Protein AF-A0A821RXE4-F1 (afdb_monomer)

Secondary structure (DSSP, 8-state):
---STT-EEE-TTTT--SS-SSHHHHT--EEE-SS-TT---TT-------S-HHHH---TT-EEEEEEES-GGG-SSHHHHHHHHHHHEEEEEEEEEE---HHHHHHHHHHHHHHHHHHSTTT--TT--HHHHHT--HHHHHHHHHHHHHHH-TT-GGGS--GGGS-HHHHHHHHHHHHHHTT---SS---HHHHHHHHHHT-HHHHHHHHHHHHHTHHHHHHHHHHHHHHS-----TTGGGSHHHHHHHHHHHHHHHHHHHHHHHHHHHHT-THHHHHHHHHHHHHHHHHHHHHHHHHHHHHHHTTS-HHHHHHHHHHHHHHHHHHHHHHHHHHHHHHHHHHHHHHHHHHHHHHHHHHHTSS--HHHHHHHHHHHHHHHHHIIIIIHHHHHHHHHHHHHHHHHHHHS----HHHHHHHHHHHHHHHHHHHHHHHHHHHT--TTT-HHHHHHHHHHHHHHHHHHHHHHHHHHHHHHHHHHHHHHHHS-S-SSS-TTS-TTS-----THHHHHHHHHHHHHHHHHHHHHHHHHHHHHHHHHHHHHHHHHHHHHHHHHHHHHHHHHHTT-SSHHHHHHHHHHHHHHHHHHHHHHHHHHHHHHHHHHHHHHHHHHHHHHHHHHHHHHHHHHHHHHHHHHHHHHHHHHHHHHHHHHHHHHHHHHHHHHHHHHHHHHHHHHHHHHHHHHHHHHHHHHHHHHHHHHHH---TTS--HHHHHHHHHHHHHHHHHHHHHHHHHHHHHHHHHHHHHHHHHHHHHHHHHHHHHHHT--

Mean predicted aligned error: 23.57 Å

Solvent-accessible surface area (backbone atoms only — not comparable to full-atom values): 43429 Å² total; per-residue (Å²): 127,55,72,46,56,51,70,41,78,45,52,88,36,62,85,52,89,67,93,60,94,46,80,63,60,27,65,38,72,49,62,34,44,83,57,44,70,63,71,66,59,96,86,64,91,83,82,86,84,88,74,55,65,88,72,70,61,72,60,65,50,72,33,65,64,48,77,41,68,74,47,69,87,74,47,95,50,55,64,62,52,52,53,44,53,57,44,25,31,26,93,91,38,48,78,46,81,47,79,76,68,64,72,59,51,55,54,51,50,51,44,48,51,44,47,55,56,38,36,35,84,94,64,58,43,72,86,56,44,69,71,62,56,68,68,48,51,37,70,57,50,47,40,53,51,34,54,49,46,26,66,38,36,72,82,51,72,84,33,75,59,66,63,90,83,46,57,54,69,56,52,33,51,50,53,49,51,55,36,54,64,62,63,64,73,78,93,60,101,61,54,73,68,58,54,49,53,42,53,49,63,30,38,66,87,56,52,51,58,51,50,42,59,52,63,74,43,43,70,62,45,28,49,38,39,58,46,41,72,71,67,58,77,80,88,72,59,71,79,58,53,69,40,69,70,50,35,54,52,50,52,52,50,54,51,52,46,52,51,47,54,52,55,52,48,56,51,47,64,66,57,72,64,62,77,56,58,64,51,49,51,49,50,50,51,52,53,49,54,52,48,51,54,49,48,56,51,46,50,58,46,49,66,70,46,65,86,53,60,68,69,58,54,52,49,51,51,52,51,51,53,51,51,56,50,51,51,52,51,49,51,51,50,51,52,50,52,51,49,50,52,52,49,52,55,49,50,54,51,51,53,46,54,53,48,52,53,55,54,58,70,59,90,59,58,72,68,57,52,50,51,51,50,51,54,49,48,53,52,49,48,48,41,63,71,54,49,49,52,52,54,49,50,51,49,51,51,52,50,52,52,51,51,53,55,68,72,41,75,83,76,49,75,66,54,52,48,52,52,51,51,52,50,52,50,50,51,52,51,52,50,50,52,50,51,52,57,66,72,64,66,55,90,84,80,46,75,62,52,58,54,51,51,51,50,49,52,51,50,51,51,54,49,53,52,52,51,50,51,50,50,53,50,50,50,50,53,50,50,49,51,48,50,57,63,71,42,66,95,65,90,82,90,76,95,80,83,66,97,78,66,82,83,75,64,65,69,69,56,32,52,51,51,53,50,50,49,52,50,50,52,52,52,51,54,51,54,52,47,54,52,50,51,53,51,52,50,51,52,52,49,52,53,51,50,53,53,49,51,52,51,49,52,51,49,51,52,51,51,52,51,49,28,59,75,70,74,49,89,66,62,67,69,57,48,58,60,50,51,59,58,50,55,61,52,55,58,55,60,61,54,60,70,57,50,62,62,50,50,55,54,47,53,54,53,45,53,52,49,51,52,51,50,48,63,61,40,49,62,52,49,64,56,46,53,58,51,52,51,51,50,50,51,52,46,53,53,47,51,54,51,46,52,54,48,53,56,52,47,53,54,50,51,52,54,48,51,52,50,54,50,52,53,50,50,52,53,54,51,49,51,52,49,50,54,51,49,53,53,51,51,52,51,50,52,52,50,51,52,52,50,49,50,52,50,53,41,53,48,41,70,68,46,90,64,84,84,58,79,36,66,68,59,55,51,50,51,50,50,54,52,50,51,51,51,50,52,54,48,52,53,50,50,51,55,52,50,54,52,47,54,54,50,51,52,50,52,49,54,52,49,53,50,50,52,51,51,50,52,52,46,27,61,73,69,70,73,108

InterPro domains:
  IPR012901 Carnosine N-methyltransferase [PF07942] (2-98)
  IPR012901 Carnosine N-methyltransferase [SM01296] (1-120)
  IPR029063 S-adenosyl-L-methionine-dependent methyltransferase superfamily [SSF53335] (5-125)
  IPR029600 Intraflagellar transport protein 81 [PTHR15614] (107-767)
  IPR041146 IFT81, calponin homology domain [PF18383] (109-235)
  IPR043016 IFT81, N-terminal domain superfamily [G3DSA:1.10.418.70] (107-237)

Foldseek 3Di:
DAQDAQPDKDQVQLPPPPDDPDPVNSRDIDGDDNDGPPPDPPPDDDDDDDDDPLVPQQAFQQDQEAEEAQHCVPDPDSVSVVVSVNRNHHDNHYYHYHHDDPVVVVVLVLLVLLQVLCCDPPNVPVVDDSVNLVPDALLVLLLVVLVLLCLLQVPDVVSVDRCVVDQLLVSLVVVVVLCVLLVDDDPDPDDPVVLSVCSSNSDPVNSSVVSSVCSVCVVSSSVSSVLSVLVVDDDDDVVQCVDPVSVVVSVVSVVVSVVCVVVVVVVCVVCVPPVPPVVVVVVVVVVVVVVVVVVVVVVVVCVVCVPPDPVVVVVVVVVVVVVVVVVVVVVVVVVVVVVVVVVVVVVLVVVVVVVVVVVLVPDDDPVVVVVVVVVVVVLVCCCVVPPVVVVVVVVVVVVVVVVVCVPDDPDDPVVVVVVVVVVVVVVVVVVVVVVVVVVPCPVPPPPVVVVVVVVVVVVVVVVVVNVVVVVVVVVVSVVVVVVVVVCPPDDDDDPPDPPDDPDDDDDPVVVVVVVVVVVVVVVVVVVVVVVVVVVVVVVVVVVVVVVVVVVVVVVVVVVQVVCVVVPHPDPVVVVVVVVVVVVVVVVVVVVVVPPPVVVVVVVVVVVVVVVVVVVVVVVVVVVVVVVVVVVVVVVVVVVVVVVVVVVVVVVVVVVVVVVVVVVVVVVVVVVVVVVVVVVVVVVVVVVVVVVVLVVVLVVCVPDPDPPDDHPVVVVVVVVVVVVVVVVVVVVVVVVVVVVVVVVVVVVVVVVVVVVVVVVVVCVVVVVD

Sequence (768 aa):
RCSHINAHTIHPWILNFCNNLSNEDQLRSAQFPDVNTASLPSNSRFSMSAGDFLQVYNEPNDWDCVTTCFFIDTAHNIVEYVERLWKILKSGGVWINFEFSVLHITMVEQLKFIVEQLKRPPFNRNHYNILTFDNLTNNQLLQVLTDVFAVVDPYDPSHKIDIRDEEPEKTAARHMNTLKMLGYRPKLDTDVNTFRQDLVSGGKNVVFPILQWLLEKLPEHKERAYLGRYLSKIDVPTEFLSDAEIAEQYDRYDELMEEFKEVHREFKDLTSTPHTIDDLRRDIKQLEDEKETLEKRLERQKTRVQKVPAAQIELAKNYRKEVEKEEKLNTMKHDLNNVINQLEQKTQRLERQVADQRSSSVDQSPDGIMKRMEEENQVNSYLVTEKFPKELNQMKMKLRYYEEVATNKALGQTELANYRAKISELNSVINKFHEKRVLAKDPTADNLAVFRQQALIVARRKEQSAERLTQLRAENDALEKQFGRTLPMGHSGSSSVAKGSSHVPEGEEFQRYVNMLRSKSNAYKRKRQEINDMTAELQLLKRTEELLKEEVEQIKSRMSMEERKHGIEGYFSTQERLEELSTLKMEQDELKGKTLDEITALIKTLNGRISSKKAELDPILKEVKPLRAKVQELRNEYEAKKSKYDALNANFESSRSTLESEVRGFYEEQYAQESRFHTLKAQMLINAVLLKRANDETSSYISADKATKSYREQLNKQISSTEARIKANREKQKVTKDVQIDGTRQLKYWRDLLRMMELKRKLATGEL

Nearest PDB structures (foldseek):
  5yf0-assembly1_A  TM=9.035E-01  e=2.622E-06  Homo sapiens
  5yf1-assembly1_B  TM=8.982E-01  e=3.797E-06  Homo sapiens

Radius of gyration: 61.09 Å; Cα contacts (8 Å, |Δi|>4): 254; chains: 1; bounding box: 189×110×167 Å

Organism: NCBI:txid392032

pLDDT: mean 81.51, std 11.85, range [33.06, 96.19]

Structure (mmCIF, N/CA/C/O backbone):
data_AF-A0A821RXE4-F1
#
_entry.id   AF-A0A821RXE4-F1
#
loop_
_atom_site.group_PDB
_atom_site.id
_atom_site.type_symbol
_atom_site.label_atom_id
_atom_site.label_alt_id
_atom_site.label_comp_id
_atom_site.label_asym_id
_atom_site.label_entity_id
_atom_site.label_seq_id
_atom_site.pdbx_PDB_ins_code
_atom_site.Cartn_x
_atom_site.Cartn_y
_atom_site.Cartn_z
_atom_site.occupancy
_atom_site.B_iso_or_equiv
_atom_site.auth_seq_id
_atom_site.auth_comp_id
_atom_site.auth_asym_id
_atom_site.auth_atom_id
_atom_site.pdbx_PDB_model_num
ATOM 1 N N . ARG A 1 1 ? 56.702 9.079 13.565 1.00 68.62 1 ARG A N 1
ATOM 2 C CA . ARG A 1 1 ? 55.892 7.848 13.754 1.00 68.62 1 ARG A CA 1
ATOM 3 C C . ARG A 1 1 ? 54.839 8.160 14.802 1.00 68.62 1 ARG A C 1
ATOM 5 O O . ARG A 1 1 ? 55.210 8.708 15.831 1.00 68.62 1 ARG A O 1
ATOM 12 N N . CYS A 1 2 ? 53.569 7.874 14.536 1.00 78.25 2 CYS A N 1
ATOM 13 C CA . CYS A 1 2 ? 52.491 8.093 15.502 1.00 78.25 2 CYS A CA 1
ATOM 14 C C . CYS A 1 2 ? 52.430 6.886 16.449 1.00 78.25 2 CYS A C 1
ATOM 16 O O . CYS A 1 2 ? 52.245 5.757 15.991 1.00 78.25 2 CYS A O 1
ATOM 18 N N . SER A 1 3 ? 52.644 7.116 17.746 1.00 79.25 3 SER A N 1
ATOM 19 C CA . SER A 1 3 ? 52.771 6.071 18.776 1.00 79.25 3 SER A CA 1
ATOM 20 C C . SER A 1 3 ? 51.458 5.706 19.472 1.00 79.25 3 SER A C 1
ATOM 22 O O . SER A 1 3 ? 51.408 4.717 20.199 1.00 79.25 3 SER A O 1
ATOM 24 N N . HIS A 1 4 ? 50.402 6.496 19.275 1.00 85.12 4 HIS A N 1
ATOM 25 C CA . HIS A 1 4 ? 49.113 6.321 19.939 1.00 85.12 4 HIS A CA 1
ATOM 26 C C . HIS A 1 4 ? 48.013 6.053 18.912 1.00 85.12 4 HIS A C 1
ATOM 28 O O . HIS A 1 4 ? 47.979 6.683 17.854 1.00 85.12 4 HIS A O 1
ATOM 34 N N . ILE A 1 5 ? 47.133 5.104 19.237 1.00 90.31 5 ILE A N 1
ATOM 35 C CA . ILE A 1 5 ? 45.947 4.783 18.438 1.00 90.31 5 ILE A CA 1
ATOM 36 C C . ILE A 1 5 ? 44.959 5.951 18.545 1.00 90.31 5 ILE A C 1
ATOM 38 O O . ILE A 1 5 ? 44.774 6.495 19.633 1.00 90.31 5 ILE A O 1
ATOM 42 N N . ASN A 1 6 ? 44.341 6.329 17.425 1.00 90.31 6 ASN A N 1
ATOM 43 C CA . ASN A 1 6 ? 43.346 7.399 17.305 1.00 90.31 6 ASN A CA 1
ATOM 44 C C . ASN A 1 6 ? 43.823 8.765 17.832 1.00 90.31 6 ASN A C 1
ATOM 46 O O . ASN A 1 6 ? 43.032 9.569 18.318 1.00 90.31 6 ASN A O 1
ATOM 50 N N . ALA A 1 7 ? 45.127 9.037 17.733 1.00 90.94 7 ALA A N 1
ATOM 51 C CA . ALA A 1 7 ? 45.747 10.248 18.271 1.00 90.94 7 ALA A CA 1
ATOM 52 C C . ALA A 1 7 ? 45.340 11.539 17.544 1.00 90.94 7 ALA A C 1
ATOM 54 O O . ALA A 1 7 ? 45.417 12.625 18.118 1.00 90.94 7 ALA A O 1
ATOM 55 N N . HIS A 1 8 ? 44.943 11.436 16.277 1.00 92.50 8 HIS A N 1
ATOM 56 C CA . HIS A 1 8 ? 44.604 12.572 15.429 1.00 92.50 8 HIS A CA 1
ATOM 57 C C . HIS A 1 8 ? 43.174 12.439 14.924 1.00 92.50 8 HIS A C 1
ATOM 59 O O . HIS A 1 8 ? 42.732 11.346 14.587 1.00 92.50 8 HIS A O 1
ATOM 65 N N . THR A 1 9 ? 42.456 13.559 14.861 1.00 94.25 9 THR A N 1
ATOM 66 C CA . THR A 1 9 ? 41.087 13.635 14.340 1.00 94.25 9 THR A CA 1
ATOM 67 C C . THR A 1 9 ? 41.068 14.565 13.131 1.00 94.25 9 THR A C 1
ATOM 69 O O . THR A 1 9 ? 41.594 15.673 13.206 1.00 94.25 9 THR A O 1
ATOM 72 N N . ILE A 1 10 ? 40.472 14.120 12.027 1.00 95.25 10 ILE A N 1
ATOM 73 C CA . ILE A 1 10 ? 40.273 14.898 10.796 1.00 95.25 10 ILE A CA 1
ATOM 74 C C . ILE A 1 10 ? 38.809 14.848 10.362 1.00 95.25 10 ILE A C 1
ATOM 76 O O . ILE A 1 10 ? 38.077 13.942 10.748 1.00 95.25 10 ILE A O 1
ATOM 80 N N . HIS A 1 11 ? 38.390 15.802 9.533 1.00 93.31 11 HIS A N 1
ATOM 81 C CA . HIS A 1 11 ? 37.039 15.868 8.964 1.00 93.31 11 HIS A CA 1
ATOM 82 C C . HIS A 1 11 ? 37.117 15.761 7.436 1.00 93.31 11 HIS A C 1
ATOM 84 O O . HIS A 1 11 ? 37.056 16.776 6.741 1.00 93.31 11 HIS A O 1
ATOM 90 N N . PRO A 1 12 ? 37.320 14.548 6.891 1.00 94.38 12 PRO A N 1
ATOM 91 C CA . PRO A 1 12 ? 37.638 14.375 5.475 1.00 94.38 12 PRO A CA 1
ATOM 92 C C . PRO A 1 12 ? 36.469 14.724 4.542 1.00 94.38 12 PRO A C 1
ATOM 94 O O . PRO A 1 12 ? 36.694 15.017 3.373 1.00 94.38 12 PRO A O 1
ATOM 97 N N . TRP A 1 13 ? 35.232 14.727 5.045 1.00 93.06 13 TRP A N 1
ATOM 98 C CA . TRP A 1 13 ? 34.027 14.960 4.241 1.00 93.06 13 TRP A CA 1
ATOM 99 C C . TRP A 1 13 ? 33.546 16.415 4.235 1.00 93.06 13 TRP A C 1
ATOM 101 O O . TRP A 1 13 ? 32.556 16.718 3.576 1.00 93.06 13 TRP A O 1
ATOM 111 N N . ILE A 1 14 ? 34.252 17.337 4.900 1.00 91.94 14 ILE A N 1
ATOM 112 C CA . ILE A 1 14 ? 33.779 18.718 5.088 1.00 91.94 14 ILE A CA 1
ATOM 113 C C . ILE A 1 14 ? 33.585 19.487 3.770 1.00 91.94 14 ILE A C 1
ATOM 115 O O . ILE A 1 14 ? 32.739 20.374 3.691 1.00 91.94 14 ILE A O 1
ATOM 119 N N . LEU A 1 15 ? 34.332 19.128 2.721 1.00 90.31 15 LEU A N 1
ATOM 120 C CA . LEU A 1 15 ? 34.250 19.753 1.396 1.00 90.31 15 LEU A CA 1
ATOM 121 C C . LEU A 1 15 ? 33.208 19.098 0.468 1.00 90.31 15 LEU A C 1
ATOM 123 O O . LEU A 1 15 ? 32.963 19.614 -0.620 1.00 90.31 15 LEU A O 1
ATOM 127 N N . ASN A 1 16 ? 32.576 17.991 0.878 1.00 87.62 16 ASN A N 1
ATOM 128 C CA . ASN A 1 16 ? 31.553 17.311 0.083 1.00 87.62 16 ASN A CA 1
ATOM 129 C C . ASN A 1 16 ? 30.163 17.866 0.417 1.00 87.62 16 ASN A C 1
ATOM 131 O O . ASN A 1 16 ? 29.574 17.521 1.437 1.00 87.62 16 ASN A O 1
ATOM 135 N N . PHE A 1 17 ? 29.629 18.714 -0.465 1.00 86.25 17 PHE A N 1
ATOM 136 C CA . PHE A 1 17 ? 28.321 19.368 -0.290 1.00 86.25 17 PHE A CA 1
ATOM 137 C C . PHE A 1 17 ? 27.142 18.600 -0.910 1.00 86.25 17 PHE A C 1
ATOM 139 O O . PHE A 1 17 ? 25.994 19.011 -0.759 1.00 86.25 17 PHE A O 1
ATOM 146 N N . CYS A 1 18 ? 27.398 17.506 -1.627 1.00 81.50 18 CYS A N 1
ATOM 147 C CA . CYS A 1 18 ? 26.377 16.706 -2.302 1.00 81.50 18 CYS A CA 1
ATOM 148 C C . CYS A 1 18 ? 26.345 15.266 -1.769 1.00 81.50 18 CYS A C 1
ATOM 150 O O . CYS A 1 18 ? 27.344 14.758 -1.269 1.00 81.50 18 CYS A O 1
ATOM 152 N N . ASN A 1 19 ? 25.188 14.604 -1.906 1.00 83.12 19 ASN A N 1
ATOM 153 C CA . ASN A 1 19 ? 24.950 13.212 -1.488 1.00 83.12 19 ASN A CA 1
ATOM 154 C C . ASN A 1 19 ? 25.111 12.930 0.020 1.00 83.12 19 ASN A C 1
ATOM 156 O O . ASN A 1 19 ? 25.347 11.787 0.411 1.00 83.12 19 ASN A O 1
ATOM 160 N N . ASN A 1 20 ? 24.930 13.945 0.867 1.00 87.44 20 ASN A N 1
ATOM 161 C CA . ASN A 1 20 ? 24.841 13.771 2.316 1.00 87.44 20 ASN A CA 1
ATOM 162 C C . ASN A 1 20 ? 23.393 13.431 2.702 1.00 87.44 20 ASN A C 1
ATOM 164 O O . ASN A 1 20 ? 22.468 14.136 2.296 1.00 87.44 20 ASN A O 1
ATOM 168 N N . LEU A 1 21 ? 23.184 12.361 3.475 1.00 86.62 21 LEU A N 1
ATOM 169 C CA . LEU A 1 21 ? 21.852 12.002 3.987 1.00 86.62 21 LEU A CA 1
ATOM 170 C C . LEU A 1 21 ? 21.417 12.949 5.114 1.00 86.62 21 LEU A C 1
ATOM 172 O O . LEU A 1 21 ? 20.225 13.189 5.303 1.00 86.62 21 LEU A O 1
ATOM 176 N N . SER A 1 22 ? 22.388 13.505 5.837 1.00 87.75 22 SER A N 1
ATOM 177 C CA . SER A 1 22 ? 22.209 14.498 6.889 1.00 87.75 22 SER A CA 1
ATOM 178 C C . SER A 1 22 ? 23.345 15.528 6.888 1.00 87.75 22 SER A C 1
ATOM 180 O O . SER A 1 22 ? 24.441 15.273 6.390 1.00 87.75 22 SER A O 1
ATOM 182 N N . ASN A 1 23 ? 23.115 16.693 7.501 1.00 84.88 23 ASN A N 1
ATOM 183 C CA . ASN A 1 23 ? 24.163 17.710 7.678 1.00 84.88 23 ASN A CA 1
ATOM 184 C C . ASN A 1 23 ? 25.302 17.230 8.599 1.00 84.88 23 ASN A C 1
ATOM 186 O O . ASN A 1 23 ? 26.425 17.722 8.505 1.00 84.88 23 ASN A O 1
ATOM 190 N N . GLU A 1 24 ? 25.027 16.265 9.480 1.00 88.31 24 GLU A N 1
ATOM 191 C CA . GLU A 1 24 ? 26.024 15.678 10.380 1.00 88.31 24 GLU A CA 1
ATOM 192 C C . GLU A 1 24 ? 27.043 14.815 9.622 1.00 88.31 24 GLU A C 1
ATOM 194 O O . GLU A 1 24 ? 28.210 14.771 10.011 1.00 88.31 24 GLU A O 1
ATOM 199 N N . ASP A 1 25 ? 26.648 14.202 8.501 1.00 89.19 25 ASP A N 1
ATOM 200 C CA . ASP A 1 25 ? 27.538 13.366 7.685 1.00 89.19 25 ASP A CA 1
ATOM 201 C C . ASP A 1 25 ? 28.702 14.171 7.092 1.00 89.19 25 ASP A C 1
ATOM 203 O O . ASP A 1 25 ? 29.836 13.691 7.055 1.00 89.19 25 ASP A O 1
ATOM 207 N N . GLN A 1 26 ? 28.448 15.424 6.699 1.00 90.94 26 GLN A N 1
ATOM 208 C CA . GLN A 1 26 ? 29.475 16.333 6.181 1.00 90.94 26 GLN A CA 1
ATOM 209 C C . GLN A 1 26 ? 30.504 16.708 7.258 1.00 90.94 26 GLN A C 1
ATOM 211 O O . GLN A 1 26 ? 31.692 16.866 6.978 1.00 90.94 26 GLN A O 1
ATOM 216 N N . LEU A 1 27 ? 30.051 16.838 8.508 1.00 91.50 27 LEU A N 1
ATOM 217 C CA . LEU A 1 27 ? 30.883 17.212 9.652 1.00 91.50 27 LEU A CA 1
ATOM 218 C C . LEU A 1 27 ? 31.487 16.003 10.372 1.00 91.50 27 LEU A C 1
ATOM 220 O O . LEU A 1 27 ? 32.206 16.177 11.359 1.00 91.50 27 LEU A O 1
ATOM 224 N N . ARG A 1 28 ? 31.232 14.782 9.897 1.00 92.00 28 ARG A N 1
ATOM 225 C CA . ARG A 1 28 ? 31.705 13.561 10.542 1.00 92.00 28 ARG A CA 1
ATOM 226 C C . ARG A 1 28 ? 33.232 13.568 10.671 1.00 92.00 28 ARG A C 1
ATOM 228 O O . ARG A 1 28 ? 33.964 13.922 9.746 1.00 92.00 28 ARG A O 1
ATOM 235 N N . SER A 1 29 ? 33.717 13.180 11.845 1.00 92.69 29 SER A N 1
ATOM 236 C CA . SER A 1 29 ? 35.144 13.057 12.116 1.00 92.69 29 SER A CA 1
ATOM 237 C C . SER A 1 29 ? 35.648 11.635 11.856 1.00 92.69 29 SER A C 1
ATOM 239 O O . SER A 1 29 ? 34.919 10.651 12.000 1.00 92.69 29 SER A O 1
ATOM 241 N N . ALA A 1 30 ? 36.915 11.527 11.470 1.00 94.50 30 ALA A N 1
ATOM 242 C CA . ALA A 1 30 ? 37.662 10.284 11.357 1.00 94.50 30 ALA A CA 1
ATOM 243 C C . ALA A 1 30 ? 38.930 10.388 12.210 1.00 94.50 30 ALA A C 1
ATOM 245 O O . ALA A 1 30 ? 39.653 11.385 12.143 1.00 94.50 30 ALA A O 1
ATOM 246 N N . GLN A 1 31 ? 39.189 9.365 13.023 1.00 94.56 31 GLN A N 1
ATOM 247 C CA . GLN A 1 31 ? 40.371 9.297 13.879 1.00 94.56 31 GLN A CA 1
ATOM 248 C C . GLN A 1 31 ? 41.429 8.374 13.274 1.00 94.56 31 GLN A C 1
ATOM 250 O O . GLN A 1 31 ? 41.088 7.349 12.68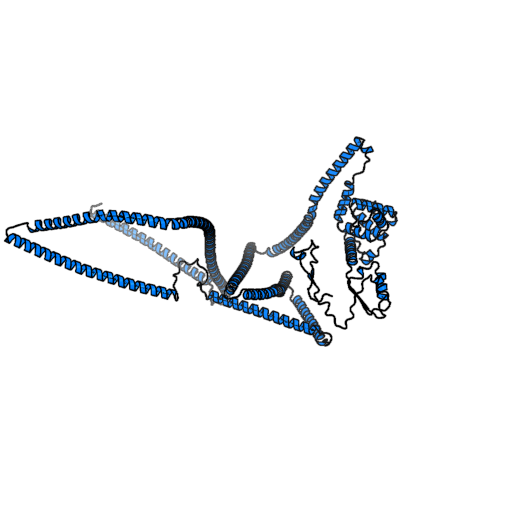9 1.00 94.56 31 GLN A O 1
ATOM 255 N N . PHE A 1 32 ? 42.706 8.740 13.401 1.00 93.38 32 PHE A N 1
ATOM 256 C CA . PHE A 1 32 ? 43.831 7.947 12.904 1.00 93.38 32 PHE A CA 1
ATOM 257 C C . PHE A 1 32 ? 45.111 8.184 13.737 1.00 93.38 32 PHE A C 1
ATOM 259 O O . PHE A 1 32 ? 45.227 9.208 14.418 1.00 93.38 32 PHE A O 1
ATOM 266 N N . PRO A 1 33 ? 46.100 7.272 13.691 1.00 92.25 33 PRO A N 1
ATOM 267 C CA . PRO A 1 33 ? 46.041 5.938 13.087 1.00 92.25 33 PRO A CA 1
ATOM 268 C C . PRO A 1 33 ? 45.242 4.957 13.960 1.00 92.25 33 PRO A C 1
ATOM 270 O O . PRO A 1 33 ? 45.294 5.028 15.182 1.00 92.25 33 PRO A O 1
ATOM 273 N N . ASP A 1 34 ? 44.527 4.025 13.345 1.00 89.88 34 ASP A N 1
ATOM 274 C CA . ASP A 1 34 ? 43.774 2.952 14.013 1.00 89.88 34 ASP A CA 1
ATOM 275 C C . ASP A 1 34 ? 44.684 1.878 14.646 1.00 89.88 34 ASP A C 1
ATOM 277 O O . ASP A 1 34 ? 44.282 1.165 15.567 1.00 89.88 34 ASP A O 1
ATOM 281 N N . VAL A 1 35 ? 45.944 1.809 14.205 1.00 87.50 35 VAL A N 1
ATOM 282 C CA . VAL A 1 35 ? 46.992 0.941 14.752 1.00 87.50 35 VAL A CA 1
ATOM 283 C C . VAL A 1 35 ? 48.224 1.761 15.137 1.00 87.50 35 VAL A C 1
ATOM 285 O O . VAL A 1 35 ? 48.602 2.730 14.480 1.00 87.50 35 VAL A O 1
ATOM 288 N N . ASN A 1 36 ? 48.903 1.355 16.210 1.00 87.06 36 ASN A N 1
ATOM 289 C CA . ASN A 1 36 ? 50.165 1.968 16.607 1.00 87.06 36 ASN A CA 1
ATOM 290 C C . ASN A 1 36 ? 51.259 1.695 15.557 1.00 87.06 36 ASN A C 1
ATOM 292 O O . ASN A 1 36 ? 51.828 0.612 15.508 1.00 87.06 36 ASN A O 1
ATOM 296 N N . THR A 1 37 ? 51.617 2.700 14.758 1.00 82.31 37 THR A N 1
ATOM 297 C CA . THR A 1 37 ? 52.648 2.569 13.706 1.00 82.31 37 THR A CA 1
ATOM 298 C C . THR A 1 37 ? 54.062 2.304 14.243 1.00 82.31 37 THR A C 1
ATOM 300 O O . THR A 1 37 ? 54.966 1.959 13.481 1.00 82.31 37 THR A O 1
ATOM 303 N N . ALA A 1 38 ? 54.281 2.465 15.553 1.00 81.19 38 ALA A N 1
ATOM 304 C CA . ALA A 1 38 ? 55.546 2.174 16.219 1.00 81.19 38 ALA A CA 1
ATOM 305 C C . ALA A 1 38 ? 55.646 0.735 16.766 1.00 81.19 38 ALA A C 1
ATOM 307 O O . ALA A 1 38 ? 56.711 0.373 17.257 1.00 81.19 38 ALA A O 1
ATOM 308 N N . SER A 1 39 ? 54.597 -0.094 16.663 1.00 83.94 39 SER A N 1
ATOM 309 C CA . SER A 1 39 ? 54.574 -1.474 17.187 1.00 83.94 39 SER A CA 1
ATOM 310 C C . SER A 1 39 ? 55.231 -2.525 16.277 1.00 83.94 39 SER A C 1
ATOM 312 O O . SER A 1 39 ? 55.067 -3.727 16.492 1.00 83.94 39 SER A O 1
ATOM 314 N N . LEU A 1 40 ? 55.979 -2.095 15.256 1.00 82.56 40 LEU A N 1
ATOM 315 C CA . LEU A 1 40 ? 56.700 -2.998 14.361 1.00 82.56 40 LEU A CA 1
ATOM 316 C C . LEU A 1 40 ? 57.725 -3.840 15.151 1.00 82.56 40 LEU A C 1
ATOM 318 O O . LEU A 1 40 ? 58.455 -3.282 15.973 1.00 82.56 40 LEU A O 1
ATOM 322 N N . PRO A 1 41 ? 57.833 -5.157 14.888 1.00 86.25 41 PRO A N 1
ATOM 323 C CA . PRO A 1 41 ? 58.845 -6.004 15.513 1.00 86.25 41 PRO A CA 1
ATOM 324 C C . PRO A 1 41 ? 60.257 -5.460 15.282 1.00 86.25 41 PRO A C 1
ATOM 326 O O . PRO A 1 41 ? 60.558 -4.962 14.197 1.00 86.25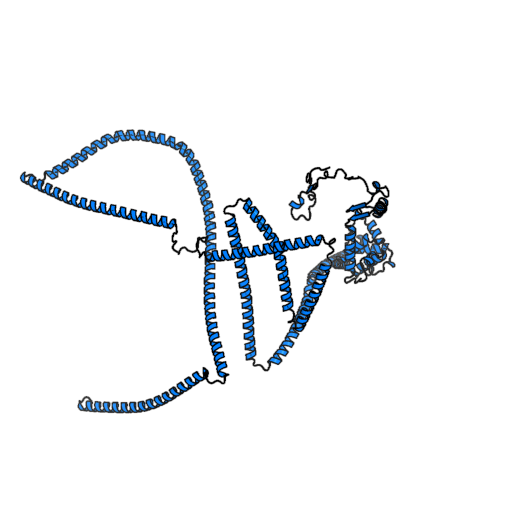 41 PRO A O 1
ATOM 329 N N . SER A 1 42 ? 61.153 -5.631 16.257 1.00 78.62 42 SER A N 1
ATOM 330 C CA . SER A 1 42 ? 62.531 -5.108 16.217 1.00 78.62 42 SER A CA 1
ATOM 331 C C . SER A 1 42 ? 63.346 -5.565 14.997 1.00 78.62 42 SER A C 1
ATOM 333 O O . SER A 1 42 ? 64.291 -4.891 14.603 1.00 78.62 42 SER A O 1
ATOM 335 N N . ASN A 1 43 ? 62.958 -6.685 14.377 1.00 85.00 43 ASN A N 1
ATOM 336 C CA . ASN A 1 43 ? 63.605 -7.258 13.193 1.00 85.00 43 ASN A CA 1
ATOM 337 C C . ASN A 1 43 ? 62.933 -6.860 11.860 1.00 85.00 43 ASN A C 1
ATOM 339 O O . ASN A 1 43 ? 63.297 -7.394 10.813 1.00 85.00 43 ASN A O 1
ATOM 343 N N . SER A 1 44 ? 61.939 -5.967 11.869 1.00 82.50 44 SER A N 1
ATOM 344 C CA . SER A 1 44 ? 61.209 -5.573 10.658 1.00 82.50 44 SER A CA 1
ATOM 345 C C . SER A 1 44 ? 62.017 -4.609 9.783 1.00 82.50 44 SER A C 1
ATOM 347 O O . SER A 1 44 ? 62.458 -3.555 10.244 1.00 82.50 44 SER A O 1
ATOM 349 N N . ARG A 1 45 ? 62.163 -4.931 8.492 1.00 84.56 45 ARG A N 1
ATOM 350 C CA . ARG A 1 45 ? 62.809 -4.075 7.480 1.00 84.56 45 ARG A CA 1
ATOM 351 C C . ARG A 1 45 ? 61.764 -3.275 6.700 1.00 84.56 45 ARG A C 1
ATOM 353 O O . ARG A 1 45 ? 61.479 -3.579 5.549 1.00 84.56 45 ARG A O 1
ATOM 360 N N . PHE A 1 46 ? 61.177 -2.272 7.348 1.00 88.62 46 PHE A N 1
ATOM 361 C CA . PHE A 1 46 ? 60.208 -1.369 6.721 1.00 88.62 46 PHE A CA 1
ATOM 362 C C . PHE A 1 46 ? 60.856 -0.019 6.391 1.00 88.62 46 PHE A C 1
ATOM 364 O O . PHE A 1 46 ? 61.355 0.664 7.290 1.00 88.62 46 PHE A O 1
ATOM 371 N N . SER A 1 47 ? 60.831 0.369 5.117 1.00 89.50 47 SER A N 1
ATOM 372 C CA . SER A 1 47 ? 61.350 1.642 4.611 1.00 89.50 47 SER A CA 1
ATOM 373 C C . SER A 1 47 ? 60.356 2.294 3.648 1.00 89.50 47 SER A C 1
ATOM 375 O O . SER A 1 47 ? 59.450 1.646 3.131 1.00 89.50 47 SER A O 1
ATOM 377 N N . MET A 1 48 ? 60.519 3.597 3.434 1.00 89.81 48 MET A N 1
ATOM 378 C CA . MET A 1 48 ? 59.743 4.381 2.479 1.00 89.81 48 MET A CA 1
ATOM 379 C C . MET A 1 48 ? 60.715 5.261 1.698 1.00 89.81 48 MET A C 1
ATOM 381 O O . MET A 1 48 ? 61.581 5.897 2.302 1.00 89.81 48 MET A O 1
ATOM 385 N N . SER A 1 49 ? 60.558 5.297 0.380 1.00 91.38 49 SER A N 1
ATOM 386 C CA . SER A 1 49 ? 61.357 6.128 -0.518 1.00 91.38 49 SER A CA 1
ATOM 387 C C . SER A 1 49 ? 60.475 7.226 -1.101 1.00 91.38 49 SER A C 1
ATOM 389 O O . SER A 1 49 ? 59.316 6.980 -1.423 1.00 91.38 49 SER A O 1
ATOM 391 N N . ALA A 1 50 ? 61.015 8.436 -1.226 1.00 91.25 50 ALA A N 1
ATOM 392 C CA . ALA A 1 50 ? 60.328 9.554 -1.863 1.00 91.25 50 ALA A CA 1
ATOM 393 C C . ALA A 1 50 ? 60.883 9.768 -3.275 1.00 91.25 50 ALA A C 1
ATOM 395 O O . ALA A 1 50 ? 62.099 9.803 -3.454 1.00 91.25 50 ALA A O 1
ATOM 396 N N . GLY A 1 51 ? 59.996 9.938 -4.254 1.00 87.81 51 GLY A N 1
ATOM 397 C CA . GLY A 1 51 ? 60.350 10.237 -5.640 1.00 87.81 51 GLY A CA 1
ATOM 398 C C . GLY A 1 51 ? 59.490 9.474 -6.644 1.00 87.81 51 GLY A C 1
ATOM 399 O O . GLY A 1 51 ? 58.664 8.645 -6.267 1.00 87.81 51 GLY A O 1
ATOM 400 N N . ASP A 1 52 ? 59.692 9.779 -7.922 1.00 86.75 52 ASP A N 1
ATOM 401 C CA . ASP A 1 52 ? 59.038 9.081 -9.027 1.00 86.75 52 ASP A CA 1
ATOM 402 C C . ASP A 1 52 ? 59.560 7.639 -9.144 1.00 86.75 52 ASP A C 1
ATOM 404 O O . ASP A 1 52 ? 60.767 7.390 -9.082 1.00 86.75 52 ASP A O 1
ATOM 408 N N . PHE A 1 53 ? 58.653 6.683 -9.340 1.00 90.62 53 PHE A N 1
ATOM 409 C CA . PHE A 1 53 ? 58.960 5.256 -9.428 1.00 90.62 53 PHE A CA 1
ATOM 410 C C . PHE A 1 53 ? 60.008 4.953 -10.507 1.00 90.62 53 PHE A C 1
ATOM 412 O O . PHE A 1 53 ? 60.963 4.213 -10.250 1.00 90.62 53 PHE A O 1
ATOM 419 N N . LEU A 1 54 ? 59.889 5.594 -11.676 1.00 89.81 54 LEU A N 1
ATOM 420 C CA . LEU A 1 54 ? 60.836 5.440 -12.785 1.00 89.81 54 LEU A CA 1
ATOM 421 C C . LEU A 1 54 ? 62.214 6.062 -12.507 1.00 89.81 54 LEU A C 1
ATOM 423 O O . LEU A 1 54 ? 63.172 5.787 -13.229 1.00 89.81 54 LEU A O 1
ATOM 427 N N . GLN A 1 55 ? 62.355 6.893 -11.481 1.00 89.06 55 GLN A N 1
ATOM 428 C CA . GLN A 1 55 ? 63.634 7.518 -11.135 1.00 89.06 55 GLN A CA 1
ATOM 429 C C . GLN A 1 55 ? 64.290 6.843 -9.936 1.00 89.06 55 GLN A C 1
ATOM 431 O O . GLN A 1 55 ? 65.511 6.721 -9.896 1.00 89.06 55 GLN A O 1
ATOM 436 N N . VAL A 1 56 ? 63.486 6.393 -8.973 1.00 91.00 56 VAL A N 1
ATOM 437 C CA . VAL A 1 56 ? 63.967 5.847 -7.699 1.00 91.00 56 VAL A CA 1
ATOM 438 C C . VAL A 1 56 ? 64.421 4.394 -7.838 1.00 91.00 56 VAL A C 1
ATOM 440 O O . VAL A 1 56 ? 65.437 4.016 -7.259 1.00 91.00 56 VAL A O 1
ATOM 443 N N . TYR A 1 57 ? 63.715 3.576 -8.620 1.00 91.00 57 TYR A N 1
ATOM 444 C CA . TYR A 1 57 ? 63.978 2.137 -8.701 1.00 91.00 57 TYR A CA 1
ATOM 445 C C . TYR A 1 57 ? 64.586 1.772 -10.053 1.00 91.00 57 TYR A C 1
ATOM 447 O O . TYR A 1 57 ? 63.861 1.404 -10.967 1.00 91.00 57 TYR A O 1
ATOM 455 N N . ASN A 1 58 ? 65.907 1.908 -10.215 1.00 88.56 58 ASN A N 1
ATOM 456 C CA . ASN A 1 58 ? 66.612 1.625 -11.481 1.00 88.56 58 ASN A CA 1
ATOM 457 C C . ASN A 1 58 ? 67.401 0.307 -11.488 1.00 88.56 58 ASN A C 1
ATOM 459 O O . ASN A 1 58 ? 67.736 -0.191 -12.570 1.00 88.56 58 ASN A O 1
ATOM 463 N N . GLU A 1 59 ? 67.710 -0.225 -10.304 1.00 90.62 59 GLU A N 1
ATOM 464 C CA . GLU A 1 59 ? 68.578 -1.389 -10.141 1.00 90.62 59 GLU A CA 1
ATOM 465 C C . GLU A 1 59 ? 67.868 -2.673 -10.600 1.00 90.62 59 GLU A C 1
ATOM 467 O O . GLU A 1 59 ? 66.761 -2.967 -10.134 1.00 90.62 59 GLU A O 1
ATOM 472 N N . PRO A 1 60 ? 68.452 -3.428 -11.548 1.00 91.06 60 PRO A N 1
ATOM 473 C CA . PRO A 1 60 ? 67.817 -4.618 -12.087 1.00 91.06 60 PRO A CA 1
ATOM 474 C C . PRO A 1 60 ? 67.907 -5.805 -11.119 1.00 91.06 60 PRO A C 1
ATOM 476 O O . PRO A 1 60 ? 68.936 -6.006 -10.479 1.00 91.06 60 PRO A O 1
ATOM 479 N N . ASN A 1 61 ? 66.879 -6.660 -11.100 1.00 91.69 61 ASN A N 1
ATOM 480 C CA . ASN A 1 61 ? 66.820 -7.877 -10.272 1.00 91.69 61 ASN A CA 1
ATOM 481 C C . ASN A 1 61 ? 67.024 -7.644 -8.759 1.00 91.69 61 ASN A C 1
ATOM 483 O O . ASN A 1 61 ? 67.665 -8.451 -8.082 1.00 91.69 61 ASN A O 1
ATOM 487 N N . ASP A 1 62 ? 66.481 -6.562 -8.212 1.00 92.19 62 ASP A N 1
ATOM 488 C CA . ASP A 1 62 ? 66.652 -6.216 -6.796 1.00 92.19 62 ASP A CA 1
ATOM 489 C C . ASP A 1 62 ? 65.466 -6.691 -5.928 1.00 92.19 62 ASP A C 1
ATOM 491 O O . ASP A 1 62 ? 65.627 -7.029 -4.753 1.00 92.19 62 ASP A O 1
ATOM 495 N N . TRP A 1 63 ? 64.278 -6.857 -6.527 1.00 94.25 63 TRP A N 1
ATOM 496 C CA . TRP A 1 63 ? 63.030 -7.131 -5.803 1.00 94.25 63 TRP A CA 1
ATOM 497 C C . TRP A 1 63 ? 62.488 -8.544 -6.040 1.00 94.25 63 TRP A C 1
ATOM 499 O O . TRP A 1 63 ? 62.373 -9.006 -7.174 1.00 94.25 63 TRP A O 1
ATOM 509 N N . ASP A 1 64 ? 62.120 -9.235 -4.958 1.00 94.44 64 ASP A N 1
ATOM 510 C CA . ASP A 1 64 ? 61.510 -10.575 -5.009 1.00 94.44 64 ASP A CA 1
ATOM 511 C C . ASP A 1 64 ? 60.009 -10.522 -5.349 1.00 94.44 64 ASP A C 1
ATOM 513 O O . ASP A 1 64 ? 59.460 -11.429 -5.974 1.00 94.44 64 ASP A O 1
ATOM 517 N N . CYS A 1 65 ? 59.334 -9.448 -4.936 1.00 95.50 65 CYS A N 1
ATOM 518 C CA . CYS A 1 65 ? 57.924 -9.210 -5.206 1.00 95.50 65 CYS A CA 1
ATOM 519 C C . CYS A 1 65 ? 57.664 -7.708 -5.319 1.00 95.50 65 CYS A C 1
ATOM 521 O O . CYS A 1 65 ? 58.203 -6.932 -4.526 1.00 95.50 65 CYS A O 1
ATOM 523 N N . VAL A 1 66 ? 56.809 -7.309 -6.259 1.00 94.81 66 VAL A N 1
ATOM 524 C CA . VAL A 1 66 ? 56.277 -5.946 -6.335 1.00 94.81 66 VAL A CA 1
ATOM 525 C C . VAL A 1 66 ? 54.757 -6.012 -6.286 1.00 94.81 66 VAL A C 1
ATOM 527 O O . VAL A 1 66 ? 54.146 -6.779 -7.027 1.00 94.81 66 VAL A O 1
ATOM 530 N N . THR A 1 67 ? 54.146 -5.200 -5.425 1.00 94.38 67 THR A N 1
ATOM 531 C CA . THR A 1 67 ? 52.688 -5.100 -5.310 1.00 94.38 67 THR A CA 1
ATOM 532 C C . THR A 1 67 ? 52.242 -3.689 -5.654 1.00 94.38 67 THR A C 1
ATOM 534 O O . THR A 1 67 ? 52.675 -2.734 -5.012 1.00 94.38 67 THR A O 1
ATOM 537 N N . THR A 1 68 ? 51.363 -3.560 -6.643 1.00 91.88 68 THR A N 1
ATOM 538 C CA . THR A 1 68 ? 50.787 -2.285 -7.081 1.00 91.88 68 THR A CA 1
ATOM 539 C C . THR A 1 68 ? 49.309 -2.233 -6.699 1.00 91.88 68 THR A C 1
ATOM 541 O O . THR A 1 68 ? 48.548 -3.135 -7.040 1.00 91.88 68 THR A O 1
ATOM 544 N N . CYS A 1 69 ? 48.903 -1.192 -5.965 1.00 90.31 69 CYS A N 1
ATOM 545 C CA . CYS A 1 69 ? 47.522 -0.978 -5.516 1.00 90.31 69 CYS A CA 1
ATOM 546 C C . CYS A 1 69 ? 47.067 0.421 -5.943 1.00 90.31 69 CYS A C 1
ATOM 548 O O . CYS A 1 69 ? 47.577 1.399 -5.399 1.00 90.31 69 CYS A O 1
ATOM 550 N N . PHE A 1 70 ? 46.134 0.511 -6.899 1.00 83.56 70 PHE A N 1
ATOM 551 C CA . PHE A 1 70 ? 45.683 1.780 -7.505 1.00 83.56 70 PHE A CA 1
ATOM 552 C C . PHE A 1 70 ? 46.845 2.671 -7.979 1.00 83.56 70 PHE A C 1
ATOM 554 O O . PHE A 1 70 ? 46.881 3.866 -7.690 1.00 83.56 70 PHE A O 1
ATOM 561 N N . PHE A 1 71 ? 47.824 2.066 -8.658 1.00 87.25 71 PHE A N 1
ATOM 562 C CA . PHE A 1 71 ? 49.108 2.709 -8.943 1.00 87.25 71 PHE A CA 1
ATOM 563 C C . PHE A 1 71 ? 49.435 2.805 -10.437 1.00 87.25 71 PHE A C 1
ATOM 565 O O . PHE A 1 71 ? 49.901 3.847 -10.875 1.00 87.25 71 PHE A O 1
ATOM 572 N N . ILE A 1 72 ? 49.195 1.771 -11.248 1.00 84.81 72 ILE A N 1
ATOM 573 C CA . ILE A 1 72 ? 49.567 1.800 -12.671 1.00 84.81 72 ILE A CA 1
ATOM 574 C C . ILE A 1 72 ? 48.740 2.840 -13.437 1.00 84.81 72 ILE A C 1
ATOM 576 O O . ILE A 1 72 ? 49.269 3.471 -14.349 1.00 84.81 72 ILE A O 1
ATOM 580 N N . ASP A 1 73 ? 47.498 3.105 -13.017 1.00 78.44 73 ASP A N 1
ATOM 581 C CA . ASP A 1 73 ? 46.655 4.176 -13.576 1.00 78.44 73 ASP A CA 1
ATOM 582 C C . ASP A 1 73 ? 47.276 5.589 -13.428 1.00 78.44 73 ASP A C 1
ATOM 584 O O . ASP A 1 73 ? 46.838 6.521 -14.102 1.00 78.44 73 ASP A O 1
ATOM 588 N N . THR A 1 74 ? 48.303 5.782 -12.584 1.00 79.38 74 THR A N 1
ATOM 589 C CA . THR A 1 74 ? 49.019 7.069 -12.479 1.00 79.38 74 THR A CA 1
ATOM 590 C C . THR A 1 74 ? 50.128 7.232 -13.521 1.00 79.38 74 THR A C 1
ATOM 592 O O . THR A 1 74 ? 50.753 8.291 -13.581 1.00 79.38 74 THR A O 1
ATOM 595 N N . ALA A 1 75 ? 50.421 6.202 -14.320 1.00 80.06 75 ALA A N 1
ATOM 596 C CA . ALA A 1 75 ? 51.485 6.245 -15.313 1.00 80.06 75 ALA A CA 1
ATOM 597 C C . ALA A 1 75 ? 51.107 7.146 -16.499 1.00 80.06 75 ALA A C 1
ATOM 599 O O . ALA A 1 75 ? 50.064 6.970 -17.124 1.00 80.06 75 ALA A O 1
ATOM 600 N N . HIS A 1 76 ? 52.004 8.057 -16.888 1.00 74.62 76 HIS A N 1
ATOM 601 C CA . HIS A 1 76 ? 51.881 8.767 -18.169 1.00 74.62 76 HIS A CA 1
ATOM 602 C C . HIS A 1 76 ? 52.022 7.812 -19.364 1.00 74.62 76 HIS A C 1
ATOM 604 O O . HIS A 1 76 ? 51.348 7.979 -20.378 1.00 74.62 76 HIS A O 1
ATOM 610 N N . ASN A 1 77 ? 52.876 6.796 -19.220 1.00 79.62 77 ASN A N 1
ATOM 611 C CA . ASN A 1 77 ? 53.039 5.700 -20.163 1.00 79.62 77 ASN A CA 1
ATOM 612 C C . ASN A 1 77 ? 53.103 4.377 -19.390 1.00 79.62 77 ASN A C 1
ATOM 614 O O . ASN A 1 77 ? 54.092 4.070 -18.723 1.00 79.62 77 ASN A O 1
ATOM 618 N N . ILE A 1 78 ? 52.037 3.584 -19.489 1.00 84.81 78 ILE A N 1
ATOM 619 C CA . ILE A 1 78 ? 51.926 2.297 -18.795 1.00 84.81 78 ILE A CA 1
ATOM 620 C C . ILE A 1 78 ? 53.029 1.313 -19.200 1.00 84.81 78 ILE A C 1
ATOM 622 O O . ILE A 1 78 ? 53.485 0.525 -18.374 1.00 84.81 78 ILE A O 1
ATOM 626 N N . VAL A 1 79 ? 53.492 1.379 -20.452 1.00 84.00 79 VAL A N 1
ATOM 627 C CA . VAL A 1 79 ? 54.518 0.469 -20.970 1.00 84.00 79 VAL A CA 1
ATOM 628 C C . VAL A 1 79 ? 55.832 0.680 -20.224 1.00 84.00 79 VAL A C 1
ATOM 630 O O . VAL A 1 79 ? 56.429 -0.291 -19.776 1.00 84.00 79 VAL A O 1
ATOM 633 N N . GLU A 1 80 ? 56.223 1.931 -19.974 1.00 86.31 80 GLU A N 1
ATOM 634 C CA . GLU A 1 80 ? 57.441 2.255 -19.219 1.00 86.31 80 GLU A CA 1
ATOM 635 C C . GLU A 1 80 ? 57.378 1.754 -17.772 1.00 86.31 80 GLU A C 1
ATOM 637 O O . GLU A 1 80 ? 58.380 1.292 -17.224 1.00 86.31 80 GLU A O 1
ATOM 642 N N . TYR A 1 81 ? 56.197 1.794 -17.151 1.00 90.62 81 TYR A N 1
ATOM 643 C CA . TYR A 1 81 ? 55.991 1.263 -15.803 1.00 90.62 81 TYR A CA 1
ATOM 644 C C . TYR A 1 81 ? 56.113 -0.263 -15.782 1.00 90.62 81 TYR A C 1
ATOM 646 O O . TYR A 1 81 ? 56.803 -0.801 -14.918 1.00 90.62 81 TYR A O 1
ATOM 654 N N . VAL A 1 82 ? 55.504 -0.964 -16.745 1.00 91.81 82 VAL A N 1
ATOM 655 C CA . VAL A 1 82 ? 55.597 -2.431 -16.843 1.00 91.81 82 VAL A CA 1
ATOM 656 C C . VAL A 1 82 ? 57.017 -2.878 -17.183 1.00 91.81 82 VAL A C 1
ATOM 658 O O . VAL A 1 82 ? 57.532 -3.799 -16.550 1.00 91.81 82 VAL A O 1
ATOM 661 N N . GLU A 1 83 ? 57.686 -2.209 -18.121 1.00 92.38 83 GLU A N 1
ATOM 662 C CA . GLU A 1 83 ? 59.097 -2.457 -18.431 1.00 92.38 83 GLU A CA 1
ATOM 663 C C . GLU A 1 83 ? 59.971 -2.241 -17.201 1.00 92.38 83 GLU A C 1
ATOM 665 O O . GLU A 1 83 ? 60.877 -3.034 -16.924 1.00 92.38 83 GLU A O 1
ATOM 670 N N . ARG A 1 84 ? 59.677 -1.197 -16.417 1.00 93.00 84 ARG A N 1
ATOM 671 C CA . ARG A 1 84 ? 60.418 -0.948 -15.193 1.00 93.00 84 ARG A CA 1
ATOM 672 C C . ARG A 1 84 ? 60.195 -2.033 -14.151 1.00 93.00 84 ARG A C 1
ATOM 674 O O . ARG A 1 84 ? 61.174 -2.526 -13.596 1.00 93.00 84 ARG A O 1
ATOM 681 N N . LEU A 1 85 ? 58.944 -2.414 -13.908 1.00 93.56 85 LEU A N 1
ATOM 682 C CA . LEU A 1 85 ? 58.571 -3.491 -12.990 1.00 93.56 85 LEU A CA 1
ATOM 683 C C . LEU A 1 85 ? 59.255 -4.803 -13.371 1.00 93.56 85 LEU A C 1
ATOM 685 O O . LEU A 1 85 ? 59.828 -5.473 -12.515 1.00 93.56 85 LEU A O 1
ATOM 689 N N . TRP A 1 86 ? 59.262 -5.126 -14.664 1.00 92.81 86 TRP A N 1
ATOM 690 C CA . TRP A 1 86 ? 59.946 -6.303 -15.179 1.00 92.81 86 TRP A CA 1
ATOM 691 C C . TRP A 1 86 ? 61.459 -6.239 -14.942 1.00 92.81 86 TRP A C 1
ATOM 693 O O . TRP A 1 86 ? 62.051 -7.223 -14.509 1.00 92.81 86 TRP A O 1
ATOM 703 N N . LYS A 1 87 ? 62.085 -5.076 -15.161 1.00 93.31 87 LYS A N 1
ATOM 704 C CA . LYS A 1 87 ? 63.531 -4.886 -14.980 1.00 93.31 87 LYS A CA 1
ATOM 705 C C . LYS A 1 87 ? 63.974 -5.032 -13.520 1.00 93.31 87 LYS A C 1
ATOM 707 O O . LYS A 1 87 ? 65.033 -5.602 -13.266 1.00 93.31 87 LYS A O 1
ATOM 712 N N . ILE A 1 88 ? 63.208 -4.491 -12.572 1.00 95.81 88 ILE A N 1
ATOM 713 C CA . ILE A 1 88 ? 63.588 -4.478 -11.148 1.00 95.81 88 ILE A CA 1
ATOM 714 C C . ILE A 1 88 ? 63.288 -5.802 -10.432 1.00 95.81 88 ILE A C 1
ATOM 716 O O . ILE A 1 88 ? 63.867 -6.065 -9.377 1.00 95.81 88 ILE A O 1
ATOM 720 N N . LEU A 1 89 ? 62.405 -6.638 -10.985 1.00 96.19 89 LEU A N 1
ATOM 721 C CA . LEU A 1 89 ? 62.080 -7.954 -10.440 1.00 96.19 89 LEU A CA 1
ATOM 722 C C . LEU A 1 89 ? 63.196 -8.964 -10.713 1.00 96.19 89 LEU A C 1
ATOM 724 O O . LEU A 1 89 ? 63.753 -9.024 -11.805 1.00 96.19 89 LEU A O 1
ATOM 728 N N . LYS A 1 90 ? 63.505 -9.794 -9.715 1.00 94.12 90 LYS A N 1
ATOM 729 C CA . LYS A 1 90 ? 64.401 -10.947 -9.878 1.00 94.12 90 LYS A CA 1
ATOM 730 C C . LYS A 1 90 ? 63.779 -11.997 -10.793 1.00 94.12 90 LYS A C 1
ATOM 732 O O . LYS A 1 90 ? 62.559 -12.126 -10.878 1.00 94.12 90 LYS A O 1
ATOM 737 N N . SER A 1 91 ? 64.621 -12.833 -11.398 1.00 89.69 91 SER A N 1
ATOM 738 C CA . SER A 1 91 ? 64.157 -14.043 -12.086 1.00 89.69 91 SER A CA 1
ATOM 739 C C . SER A 1 91 ? 63.349 -14.934 -11.130 1.00 89.69 91 SER A C 1
ATOM 741 O O . SER A 1 91 ? 63.844 -15.328 -10.075 1.00 89.69 91 SER A O 1
ATOM 743 N N . GLY A 1 92 ? 62.094 -15.220 -11.488 1.00 89.81 92 GLY A N 1
ATOM 744 C CA . GLY A 1 92 ? 61.135 -15.934 -10.635 1.00 89.81 92 GLY A CA 1
ATOM 745 C C . GLY A 1 92 ? 60.393 -15.062 -9.611 1.00 89.81 92 GLY A C 1
ATOM 746 O O . GLY A 1 92 ? 59.573 -15.589 -8.862 1.00 89.81 92 GLY A O 1
ATOM 747 N N . GLY A 1 93 ? 60.653 -13.752 -9.581 1.00 92.50 93 GLY A N 1
ATOM 748 C CA . GLY A 1 93 ? 59.921 -12.785 -8.766 1.00 92.50 93 GLY A CA 1
ATOM 749 C C . GLY A 1 93 ? 58.485 -12.574 -9.249 1.00 92.50 93 GLY A C 1
ATOM 750 O O . GLY A 1 93 ? 58.149 -12.848 -10.403 1.00 92.50 93 GLY A O 1
ATOM 751 N N . VAL A 1 94 ? 57.621 -12.096 -8.352 1.00 93.31 94 VAL A N 1
ATOM 752 C CA . VAL A 1 94 ? 56.173 -11.989 -8.602 1.00 93.31 94 VAL A CA 1
ATOM 753 C C . VAL A 1 94 ? 55.726 -10.532 -8.632 1.00 93.31 94 VAL A C 1
ATOM 755 O O . VAL A 1 94 ? 56.048 -9.753 -7.740 1.00 93.31 94 VAL A O 1
ATOM 758 N N . TRP A 1 95 ? 54.926 -10.171 -9.633 1.00 94.31 95 TRP A N 1
ATOM 759 C CA . TRP A 1 95 ? 54.184 -8.913 -9.643 1.00 94.31 95 TRP A CA 1
ATOM 760 C C . TRP A 1 95 ? 52.713 -9.170 -9.307 1.00 94.31 95 TRP A C 1
ATOM 762 O O . TRP A 1 95 ? 52.052 -9.967 -9.975 1.00 94.31 95 TRP A O 1
ATOM 772 N N . ILE A 1 96 ? 52.203 -8.504 -8.271 1.00 93.19 96 ILE A N 1
ATOM 773 C CA . ILE A 1 96 ? 50.797 -8.555 -7.858 1.00 93.19 96 ILE A CA 1
ATOM 774 C C . ILE A 1 96 ? 50.167 -7.190 -8.134 1.00 93.19 96 ILE A C 1
ATOM 776 O O . ILE A 1 96 ? 50.570 -6.194 -7.538 1.00 93.19 96 ILE A O 1
ATOM 780 N N . ASN A 1 97 ? 49.161 -7.143 -9.007 1.00 88.94 97 ASN A N 1
ATOM 781 C CA . ASN A 1 97 ? 48.459 -5.908 -9.347 1.00 88.94 97 ASN A CA 1
ATOM 782 C C . ASN A 1 97 ? 47.010 -5.920 -8.838 1.00 88.94 97 ASN A C 1
ATOM 784 O O . ASN A 1 97 ? 46.279 -6.884 -9.075 1.00 88.94 97 ASN A O 1
ATOM 788 N N . PHE A 1 98 ? 46.593 -4.847 -8.165 1.00 82.69 98 PHE A N 1
ATOM 789 C CA . PHE A 1 98 ? 45.231 -4.638 -7.679 1.00 82.69 98 PHE A CA 1
ATOM 790 C C . PHE A 1 98 ? 44.710 -3.256 -8.098 1.00 82.69 98 PHE A C 1
ATOM 792 O O . PHE A 1 98 ? 45.117 -2.227 -7.551 1.00 82.69 98 PHE A O 1
ATOM 799 N N . GLU A 1 99 ? 43.806 -3.236 -9.083 1.00 66.81 99 GLU A N 1
ATOM 800 C CA . GLU A 1 99 ? 43.366 -2.012 -9.768 1.00 66.81 99 GLU A CA 1
ATOM 801 C C . GLU A 1 99 ? 41.870 -1.959 -10.072 1.00 66.81 99 GLU A C 1
ATOM 803 O O . GLU A 1 99 ? 41.181 -2.980 -10.099 1.00 66.81 99 GLU A O 1
ATOM 808 N N . PHE A 1 100 ? 41.384 -0.736 -10.316 1.00 57.59 100 PHE A N 1
ATOM 809 C CA . PHE A 1 100 ? 40.024 -0.420 -10.747 1.00 57.59 100 PHE A CA 1
ATOM 810 C C . PHE A 1 100 ? 40.082 0.659 -11.843 1.00 57.59 100 PHE A C 1
ATOM 812 O O . PHE A 1 100 ? 40.019 1.850 -11.552 1.00 57.59 100 PHE A O 1
ATOM 819 N N . SER A 1 101 ? 40.221 0.264 -13.112 1.00 48.88 101 SER A N 1
ATOM 820 C CA . SER A 1 101 ? 40.374 1.235 -14.205 1.00 48.88 101 SER A CA 1
ATOM 821 C C . SER A 1 101 ? 39.045 1.923 -14.553 1.00 48.88 101 SER A C 1
ATOM 823 O O . SER A 1 101 ? 38.233 1.407 -15.325 1.00 48.88 101 SER A O 1
ATOM 825 N N . VAL A 1 102 ? 38.832 3.129 -14.021 1.00 47.69 102 VAL A N 1
ATOM 826 C CA . VAL A 1 102 ? 37.631 3.960 -14.258 1.00 47.69 102 VAL A CA 1
ATOM 827 C C . VAL A 1 102 ? 37.490 4.377 -15.733 1.00 47.69 102 VAL A C 1
ATOM 829 O O . VAL A 1 102 ? 36.382 4.385 -16.265 1.00 47.69 102 VAL A O 1
ATOM 832 N N . LEU A 1 103 ? 38.602 4.650 -16.430 1.00 47.81 103 LEU A N 1
ATOM 833 C CA . LEU A 1 103 ? 38.622 5.027 -17.857 1.00 47.81 103 LEU A CA 1
ATOM 834 C C . LEU A 1 103 ? 38.191 3.889 -18.797 1.00 47.81 103 LEU A C 1
ATOM 836 O O . LEU A 1 103 ? 37.583 4.136 -19.837 1.00 47.81 103 LEU A O 1
ATOM 840 N N . HIS A 1 104 ? 38.473 2.636 -18.435 1.00 50.84 104 HIS A N 1
ATOM 841 C CA . HIS A 1 104 ? 38.081 1.486 -19.250 1.00 50.84 104 HIS A CA 1
ATOM 842 C C . HIS A 1 104 ? 36.585 1.175 -19.092 1.00 50.84 104 HIS A C 1
ATOM 844 O O . HIS A 1 104 ? 35.925 0.792 -20.053 1.00 50.84 104 HIS A O 1
ATOM 850 N N . ILE A 1 105 ? 36.018 1.401 -17.902 1.00 50.91 105 ILE A N 1
ATOM 851 C CA . ILE A 1 105 ? 34.593 1.170 -17.628 1.00 50.91 105 ILE A CA 1
ATOM 852 C C . ILE A 1 105 ? 33.719 2.180 -18.384 1.00 50.91 105 ILE A C 1
ATOM 854 O O . ILE A 1 105 ? 32.773 1.767 -19.053 1.00 50.91 105 ILE A O 1
ATOM 858 N N . THR A 1 106 ? 34.061 3.473 -18.361 1.00 56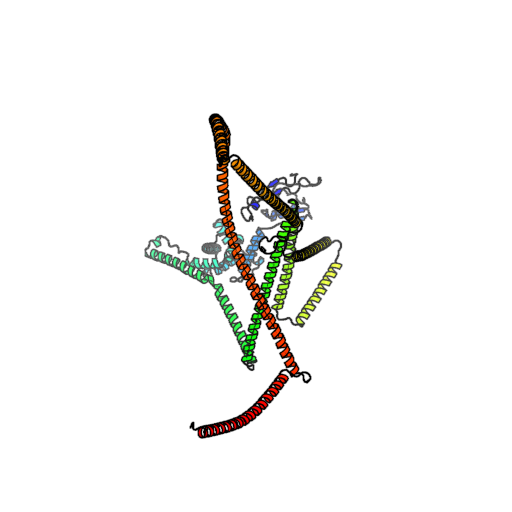.06 106 THR A N 1
ATOM 859 C CA . THR A 1 106 ? 33.271 4.517 -19.042 1.00 56.06 106 THR A CA 1
ATOM 860 C C . THR A 1 106 ? 33.269 4.347 -20.562 1.00 56.06 106 THR A C 1
ATOM 862 O O . THR A 1 106 ? 32.213 4.446 -21.191 1.00 56.06 106 THR A O 1
ATOM 865 N N . MET A 1 107 ? 34.416 4.005 -21.160 1.00 63.09 107 MET A N 1
ATOM 866 C CA . MET A 1 107 ? 34.517 3.744 -22.599 1.00 63.09 107 MET A CA 1
ATOM 867 C C . MET A 1 107 ? 33.778 2.459 -23.003 1.00 63.09 107 MET A C 1
ATOM 869 O O . MET A 1 107 ? 33.081 2.438 -24.018 1.00 63.09 107 MET A O 1
ATOM 873 N N . VAL A 1 108 ? 33.865 1.393 -22.198 1.00 69.88 108 VAL A N 1
ATOM 874 C CA . VAL A 1 108 ? 33.151 0.132 -22.460 1.00 69.88 108 VAL A CA 1
ATOM 875 C C . VAL A 1 108 ? 31.636 0.300 -22.309 1.00 69.88 108 VAL A C 1
ATOM 877 O O . VAL A 1 108 ? 30.885 -0.292 -23.083 1.00 69.88 108 VAL A O 1
ATOM 880 N N . GLU A 1 109 ? 31.160 1.100 -21.356 1.00 75.94 109 GLU A N 1
ATOM 881 C CA . GLU A 1 109 ? 29.733 1.412 -21.206 1.00 75.94 109 GLU A CA 1
ATOM 882 C C . GLU A 1 109 ? 29.198 2.255 -22.366 1.00 75.94 109 GLU A C 1
ATOM 884 O O . GLU A 1 109 ? 28.154 1.921 -22.931 1.00 75.94 109 GLU A O 1
ATOM 889 N N . GLN A 1 110 ? 29.942 3.279 -22.790 1.00 81.06 110 GLN A N 1
ATOM 890 C CA . GLN A 1 110 ? 29.613 4.076 -23.971 1.00 81.06 110 GLN A CA 1
ATOM 891 C C . GLN A 1 110 ? 29.532 3.207 -25.234 1.00 81.06 110 GLN A C 1
ATOM 893 O O . GLN A 1 110 ? 28.580 3.304 -26.010 1.00 81.06 110 GLN A O 1
ATOM 898 N N . LEU A 1 111 ? 30.495 2.305 -25.415 1.00 83.50 111 LEU A N 1
ATOM 899 C CA . LEU A 1 111 ? 30.544 1.388 -26.548 1.00 83.50 111 LEU A CA 1
ATOM 900 C C . LEU A 1 111 ? 29.388 0.377 -26.525 1.00 83.50 111 LEU A C 1
ATOM 902 O O . LEU A 1 111 ? 28.754 0.133 -27.553 1.00 83.50 111 LEU A O 1
ATOM 906 N N . LYS A 1 112 ? 29.074 -0.182 -25.347 1.00 84.88 112 LYS A N 1
ATOM 907 C CA . LYS A 1 112 ? 27.909 -1.059 -25.140 1.00 84.88 112 LYS A CA 1
ATOM 908 C C . LYS A 1 112 ? 26.615 -0.350 -25.519 1.00 84.88 112 LYS A C 1
ATOM 910 O O . LYS A 1 112 ? 25.821 -0.920 -26.264 1.00 84.88 112 LYS A O 1
ATOM 915 N N . PHE A 1 113 ? 26.440 0.886 -25.053 1.00 88.81 113 PHE A N 1
ATOM 916 C CA . PHE A 1 113 ? 25.262 1.691 -25.349 1.00 88.81 113 PHE A CA 1
ATOM 917 C C . PHE A 1 113 ? 25.105 1.936 -26.854 1.00 88.81 113 PHE A C 1
ATOM 919 O O . PHE A 1 113 ? 24.047 1.647 -27.412 1.00 88.81 113 PHE A O 1
ATOM 926 N N . ILE A 1 114 ? 26.162 2.398 -27.534 1.00 87.94 114 ILE A N 1
ATOM 927 C CA . ILE A 1 114 ? 26.134 2.662 -28.982 1.00 87.94 114 ILE A CA 1
ATOM 928 C C . ILE A 1 114 ? 25.766 1.388 -29.753 1.00 87.94 114 ILE A C 1
ATOM 930 O O . ILE A 1 114 ? 24.856 1.408 -30.582 1.00 87.94 114 ILE A O 1
ATOM 934 N N . VAL A 1 115 ? 26.424 0.262 -29.458 1.00 87.62 115 VAL A N 1
ATOM 935 C CA . VAL A 1 115 ? 26.162 -1.013 -30.143 1.00 87.62 115 VAL A CA 1
ATOM 936 C C . VAL A 1 115 ? 24.733 -1.501 -29.892 1.00 87.62 115 VAL A C 1
ATOM 938 O O . VAL A 1 115 ? 24.089 -1.992 -30.817 1.00 87.62 115 VAL A O 1
ATOM 941 N N . GLU A 1 116 ? 24.208 -1.362 -28.675 1.00 88.50 116 GLU A N 1
ATOM 942 C CA . GLU A 1 116 ? 22.828 -1.743 -28.368 1.00 88.50 116 GLU A CA 1
ATOM 943 C C . GLU A 1 116 ? 21.811 -0.885 -29.135 1.00 88.50 116 GLU A C 1
ATOM 945 O O . GLU A 1 116 ? 20.868 -1.426 -29.715 1.00 88.50 116 GLU A O 1
ATOM 950 N N . GLN A 1 117 ? 22.020 0.432 -29.204 1.00 87.62 117 GLN A N 1
ATOM 951 C CA . GLN A 1 117 ? 21.127 1.333 -29.938 1.00 87.62 117 GLN A CA 1
ATOM 952 C C . GLN A 1 117 ? 21.192 1.116 -31.456 1.00 87.62 117 GLN A C 1
ATOM 954 O O . GLN A 1 117 ? 20.158 1.137 -32.119 1.00 87.62 117 GLN A O 1
ATOM 959 N N . LEU A 1 118 ? 22.370 0.818 -32.013 1.00 87.06 118 LEU A N 1
ATOM 960 C CA . LEU A 1 118 ? 22.521 0.492 -33.438 1.00 87.06 118 LEU A CA 1
ATOM 961 C C . LEU A 1 118 ? 21.859 -0.845 -33.828 1.00 87.06 118 LEU A C 1
ATOM 963 O O . LEU A 1 118 ? 21.534 -1.052 -35.000 1.00 87.06 118 LEU A O 1
ATOM 967 N N . LYS A 1 119 ? 21.636 -1.758 -32.873 1.00 87.44 119 LYS A N 1
ATOM 968 C CA . LYS A 1 119 ? 20.869 -2.998 -33.105 1.00 87.44 119 LYS A CA 1
ATOM 969 C C . LYS A 1 119 ? 19.363 -2.764 -33.156 1.00 87.44 119 LYS A C 1
ATOM 971 O O . LYS A 1 119 ? 18.657 -3.511 -33.828 1.00 87.44 119 LYS A O 1
ATOM 976 N N . ARG A 1 120 ? 18.865 -1.748 -32.449 1.00 86.19 120 ARG A N 1
ATOM 977 C CA . ARG A 1 120 ? 17.436 -1.420 -32.400 1.00 86.19 120 ARG A CA 1
ATOM 978 C C . ARG A 1 120 ? 16.958 -0.828 -33.741 1.00 86.19 120 ARG A C 1
ATOM 980 O O . ARG A 1 120 ? 17.758 -0.274 -34.506 1.00 86.19 120 ARG A O 1
ATOM 987 N N . PRO A 1 121 ? 15.653 -0.923 -34.056 1.00 78.88 121 PRO A N 1
ATOM 988 C CA . PRO A 1 121 ? 15.079 -0.179 -35.173 1.00 78.88 121 PRO A CA 1
ATOM 989 C C . PRO A 1 121 ? 15.232 1.327 -34.902 1.00 78.88 121 PRO A C 1
ATOM 991 O O . PRO A 1 121 ? 15.043 1.753 -33.761 1.00 78.88 121 PRO A O 1
ATOM 994 N N . PRO A 1 122 ? 15.564 2.157 -35.905 1.00 80.75 122 PRO A N 1
ATOM 995 C CA . PRO A 1 122 ? 15.545 1.903 -37.355 1.00 80.75 122 PRO A CA 1
ATOM 996 C C . PRO A 1 122 ? 16.860 1.377 -37.976 1.00 80.75 122 PRO A C 1
ATOM 998 O O . PRO A 1 122 ? 16.891 1.143 -39.181 1.00 80.75 122 PRO A O 1
ATOM 1001 N N . PHE A 1 123 ? 17.937 1.199 -37.203 1.00 84.06 123 PHE A N 1
ATOM 1002 C CA . PHE A 1 123 ? 19.277 0.894 -37.732 1.00 84.06 123 PHE A CA 1
ATOM 1003 C C . PHE A 1 123 ? 19.509 -0.597 -38.031 1.00 84.06 123 PHE A C 1
ATOM 1005 O O . PHE A 1 123 ? 20.174 -0.925 -39.013 1.00 84.06 123 PHE A O 1
ATOM 1012 N N . ASN A 1 124 ? 18.954 -1.502 -37.212 1.00 83.75 124 ASN A N 1
ATOM 1013 C CA . ASN A 1 124 ? 18.975 -2.965 -37.404 1.00 83.75 124 ASN A CA 1
ATOM 1014 C C . ASN A 1 124 ? 20.370 -3.571 -37.704 1.00 83.75 124 ASN A C 1
ATOM 1016 O O . ASN A 1 124 ? 20.495 -4.574 -38.416 1.00 83.75 124 ASN A O 1
ATOM 1020 N N . ARG A 1 125 ? 21.452 -2.998 -37.157 1.00 82.94 125 ARG A N 1
ATOM 1021 C CA . ARG A 1 125 ? 22.838 -3.438 -37.400 1.00 82.94 125 ARG A CA 1
ATOM 1022 C C . ARG A 1 125 ? 23.251 -4.585 -36.460 1.00 82.94 125 ARG A C 1
ATOM 1024 O O . ARG A 1 125 ? 24.181 -4.472 -35.665 1.00 82.94 125 ARG A O 1
ATOM 1031 N N . ASN A 1 126 ? 22.578 -5.731 -36.578 1.00 81.25 126 ASN A N 1
ATOM 1032 C CA . ASN A 1 126 ? 22.748 -6.892 -35.682 1.00 81.25 126 ASN A CA 1
ATOM 1033 C C . ASN A 1 126 ? 24.138 -7.557 -35.702 1.00 81.25 126 ASN A C 1
ATOM 1035 O O . ASN A 1 126 ? 24.468 -8.304 -34.782 1.00 81.25 126 ASN A O 1
ATOM 1039 N N . HIS A 1 127 ? 24.958 -7.279 -36.717 1.00 81.25 127 HIS A N 1
ATOM 1040 C CA . HIS A 1 127 ? 26.305 -7.836 -36.872 1.00 81.25 127 HIS A CA 1
ATOM 1041 C C . HIS A 1 127 ? 27.376 -7.109 -36.043 1.00 81.25 127 HIS A C 1
ATOM 1043 O O . HIS A 1 127 ? 28.478 -7.636 -35.903 1.00 81.25 127 HIS A O 1
ATOM 1049 N N . TYR A 1 128 ? 27.084 -5.933 -35.477 1.00 84.12 128 TYR A N 1
ATOM 1050 C CA . TYR A 1 128 ? 28.028 -5.259 -34.591 1.00 84.12 128 TYR A CA 1
ATOM 1051 C C . TYR A 1 128 ? 28.021 -5.898 -33.197 1.00 84.12 128 TYR A C 1
ATOM 1053 O O . TYR A 1 128 ? 27.026 -5.905 -32.471 1.00 84.12 128 TYR A O 1
ATOM 1061 N N . ASN A 1 129 ? 29.169 -6.434 -32.808 1.00 81.88 129 ASN A N 1
ATOM 1062 C CA . ASN A 1 129 ? 29.539 -6.755 -31.440 1.00 81.88 129 ASN A CA 1
ATOM 1063 C C . ASN A 1 129 ? 30.536 -5.709 -30.906 1.00 81.88 129 ASN A C 1
ATOM 1065 O O . ASN A 1 129 ? 31.175 -5.014 -31.694 1.00 81.88 129 ASN A O 1
ATOM 1069 N N . ILE A 1 130 ? 30.704 -5.618 -29.584 1.00 80.25 130 ILE A N 1
ATOM 1070 C CA . ILE A 1 130 ? 31.582 -4.625 -28.927 1.00 80.25 130 ILE A CA 1
ATOM 1071 C C . ILE A 1 130 ? 32.988 -4.648 -29.551 1.00 80.25 130 ILE A C 1
ATOM 1073 O O . ILE A 1 130 ? 33.501 -3.617 -29.973 1.00 80.25 130 ILE A O 1
ATOM 1077 N N . LEU A 1 131 ? 33.556 -5.847 -29.722 1.00 78.88 131 LEU A N 1
ATOM 1078 C CA . LEU A 1 131 ? 34.881 -6.039 -30.315 1.00 78.88 131 LEU A CA 1
ATOM 1079 C C . LEU A 1 131 ? 34.933 -5.677 -31.809 1.00 78.88 131 LEU A C 1
ATOM 1081 O O . LEU A 1 131 ? 35.893 -5.076 -32.274 1.00 78.88 131 LEU A O 1
ATOM 1085 N N . THR A 1 132 ? 33.909 -6.040 -32.584 1.00 82.81 132 THR A N 1
ATOM 1086 C CA . THR A 1 132 ? 33.892 -5.747 -34.027 1.00 82.81 132 THR A CA 1
ATOM 1087 C C . THR A 1 132 ? 33.671 -4.264 -34.305 1.00 82.81 132 THR A C 1
ATOM 1089 O O . THR A 1 132 ? 34.143 -3.773 -35.320 1.00 82.81 132 THR A O 1
ATOM 1092 N N . PHE A 1 133 ? 32.944 -3.568 -33.424 1.00 85.19 133 PHE A N 1
ATOM 1093 C CA . PHE A 1 133 ? 32.681 -2.138 -33.550 1.00 85.19 133 PHE A CA 1
ATOM 1094 C C . PHE A 1 133 ? 33.894 -1.306 -33.112 1.00 85.19 133 PHE A C 1
ATOM 1096 O O . PHE A 1 133 ? 34.227 -0.329 -33.773 1.00 85.19 133 PHE A O 1
ATOM 1103 N N . ASP A 1 134 ? 34.610 -1.726 -32.063 1.00 83.88 134 ASP A N 1
ATOM 1104 C CA . ASP A 1 134 ? 35.865 -1.073 -31.673 1.00 83.88 134 ASP A CA 1
ATOM 1105 C C . ASP A 1 134 ? 36.976 -1.270 -32.719 1.00 83.88 134 ASP A C 1
ATOM 1107 O O . ASP A 1 134 ? 37.780 -0.375 -32.956 1.00 83.88 134 ASP A O 1
ATOM 1111 N N . ASN A 1 135 ? 36.992 -2.399 -33.430 1.00 85.62 135 ASN A N 1
ATOM 1112 C CA . ASN A 1 135 ? 37.964 -2.649 -34.501 1.00 85.62 135 ASN A CA 1
ATOM 1113 C C . ASN A 1 135 ? 37.649 -1.936 -35.832 1.00 85.62 135 ASN A C 1
ATOM 1115 O O . ASN A 1 135 ? 38.352 -2.163 -36.819 1.00 85.62 135 ASN A O 1
ATOM 1119 N N . LEU A 1 136 ? 36.612 -1.094 -35.898 1.00 85.31 136 LEU A N 1
ATOM 1120 C CA . LEU A 1 136 ? 36.321 -0.320 -37.104 1.00 85.31 136 LEU A CA 1
ATOM 1121 C C . LEU A 1 136 ? 37.421 0.711 -37.376 1.00 85.31 136 LEU A C 1
ATOM 1123 O O . LEU A 1 136 ? 37.906 1.397 -36.476 1.00 85.31 136 LEU A O 1
ATOM 1127 N N . THR A 1 137 ? 37.787 0.843 -38.651 1.00 86.19 137 THR A N 1
ATOM 1128 C CA . THR A 1 137 ? 38.697 1.905 -39.107 1.00 86.19 137 THR A CA 1
ATOM 1129 C C . THR A 1 137 ? 38.019 3.275 -39.023 1.00 86.19 137 THR A C 1
ATOM 1131 O O . THR A 1 137 ? 36.796 3.369 -39.134 1.00 86.19 137 THR A O 1
ATOM 1134 N N . ASN A 1 138 ? 38.796 4.354 -38.895 1.00 86.19 138 ASN A N 1
ATOM 1135 C CA . ASN A 1 138 ? 38.260 5.718 -38.760 1.00 86.19 138 ASN A CA 1
ATOM 1136 C C . ASN A 1 138 ? 37.277 6.091 -39.890 1.00 86.19 138 ASN A C 1
ATOM 1138 O O . ASN A 1 138 ? 36.215 6.647 -39.627 1.00 86.19 138 ASN A O 1
ATOM 1142 N N . ASN A 1 139 ? 37.560 5.689 -41.135 1.00 84.38 139 ASN A N 1
ATOM 1143 C CA . ASN A 1 139 ? 36.659 5.921 -42.273 1.00 84.38 139 ASN A CA 1
ATOM 1144 C C . ASN A 1 139 ? 35.340 5.140 -42.165 1.00 84.38 139 ASN A C 1
ATOM 1146 O O . ASN A 1 139 ? 34.278 5.659 -42.494 1.00 84.38 139 ASN A O 1
ATOM 1150 N N . GLN A 1 140 ? 35.385 3.896 -41.677 1.00 85.31 140 GLN A N 1
ATOM 1151 C CA . GLN A 1 140 ? 34.172 3.109 -41.433 1.00 85.31 140 GLN A CA 1
ATOM 1152 C C . GLN A 1 140 ? 33.351 3.700 -40.286 1.00 85.31 140 GLN A C 1
ATOM 1154 O O . GLN A 1 140 ? 32.126 3.688 -40.343 1.00 85.31 140 GLN A O 1
ATOM 1159 N N . LEU A 1 141 ? 34.011 4.240 -39.262 1.00 87.75 141 LEU A N 1
ATOM 1160 C CA . LEU A 1 141 ? 33.342 4.880 -38.137 1.00 87.75 141 LEU A CA 1
ATOM 1161 C C . LEU A 1 141 ? 32.646 6.184 -38.557 1.00 87.75 141 LEU A C 1
ATOM 1163 O O . LEU A 1 141 ? 31.501 6.423 -38.172 1.00 87.75 141 LEU A O 1
ATOM 1167 N N . LEU A 1 142 ? 33.291 6.983 -39.411 1.00 86.75 142 LEU A N 1
ATOM 1168 C CA . LEU A 1 142 ? 32.665 8.145 -40.039 1.00 86.75 142 LEU A CA 1
ATOM 1169 C C . LEU A 1 142 ? 31.484 7.740 -40.935 1.00 86.75 142 LEU A C 1
ATOM 1171 O O . LEU A 1 142 ? 30.476 8.450 -40.957 1.00 86.75 142 LEU A O 1
ATOM 1175 N N . GLN A 1 143 ? 31.560 6.594 -41.629 1.00 87.81 143 GLN A N 1
ATOM 1176 C CA . GLN A 1 143 ? 30.442 6.084 -42.433 1.00 87.81 143 GLN A CA 1
ATOM 1177 C C . GLN A 1 143 ? 29.251 5.736 -41.546 1.00 87.81 143 GLN A C 1
ATOM 1179 O O . GLN A 1 143 ? 28.133 6.142 -41.843 1.00 87.81 143 GLN A O 1
ATOM 1184 N N . VAL A 1 144 ? 29.487 5.069 -40.411 1.00 87.12 144 VAL A N 1
ATOM 1185 C CA . VAL A 1 144 ? 28.432 4.808 -39.420 1.00 87.12 144 VAL A CA 1
ATOM 1186 C C . VAL A 1 144 ? 27.823 6.118 -38.919 1.00 87.12 144 VAL A C 1
ATOM 1188 O O . VAL A 1 144 ? 26.605 6.216 -38.810 1.00 87.12 144 VAL A O 1
ATOM 1191 N N . LEU A 1 145 ? 28.636 7.142 -38.651 1.00 89.00 145 LEU A N 1
ATOM 1192 C CA . LEU A 1 145 ? 28.135 8.459 -38.253 1.00 89.00 145 LEU A CA 1
ATOM 1193 C C . LEU A 1 145 ? 27.271 9.111 -39.349 1.00 89.00 145 LEU A C 1
ATOM 1195 O O . LEU A 1 145 ? 26.217 9.666 -39.047 1.00 89.00 145 LEU A O 1
ATOM 1199 N N . THR A 1 146 ? 27.674 9.000 -40.614 1.00 87.69 146 THR A N 1
ATOM 1200 C CA . THR A 1 146 ? 26.908 9.504 -41.767 1.00 87.69 146 THR A CA 1
ATOM 1201 C C . THR A 1 146 ? 25.585 8.765 -41.939 1.00 87.69 146 THR A C 1
ATOM 1203 O O . THR A 1 146 ? 24.548 9.405 -42.090 1.00 87.69 146 THR A O 1
ATOM 1206 N N . ASP A 1 147 ? 25.592 7.439 -41.809 1.00 86.31 147 ASP A N 1
ATOM 1207 C CA . ASP A 1 147 ? 24.379 6.622 -41.824 1.00 86.31 147 ASP A CA 1
ATOM 1208 C C . ASP A 1 147 ? 23.430 7.006 -40.674 1.00 86.31 147 ASP A C 1
ATOM 1210 O O . ASP A 1 147 ? 22.209 7.015 -40.843 1.00 86.31 147 ASP A O 1
ATOM 1214 N N . VAL A 1 148 ? 23.976 7.345 -39.499 1.00 87.88 148 VAL A N 1
ATOM 1215 C CA . VAL A 1 148 ? 23.186 7.844 -38.365 1.00 87.88 148 VAL A CA 1
ATOM 1216 C C . VAL A 1 148 ? 22.577 9.208 -38.679 1.00 87.88 148 VAL A C 1
ATOM 1218 O O . VAL A 1 148 ? 21.380 9.388 -38.446 1.00 87.88 148 VAL A O 1
ATOM 1221 N N . PHE A 1 149 ? 23.332 10.135 -39.275 1.00 87.62 149 PHE A N 1
ATOM 1222 C CA . PHE A 1 149 ? 22.778 11.410 -39.736 1.00 87.62 149 PHE A CA 1
ATOM 1223 C C . PHE A 1 149 ? 21.677 11.225 -40.783 1.00 87.62 149 PHE A C 1
ATOM 1225 O O . PHE A 1 149 ? 20.629 11.841 -40.640 1.00 87.62 149 PHE A O 1
ATOM 1232 N N . ALA A 1 150 ? 21.831 10.301 -41.736 1.00 85.69 150 ALA A N 1
ATOM 1233 C CA . ALA A 1 150 ? 20.809 10.003 -42.744 1.00 85.69 150 ALA A CA 1
ATOM 1234 C C . ALA A 1 150 ? 19.488 9.472 -42.157 1.00 85.69 150 ALA A C 1
ATOM 1236 O O . ALA A 1 150 ? 18.439 9.530 -42.798 1.00 85.69 150 ALA A O 1
ATOM 1237 N N . VAL A 1 151 ? 19.530 8.905 -40.951 1.00 85.12 151 VAL A N 1
ATOM 1238 C CA . VAL A 1 151 ? 18.335 8.465 -40.221 1.00 85.12 151 VAL A CA 1
ATOM 1239 C C . VAL A 1 151 ? 17.753 9.586 -39.363 1.00 85.12 151 VAL A C 1
ATOM 1241 O O . VAL A 1 151 ? 16.535 9.618 -39.166 1.00 85.12 151 VAL A O 1
ATOM 1244 N N . VAL A 1 152 ? 18.598 10.464 -38.819 1.00 85.75 152 VAL A N 1
ATOM 1245 C CA . VAL A 1 152 ? 18.179 11.638 -38.039 1.00 85.75 152 VAL A CA 1
ATOM 1246 C C . VAL A 1 152 ? 17.520 12.677 -38.947 1.00 85.75 152 VAL A C 1
ATOM 1248 O O . VAL A 1 152 ? 16.443 13.164 -38.614 1.00 85.75 152 VAL A O 1
ATOM 1251 N N . ASP A 1 153 ? 18.109 12.941 -40.110 1.00 82.62 153 ASP A N 1
ATOM 1252 C CA . ASP A 1 153 ? 17.558 13.787 -41.162 1.00 82.62 153 ASP A CA 1
ATOM 1253 C C . ASP A 1 153 ? 17.339 12.973 -42.452 1.00 82.62 153 ASP A C 1
ATOM 1255 O O . ASP A 1 153 ? 18.186 12.938 -43.345 1.00 82.62 153 ASP A O 1
ATOM 1259 N N . PRO A 1 154 ? 16.196 12.276 -42.577 1.00 77.00 154 PRO A N 1
ATOM 1260 C CA . PRO A 1 154 ? 15.899 11.476 -43.762 1.00 77.00 154 PRO A CA 1
ATOM 1261 C C . PRO A 1 154 ? 15.573 12.314 -45.008 1.00 77.00 154 PRO A C 1
ATOM 1263 O O . PRO A 1 154 ? 15.401 11.734 -46.086 1.00 77.00 154 PRO A O 1
ATOM 1266 N N . TYR A 1 155 ? 15.446 13.638 -44.866 1.00 72.44 155 TYR A N 1
ATOM 1267 C CA . TYR A 1 155 ? 15.001 14.546 -45.920 1.00 72.44 155 TYR A CA 1
ATOM 1268 C C . TYR A 1 155 ? 16.152 15.246 -46.644 1.00 72.44 155 TYR A C 1
ATOM 1270 O O . TYR A 1 155 ? 15.929 15.705 -47.763 1.00 72.44 155 TYR A O 1
ATOM 1278 N N . ASP A 1 156 ? 17.348 15.305 -46.051 1.00 74.81 156 ASP A N 1
ATOM 1279 C CA . ASP A 1 156 ? 18.559 15.803 -46.704 1.00 74.81 156 ASP A CA 1
ATOM 1280 C C . ASP A 1 156 ? 19.265 14.668 -47.485 1.00 74.81 156 ASP A C 1
ATOM 1282 O O . ASP A 1 156 ? 19.824 13.737 -46.890 1.00 74.81 156 ASP A O 1
ATOM 1286 N N . PRO A 1 157 ? 19.276 14.702 -48.834 1.00 72.69 157 PRO A N 1
ATOM 1287 C CA . PRO A 1 157 ? 19.955 13.691 -49.642 1.00 72.69 157 PRO A CA 1
ATOM 1288 C C . PRO A 1 157 ? 21.473 13.681 -49.433 1.00 72.69 157 PRO A C 1
ATOM 1290 O O . PRO A 1 157 ? 22.111 12.665 -49.714 1.00 72.69 157 PRO A O 1
ATOM 1293 N N . SER A 1 158 ? 22.054 14.779 -48.930 1.00 70.38 158 SER A N 1
ATOM 1294 C CA . SER A 1 158 ? 23.500 14.918 -48.733 1.00 70.38 158 SER A CA 1
ATOM 1295 C C . SER A 1 158 ? 24.059 13.983 -47.656 1.00 70.38 158 SER A C 1
ATOM 1297 O O . SER A 1 158 ? 25.268 13.762 -47.592 1.00 70.38 158 SER A O 1
ATOM 1299 N N . HIS A 1 159 ? 23.207 13.397 -46.804 1.00 73.19 159 HIS A N 1
ATOM 1300 C CA . HIS A 1 159 ? 23.643 12.459 -45.764 1.00 73.19 159 HIS A CA 1
ATOM 1301 C C . HIS A 1 159 ? 23.617 10.994 -46.220 1.00 73.19 159 HIS A C 1
ATOM 1303 O O . HIS A 1 159 ? 24.173 10.153 -45.527 1.00 73.19 159 HIS A O 1
ATOM 1309 N N . LYS A 1 160 ? 23.057 10.670 -47.397 1.00 75.25 160 LYS A N 1
ATOM 1310 C CA . LYS A 1 160 ? 23.081 9.314 -47.995 1.00 75.25 160 LYS A CA 1
ATOM 1311 C C . LYS A 1 160 ? 24.221 9.146 -49.007 1.00 75.25 160 LYS A C 1
ATOM 1313 O O . LYS A 1 160 ? 24.011 8.637 -50.105 1.00 75.25 160 LYS A O 1
ATOM 1318 N N . ILE A 1 161 ? 25.412 9.606 -48.646 1.00 78.56 161 ILE A N 1
ATOM 1319 C CA . ILE A 1 161 ? 26.609 9.554 -49.493 1.00 78.56 161 ILE A CA 1
ATOM 1320 C C . ILE A 1 161 ? 27.621 8.590 -48.856 1.00 78.56 161 ILE A C 1
ATOM 1322 O O . ILE A 1 161 ? 27.758 8.555 -47.629 1.00 78.56 161 ILE A O 1
ATOM 1326 N N . ASP A 1 162 ? 28.304 7.786 -49.677 1.00 78.75 162 ASP A N 1
ATOM 1327 C CA . ASP A 1 162 ? 29.469 7.011 -49.235 1.00 78.75 162 ASP A CA 1
ATOM 1328 C C . ASP A 1 162 ? 30.654 7.971 -49.084 1.00 78.75 162 ASP A C 1
ATOM 1330 O O . ASP A 1 162 ? 31.007 8.700 -50.009 1.00 78.75 162 ASP A O 1
ATOM 1334 N N . ILE A 1 163 ? 31.280 7.987 -47.910 1.00 78.50 163 ILE A N 1
ATOM 1335 C CA . ILE A 1 163 ? 32.369 8.919 -47.581 1.00 78.50 163 ILE A CA 1
ATOM 1336 C C . ILE A 1 163 ? 33.581 8.746 -48.499 1.00 78.50 163 ILE A C 1
ATOM 1338 O O . ILE A 1 163 ? 34.398 9.653 -48.611 1.00 78.50 163 ILE A O 1
ATOM 1342 N N . ARG A 1 164 ? 33.708 7.606 -49.185 1.00 78.75 164 ARG A N 1
ATOM 1343 C CA . ARG A 1 164 ? 34.766 7.391 -50.184 1.00 78.75 164 ARG A CA 1
ATOM 1344 C C . ARG A 1 164 ? 34.630 8.282 -51.418 1.00 78.75 164 ARG A C 1
ATOM 1346 O O . ARG A 1 164 ? 35.636 8.517 -52.082 1.00 78.75 164 ARG A O 1
ATOM 1353 N N . ASP A 1 165 ? 33.427 8.774 -51.694 1.00 80.12 165 ASP A N 1
ATOM 1354 C CA . ASP A 1 165 ? 33.129 9.621 -52.848 1.00 80.12 165 ASP A CA 1
ATOM 1355 C C . ASP A 1 165 ? 33.273 11.126 -52.529 1.00 80.12 165 ASP A C 1
ATOM 1357 O O . ASP A 1 165 ? 33.132 11.967 -53.418 1.00 80.12 165 ASP A O 1
ATOM 1361 N N . GLU A 1 166 ? 33.570 11.486 -51.271 1.00 80.25 166 GLU A N 1
ATOM 1362 C CA . GLU A 1 166 ? 33.650 12.866 -50.777 1.00 80.25 166 GLU A CA 1
ATOM 1363 C C . GLU A 1 166 ? 35.045 13.179 -50.196 1.00 80.25 166 GLU A C 1
ATOM 1365 O O . GLU A 1 166 ? 35.683 12.351 -49.546 1.00 80.25 166 GLU A O 1
ATOM 1370 N N . GLU A 1 167 ? 35.545 14.402 -50.409 1.00 84.00 167 GLU A N 1
ATOM 1371 C CA . GLU A 1 167 ? 36.802 14.831 -49.782 1.00 84.00 167 GLU A CA 1
ATOM 1372 C C . GLU A 1 167 ? 36.641 14.909 -48.250 1.00 84.00 167 GLU A C 1
ATOM 1374 O O . GLU A 1 167 ? 35.658 15.487 -47.779 1.00 84.00 167 GLU A O 1
ATOM 1379 N N . PRO A 1 168 ? 37.615 14.429 -47.449 1.00 80.56 168 PRO A N 1
ATOM 1380 C CA . PRO A 1 168 ? 37.510 14.405 -45.984 1.00 80.56 168 PRO A CA 1
ATOM 1381 C C . PRO A 1 168 ? 37.169 15.762 -45.350 1.00 80.56 168 PRO A C 1
ATOM 1383 O O . PRO A 1 168 ? 36.435 15.828 -44.363 1.00 80.56 168 PRO A O 1
ATOM 1386 N N . GLU A 1 169 ? 37.653 16.862 -45.934 1.00 82.69 169 GLU A N 1
ATOM 1387 C CA . GLU A 1 169 ? 37.346 18.218 -45.469 1.00 82.69 169 GLU A CA 1
ATOM 1388 C C . GLU A 1 169 ? 35.894 18.637 -45.735 1.00 82.69 169 GLU A C 1
ATOM 1390 O O . GLU A 1 169 ? 35.302 19.339 -44.910 1.00 82.69 169 GLU A O 1
ATOM 1395 N N . LYS A 1 170 ? 35.310 18.196 -46.857 1.00 83.94 170 LYS A N 1
ATOM 1396 C CA . LYS A 1 170 ? 33.904 18.452 -47.205 1.00 83.94 170 LYS A CA 1
ATOM 1397 C C . LYS A 1 170 ? 32.972 17.632 -46.316 1.00 83.94 170 LYS A C 1
ATOM 1399 O O . LYS A 1 170 ? 32.055 18.204 -45.727 1.00 83.94 170 LYS A O 1
ATOM 1404 N N . THR A 1 171 ? 33.309 16.363 -46.077 1.00 84.38 171 THR A N 1
ATOM 1405 C CA . THR A 1 171 ? 32.608 15.486 -45.126 1.00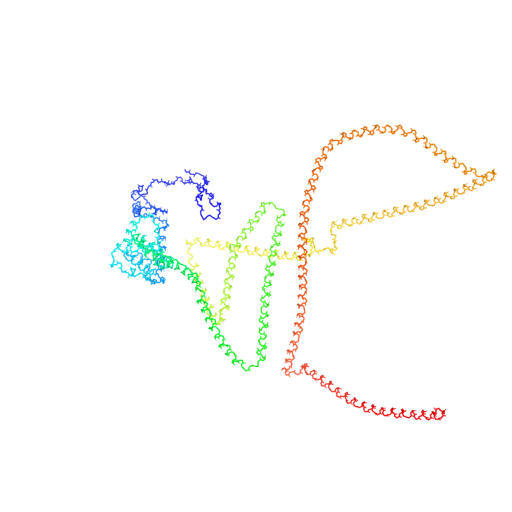 84.38 171 THR A CA 1
ATOM 1406 C C . THR A 1 171 ? 32.582 16.090 -43.721 1.00 84.38 171 THR A C 1
ATOM 1408 O O . THR A 1 171 ? 31.520 16.199 -43.105 1.00 84.38 171 THR A O 1
ATOM 1411 N N . ALA A 1 172 ? 33.733 16.557 -43.222 1.00 83.88 172 ALA A N 1
ATOM 1412 C CA . ALA A 1 172 ? 33.822 17.181 -41.905 1.00 83.88 172 ALA A CA 1
ATOM 1413 C C . ALA A 1 172 ? 33.046 18.507 -41.827 1.00 83.88 172 ALA A C 1
ATOM 1415 O O . ALA A 1 172 ? 32.389 18.770 -40.820 1.00 83.88 172 ALA A O 1
ATOM 1416 N N . ALA A 1 173 ? 33.071 19.334 -42.881 1.00 84.50 173 ALA A N 1
ATOM 1417 C CA . ALA A 1 173 ? 32.279 20.564 -42.942 1.00 84.50 173 ALA A CA 1
ATOM 1418 C C . ALA A 1 173 ? 30.768 20.274 -42.919 1.00 84.50 173 ALA A C 1
ATOM 1420 O O . ALA A 1 173 ? 30.025 20.934 -42.188 1.00 84.50 173 ALA A O 1
ATOM 1421 N N . ARG A 1 174 ? 30.321 19.249 -43.654 1.00 86.69 174 ARG A N 1
ATOM 1422 C CA . ARG A 1 174 ? 28.931 18.778 -43.659 1.00 86.69 174 ARG A CA 1
ATOM 1423 C C . ARG A 1 174 ? 28.508 18.277 -42.282 1.00 86.69 174 ARG A C 1
ATOM 1425 O O . ARG A 1 174 ? 27.540 18.791 -41.730 1.00 86.69 174 ARG A O 1
ATOM 1432 N N . HIS A 1 175 ? 29.266 17.356 -41.680 1.00 86.38 175 HIS A N 1
ATOM 1433 C CA . HIS A 1 175 ? 29.005 16.872 -40.317 1.00 86.38 175 HIS A CA 1
ATOM 1434 C C . HIS A 1 175 ? 28.969 18.014 -39.301 1.00 86.38 175 HIS A C 1
ATOM 1436 O O . HIS A 1 175 ? 28.097 18.034 -38.439 1.00 86.38 175 HIS A O 1
ATOM 1442 N N . MET A 1 176 ? 29.863 18.997 -39.417 1.00 83.69 176 MET A N 1
ATOM 1443 C CA . MET A 1 176 ? 29.889 20.152 -38.522 1.00 83.69 176 MET A CA 1
ATOM 1444 C C . MET A 1 176 ? 28.651 21.043 -38.677 1.00 83.69 176 MET A C 1
ATOM 1446 O O . MET A 1 176 ? 28.110 21.504 -37.673 1.00 83.69 176 MET A O 1
ATOM 1450 N N . ASN A 1 177 ? 28.173 21.270 -39.903 1.00 84.00 177 ASN A N 1
ATOM 1451 C CA . ASN A 1 177 ? 26.946 22.029 -40.150 1.00 84.00 177 ASN A CA 1
ATOM 1452 C C . ASN A 1 177 ? 25.712 21.293 -39.612 1.00 84.00 177 ASN A C 1
ATOM 1454 O O . ASN A 1 177 ? 24.897 21.904 -38.919 1.00 84.00 177 ASN A O 1
ATOM 1458 N N . THR A 1 178 ? 25.621 19.978 -39.829 1.00 84.12 178 THR A N 1
ATOM 1459 C CA . THR A 1 178 ? 24.545 19.145 -39.270 1.00 84.12 178 THR A CA 1
ATOM 1460 C C . THR A 1 178 ? 24.575 19.156 -37.740 1.00 84.12 178 THR A C 1
ATOM 1462 O O . THR A 1 178 ? 23.546 19.353 -37.101 1.00 84.12 178 THR A O 1
ATOM 1465 N N . LEU A 1 179 ? 25.755 19.032 -37.124 1.00 86.62 179 LEU A N 1
ATOM 1466 C CA . LEU A 1 179 ? 25.914 19.101 -35.667 1.00 86.62 179 LEU A CA 1
ATOM 1467 C C . LEU A 1 179 ? 25.543 20.474 -35.096 1.00 86.62 179 LEU A C 1
ATOM 1469 O O . LEU A 1 179 ? 24.911 20.536 -34.042 1.00 86.62 179 LEU A O 1
ATOM 1473 N N . LYS A 1 180 ? 25.887 21.568 -35.789 1.00 83.94 180 LYS A N 1
ATOM 1474 C CA . LYS A 1 180 ? 25.473 22.928 -35.409 1.00 83.94 180 LYS A CA 1
ATOM 1475 C C . LYS A 1 180 ? 23.957 23.092 -35.470 1.00 83.94 180 LYS A C 1
ATOM 1477 O O . LYS A 1 180 ? 23.380 23.610 -34.519 1.00 83.94 180 LYS A O 1
ATOM 1482 N N . MET A 1 181 ? 23.319 22.614 -36.538 1.00 83.94 181 MET A N 1
ATOM 1483 C CA . MET A 1 181 ? 21.860 22.646 -36.694 1.00 83.94 181 MET A CA 1
ATOM 1484 C C . MET A 1 181 ? 21.158 21.838 -35.590 1.00 83.94 181 MET A C 1
ATOM 1486 O O . MET A 1 181 ? 20.205 22.313 -34.974 1.00 83.94 181 MET A O 1
ATOM 1490 N N . LEU A 1 182 ? 21.696 20.664 -35.247 1.00 84.44 182 LEU A N 1
ATOM 1491 C CA . LEU A 1 182 ? 21.200 19.838 -34.143 1.00 84.44 182 LEU A CA 1
ATOM 1492 C C . LEU A 1 182 ? 21.541 20.406 -32.748 1.00 84.44 182 LEU A C 1
ATOM 1494 O O . LEU A 1 182 ? 21.030 19.914 -31.741 1.00 84.44 182 LEU A O 1
ATOM 1498 N N . GLY A 1 183 ? 22.363 21.455 -32.661 1.00 82.69 183 GLY A N 1
ATOM 1499 C CA . GLY A 1 183 ? 22.735 22.110 -31.406 1.00 82.69 183 GLY A CA 1
ATOM 1500 C C . GLY A 1 183 ? 23.741 21.326 -30.558 1.00 82.69 183 GLY A C 1
ATOM 1501 O O . GLY A 1 183 ? 23.766 21.488 -29.336 1.00 82.69 183 GLY A O 1
ATOM 1502 N N . TYR A 1 184 ? 24.562 20.472 -31.175 1.00 84.75 184 TYR A N 1
ATOM 1503 C CA . TYR A 1 184 ? 25.605 19.728 -30.472 1.00 84.75 1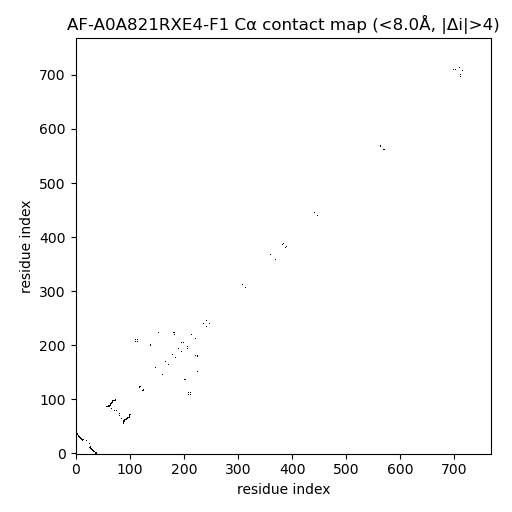84 TYR A CA 1
ATOM 1504 C C . TYR A 1 184 ? 26.678 20.669 -29.917 1.00 84.75 184 TYR A C 1
ATOM 1506 O O . TYR A 1 184 ? 27.233 21.500 -30.638 1.00 84.75 184 TYR A O 1
ATOM 1514 N N . ARG A 1 185 ? 27.008 20.502 -28.633 1.00 79.81 185 ARG A N 1
ATOM 1515 C CA . ARG A 1 185 ? 28.128 21.185 -27.978 1.00 79.81 185 ARG A CA 1
ATOM 1516 C C . ARG A 1 185 ? 29.168 20.140 -27.567 1.00 79.81 185 ARG A C 1
ATOM 1518 O O . ARG A 1 185 ? 28.833 19.276 -26.753 1.00 79.81 185 ARG A O 1
ATOM 1525 N N . PRO A 1 186 ? 30.393 20.180 -28.120 1.00 74.44 186 PRO A N 1
ATOM 1526 C CA . PRO A 1 186 ? 31.462 19.275 -27.712 1.00 74.44 186 PRO A CA 1
ATOM 1527 C C . PRO A 1 186 ? 31.712 19.372 -26.201 1.00 74.44 186 PRO A C 1
ATOM 1529 O O . PRO A 1 186 ? 31.710 20.464 -25.642 1.00 74.44 186 PRO A O 1
ATOM 1532 N N . LYS A 1 187 ? 31.911 18.228 -25.534 1.00 65.38 187 LYS A N 1
ATOM 1533 C CA . LYS A 1 187 ? 32.166 18.163 -24.080 1.00 65.38 187 LYS A CA 1
ATOM 1534 C C . LYS A 1 187 ? 33.597 18.552 -23.684 1.00 65.38 187 LYS A C 1
ATOM 1536 O O . LYS A 1 187 ? 33.875 18.666 -22.497 1.00 65.38 187 LYS A O 1
ATOM 1541 N N . LEU A 1 188 ? 34.501 18.687 -24.650 1.00 59.88 188 LEU A N 1
ATOM 1542 C CA . LEU A 1 188 ? 35.891 19.053 -24.406 1.00 59.88 188 LEU A CA 1
ATOM 1543 C C . LEU A 1 188 ? 36.051 20.569 -24.594 1.00 59.88 188 LEU A C 1
ATOM 1545 O O . LEU A 1 188 ? 35.578 21.097 -25.599 1.00 59.88 188 LEU A O 1
ATOM 1549 N N . ASP A 1 189 ? 36.764 21.238 -23.682 1.00 57.44 189 ASP A N 1
ATOM 1550 C CA . ASP A 1 189 ? 37.263 22.626 -23.812 1.00 57.44 189 ASP A CA 1
ATOM 1551 C C . ASP A 1 189 ? 38.342 22.738 -24.920 1.00 57.44 189 ASP A C 1
ATOM 1553 O O . ASP A 1 189 ? 39.408 23.320 -24.736 1.00 57.44 189 ASP A O 1
ATOM 1557 N N . THR A 1 190 ? 38.130 22.097 -26.072 1.00 60.28 190 THR A N 1
ATOM 1558 C CA . THR A 1 190 ? 39.064 22.113 -27.204 1.00 60.28 190 THR A CA 1
ATOM 1559 C C . THR A 1 190 ? 38.669 23.199 -28.192 1.00 60.28 190 THR A C 1
ATOM 1561 O O . THR A 1 190 ? 37.490 23.378 -28.501 1.00 60.28 190 THR A O 1
ATOM 1564 N N . ASP A 1 191 ? 39.669 23.900 -28.722 1.00 71.31 191 ASP A N 1
ATOM 1565 C CA . ASP A 1 191 ? 39.481 24.900 -29.767 1.00 71.31 191 ASP A CA 1
ATOM 1566 C C . ASP A 1 191 ? 38.697 24.342 -30.971 1.00 71.31 191 ASP A C 1
ATOM 1568 O O . ASP A 1 191 ? 38.858 23.201 -31.402 1.00 71.31 191 ASP A O 1
ATOM 1572 N N . VAL A 1 192 ? 37.864 25.179 -31.591 1.00 70.62 192 VAL A N 1
ATOM 1573 C CA . VAL A 1 192 ? 37.028 24.788 -32.746 1.00 70.62 192 VAL A CA 1
ATOM 1574 C C . VAL A 1 192 ? 37.868 24.220 -33.906 1.00 70.62 192 VAL A C 1
ATOM 1576 O O . VAL A 1 192 ? 37.408 23.355 -34.655 1.00 70.62 192 VAL A O 1
ATOM 1579 N N . ASN A 1 193 ? 39.116 24.677 -34.036 1.00 76.31 193 ASN A N 1
ATOM 1580 C CA . ASN A 1 193 ? 40.047 24.238 -35.073 1.00 76.31 193 ASN A CA 1
ATOM 1581 C C . ASN A 1 193 ? 40.611 22.834 -34.817 1.00 76.31 193 ASN A C 1
ATOM 1583 O O . ASN A 1 193 ? 40.748 22.065 -35.767 1.00 76.31 193 ASN A O 1
ATOM 1587 N N . THR A 1 194 ? 40.895 22.478 -33.562 1.00 78.44 194 THR A N 1
ATOM 1588 C CA . THR A 1 194 ? 41.376 21.134 -33.206 1.00 78.44 194 THR A CA 1
ATOM 1589 C C . THR A 1 194 ? 40.240 20.122 -33.304 1.00 78.44 194 THR A C 1
ATOM 1591 O O . THR A 1 194 ? 40.412 19.081 -33.929 1.00 78.44 194 THR A O 1
ATOM 1594 N N . PHE A 1 195 ? 39.027 20.485 -32.868 1.00 80.56 195 PHE A N 1
ATOM 1595 C CA . PHE A 1 195 ? 37.833 19.657 -33.079 1.00 80.56 195 PHE A CA 1
ATOM 1596 C C . PHE A 1 195 ? 37.570 19.375 -34.569 1.00 80.56 195 PHE A C 1
ATOM 1598 O O . PHE A 1 195 ? 37.211 18.259 -34.941 1.00 80.56 195 PHE A O 1
ATOM 1605 N N . ARG A 1 196 ? 37.780 20.368 -35.447 1.00 79.75 196 ARG A N 1
ATOM 1606 C CA . ARG A 1 196 ? 37.658 20.183 -36.902 1.00 79.75 196 ARG A CA 1
ATOM 1607 C C . ARG A 1 196 ? 38.708 19.209 -37.441 1.00 79.75 196 ARG A C 1
ATOM 1609 O O . ARG A 1 196 ? 38.359 18.356 -38.251 1.00 79.75 196 ARG A O 1
ATOM 1616 N N . GLN A 1 197 ? 39.960 19.313 -37.000 1.00 81.94 197 GLN A N 1
ATOM 1617 C CA . GLN A 1 197 ? 41.026 18.384 -37.397 1.00 81.94 197 GLN A CA 1
ATOM 1618 C C . GLN A 1 197 ? 40.748 16.952 -36.913 1.00 81.94 197 GLN A C 1
ATOM 1620 O O . GLN A 1 197 ? 40.931 15.996 -37.669 1.00 81.94 197 GLN A O 1
ATOM 1625 N N . ASP A 1 198 ? 40.225 16.801 -35.698 1.00 79.94 198 ASP A N 1
ATOM 1626 C CA . ASP A 1 198 ? 39.883 15.496 -35.128 1.00 79.94 198 ASP A CA 1
ATOM 1627 C C . ASP A 1 198 ? 38.652 14.857 -35.791 1.00 79.94 198 ASP A C 1
ATOM 1629 O O . ASP A 1 198 ? 38.570 13.633 -35.922 1.00 79.94 198 ASP A O 1
ATOM 1633 N N . LEU A 1 199 ? 37.707 15.676 -36.263 1.00 84.19 199 LEU A N 1
ATOM 1634 C CA . LEU A 1 199 ? 36.569 15.209 -37.052 1.00 84.19 199 LEU A CA 1
ATOM 1635 C C . LEU A 1 199 ? 36.999 14.762 -38.458 1.00 84.19 199 LEU A C 1
ATOM 1637 O O . LEU A 1 199 ? 36.516 13.738 -38.936 1.00 84.19 199 LEU A O 1
ATOM 1641 N N . VAL A 1 200 ? 37.943 15.475 -39.090 1.00 85.75 200 VAL A N 1
ATOM 1642 C CA . VAL A 1 200 ? 38.546 15.073 -40.377 1.00 85.75 200 VAL A CA 1
ATOM 1643 C C . VAL A 1 200 ? 39.310 13.752 -40.241 1.00 85.75 200 VAL A C 1
ATOM 1645 O O . VAL A 1 200 ? 39.242 12.911 -41.134 1.00 85.75 200 VAL A O 1
ATOM 1648 N N . SER A 1 201 ? 40.015 13.538 -39.125 1.00 82.25 201 SER A N 1
ATOM 1649 C CA . SER A 1 201 ? 40.771 12.300 -38.884 1.00 82.25 201 SER A CA 1
ATOM 1650 C C . SER A 1 201 ? 39.896 11.102 -38.482 1.00 82.25 201 SER A C 1
ATOM 1652 O O . SER A 1 201 ? 40.362 9.958 -38.532 1.00 82.25 201 SER A O 1
ATOM 1654 N N . GLY A 1 202 ? 38.635 11.340 -38.097 1.00 81.00 202 GLY A N 1
ATOM 1655 C CA . GLY A 1 202 ? 37.680 10.305 -37.699 1.00 81.00 202 GLY A CA 1
ATOM 1656 C C . GLY A 1 202 ? 38.048 9.599 -36.393 1.00 81.00 202 GLY A C 1
ATOM 1657 O O . GLY A 1 202 ? 37.799 8.402 -36.243 1.00 81.00 202 GLY A O 1
ATOM 1658 N N . GLY A 1 203 ? 38.680 10.312 -35.456 1.00 81.44 203 GLY A N 1
ATOM 1659 C CA . GLY A 1 203 ? 39.142 9.739 -34.195 1.00 81.44 203 GLY A CA 1
ATOM 1660 C C . GLY A 1 203 ? 38.002 9.199 -33.319 1.00 81.44 203 GLY A C 1
ATOM 1661 O O . GLY A 1 203 ? 36.973 9.853 -33.126 1.00 81.44 203 GLY A O 1
ATOM 1662 N N . LYS A 1 204 ? 38.211 8.023 -32.708 1.00 82.75 204 LYS A N 1
ATOM 1663 C CA . LYS A 1 204 ? 37.245 7.388 -31.785 1.00 82.75 204 LYS A CA 1
ATOM 1664 C C . LYS A 1 204 ? 36.817 8.317 -30.641 1.00 82.75 204 LYS A C 1
ATOM 1666 O O . LYS A 1 204 ? 35.647 8.333 -30.268 1.00 82.75 204 LYS A O 1
ATOM 1671 N N . ASN A 1 205 ? 37.748 9.138 -30.152 1.00 78.44 205 ASN A N 1
ATOM 1672 C CA . ASN A 1 205 ? 37.532 10.094 -29.063 1.00 78.44 205 ASN A CA 1
ATOM 1673 C C . ASN A 1 205 ? 36.508 11.189 -29.403 1.00 78.44 205 ASN A C 1
ATOM 1675 O O . ASN A 1 205 ? 35.910 11.752 -28.493 1.00 78.44 205 ASN A O 1
ATOM 1679 N N . VAL A 1 206 ? 36.282 11.478 -30.690 1.00 84.38 206 VAL A N 1
ATOM 1680 C CA . VAL A 1 206 ? 35.308 12.482 -31.147 1.00 84.38 206 VAL A CA 1
ATOM 1681 C C . VAL A 1 206 ? 34.028 11.820 -31.638 1.00 84.38 206 VAL A C 1
ATOM 1683 O O . VAL A 1 206 ? 32.931 12.245 -31.272 1.00 84.38 206 VAL A O 1
ATOM 1686 N N . VAL A 1 207 ? 34.141 10.739 -32.412 1.00 86.75 207 VAL A N 1
ATOM 1687 C CA . VAL A 1 207 ? 32.967 10.110 -33.025 1.00 86.75 207 VAL A CA 1
ATOM 1688 C C . VAL A 1 207 ? 32.117 9.340 -32.008 1.00 86.75 207 VAL A C 1
ATOM 1690 O O . VAL A 1 207 ? 30.891 9.406 -32.087 1.00 86.75 207 VAL A O 1
ATOM 1693 N N . PHE A 1 208 ? 32.706 8.659 -31.014 1.00 87.69 208 PHE A N 1
ATOM 1694 C CA . PHE A 1 208 ? 31.912 7.939 -30.006 1.00 87.69 208 PHE A CA 1
ATOM 1695 C C . PHE A 1 208 ? 31.038 8.876 -29.154 1.00 87.69 208 PHE A C 1
ATOM 1697 O O . PHE A 1 208 ? 29.858 8.560 -28.976 1.00 87.69 208 PHE A O 1
ATOM 1704 N N . PRO A 1 209 ? 31.525 10.030 -28.646 1.00 87.19 209 PRO A N 1
ATOM 1705 C CA . PRO A 1 209 ? 30.662 10.986 -27.947 1.00 87.19 209 PRO A CA 1
ATOM 1706 C C . PRO A 1 209 ? 29.528 11.536 -28.812 1.00 87.19 209 PRO A C 1
ATOM 1708 O O . PRO A 1 209 ? 28.406 11.665 -28.323 1.00 87.19 209 PRO A O 1
ATOM 1711 N N . ILE A 1 210 ? 29.795 11.805 -30.096 1.00 87.69 210 ILE A N 1
ATOM 1712 C CA . ILE A 1 210 ? 28.774 12.276 -31.040 1.00 87.69 210 ILE A CA 1
ATOM 1713 C C . ILE A 1 210 ? 27.705 11.199 -31.253 1.00 87.69 210 ILE A C 1
ATOM 1715 O O . ILE A 1 210 ? 26.514 11.482 -31.133 1.00 87.69 210 ILE A O 1
ATOM 1719 N N . LEU A 1 211 ? 28.113 9.954 -31.522 1.00 88.38 211 LEU A N 1
ATOM 1720 C CA . LEU A 1 211 ? 27.192 8.830 -31.704 1.00 88.38 211 LEU A CA 1
ATOM 1721 C C . LEU A 1 211 ? 26.354 8.580 -30.453 1.00 88.38 211 LEU A C 1
ATOM 1723 O O . LEU A 1 211 ? 25.143 8.414 -30.557 1.00 88.38 211 LEU A O 1
ATOM 1727 N N . GLN A 1 212 ? 26.972 8.590 -29.271 1.00 88.50 212 GLN A N 1
ATOM 1728 C CA . GLN A 1 212 ? 26.243 8.449 -28.014 1.00 88.50 212 GLN A CA 1
ATOM 1729 C C . GLN A 1 212 ? 25.186 9.547 -27.872 1.00 88.50 212 GLN A C 1
ATOM 1731 O O . GLN A 1 212 ? 24.031 9.235 -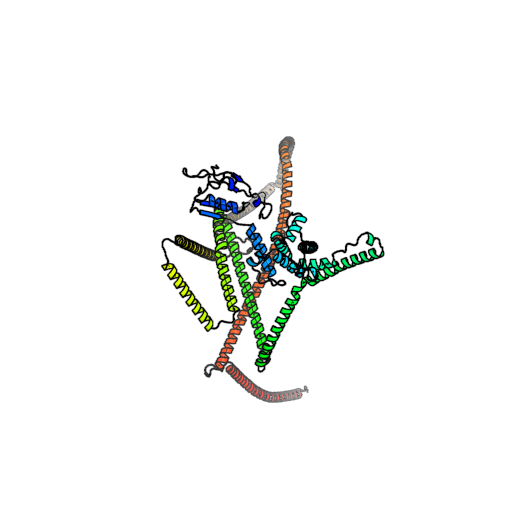27.600 1.00 88.50 212 GLN A O 1
ATOM 1736 N N . TRP A 1 213 ? 25.554 10.808 -28.107 1.00 89.81 213 TRP A N 1
ATOM 1737 C CA . TRP A 1 213 ? 24.636 11.939 -27.985 1.00 89.81 213 TRP A CA 1
ATOM 1738 C C . TRP A 1 213 ? 23.472 11.881 -28.986 1.00 89.81 213 TRP A C 1
ATOM 1740 O O . TRP A 1 213 ? 22.328 12.157 -28.618 1.00 89.81 213 TRP A O 1
ATOM 1750 N N . LEU A 1 214 ? 23.740 11.485 -30.236 1.00 88.62 214 LEU A N 1
ATOM 1751 C CA . LEU A 1 214 ? 22.706 11.300 -31.261 1.00 88.62 214 LEU A CA 1
ATOM 1752 C C . LEU A 1 214 ? 21.758 10.142 -30.919 1.00 88.62 214 LEU A C 1
ATOM 1754 O O . LEU A 1 214 ? 20.553 10.235 -31.143 1.00 88.62 214 LEU A O 1
ATOM 1758 N N . LEU A 1 215 ? 22.290 9.045 -30.378 1.00 88.62 215 LEU A N 1
ATOM 1759 C CA . LEU A 1 215 ? 21.514 7.838 -30.085 1.00 88.62 215 LEU A CA 1
ATOM 1760 C C . LEU A 1 215 ? 20.752 7.924 -28.754 1.00 88.62 215 LEU A C 1
ATOM 1762 O O . LEU A 1 215 ? 19.703 7.300 -28.624 1.00 88.62 215 LEU A O 1
ATOM 1766 N N . GLU A 1 216 ? 21.226 8.716 -27.788 1.00 89.06 216 GLU A N 1
ATOM 1767 C CA . GLU A 1 216 ? 20.563 8.931 -26.492 1.00 89.06 216 GLU A CA 1
ATOM 1768 C C . GLU A 1 216 ? 19.189 9.590 -26.642 1.00 89.06 216 GLU A C 1
ATOM 1770 O O . GLU A 1 216 ? 18.235 9.205 -25.968 1.00 89.06 216 GLU A O 1
ATOM 1775 N N . LYS A 1 217 ? 19.071 10.545 -27.570 1.00 87.25 217 LYS A N 1
ATOM 1776 C CA . LYS A 1 217 ? 17.852 11.335 -27.796 1.00 87.25 217 LYS A CA 1
ATOM 1777 C C . LYS A 1 217 ? 17.441 11.368 -29.265 1.00 87.25 217 LYS A C 1
ATOM 1779 O O . LYS A 1 217 ? 17.057 12.405 -29.799 1.00 87.25 217 LYS A O 1
ATOM 1784 N N . LEU A 1 218 ? 17.480 10.207 -29.917 1.00 86.62 218 LEU A N 1
ATOM 1785 C CA . LEU A 1 218 ? 17.136 10.059 -31.333 1.00 86.62 218 LEU A CA 1
ATOM 1786 C C . LEU A 1 218 ? 15.814 10.750 -31.758 1.00 86.62 218 LEU A C 1
ATOM 1788 O O . LEU A 1 218 ? 15.832 11.428 -32.785 1.00 86.62 218 LEU A O 1
ATOM 1792 N N . PRO A 1 219 ? 14.676 10.629 -31.035 1.00 85.31 219 PRO A N 1
A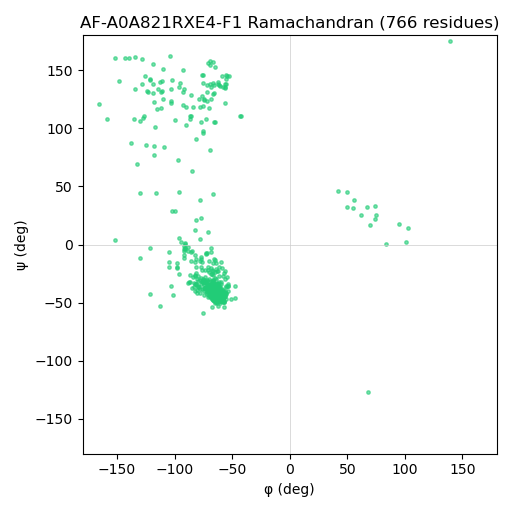TOM 1793 C CA . PRO A 1 219 ? 13.435 11.294 -31.446 1.00 85.31 219 PRO A CA 1
ATOM 1794 C C . PRO A 1 219 ? 13.499 12.824 -31.328 1.00 85.31 219 PRO A C 1
ATOM 1796 O O . PRO A 1 219 ? 13.012 13.507 -32.224 1.00 85.31 219 PRO A O 1
ATOM 1799 N N . GLU A 1 220 ? 14.146 13.368 -30.290 1.00 87.19 220 GLU A N 1
ATOM 1800 C CA . GLU A 1 220 ? 14.322 14.822 -30.137 1.00 87.19 220 GLU A CA 1
ATOM 1801 C C . GLU A 1 220 ? 15.205 15.392 -31.255 1.00 87.19 220 GLU A C 1
ATOM 1803 O O . GLU A 1 220 ? 14.934 16.468 -31.783 1.00 87.19 220 GLU A O 1
ATOM 1808 N N . HIS A 1 221 ? 16.253 14.660 -31.649 1.00 88.50 221 HIS A N 1
ATOM 1809 C CA . HIS A 1 221 ? 17.141 15.082 -32.735 1.00 88.50 221 HIS A CA 1
ATOM 1810 C C . HIS A 1 221 ? 16.465 15.012 -34.102 1.00 88.50 221 HIS A C 1
ATOM 1812 O O . HIS A 1 221 ? 16.683 15.901 -34.917 1.00 88.50 221 HIS A O 1
ATOM 1818 N N . LYS A 1 222 ? 15.604 14.014 -34.343 1.00 87.06 222 LYS A N 1
ATOM 1819 C CA . LYS A 1 222 ? 14.762 13.954 -35.552 1.00 87.06 222 LYS A CA 1
ATOM 1820 C C . LYS A 1 222 ? 13.796 15.130 -35.633 1.00 87.06 222 LYS A C 1
ATOM 1822 O O . LYS A 1 222 ? 13.636 15.726 -36.694 1.00 87.06 222 LYS A O 1
ATOM 1827 N N . GLU A 1 223 ? 13.168 15.474 -34.512 1.00 86.44 223 GLU A N 1
ATOM 1828 C CA . GLU A 1 223 ? 12.292 16.642 -34.424 1.00 86.44 223 GLU A CA 1
ATOM 1829 C C . GLU A 1 223 ? 13.081 17.933 -34.672 1.00 86.44 223 GLU A C 1
ATOM 1831 O O . GLU A 1 223 ? 12.662 18.766 -35.469 1.00 86.44 223 GLU A O 1
ATOM 1836 N N . ARG A 1 224 ? 14.267 18.077 -34.067 1.00 87.00 224 ARG A N 1
ATOM 1837 C CA . ARG A 1 224 ? 15.129 19.243 -34.289 1.00 87.00 224 ARG A CA 1
ATOM 1838 C C . ARG A 1 224 ? 15.634 19.335 -35.730 1.00 87.00 224 ARG A C 1
ATOM 1840 O O . ARG A 1 224 ? 15.672 20.441 -36.251 1.00 87.00 224 ARG A O 1
ATOM 1847 N N . ALA A 1 225 ? 15.966 18.221 -36.382 1.00 86.44 225 ALA A N 1
ATOM 1848 C CA . ALA A 1 225 ? 16.317 18.201 -37.803 1.00 86.44 225 ALA A CA 1
ATOM 1849 C C . ALA A 1 225 ? 15.148 18.666 -38.681 1.00 86.44 225 ALA A C 1
ATOM 1851 O O . ALA A 1 225 ? 15.308 19.540 -39.532 1.00 86.44 225 ALA A O 1
ATOM 1852 N N . TYR A 1 226 ? 13.948 18.142 -38.413 1.00 87.00 226 TYR A N 1
ATOM 1853 C CA . TYR A 1 226 ? 12.725 18.545 -39.101 1.00 87.00 226 TYR A CA 1
ATOM 1854 C C . TYR A 1 226 ? 12.429 20.041 -38.922 1.00 87.00 226 TYR A C 1
ATOM 1856 O O . TYR A 1 226 ? 12.197 20.747 -39.900 1.00 87.00 226 TYR A O 1
ATOM 1864 N N . LEU A 1 227 ? 12.478 20.537 -37.683 1.00 87.19 227 LEU A N 1
ATOM 1865 C CA . LEU A 1 227 ? 12.254 21.948 -37.370 1.00 87.19 227 LEU A CA 1
ATOM 1866 C C . LEU A 1 227 ? 13.359 22.844 -37.930 1.00 87.19 227 LEU A C 1
ATOM 1868 O O . LEU A 1 227 ? 13.062 23.925 -38.424 1.00 87.19 227 LEU A O 1
ATOM 1872 N N . GLY A 1 228 ? 14.614 22.394 -37.897 1.00 83.31 228 GLY A N 1
ATOM 1873 C CA . GLY A 1 228 ? 15.771 23.128 -38.399 1.00 83.31 228 GLY A CA 1
ATOM 1874 C C . GLY A 1 228 ? 15.614 23.537 -39.859 1.00 83.31 228 GLY A C 1
ATOM 1875 O O . GLY A 1 228 ? 15.974 24.653 -40.201 1.00 83.31 228 GLY A O 1
ATOM 1876 N N . ARG A 1 229 ? 14.980 22.700 -40.687 1.00 81.88 229 ARG A N 1
ATOM 1877 C CA . ARG A 1 229 ? 14.692 22.999 -42.098 1.00 81.88 229 ARG A CA 1
ATOM 1878 C C . ARG A 1 229 ? 13.721 24.166 -42.308 1.00 81.88 229 ARG A C 1
ATOM 1880 O O . ARG A 1 229 ? 13.854 24.886 -43.291 1.00 81.88 229 ARG A O 1
ATOM 1887 N N . TYR A 1 230 ? 12.729 24.318 -41.433 1.00 83.38 230 TYR A N 1
ATOM 1888 C CA . TYR A 1 230 ? 11.700 25.361 -41.552 1.00 83.38 230 TYR A CA 1
ATOM 1889 C C . TYR A 1 230 ? 12.001 26.589 -40.689 1.00 83.38 230 TYR A C 1
ATOM 1891 O O . TYR A 1 230 ? 11.465 27.661 -40.940 1.00 83.38 230 TYR A O 1
ATOM 1899 N N . LEU A 1 231 ? 12.849 26.436 -39.668 1.00 83.94 231 LEU A N 1
ATOM 1900 C CA . LEU A 1 231 ? 13.185 27.486 -38.710 1.00 83.94 231 LEU A CA 1
ATOM 1901 C C . LEU A 1 231 ? 14.579 28.096 -38.914 1.00 83.94 231 LEU A C 1
ATOM 1903 O O . LEU A 1 231 ? 14.911 29.077 -38.246 1.00 83.94 231 LEU A O 1
ATOM 1907 N N . SER A 1 232 ? 15.400 27.560 -39.823 1.00 81.94 232 SER A N 1
ATOM 1908 C CA . SER A 1 232 ? 16.643 28.208 -40.243 1.00 81.94 232 SER A CA 1
ATOM 1909 C C . SER A 1 232 ? 16.327 29.420 -41.117 1.00 81.94 232 SER A C 1
ATOM 1911 O O . SER A 1 232 ? 15.914 29.262 -42.266 1.00 81.94 232 SER A O 1
ATOM 1913 N N . LYS A 1 233 ? 16.524 30.631 -40.582 1.00 79.88 233 LYS A N 1
ATOM 1914 C CA . LYS A 1 233 ? 16.361 31.864 -41.359 1.00 79.88 233 LYS A CA 1
ATOM 1915 C C . LYS A 1 233 ? 17.345 31.893 -42.526 1.00 79.88 233 LYS A C 1
ATOM 1917 O O . LYS A 1 233 ? 18.519 31.559 -42.365 1.00 79.88 233 LYS A O 1
ATOM 1922 N N . ILE A 1 234 ? 16.850 32.309 -43.685 1.00 81.75 234 ILE A N 1
ATOM 1923 C CA . ILE A 1 234 ? 17.692 32.616 -44.836 1.00 81.75 234 ILE A CA 1
ATOM 1924 C C . ILE A 1 234 ? 18.353 33.962 -44.542 1.00 81.75 234 ILE A C 1
ATOM 1926 O O . ILE A 1 234 ? 17.659 34.952 -44.329 1.00 81.75 234 ILE A O 1
ATOM 1930 N N . ASP A 1 235 ? 19.682 33.988 -44.490 1.00 78.25 235 ASP A N 1
ATOM 1931 C CA . ASP A 1 235 ? 20.440 35.213 -44.236 1.00 78.25 235 ASP A CA 1
ATOM 1932 C C . ASP A 1 235 ? 20.435 36.080 -45.503 1.00 78.25 235 ASP A C 1
ATOM 1934 O O . ASP A 1 235 ? 21.184 35.830 -46.452 1.00 78.25 235 ASP A O 1
ATOM 1938 N N . VAL A 1 236 ? 19.510 37.041 -45.561 1.00 81.25 236 VAL A N 1
ATOM 1939 C CA . VAL A 1 236 ? 19.390 37.992 -46.671 1.00 81.25 236 VAL A CA 1
ATOM 1940 C C . VAL A 1 236 ? 20.262 39.209 -46.348 1.00 81.25 236 VAL A C 1
ATOM 1942 O O . VAL A 1 236 ? 19.999 39.891 -45.355 1.00 81.25 236 VAL A O 1
ATOM 1945 N N . PRO A 1 237 ? 21.289 39.522 -47.163 1.00 85.50 237 PRO A N 1
ATOM 1946 C CA . PRO A 1 237 ? 22.144 40.677 -46.918 1.00 85.50 237 PRO A CA 1
ATOM 1947 C C . PRO A 1 237 ? 21.336 41.975 -46.816 1.00 85.50 237 PRO A C 1
ATOM 1949 O O . PRO A 1 237 ? 20.401 42.206 -47.584 1.00 85.50 237 PRO A O 1
ATOM 1952 N N . THR A 1 238 ? 21.743 42.862 -45.908 1.00 76.69 238 THR A N 1
ATOM 1953 C CA . THR A 1 238 ? 21.030 44.113 -45.581 1.00 76.69 238 THR A CA 1
ATOM 1954 C C . THR A 1 238 ? 20.850 45.065 -46.770 1.00 76.69 238 THR A C 1
ATOM 1956 O O . THR A 1 238 ? 19.966 45.917 -46.756 1.00 76.69 238 THR A O 1
ATOM 1959 N N . GLU A 1 239 ? 21.663 44.908 -47.816 1.00 81.56 239 GLU A N 1
ATOM 1960 C CA . GLU A 1 239 ? 21.557 45.642 -49.083 1.00 81.56 239 GLU A CA 1
ATOM 1961 C C . GLU A 1 239 ? 20.270 45.294 -49.851 1.00 81.56 239 GLU A C 1
ATOM 1963 O O . GLU A 1 239 ? 19.641 46.180 -50.421 1.00 81.56 239 GLU A O 1
ATOM 1968 N N . PHE A 1 240 ? 19.833 44.030 -49.810 1.00 77.81 240 PHE A N 1
ATOM 1969 C CA . PHE A 1 240 ? 18.595 43.571 -50.453 1.00 77.81 240 PHE A CA 1
ATOM 1970 C C . PHE A 1 240 ? 17.355 43.847 -49.600 1.00 77.81 240 PHE A C 1
ATOM 1972 O O . PHE A 1 240 ? 16.279 44.063 -50.142 1.00 77.81 240 PHE A O 1
ATOM 1979 N N . LEU A 1 241 ? 17.509 43.917 -48.275 1.00 77.88 241 LEU A N 1
ATOM 1980 C CA . LEU A 1 241 ? 16.440 44.325 -47.351 1.00 77.88 241 LEU A CA 1
ATOM 1981 C C . LEU A 1 241 ? 16.129 45.832 -47.409 1.00 77.88 241 LEU A C 1
ATOM 1983 O O . LEU A 1 241 ? 15.185 46.289 -46.775 1.00 77.88 241 LEU A O 1
ATOM 1987 N N . SER A 1 242 ? 16.923 46.613 -48.151 1.00 78.81 242 SER A N 1
ATOM 1988 C CA . SER A 1 242 ? 16.643 48.033 -48.405 1.00 78.81 242 SER A CA 1
ATOM 1989 C C . SER A 1 242 ? 15.542 48.238 -49.456 1.00 78.81 242 SER A C 1
ATOM 1991 O O . SER A 1 242 ? 14.966 49.322 -49.530 1.00 78.81 242 SER A O 1
ATOM 1993 N N . ASP A 1 243 ? 15.259 47.215 -50.271 1.00 88.19 243 ASP A N 1
ATOM 1994 C CA . ASP A 1 243 ? 14.140 47.200 -51.212 1.00 88.19 243 ASP A CA 1
ATOM 1995 C C . ASP A 1 243 ? 12.833 46.894 -50.462 1.00 88.19 243 ASP A C 1
ATOM 1997 O O . ASP A 1 243 ? 12.727 45.889 -49.755 1.00 88.19 243 ASP A O 1
ATOM 2001 N N . ALA A 1 244 ? 11.837 47.770 -50.614 1.00 83.19 244 ALA A N 1
ATOM 2002 C CA . ALA A 1 244 ? 10.572 47.691 -49.891 1.00 83.19 244 ALA A CA 1
ATOM 2003 C C . ALA A 1 244 ? 9.790 46.403 -50.204 1.00 83.19 244 ALA A C 1
ATOM 2005 O O . ALA A 1 244 ? 9.159 45.852 -49.305 1.00 83.19 244 ALA A O 1
ATOM 2006 N N . GLU A 1 245 ? 9.864 45.893 -51.439 1.00 86.94 245 GLU A N 1
ATOM 2007 C CA . GLU A 1 245 ? 9.166 44.655 -51.814 1.00 86.94 245 GLU A CA 1
ATOM 2008 C C . GLU A 1 245 ? 9.807 43.424 -51.157 1.00 86.94 245 GLU A C 1
ATOM 2010 O O . GLU A 1 245 ? 9.110 42.523 -50.692 1.00 86.94 245 GLU A O 1
ATOM 2015 N N . ILE A 1 246 ? 11.141 43.388 -51.078 1.00 85.88 246 ILE A N 1
ATOM 2016 C CA . ILE A 1 246 ? 11.885 42.280 -50.462 1.00 85.88 246 ILE A CA 1
ATOM 2017 C C . ILE A 1 246 ? 11.704 42.299 -48.941 1.00 85.88 246 ILE A C 1
ATOM 2019 O O . ILE A 1 246 ? 11.526 41.237 -48.343 1.00 85.88 246 ILE A O 1
ATOM 2023 N N . ALA A 1 247 ? 11.700 43.484 -48.325 1.00 85.31 247 ALA A N 1
ATOM 2024 C CA . ALA A 1 247 ? 11.425 43.647 -46.901 1.00 85.31 247 ALA A CA 1
ATOM 2025 C C . ALA A 1 247 ? 10.015 43.154 -46.529 1.00 85.31 247 ALA A C 1
ATOM 2027 O O . ALA A 1 247 ? 9.881 42.356 -45.607 1.00 85.31 247 ALA A O 1
ATOM 2028 N N . GLU A 1 248 ? 8.982 43.524 -47.296 1.00 89.31 248 GLU A N 1
ATOM 2029 C CA . GLU A 1 248 ? 7.603 43.065 -47.058 1.00 89.31 248 GLU A CA 1
ATOM 2030 C C . GLU A 1 248 ? 7.466 41.535 -47.193 1.00 89.31 248 GLU A C 1
ATOM 2032 O O . GLU A 1 248 ? 6.790 40.886 -46.393 1.00 89.31 248 GLU A O 1
ATOM 2037 N N . GLN A 1 249 ? 8.135 40.923 -48.179 1.00 88.12 249 GLN A N 1
ATOM 2038 C CA . GLN A 1 249 ? 8.148 39.460 -48.312 1.00 88.12 249 GLN A CA 1
ATOM 2039 C C . GLN A 1 249 ? 8.910 38.773 -47.174 1.00 88.12 249 GLN A C 1
ATOM 2041 O O . GLN A 1 249 ? 8.522 37.680 -46.757 1.00 88.12 249 GLN A O 1
ATOM 2046 N N . TYR A 1 250 ? 9.982 39.390 -46.672 1.00 88.81 250 TYR A N 1
ATOM 2047 C CA . TYR A 1 250 ? 10.755 38.865 -45.550 1.00 88.81 250 TYR A CA 1
ATOM 2048 C C . TYR A 1 250 ? 9.976 38.955 -44.228 1.00 88.81 250 TYR A C 1
ATOM 2050 O O . TYR A 1 250 ? 9.981 37.996 -43.458 1.00 88.81 250 TYR A O 1
ATOM 2058 N N . ASP A 1 251 ? 9.221 40.036 -44.014 1.00 88.31 251 ASP A N 1
ATOM 2059 C CA . ASP A 1 251 ? 8.304 40.174 -42.876 1.00 88.31 251 ASP A CA 1
ATOM 2060 C C . ASP A 1 251 ? 7.191 39.117 -42.937 1.00 88.31 251 ASP A C 1
ATOM 2062 O O . ASP A 1 251 ? 6.942 38.411 -41.960 1.00 88.31 251 ASP A O 1
ATOM 2066 N N . ARG A 1 252 ? 6.586 38.911 -44.115 1.00 89.62 252 ARG A N 1
ATOM 2067 C CA . ARG A 1 252 ? 5.583 37.852 -44.320 1.00 89.62 252 ARG A CA 1
ATOM 2068 C C . ARG A 1 252 ? 6.154 36.446 -44.112 1.00 89.62 252 ARG A C 1
ATOM 2070 O O . ARG A 1 252 ? 5.456 35.553 -43.633 1.00 89.62 252 ARG A O 1
ATOM 2077 N N . TYR A 1 253 ? 7.410 36.226 -44.493 1.00 89.62 253 TYR A N 1
ATOM 2078 C CA . TYR A 1 253 ? 8.127 34.983 -44.219 1.00 89.62 253 TYR A CA 1
ATOM 2079 C C . TYR A 1 253 ? 8.312 34.767 -42.709 1.00 89.62 253 TYR A C 1
ATOM 2081 O O . TYR A 1 253 ? 8.029 33.672 -42.220 1.00 89.62 253 TYR A O 1
ATOM 2089 N N . ASP A 1 254 ? 8.704 35.805 -41.966 1.00 88.19 254 ASP A N 1
ATOM 2090 C CA . ASP A 1 254 ? 8.832 35.753 -40.506 1.00 88.19 254 ASP A CA 1
ATOM 2091 C C . ASP A 1 254 ? 7.473 35.508 -39.814 1.00 88.19 254 ASP A C 1
ATOM 2093 O O . ASP A 1 254 ? 7.401 34.700 -38.885 1.00 88.19 254 ASP A O 1
ATOM 2097 N N . GLU A 1 255 ? 6.382 36.109 -40.301 1.00 91.44 255 GLU A N 1
ATOM 2098 C CA . GLU A 1 255 ? 5.018 35.841 -39.816 1.00 91.44 255 GLU A CA 1
ATOM 2099 C C . GLU A 1 255 ? 4.610 34.372 -40.014 1.00 91.44 255 GLU A C 1
ATOM 2101 O O . GLU A 1 255 ? 4.163 33.717 -39.070 1.00 91.44 255 GLU A O 1
ATOM 2106 N N . LEU A 1 256 ? 4.826 33.817 -41.214 1.00 92.50 256 LEU A N 1
ATOM 2107 C CA . LEU A 1 256 ? 4.538 32.407 -41.510 1.00 92.50 256 LEU A CA 1
ATOM 2108 C C . LEU A 1 256 ? 5.389 31.448 -40.663 1.00 92.50 256 LEU A C 1
ATOM 2110 O O . LEU A 1 256 ? 4.932 30.361 -40.302 1.00 92.50 256 LEU A O 1
ATOM 2114 N N . MET A 1 257 ? 6.626 31.831 -40.332 1.00 90.19 257 MET A N 1
ATOM 2115 C CA . MET A 1 257 ? 7.475 31.056 -39.427 1.00 90.19 257 MET A CA 1
ATOM 2116 C C . MET A 1 257 ? 6.924 31.025 -37.996 1.00 90.19 257 MET A C 1
ATOM 2118 O O . MET A 1 257 ? 7.008 29.980 -37.347 1.00 90.19 257 MET A O 1
ATOM 2122 N N . GLU A 1 258 ? 6.384 32.135 -37.485 1.00 90.06 258 GLU A N 1
ATOM 2123 C CA . GLU A 1 258 ? 5.738 32.164 -36.165 1.00 90.06 258 GLU A CA 1
ATOM 2124 C C . GLU A 1 258 ? 4.420 31.379 -36.163 1.00 90.06 258 GLU A C 1
ATOM 2126 O O . GLU A 1 258 ? 4.221 30.544 -35.278 1.00 90.06 258 GLU A O 1
ATOM 2131 N N . GLU A 1 259 ? 3.584 31.528 -37.197 1.00 93.06 259 GLU A N 1
ATOM 2132 C CA . GLU A 1 259 ? 2.358 30.731 -37.365 1.00 93.06 259 GLU A CA 1
ATOM 2133 C C . GLU A 1 259 ? 2.675 29.224 -37.376 1.00 93.06 259 GLU A C 1
ATOM 2135 O O . GLU A 1 259 ? 2.045 28.430 -36.672 1.00 93.06 259 GLU A O 1
ATOM 2140 N N . PHE A 1 260 ? 3.726 28.814 -38.096 1.00 93.19 260 PHE A N 1
ATOM 2141 C CA . PHE A 1 260 ? 4.186 27.426 -38.102 1.00 93.19 260 PHE A CA 1
ATOM 2142 C C . PHE A 1 260 ? 4.586 26.928 -36.703 1.00 93.19 260 PHE A C 1
ATOM 2144 O O . PHE A 1 260 ? 4.271 25.788 -36.349 1.00 93.19 260 PHE A O 1
ATOM 2151 N N . LYS A 1 261 ? 5.258 27.751 -35.884 1.00 90.62 261 LYS A N 1
ATOM 2152 C CA . LYS A 1 261 ? 5.639 27.369 -34.511 1.00 90.62 261 LYS A CA 1
ATOM 2153 C C . LYS A 1 261 ? 4.423 27.156 -33.618 1.00 90.62 261 LYS A C 1
ATOM 2155 O O . LYS A 1 261 ? 4.456 26.252 -32.780 1.00 90.62 261 LYS A O 1
ATOM 2160 N N . GLU A 1 262 ? 3.391 27.982 -33.758 1.00 92.12 262 GLU A N 1
ATOM 2161 C CA . GLU A 1 262 ? 2.148 27.854 -32.993 1.00 92.12 262 GLU A CA 1
ATOM 2162 C C . GLU A 1 262 ? 1.394 26.584 -33.392 1.00 92.12 262 GLU A C 1
ATOM 2164 O O . GLU A 1 262 ? 1.172 25.713 -32.547 1.00 92.12 262 GLU A O 1
ATOM 2169 N N . VAL A 1 263 ? 1.128 26.401 -34.688 1.00 92.62 263 VAL A N 1
ATOM 2170 C CA . VAL A 1 263 ? 0.410 25.226 -35.209 1.00 92.62 263 VAL A CA 1
ATOM 2171 C C . VAL A 1 263 ? 1.156 23.924 -34.898 1.00 92.62 263 VAL A C 1
ATOM 2173 O O . VAL A 1 263 ? 0.548 22.926 -34.505 1.00 92.62 263 VAL A O 1
ATOM 2176 N N . HIS A 1 264 ? 2.486 23.907 -35.032 1.00 89.62 264 HIS A N 1
ATOM 2177 C CA . HIS A 1 264 ? 3.280 22.720 -34.711 1.00 89.62 264 HIS A CA 1
ATOM 2178 C C . HIS A 1 264 ? 3.251 22.386 -33.211 1.00 89.62 264 HIS A C 1
ATOM 2180 O O . HIS A 1 264 ? 3.229 21.207 -32.846 1.00 89.62 264 HIS A O 1
ATOM 2186 N N . ARG A 1 265 ? 3.217 23.401 -32.337 1.00 88.38 265 ARG A N 1
ATOM 2187 C CA . ARG A 1 265 ? 3.089 23.212 -30.885 1.00 88.38 265 ARG A CA 1
ATOM 2188 C C . ARG A 1 265 ? 1.736 22.604 -30.528 1.00 88.38 265 ARG A C 1
ATOM 2190 O O . ARG A 1 265 ? 1.708 21.592 -29.836 1.00 88.38 265 ARG A O 1
ATOM 2197 N N . GLU A 1 266 ? 0.647 23.147 -31.068 1.00 89.00 266 GLU A N 1
ATOM 2198 C CA . GLU A 1 266 ? -0.700 22.598 -30.867 1.00 89.00 266 GLU A CA 1
ATOM 2199 C C . GLU A 1 266 ? -0.808 21.151 -31.366 1.00 89.00 266 GLU A C 1
ATOM 2201 O O . GLU A 1 266 ? -1.334 20.276 -30.674 1.00 89.00 266 GLU A O 1
ATOM 2206 N N . PHE A 1 267 ? -0.248 20.864 -32.545 1.00 87.44 267 PHE A N 1
ATOM 2207 C CA . PHE A 1 267 ? -0.202 19.508 -33.084 1.00 87.44 267 PHE A CA 1
ATOM 2208 C C . PHE A 1 267 ? 0.552 18.543 -32.159 1.00 87.44 267 PHE A C 1
ATOM 2210 O O . PHE A 1 267 ? 0.101 17.413 -31.943 1.00 87.44 267 PHE A O 1
ATOM 2217 N N . LYS A 1 268 ? 1.686 18.969 -31.592 1.00 82.88 268 LYS A N 1
ATOM 2218 C CA . LYS A 1 268 ? 2.481 18.161 -30.659 1.00 82.88 268 LYS A CA 1
ATOM 2219 C C . LYS A 1 268 ? 1.736 17.902 -29.352 1.00 82.88 268 LYS A C 1
ATOM 2221 O O . LYS A 1 268 ? 1.734 16.767 -28.873 1.00 82.88 268 LYS A O 1
ATOM 2226 N N . ASP A 1 269 ? 1.065 18.913 -28.812 1.00 82.94 269 ASP A N 1
ATOM 2227 C CA . ASP A 1 269 ? 0.273 18.778 -27.591 1.00 82.94 269 ASP A CA 1
ATOM 2228 C C . ASP A 1 269 ? -0.855 17.754 -27.788 1.00 82.94 269 ASP A C 1
ATOM 2230 O O . ASP A 1 269 ? -1.015 16.841 -26.973 1.00 82.94 269 ASP A O 1
ATOM 2234 N N . LEU A 1 270 ? -1.551 17.811 -28.928 1.00 80.19 270 LEU A N 1
ATOM 2235 C CA . LEU A 1 270 ? -2.596 16.849 -29.293 1.00 80.19 270 LEU A CA 1
ATOM 2236 C C . LEU A 1 270 ? -2.049 15.429 -29.521 1.00 80.19 270 LEU A C 1
ATOM 2238 O O . LEU A 1 270 ? -2.648 14.449 -29.072 1.00 80.19 270 LEU A O 1
ATOM 2242 N N . THR A 1 271 ? -0.902 15.297 -30.191 1.00 75.19 271 THR A N 1
ATOM 2243 C CA . THR A 1 271 ? -0.304 13.991 -30.527 1.00 75.19 271 THR A CA 1
ATOM 2244 C C . THR A 1 271 ? 0.510 13.357 -29.405 1.00 75.19 271 THR A C 1
ATOM 2246 O O . THR A 1 271 ? 0.838 12.182 -29.521 1.00 75.19 271 THR A O 1
ATOM 2249 N N . SER A 1 272 ? 0.782 14.059 -28.299 1.00 70.50 272 SER A N 1
ATOM 2250 C CA . SER A 1 272 ? 1.461 13.516 -27.106 1.00 70.50 272 SER A CA 1
ATOM 2251 C C . SER A 1 272 ? 0.641 12.471 -26.325 1.00 70.50 272 SER A C 1
ATOM 2253 O O . SER A 1 272 ? 1.176 11.770 -25.464 1.00 70.50 272 SER A O 1
ATOM 2255 N N . THR A 1 273 ? -0.623 12.253 -26.710 1.00 65.38 273 THR A N 1
ATOM 2256 C CA . THR A 1 273 ? -1.545 11.263 -26.124 1.00 65.38 273 THR A CA 1
ATOM 2257 C C . THR A 1 273 ? -1.753 9.954 -26.932 1.00 65.38 273 THR A C 1
ATOM 2259 O O . THR A 1 273 ? -2.821 9.347 -26.823 1.00 65.38 273 THR A O 1
ATOM 2262 N N . PRO A 1 274 ? -0.806 9.426 -27.746 1.00 62.62 274 PRO A N 1
ATOM 2263 C CA . PRO A 1 274 ? -1.148 8.434 -28.763 1.00 62.62 274 PRO A CA 1
ATOM 2264 C C . PRO A 1 274 ? -1.174 6.993 -28.231 1.00 62.62 274 PRO A C 1
ATOM 2266 O O . PRO A 1 274 ? -1.701 6.106 -28.896 1.00 62.62 274 PRO A O 1
ATOM 2269 N N . HIS A 1 275 ? -0.633 6.730 -27.035 1.00 60.28 275 HIS A N 1
ATOM 2270 C CA . HIS A 1 275 ? -0.467 5.358 -26.533 1.00 60.28 275 HIS A CA 1
ATOM 2271 C C . HIS A 1 275 ? -1.776 4.738 -26.023 1.00 60.28 275 HIS A C 1
ATOM 2273 O O . HIS A 1 275 ? -1.859 3.527 -25.876 1.00 60.28 275 HIS A O 1
ATOM 2279 N N . THR A 1 276 ? -2.832 5.530 -25.833 1.00 65.75 276 THR A N 1
ATOM 2280 C CA . THR A 1 276 ? -4.110 5.015 -25.329 1.00 65.75 276 THR A CA 1
ATOM 2281 C C . THR A 1 276 ? -4.968 4.403 -26.439 1.00 65.75 276 THR A C 1
ATOM 2283 O O . THR A 1 276 ? -5.689 3.446 -26.192 1.00 65.75 276 THR A O 1
ATOM 2286 N N . ILE A 1 277 ? -4.917 4.908 -27.678 1.00 77.88 277 ILE A N 1
ATOM 2287 C CA . ILE A 1 277 ? -5.906 4.525 -28.705 1.00 77.88 277 ILE A CA 1
ATOM 2288 C C . ILE A 1 277 ? -5.655 3.116 -29.253 1.00 77.88 277 ILE A C 1
ATOM 2290 O O . ILE A 1 277 ? -6.606 2.354 -29.411 1.00 77.88 277 ILE A O 1
ATOM 2294 N N . ASP A 1 278 ? -4.406 2.746 -29.536 1.00 81.88 278 ASP A N 1
ATOM 2295 C CA . ASP A 1 278 ? -4.102 1.421 -30.093 1.00 81.88 278 ASP A CA 1
ATOM 2296 C C . ASP A 1 278 ? -4.185 0.303 -29.045 1.00 81.88 278 ASP A C 1
ATOM 2298 O O . ASP A 1 278 ? -4.553 -0.825 -29.379 1.00 81.88 278 ASP A O 1
ATOM 2302 N N . ASP A 1 279 ? -3.901 0.608 -27.778 1.00 83.44 279 ASP A N 1
ATOM 2303 C CA . ASP A 1 279 ? -4.173 -0.297 -26.657 1.00 83.44 279 ASP A CA 1
ATOM 2304 C C . ASP A 1 279 ? -5.682 -0.475 -26.466 1.00 83.44 279 ASP A C 1
ATOM 2306 O O . ASP A 1 279 ? -6.163 -1.603 -26.483 1.00 83.44 279 ASP A O 1
ATOM 2310 N N . LEU A 1 280 ? -6.459 0.616 -26.456 1.00 85.00 280 LEU A N 1
ATOM 2311 C CA . LEU A 1 280 ? -7.922 0.536 -26.405 1.00 85.00 280 LEU A CA 1
ATOM 2312 C C . LEU A 1 280 ? -8.508 -0.235 -27.593 1.00 85.00 280 LEU A C 1
ATOM 2314 O O . LEU A 1 280 ? -9.443 -1.007 -27.417 1.00 85.00 280 LEU A O 1
ATOM 2318 N N . ARG A 1 281 ? -7.973 -0.069 -28.808 1.00 87.75 281 ARG A N 1
ATOM 2319 C CA . ARG A 1 281 ? -8.406 -0.845 -29.984 1.00 87.75 281 ARG A CA 1
ATOM 2320 C C . ARG A 1 281 ? -8.104 -2.331 -29.828 1.00 87.75 281 ARG A C 1
ATOM 2322 O O . ARG A 1 281 ? -8.922 -3.154 -30.238 1.00 87.75 281 ARG A O 1
ATOM 2329 N N . ARG A 1 282 ? -6.950 -2.682 -29.253 1.00 90.25 282 ARG A N 1
ATOM 2330 C CA . ARG A 1 282 ? -6.599 -4.075 -28.948 1.00 90.25 282 ARG A CA 1
ATOM 2331 C C . ARG A 1 282 ? -7.514 -4.658 -27.877 1.00 90.25 282 ARG A C 1
ATOM 2333 O O . ARG A 1 282 ? -8.028 -5.752 -28.088 1.00 90.25 282 ARG A O 1
ATOM 2340 N N . ASP A 1 283 ? -7.780 -3.913 -26.811 1.00 90.75 283 ASP A N 1
ATOM 2341 C CA . ASP A 1 283 ? -8.670 -4.329 -25.726 1.00 90.75 283 ASP A CA 1
ATOM 2342 C C . ASP A 1 283 ? -10.115 -4.491 -26.210 1.00 90.75 283 ASP A C 1
ATOM 2344 O O . ASP A 1 283 ? -10.756 -5.495 -25.913 1.00 90.75 283 ASP A O 1
ATOM 2348 N N . ILE A 1 284 ? -10.623 -3.550 -27.016 1.00 92.06 284 ILE A N 1
ATOM 2349 C CA . ILE A 1 284 ? -11.953 -3.652 -27.635 1.00 92.06 284 ILE A CA 1
ATOM 2350 C C . ILE A 1 284 ? -12.031 -4.914 -28.488 1.00 92.06 284 ILE A C 1
ATOM 2352 O O . ILE A 1 284 ? -12.967 -5.691 -28.326 1.00 92.06 284 ILE A O 1
ATOM 2356 N N . LYS A 1 285 ? -11.028 -5.161 -29.338 1.00 94.56 285 LYS A N 1
ATOM 2357 C CA . LYS A 1 285 ? -10.993 -6.366 -30.167 1.00 94.56 285 LYS A CA 1
ATOM 2358 C C . LYS A 1 285 ? -10.963 -7.640 -29.318 1.00 94.56 285 LYS A C 1
ATOM 2360 O O . LYS A 1 285 ? -11.692 -8.581 -29.608 1.00 94.56 285 LYS A O 1
ATOM 2365 N N . GLN A 1 286 ? -10.165 -7.667 -28.250 1.00 94.56 286 GLN A N 1
ATOM 2366 C CA . GLN A 1 286 ? -10.125 -8.807 -27.336 1.00 94.56 286 GLN A CA 1
ATOM 2367 C C . GLN A 1 286 ? -11.491 -9.041 -26.669 1.00 94.56 286 GLN A C 1
ATOM 2369 O O . GLN A 1 286 ? -11.964 -10.174 -26.624 1.00 94.56 286 GLN A O 1
ATOM 2374 N N . LEU A 1 287 ? -12.150 -7.983 -26.189 1.00 94.56 287 LEU A N 1
ATOM 2375 C CA . LEU A 1 287 ? -13.482 -8.073 -25.589 1.00 94.56 287 LEU A CA 1
ATOM 2376 C C . LEU A 1 287 ? -14.553 -8.500 -26.604 1.00 94.56 287 LEU A C 1
ATOM 2378 O O . LEU A 1 287 ? -15.486 -9.218 -26.241 1.00 94.56 287 LEU A O 1
ATOM 2382 N N . GLU A 1 288 ? -14.433 -8.092 -27.867 1.00 94.94 288 GLU A N 1
ATOM 2383 C CA . GLU A 1 288 ? -15.299 -8.543 -28.961 1.00 94.94 288 GLU A CA 1
ATOM 2384 C C . GLU A 1 288 ? -15.115 -10.041 -29.245 1.00 94.94 288 GLU A C 1
ATOM 2386 O O . GLU A 1 288 ? -16.108 -10.771 -29.311 1.00 94.94 288 GLU A O 1
ATOM 2391 N N . ASP A 1 289 ? -13.871 -10.520 -29.314 1.00 94.75 289 ASP A N 1
ATOM 2392 C CA . ASP A 1 289 ? -13.545 -11.940 -29.503 1.00 94.75 289 ASP A CA 1
ATOM 2393 C C . ASP A 1 289 ? -14.039 -12.796 -28.307 1.00 94.75 289 ASP A C 1
ATOM 2395 O O . ASP A 1 289 ? -14.611 -13.887 -28.473 1.00 94.75 289 ASP A O 1
ATOM 2399 N N . GLU A 1 290 ? -13.877 -12.298 -27.075 1.00 95.69 290 GLU A N 1
ATOM 2400 C CA . GLU A 1 290 ? -14.403 -12.919 -25.851 1.00 95.69 290 GLU A CA 1
ATOM 2401 C C . GLU A 1 290 ? -15.938 -12.952 -25.841 1.00 95.69 290 GLU A C 1
ATOM 2403 O O . GLU A 1 290 ? -16.553 -13.967 -25.491 1.00 95.69 290 GLU A O 1
ATOM 2408 N N . LYS A 1 291 ? -16.585 -11.869 -26.277 1.00 95.00 291 LYS A N 1
ATOM 2409 C CA . LYS A 1 291 ? -18.040 -11.812 -26.418 1.00 95.00 291 LYS A CA 1
ATOM 2410 C C . LYS A 1 291 ? -18.529 -12.831 -27.443 1.00 95.00 291 LYS A C 1
ATOM 2412 O O . LYS A 1 291 ? -19.453 -13.581 -27.132 1.00 95.00 291 LYS A O 1
ATOM 2417 N N . GLU A 1 292 ? -17.907 -12.919 -28.618 1.00 95.19 292 GLU A N 1
ATOM 2418 C CA . GLU A 1 292 ? -18.308 -13.869 -29.662 1.00 95.19 292 GLU A CA 1
ATOM 2419 C C . GLU A 1 292 ? -18.158 -15.325 -29.180 1.00 95.19 292 GLU A C 1
ATOM 2421 O O . GLU A 1 292 ? -19.036 -16.172 -29.385 1.00 95.19 292 GLU A O 1
ATOM 2426 N N . THR A 1 293 ? -17.066 -15.639 -28.479 1.00 95.06 293 THR A N 1
ATOM 2427 C CA . THR A 1 293 ? -16.869 -16.974 -27.893 1.00 95.06 293 THR A CA 1
ATOM 2428 C C . THR A 1 293 ? -17.885 -17.287 -26.790 1.00 95.06 293 THR A C 1
ATOM 2430 O O . THR A 1 293 ? -18.396 -18.415 -26.734 1.00 95.06 293 THR A O 1
ATOM 2433 N N . LEU A 1 294 ? -18.237 -16.313 -25.944 1.00 93.75 294 LEU A N 1
ATOM 2434 C CA . LEU A 1 294 ? -19.302 -16.452 -24.947 1.00 93.75 294 LEU A CA 1
ATOM 2435 C C . LEU A 1 294 ? -20.684 -16.609 -25.588 1.00 93.75 294 LEU A C 1
ATOM 2437 O O . LEU A 1 294 ? -21.456 -17.448 -25.123 1.00 93.75 294 LEU A O 1
ATOM 2441 N N . GLU A 1 295 ? -20.988 -15.882 -26.661 1.00 93.12 295 GLU A N 1
ATOM 2442 C CA . GLU A 1 295 ? -22.241 -15.998 -27.414 1.00 93.12 295 GLU A CA 1
ATOM 2443 C C . GLU A 1 295 ? -22.377 -17.385 -28.046 1.00 93.12 295 GLU A C 1
ATOM 2445 O O . GLU A 1 295 ? -23.370 -18.073 -27.801 1.00 93.12 295 GLU A O 1
ATOM 2450 N N . LYS A 1 296 ? -21.334 -17.879 -28.726 1.00 93.31 296 LYS A N 1
ATOM 2451 C CA . LYS A 1 296 ? -21.296 -19.256 -29.255 1.00 93.31 296 LYS A CA 1
ATOM 2452 C C . LYS A 1 296 ? -21.491 -20.293 -28.147 1.00 93.31 296 LYS A C 1
ATOM 2454 O O . LYS A 1 296 ? -22.199 -21.289 -28.321 1.00 93.31 296 LYS A O 1
ATOM 2459 N N . ARG A 1 297 ? -20.876 -20.091 -26.975 1.00 93.69 297 ARG A N 1
ATOM 2460 C CA . ARG A 1 297 ? -21.056 -20.981 -25.815 1.00 93.69 297 ARG A CA 1
ATOM 2461 C C . ARG A 1 297 ? -22.477 -20.896 -25.257 1.00 93.69 297 ARG A C 1
ATOM 2463 O O . ARG A 1 297 ? -23.037 -21.931 -24.890 1.00 93.69 297 ARG A O 1
ATOM 2470 N N . LEU A 1 298 ? -23.063 -19.703 -25.207 1.00 89.50 298 LEU A N 1
ATOM 2471 C CA . LEU A 1 298 ? -24.431 -19.466 -24.762 1.00 89.50 298 LEU A CA 1
ATOM 2472 C C . LEU A 1 298 ? -25.433 -20.133 -25.704 1.00 89.50 298 LEU A C 1
ATOM 2474 O O . LEU A 1 298 ? -26.352 -20.783 -25.220 1.00 89.50 298 LEU A O 1
ATOM 2478 N N . GLU A 1 299 ? -25.246 -20.051 -27.020 1.00 90.00 299 GLU A N 1
ATOM 2479 C CA . GLU A 1 299 ? -26.080 -20.752 -28.003 1.00 90.00 299 GLU A CA 1
ATOM 2480 C C . GLU A 1 299 ? -25.999 -22.273 -27.846 1.00 90.00 299 GLU A C 1
ATOM 2482 O O . GLU A 1 299 ? -27.027 -22.955 -27.791 1.00 90.00 299 GLU A O 1
ATOM 2487 N N . ARG A 1 300 ? -24.790 -22.822 -27.662 1.00 90.75 300 ARG A N 1
ATOM 2488 C CA . ARG A 1 300 ? -24.597 -24.252 -27.356 1.00 90.75 300 ARG A CA 1
ATOM 2489 C C . ARG A 1 300 ? -25.287 -24.675 -26.055 1.00 90.75 300 ARG A C 1
ATOM 2491 O O . ARG A 1 300 ? -25.746 -25.806 -25.943 1.00 90.75 300 ARG A O 1
ATOM 2498 N N . GLN A 1 301 ? -25.360 -23.801 -25.053 1.00 85.25 301 GLN A N 1
ATOM 2499 C CA . GLN A 1 301 ? -26.087 -24.091 -23.812 1.00 85.25 301 GLN A CA 1
ATOM 2500 C C . GLN A 1 301 ? -27.602 -23.926 -23.986 1.00 85.25 301 GLN A C 1
ATOM 2502 O O . GLN A 1 301 ? -28.357 -24.788 -23.546 1.00 85.25 301 GLN A O 1
ATOM 2507 N N . LYS A 1 302 ? -28.063 -22.883 -24.686 1.00 83.88 302 LYS A N 1
ATOM 2508 C CA . LYS A 1 302 ? -29.483 -22.660 -24.997 1.00 83.88 302 LYS A CA 1
ATOM 2509 C C . LYS A 1 302 ? -30.076 -23.833 -25.775 1.00 83.88 302 LYS A C 1
ATOM 2511 O O . LYS A 1 302 ? -31.143 -24.310 -25.412 1.00 83.88 302 LYS A O 1
ATOM 2516 N N . THR A 1 303 ? -29.363 -24.346 -26.777 1.00 85.31 303 THR A N 1
ATOM 2517 C CA . THR A 1 303 ? -29.777 -25.538 -27.541 1.00 85.31 303 THR A CA 1
ATOM 2518 C C . THR A 1 303 ? -29.880 -26.786 -26.658 1.00 85.31 303 THR A C 1
ATOM 2520 O O . THR A 1 303 ? -30.849 -27.534 -26.763 1.00 85.31 303 THR A O 1
ATOM 2523 N N . ARG A 1 304 ? -28.951 -26.990 -25.713 1.00 84.69 304 ARG A N 1
ATOM 2524 C CA . ARG A 1 304 ? -29.015 -28.105 -24.745 1.00 84.69 304 ARG A CA 1
ATOM 2525 C C . ARG A 1 304 ? -30.175 -27.985 -23.754 1.00 84.69 304 ARG A C 1
ATOM 2527 O O . ARG A 1 304 ? -30.735 -29.000 -23.351 1.00 84.69 304 ARG A O 1
ATOM 2534 N N . VAL A 1 305 ? -30.521 -26.763 -23.358 1.00 82.38 305 VAL A N 1
ATOM 2535 C CA . VAL A 1 305 ? -31.549 -26.468 -22.345 1.00 82.38 305 VAL A CA 1
ATOM 2536 C C . VAL A 1 305 ? -32.934 -26.248 -22.978 1.00 82.38 305 VAL A C 1
ATOM 2538 O O . VAL A 1 305 ? -33.927 -26.153 -22.271 1.00 82.38 305 VAL A O 1
ATOM 2541 N N . GLN A 1 306 ? -33.048 -26.266 -24.309 1.00 79.38 306 GLN A N 1
ATOM 2542 C CA . GLN A 1 306 ? -34.291 -25.999 -25.046 1.00 79.38 306 GLN A CA 1
ATOM 2543 C C . GLN A 1 306 ? -35.462 -26.931 -24.673 1.00 79.38 306 GLN A C 1
ATOM 2545 O O . GLN A 1 306 ? -36.620 -26.555 -24.824 1.00 79.38 306 GLN A O 1
ATOM 2550 N N . LYS A 1 307 ? -35.171 -28.139 -24.167 1.00 81.25 307 LYS A N 1
ATOM 2551 C CA . LYS A 1 307 ? -36.173 -29.121 -23.707 1.00 81.25 307 LYS A CA 1
ATOM 2552 C C . LYS A 1 307 ? -36.624 -28.918 -22.250 1.00 81.25 307 LYS A C 1
ATOM 2554 O O . LYS A 1 307 ? -37.513 -29.630 -21.793 1.00 81.25 307 LYS A O 1
ATOM 2559 N N . VAL A 1 308 ? -36.002 -27.998 -21.511 1.00 8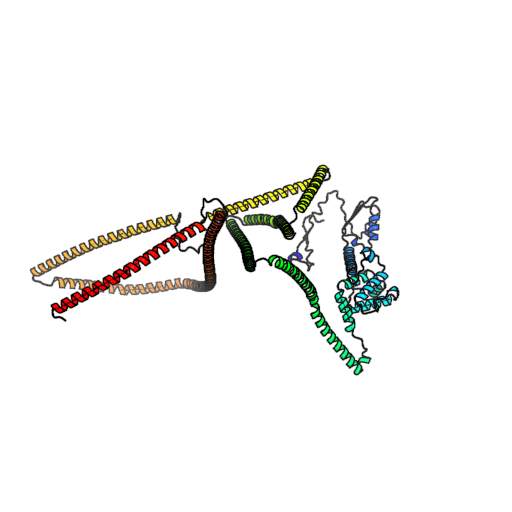1.75 308 VAL A N 1
ATOM 2560 C CA . VAL A 1 308 ? -36.286 -27.728 -20.095 1.00 81.75 308 VAL A CA 1
ATOM 2561 C C . VAL A 1 308 ? -37.344 -26.620 -19.983 1.00 81.75 308 VAL A C 1
ATOM 2563 O O . VAL A 1 308 ? -37.218 -25.596 -20.656 1.00 81.75 308 VAL A O 1
ATOM 2566 N N . PRO A 1 309 ? -38.379 -26.771 -19.134 1.00 85.25 309 PRO A N 1
ATOM 2567 C CA . PRO A 1 309 ? -39.392 -25.738 -18.922 1.00 85.25 309 PRO A CA 1
ATOM 2568 C C . PRO A 1 309 ? -38.802 -24.391 -18.477 1.00 85.25 309 PRO A C 1
ATOM 2570 O O . PRO A 1 309 ? -37.960 -24.338 -17.578 1.00 85.25 309 PRO A O 1
ATOM 2573 N N . ALA A 1 310 ? -39.310 -23.285 -19.032 1.00 79.88 310 ALA A N 1
ATOM 2574 C CA . ALA A 1 310 ? -38.826 -21.930 -18.737 1.00 79.88 310 ALA A CA 1
ATOM 2575 C C . ALA A 1 310 ? -38.856 -21.580 -17.234 1.00 79.88 310 ALA A C 1
ATOM 2577 O O . ALA A 1 310 ? -37.914 -20.976 -16.723 1.00 79.88 310 ALA A O 1
ATOM 2578 N N . ALA A 1 311 ? -39.876 -22.047 -16.504 1.00 78.81 311 ALA A N 1
ATOM 2579 C CA . ALA A 1 311 ? -40.001 -21.842 -15.059 1.00 78.81 311 ALA A CA 1
ATOM 2580 C C . ALA A 1 311 ? -38.846 -22.470 -14.250 1.00 78.81 311 ALA A C 1
ATOM 2582 O O . ALA A 1 311 ? -38.432 -21.924 -13.230 1.00 78.81 311 ALA A O 1
ATOM 2583 N N . GLN A 1 312 ? -38.281 -23.595 -14.708 1.00 81.75 312 GLN A N 1
ATOM 2584 C CA . GLN A 1 312 ? -37.136 -24.231 -14.042 1.00 81.75 312 GLN A CA 1
ATOM 2585 C C . GLN A 1 312 ? -35.833 -23.460 -14.288 1.00 81.75 312 GLN A C 1
ATOM 2587 O O . GLN A 1 312 ? -34.987 -23.389 -13.399 1.00 81.75 312 GLN A O 1
ATOM 2592 N N . ILE A 1 313 ? -35.684 -22.838 -15.461 1.00 84.00 313 ILE A N 1
ATOM 2593 C CA . ILE A 1 313 ? -34.537 -21.975 -15.781 1.00 84.00 313 ILE A CA 1
ATOM 2594 C C . ILE A 1 313 ? -34.579 -20.703 -14.925 1.00 84.00 313 ILE A C 1
ATOM 2596 O O . ILE A 1 313 ? -33.551 -20.266 -14.407 1.00 84.00 313 ILE A O 1
ATOM 2600 N N . GLU A 1 314 ? -35.766 -20.124 -14.742 1.00 85.81 314 GLU A N 1
ATOM 2601 C CA . GLU A 1 314 ? -35.960 -18.946 -13.897 1.00 85.81 314 GLU A CA 1
ATOM 2602 C C . GLU A 1 314 ? -35.707 -19.254 -12.414 1.00 85.81 314 GLU A C 1
ATOM 2604 O O . GLU A 1 314 ? -34.992 -18.508 -11.740 1.00 85.81 314 GLU A O 1
ATOM 2609 N N . LEU A 1 315 ? -36.180 -20.407 -11.929 1.00 88.56 315 LEU A N 1
ATOM 2610 C CA . LEU A 1 315 ? -35.870 -20.894 -10.586 1.00 88.56 315 LEU A CA 1
ATOM 2611 C C . LEU A 1 315 ? -34.363 -21.123 -10.395 1.00 88.56 315 LEU A C 1
ATOM 2613 O O . LEU A 1 315 ? -33.803 -20.676 -9.397 1.00 88.56 315 LEU A O 1
ATOM 2617 N N . ALA A 1 316 ? -33.685 -21.751 -11.362 1.00 86.56 316 ALA A N 1
ATOM 2618 C CA . ALA A 1 316 ? -32.239 -21.969 -11.316 1.00 86.56 316 ALA A CA 1
ATOM 2619 C C . ALA A 1 316 ? -31.448 -20.649 -11.332 1.00 86.56 316 ALA A C 1
ATOM 2621 O O . ALA A 1 316 ? -30.448 -20.516 -10.626 1.00 86.56 316 ALA A O 1
ATOM 2622 N N . LYS A 1 317 ? -31.908 -19.645 -12.092 1.00 87.94 317 LYS A N 1
ATOM 2623 C CA . LYS A 1 317 ? -31.325 -18.295 -12.099 1.00 87.94 317 LYS A CA 1
ATOM 2624 C C . LYS A 1 317 ? -31.474 -17.614 -10.739 1.00 87.94 317 LYS A C 1
ATOM 2626 O O . LYS A 1 317 ? -30.513 -17.014 -10.263 1.00 87.94 317 LYS A O 1
ATOM 2631 N N . ASN A 1 318 ? -32.650 -17.700 -10.121 1.00 91.62 318 ASN A N 1
ATOM 2632 C CA . ASN A 1 318 ? -32.893 -17.117 -8.802 1.00 91.62 318 ASN A CA 1
ATOM 2633 C C . ASN A 1 318 ? -32.084 -17.837 -7.719 1.00 91.62 318 ASN A C 1
ATOM 2635 O O . ASN A 1 318 ? -31.427 -17.173 -6.926 1.00 91.62 318 ASN A O 1
ATOM 2639 N N . TYR A 1 319 ? -32.033 -19.170 -7.752 1.00 92.56 319 TYR A N 1
ATOM 2640 C CA . TYR A 1 319 ? -31.188 -19.958 -6.857 1.00 92.56 319 TYR A CA 1
ATOM 2641 C C . TYR A 1 319 ? -29.709 -19.577 -6.989 1.00 92.56 319 TYR A C 1
ATOM 2643 O O . TYR A 1 319 ? -29.071 -19.262 -5.992 1.00 92.56 319 TYR A O 1
ATOM 2651 N N . ARG A 1 320 ? -29.179 -19.491 -8.218 1.00 92.56 320 ARG A N 1
ATOM 2652 C CA . ARG A 1 320 ? -27.799 -19.043 -8.461 1.00 92.56 320 ARG A CA 1
ATOM 2653 C C . ARG A 1 320 ? -27.535 -17.647 -7.893 1.00 92.56 320 ARG A C 1
ATOM 2655 O O . ARG A 1 320 ? -26.496 -17.437 -7.281 1.00 92.56 320 ARG A O 1
ATOM 2662 N N . LYS A 1 321 ? -28.457 -16.696 -8.085 1.00 92.94 321 LYS A N 1
ATOM 2663 C CA . LYS A 1 321 ? -28.321 -15.341 -7.528 1.00 92.94 321 LYS A CA 1
ATOM 2664 C C . LYS A 1 321 ? -28.275 -15.346 -6.002 1.00 92.94 321 LYS A C 1
ATOM 2666 O O . LYS A 1 321 ? -27.517 -14.570 -5.433 1.00 92.94 321 LYS A O 1
ATOM 2671 N N . GLU A 1 322 ? -29.087 -16.174 -5.353 1.00 90.38 322 GLU A N 1
ATOM 2672 C CA . GLU A 1 322 ? -29.065 -16.297 -3.894 1.00 90.38 322 GLU A CA 1
ATOM 2673 C C . GLU A 1 322 ? -27.774 -16.967 -3.400 1.00 90.38 322 GLU A C 1
ATOM 2675 O O . GLU A 1 322 ? -27.183 -16.471 -2.448 1.00 90.38 322 GLU A O 1
ATOM 2680 N N . VAL A 1 323 ? -27.256 -17.984 -4.101 1.00 93.19 323 VAL A N 1
ATOM 2681 C CA . VAL A 1 323 ? -25.944 -18.591 -3.795 1.00 93.19 323 VAL A CA 1
ATOM 2682 C C . VAL A 1 323 ? -24.803 -17.578 -3.958 1.00 93.19 323 VAL A C 1
ATOM 2684 O O . VAL A 1 323 ? -23.980 -17.437 -3.062 1.00 93.19 323 VAL A O 1
ATOM 2687 N N . GLU A 1 324 ? -24.775 -16.799 -5.046 1.00 91.31 324 GLU A N 1
ATOM 2688 C CA . GLU A 1 324 ? -23.757 -15.752 -5.249 1.00 91.31 324 GLU A CA 1
ATOM 2689 C C . GLU A 1 324 ? -23.833 -14.652 -4.170 1.00 91.31 324 GLU A C 1
ATOM 2691 O O . GLU A 1 324 ? -22.811 -14.088 -3.775 1.00 91.31 324 GLU A O 1
ATOM 2696 N N . LYS A 1 325 ? -25.036 -14.319 -3.678 1.00 92.88 325 LYS A N 1
ATOM 2697 C CA . LYS A 1 325 ? -25.199 -13.396 -2.541 1.00 92.88 325 LYS A CA 1
ATOM 2698 C C . LYS A 1 325 ? -24.691 -14.012 -1.242 1.00 92.88 325 LYS A C 1
ATOM 2700 O O . LYS A 1 325 ? -24.025 -13.316 -0.482 1.00 92.88 325 LYS A O 1
ATOM 2705 N N . GLU A 1 326 ? -25.004 -15.279 -0.985 1.00 91.31 326 GLU A N 1
ATOM 2706 C CA . GLU A 1 326 ? -24.526 -16.007 0.189 1.00 91.31 326 GLU A CA 1
ATOM 2707 C C . GLU A 1 326 ? -22.995 -16.077 0.206 1.00 91.31 326 GLU A C 1
ATOM 2709 O O . GLU A 1 326 ? -22.383 -15.754 1.222 1.00 91.31 326 GLU A O 1
ATOM 2714 N N . GLU A 1 327 ? -22.365 -16.399 -0.926 1.00 91.94 327 GLU A N 1
ATOM 2715 C CA . GLU A 1 327 ? -20.906 -16.398 -1.071 1.00 91.94 327 GLU A CA 1
ATOM 2716 C C . GLU A 1 327 ? -20.311 -15.018 -0.771 1.00 91.94 327 GLU A C 1
ATOM 2718 O O . GLU A 1 327 ? -19.404 -14.921 0.053 1.00 91.94 327 GLU A O 1
ATOM 2723 N N . LYS A 1 328 ? -20.865 -13.938 -1.342 1.00 92.06 328 LYS A N 1
ATOM 2724 C CA . LYS A 1 328 ? -20.412 -12.559 -1.067 1.00 92.06 328 LYS A CA 1
ATOM 2725 C C . LYS A 1 328 ? -20.572 -12.154 0.398 1.00 92.06 328 LYS A C 1
ATOM 2727 O O . LYS A 1 328 ? -19.712 -11.477 0.957 1.00 92.06 328 LYS A O 1
ATOM 2732 N N . LEU A 1 329 ? -21.681 -12.539 1.029 1.00 92.88 329 LEU A N 1
ATOM 2733 C CA . LEU A 1 329 ? -21.903 -12.276 2.451 1.00 92.88 329 LEU A CA 1
ATOM 2734 C C . LEU A 1 329 ? -20.926 -13.075 3.316 1.00 92.88 329 LEU A C 1
ATOM 2736 O O . LEU A 1 329 ? -20.425 -12.552 4.309 1.00 92.88 329 LEU A O 1
ATOM 2740 N N . ASN A 1 330 ? -20.613 -14.311 2.931 1.00 90.75 330 ASN A N 1
ATOM 2741 C CA . ASN A 1 330 ? -19.638 -15.142 3.626 1.00 90.75 330 ASN A CA 1
ATOM 2742 C C . ASN A 1 330 ? -18.210 -14.606 3.479 1.00 90.75 330 ASN A C 1
ATOM 2744 O O . ASN A 1 330 ? -17.492 -14.576 4.479 1.00 90.75 330 ASN A O 1
ATOM 2748 N N . THR A 1 331 ? -17.809 -14.127 2.295 1.00 91.62 331 THR A N 1
ATOM 2749 C CA . THR A 1 331 ? -16.505 -13.466 2.117 1.00 91.62 331 THR A CA 1
ATOM 2750 C C . THR A 1 331 ? -16.435 -12.190 2.947 1.00 91.62 331 THR A C 1
ATOM 2752 O O . THR A 1 331 ? -15.511 -12.037 3.735 1.00 91.62 331 THR A O 1
ATOM 2755 N N . MET A 1 332 ? -17.467 -11.339 2.898 1.00 92.25 332 MET A N 1
ATOM 2756 C CA . MET A 1 332 ? -17.521 -10.116 3.709 1.00 92.25 332 MET A CA 1
ATOM 2757 C C . MET A 1 332 ? -17.473 -10.417 5.213 1.00 92.25 332 MET A C 1
ATOM 2759 O O . MET A 1 332 ? -16.767 -9.748 5.961 1.00 92.25 332 MET A O 1
ATOM 2763 N N . LYS A 1 333 ? -18.190 -11.448 5.674 1.00 93.56 333 LYS A N 1
ATOM 2764 C CA . LYS A 1 333 ? -18.145 -11.899 7.069 1.00 93.56 333 LYS A CA 1
ATOM 2765 C C . LYS A 1 333 ? -16.753 -12.398 7.454 1.00 93.56 333 LYS A C 1
ATOM 2767 O O . LYS A 1 333 ? -16.303 -12.133 8.566 1.00 93.56 333 LYS A O 1
ATOM 2772 N N . HIS A 1 334 ? -16.084 -13.135 6.570 1.00 91.44 334 HIS A N 1
ATOM 2773 C CA . HIS A 1 334 ? -14.720 -13.597 6.799 1.00 91.44 334 HIS A CA 1
ATOM 2774 C C . HIS A 1 334 ? -13.747 -12.416 6.909 1.00 91.44 334 HIS A C 1
ATOM 2776 O O . HIS A 1 334 ? -12.986 -12.351 7.872 1.00 91.44 334 HIS A O 1
ATOM 2782 N N . ASP A 1 335 ? -13.845 -11.447 6.001 1.00 89.75 335 ASP A N 1
ATOM 2783 C CA . ASP A 1 335 ? -13.014 -10.243 6.002 1.00 89.75 335 ASP A CA 1
ATOM 2784 C C . ASP A 1 335 ? -13.239 -9.401 7.263 1.00 89.75 335 ASP A C 1
ATOM 2786 O O . ASP A 1 335 ? -12.278 -9.023 7.932 1.00 89.75 335 ASP A O 1
ATOM 2790 N N . LEU A 1 336 ? -14.497 -9.178 7.658 1.00 92.31 336 LEU A N 1
ATOM 2791 C CA . LEU A 1 336 ? -14.832 -8.467 8.896 1.00 92.31 336 LEU A CA 1
ATOM 2792 C C . LEU A 1 336 ? -14.298 -9.189 10.136 1.00 92.31 336 LEU A C 1
ATOM 2794 O O . LEU A 1 336 ? -13.703 -8.549 11.000 1.00 92.31 336 LEU A O 1
ATOM 2798 N N . ASN A 1 337 ? -14.443 -10.514 10.219 1.00 92.12 337 ASN A N 1
ATOM 2799 C CA . ASN A 1 337 ? -13.872 -11.291 11.322 1.00 92.12 337 ASN A CA 1
ATOM 2800 C C . ASN A 1 337 ? -12.341 -11.198 11.353 1.00 92.12 337 ASN A C 1
ATOM 2802 O O . ASN A 1 337 ? -11.754 -11.107 12.429 1.00 92.12 337 ASN A O 1
ATOM 2806 N N . ASN A 1 338 ? -11.682 -11.187 10.193 1.00 90.56 338 ASN A N 1
ATOM 2807 C CA . ASN A 1 338 ? -10.236 -10.997 10.112 1.00 90.56 338 ASN A CA 1
ATOM 2808 C C . ASN A 1 338 ? -9.828 -9.609 10.622 1.00 90.56 338 ASN A C 1
ATOM 2810 O O . ASN A 1 338 ? -8.865 -9.505 11.381 1.00 90.56 338 ASN A O 1
ATOM 2814 N N . VAL A 1 339 ? -10.579 -8.561 10.271 1.00 92.06 339 VAL A N 1
ATOM 2815 C CA . VAL A 1 339 ? -10.351 -7.197 10.775 1.00 92.06 339 VAL A CA 1
ATOM 2816 C C . VAL A 1 339 ? -10.570 -7.119 12.286 1.00 92.06 339 VAL A C 1
ATOM 2818 O O . VAL A 1 339 ? -9.719 -6.574 12.985 1.00 92.06 339 VAL A O 1
ATOM 2821 N N . ILE A 1 340 ? -11.653 -7.703 12.810 1.00 91.75 340 ILE A N 1
ATOM 2822 C CA . ILE A 1 340 ? -11.920 -7.760 14.257 1.00 91.75 340 ILE A CA 1
ATOM 2823 C C . ILE A 1 340 ? -10.758 -8.448 14.977 1.00 91.75 340 ILE A C 1
ATOM 2825 O O . ILE A 1 340 ? -10.184 -7.868 15.894 1.00 91.75 340 ILE A O 1
ATOM 2829 N N . ASN A 1 341 ? -10.325 -9.617 14.500 1.00 88.69 341 ASN A N 1
ATOM 2830 C CA . ASN A 1 341 ? -9.191 -10.337 15.079 1.00 88.69 341 ASN A CA 1
ATOM 2831 C C . ASN A 1 341 ? -7.893 -9.507 15.044 1.00 88.69 341 ASN A C 1
ATOM 2833 O O . ASN A 1 341 ? -7.120 -9.521 16.001 1.00 88.69 341 ASN A O 1
ATOM 2837 N N . GLN A 1 342 ? -7.633 -8.769 13.959 1.00 89.19 342 GLN A N 1
ATOM 2838 C CA . GLN A 1 342 ? -6.466 -7.883 13.861 1.00 89.19 342 GLN A CA 1
ATOM 2839 C C . GLN A 1 342 ? -6.541 -6.713 14.849 1.00 89.19 342 GLN A C 1
ATOM 2841 O O . GLN A 1 342 ? -5.526 -6.361 15.460 1.00 89.19 342 GLN A O 1
ATOM 2846 N N . LEU A 1 343 ? -7.722 -6.111 15.009 1.00 85.12 343 LEU A N 1
ATOM 2847 C CA . LEU A 1 343 ? -7.953 -5.025 15.956 1.00 85.12 343 LEU A CA 1
ATOM 2848 C C . LEU A 1 343 ? -7.825 -5.516 17.398 1.00 85.12 343 LEU A C 1
ATOM 2850 O O . LEU A 1 343 ? -7.092 -4.899 18.163 1.00 85.12 343 LEU A O 1
ATOM 2854 N N . GLU A 1 344 ? -8.416 -6.658 17.749 1.00 84.75 344 GLU A N 1
ATOM 2855 C CA . GLU A 1 344 ? -8.259 -7.286 19.067 1.00 84.75 344 GLU A CA 1
ATOM 2856 C C . GLU A 1 344 ? -6.787 -7.584 19.381 1.00 84.75 344 GLU A C 1
ATOM 2858 O O . GLU A 1 344 ? -6.295 -7.236 20.454 1.00 84.75 344 GLU A O 1
ATOM 2863 N N . GLN A 1 345 ? -6.036 -8.145 18.425 1.00 83.38 345 GLN A N 1
ATOM 2864 C CA . GLN A 1 345 ? -4.594 -8.364 18.581 1.00 83.38 345 GLN A CA 1
ATOM 2865 C C . GLN A 1 345 ? -3.809 -7.056 18.735 1.00 83.38 345 GLN A C 1
ATOM 2867 O O . GLN A 1 345 ? -2.774 -7.023 19.404 1.00 83.38 345 GLN A O 1
ATOM 2872 N N . LYS A 1 346 ? -4.236 -5.969 18.085 1.00 84.12 346 LYS A N 1
ATOM 2873 C CA . LYS A 1 346 ? -3.606 -4.652 18.240 1.00 84.12 346 LYS A CA 1
ATOM 2874 C C . LYS A 1 346 ? -3.898 -4.068 19.621 1.00 84.12 346 LYS A C 1
ATOM 2876 O O . LYS A 1 346 ? -2.964 -3.600 20.264 1.00 84.12 346 LYS A O 1
ATOM 2881 N N . THR A 1 347 ? -5.143 -4.138 20.081 1.00 79.56 347 THR A N 1
ATOM 2882 C CA . THR A 1 347 ? -5.545 -3.697 21.420 1.00 79.56 347 THR A CA 1
ATOM 2883 C C . THR A 1 347 ? -4.779 -4.465 22.488 1.00 79.56 347 THR A C 1
ATOM 2885 O O . THR A 1 347 ? -4.123 -3.837 23.309 1.00 79.56 347 THR A O 1
ATOM 2888 N N . GLN A 1 348 ? -4.719 -5.797 22.392 1.00 79.88 348 GLN A N 1
ATOM 2889 C CA . GLN A 1 348 ? -3.965 -6.627 23.336 1.00 79.88 348 GLN A CA 1
ATOM 2890 C C . GLN A 1 348 ? -2.469 -6.255 23.367 1.00 79.88 348 GLN A C 1
ATOM 2892 O O . GLN A 1 348 ? -1.856 -6.200 24.431 1.00 79.88 348 GLN A O 1
ATOM 2897 N N . ARG A 1 349 ? -1.861 -5.956 22.208 1.00 79.50 349 ARG A N 1
ATOM 2898 C CA . ARG A 1 349 ? -0.465 -5.484 22.143 1.00 79.50 349 ARG A CA 1
ATOM 2899 C C . ARG A 1 349 ? -0.269 -4.127 22.819 1.00 79.50 349 ARG A C 1
ATOM 2901 O O . ARG A 1 349 ? 0.734 -3.943 23.501 1.00 79.50 349 ARG A O 1
ATOM 2908 N N . LEU A 1 350 ? -1.194 -3.189 22.622 1.00 74.62 350 LEU A N 1
ATOM 2909 C CA . LEU A 1 350 ? -1.132 -1.865 23.247 1.00 74.62 350 LEU A CA 1
ATOM 2910 C C . LEU A 1 350 ? -1.353 -1.948 24.761 1.00 74.62 350 LEU A C 1
ATOM 2912 O O . LEU A 1 350 ? -0.624 -1.312 25.513 1.00 74.62 350 LEU A O 1
ATOM 2916 N N . GLU A 1 351 ? -2.300 -2.767 25.215 1.00 75.75 351 GLU A N 1
ATOM 2917 C CA . GLU A 1 351 ? -2.524 -3.040 26.639 1.00 75.75 351 GLU A CA 1
ATOM 2918 C C . GLU A 1 351 ? -1.276 -3.631 27.294 1.00 75.75 351 GLU A C 1
ATOM 2920 O O . GLU A 1 351 ? -0.872 -3.167 28.360 1.00 75.75 351 GLU A O 1
ATOM 2925 N N . ARG A 1 352 ? -0.612 -4.577 26.619 1.00 72.94 352 ARG A N 1
ATOM 2926 C CA . ARG A 1 352 ? 0.670 -5.127 27.065 1.00 72.94 352 ARG A CA 1
ATOM 2927 C C . ARG A 1 352 ? 1.754 -4.060 27.141 1.00 72.94 352 ARG A C 1
ATOM 2929 O O . ARG A 1 352 ? 2.418 -3.960 28.160 1.00 72.94 352 ARG A O 1
ATOM 2936 N N . GLN A 1 353 ? 1.900 -3.219 26.117 1.00 76.19 353 GLN A N 1
ATOM 2937 C CA . GLN A 1 353 ? 2.883 -2.134 26.138 1.00 76.19 353 GLN A CA 1
ATOM 2938 C C . GLN A 1 353 ? 2.643 -1.175 27.316 1.00 76.19 353 GLN A C 1
ATOM 2940 O O . GLN A 1 353 ? 3.591 -0.731 27.960 1.00 76.19 353 GLN A O 1
ATOM 2945 N N . VAL A 1 354 ? 1.379 -0.886 27.634 1.00 74.94 354 VAL A N 1
ATOM 2946 C CA . VAL A 1 354 ? 1.008 -0.073 28.799 1.00 74.94 354 VAL A CA 1
ATOM 2947 C C . VAL A 1 354 ? 1.299 -0.809 30.112 1.00 74.94 354 VAL A C 1
ATOM 2949 O O . VAL A 1 354 ? 1.783 -0.184 31.055 1.00 74.94 354 VAL A O 1
ATOM 2952 N N . ALA A 1 355 ? 1.027 -2.113 30.198 1.00 73.88 355 ALA A N 1
ATOM 2953 C CA . ALA A 1 355 ? 1.329 -2.931 31.373 1.00 73.88 355 ALA A CA 1
ATOM 2954 C C . ALA A 1 355 ? 2.843 -3.043 31.619 1.00 73.88 355 ALA A C 1
ATOM 2956 O O . ALA A 1 355 ? 3.293 -2.816 32.742 1.00 73.88 355 ALA A O 1
ATOM 2957 N N . ASP A 1 356 ? 3.628 -3.284 30.569 1.00 69.69 356 ASP A N 1
ATOM 2958 C CA . ASP A 1 356 ? 5.088 -3.333 30.609 1.00 69.69 356 ASP A CA 1
ATOM 2959 C C . ASP A 1 356 ? 5.655 -1.975 31.050 1.00 69.69 356 ASP A C 1
ATOM 2961 O O . ASP A 1 356 ? 6.437 -1.922 31.999 1.00 69.69 356 ASP A O 1
ATOM 2965 N N . GLN A 1 357 ? 5.173 -0.860 30.484 1.00 69.19 357 GLN A N 1
ATOM 2966 C CA . GLN A 1 357 ? 5.561 0.490 30.917 1.00 69.19 357 GLN A CA 1
ATOM 2967 C C . GLN A 1 357 ? 5.215 0.752 32.388 1.00 69.19 357 GLN A C 1
ATOM 2969 O O . GLN A 1 357 ? 6.051 1.255 33.142 1.00 69.19 357 GLN A O 1
ATOM 2974 N N . ARG A 1 358 ? 4.016 0.363 32.837 1.00 70.19 358 ARG A N 1
ATOM 2975 C CA . ARG A 1 358 ? 3.614 0.494 34.246 1.00 70.19 358 ARG A CA 1
ATOM 2976 C C . ARG A 1 358 ? 4.478 -0.370 35.164 1.00 70.19 358 ARG A C 1
ATOM 2978 O O . ARG A 1 358 ? 4.913 0.123 36.198 1.00 70.19 358 ARG A O 1
ATOM 2985 N N . SER A 1 359 ? 4.794 -1.605 34.783 1.00 67.88 359 SER A N 1
ATOM 2986 C CA . SER A 1 359 ? 5.670 -2.488 35.566 1.00 67.88 359 SER A CA 1
ATOM 2987 C C . SER A 1 359 ? 7.122 -1.996 35.601 1.00 67.88 359 SER A C 1
ATOM 2989 O O . SER A 1 359 ? 7.776 -2.097 36.632 1.00 67.88 359 SER A O 1
ATOM 2991 N N . SER A 1 360 ? 7.611 -1.385 34.517 1.00 63.44 360 SER A N 1
ATOM 2992 C CA . SER A 1 360 ? 8.954 -0.795 34.447 1.00 63.44 360 SER A CA 1
ATOM 2993 C C . SER A 1 360 ? 9.099 0.469 35.301 1.00 63.44 360 SER A C 1
ATOM 2995 O O . SER A 1 360 ? 10.204 0.791 35.730 1.00 63.44 360 SER A O 1
ATOM 2997 N N . SER A 1 361 ? 7.984 1.156 35.588 1.00 62.06 361 SER A N 1
ATOM 2998 C CA . SER A 1 361 ? 7.946 2.324 36.477 1.00 62.06 361 SER A CA 1
ATOM 2999 C C . SER A 1 361 ? 7.996 1.969 37.968 1.00 62.06 361 SER A C 1
ATOM 3001 O O . SER A 1 361 ? 8.261 2.841 38.793 1.00 62.06 361 SER A O 1
ATOM 3003 N N . VAL A 1 362 ? 7.768 0.697 38.317 1.00 62.16 362 VAL A N 1
ATOM 3004 C CA . VAL A 1 362 ? 7.800 0.201 39.695 1.00 62.16 362 VAL A CA 1
ATOM 3005 C C . VAL A 1 362 ? 9.161 -0.472 39.929 1.00 62.16 362 VAL A C 1
ATOM 3007 O O . VAL A 1 362 ? 9.442 -1.545 39.402 1.00 62.16 362 VAL A O 1
ATOM 3010 N N . ASP A 1 363 ? 10.017 0.195 40.707 1.00 55.53 363 ASP A N 1
ATOM 3011 C CA . ASP A 1 363 ? 11.265 -0.320 41.304 1.00 55.53 363 ASP A CA 1
ATOM 3012 C C . ASP A 1 363 ? 12.510 -0.550 40.417 1.00 55.53 363 ASP A C 1
ATOM 3014 O O . ASP A 1 363 ? 13.328 -1.421 40.721 1.00 55.53 363 ASP A O 1
ATOM 3018 N N . GLN A 1 364 ? 12.761 0.249 39.368 1.00 60.28 364 GLN A N 1
ATOM 3019 C CA . GLN A 1 364 ? 14.035 0.163 38.622 1.00 60.28 364 GLN A CA 1
ATOM 3020 C C . GLN A 1 364 ? 14.764 1.498 38.437 1.00 60.28 364 GLN A C 1
ATOM 3022 O O . GLN A 1 364 ? 14.171 2.527 38.124 1.00 60.28 364 GLN A O 1
ATOM 3027 N N . SER A 1 365 ? 16.093 1.449 38.605 1.00 73.50 365 SER A N 1
ATOM 3028 C CA . SER A 1 365 ? 17.016 2.522 38.215 1.00 73.50 365 SER A CA 1
ATOM 3029 C C . SER A 1 365 ? 16.896 2.796 36.705 1.00 73.50 365 SER A C 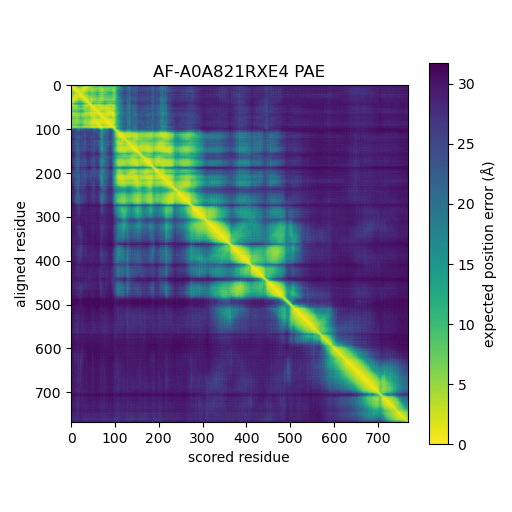1
ATOM 3031 O O . SER A 1 365 ? 16.729 1.834 35.947 1.00 73.50 365 SER A O 1
ATOM 3033 N N . PRO A 1 366 ? 17.039 4.054 36.241 1.00 72.50 366 PRO A N 1
ATOM 3034 C CA . PRO A 1 366 ? 17.051 4.401 34.816 1.00 72.50 366 PRO A CA 1
ATOM 3035 C C . PRO A 1 366 ? 17.975 3.515 33.963 1.00 72.50 366 PRO A C 1
ATOM 3037 O O . PRO A 1 366 ? 17.602 3.130 32.856 1.00 72.50 366 PRO A O 1
ATOM 3040 N N . ASP A 1 367 ? 19.124 3.103 34.507 1.00 77.56 367 ASP A N 1
ATOM 3041 C CA . ASP A 1 367 ? 20.070 2.203 33.830 1.00 77.56 367 ASP A CA 1
ATOM 3042 C C . ASP A 1 367 ? 19.509 0.786 33.624 1.00 77.56 367 ASP A C 1
ATOM 3044 O O . ASP A 1 367 ? 19.772 0.141 32.609 1.00 77.56 367 ASP A O 1
ATOM 3048 N N . GLY A 1 368 ? 18.700 0.290 34.565 1.00 78.56 368 GLY A N 1
ATOM 3049 C CA . GLY A 1 368 ? 18.036 -1.012 34.449 1.00 78.56 368 GLY A CA 1
ATOM 3050 C C . GLY A 1 368 ? 16.950 -1.013 33.373 1.00 78.56 368 GLY A C 1
ATOM 3051 O O . GLY A 1 368 ? 16.826 -1.982 32.621 1.00 78.56 368 GLY A O 1
ATOM 3052 N N . ILE A 1 369 ? 16.220 0.101 33.254 1.00 74.56 369 ILE A N 1
ATOM 3053 C CA . ILE A 1 369 ? 15.211 0.303 32.208 1.00 74.56 369 ILE A CA 1
ATOM 3054 C C . ILE A 1 369 ? 15.892 0.399 30.837 1.00 74.56 369 ILE A C 1
ATOM 3056 O O . ILE A 1 369 ? 15.465 -0.281 29.905 1.00 74.56 369 ILE A O 1
ATOM 3060 N N . MET A 1 370 ? 16.983 1.168 30.715 1.00 77.75 370 MET A N 1
ATOM 3061 C CA . MET A 1 370 ? 17.748 1.246 29.464 1.00 77.75 370 MET A CA 1
ATOM 3062 C C . MET A 1 370 ? 18.289 -0.118 29.038 1.00 77.75 370 MET A C 1
ATOM 3064 O O . MET A 1 370 ? 18.083 -0.511 27.893 1.00 77.75 370 MET A O 1
ATOM 3068 N N . LYS A 1 371 ? 18.877 -0.891 29.957 1.00 83.44 371 LYS A N 1
ATOM 3069 C CA . LYS A 1 371 ? 19.405 -2.222 29.636 1.00 83.44 371 LYS A CA 1
ATOM 3070 C C . LYS A 1 371 ? 18.320 -3.191 29.147 1.00 83.44 371 LYS A C 1
ATOM 3072 O O . LYS A 1 371 ? 18.541 -3.918 28.183 1.00 83.44 371 LYS A O 1
ATOM 3077 N N . ARG A 1 372 ? 17.128 -3.185 29.757 1.00 78.81 372 ARG A N 1
ATOM 3078 C CA . ARG A 1 372 ? 15.995 -3.997 29.271 1.00 78.81 372 ARG A CA 1
ATOM 3079 C C . ARG A 1 372 ? 15.503 -3.541 27.902 1.00 78.81 372 ARG A C 1
ATOM 3081 O O . ARG A 1 372 ? 15.257 -4.385 27.048 1.00 78.81 372 ARG A O 1
ATOM 3088 N N . MET A 1 373 ? 15.399 -2.231 27.670 1.00 77.81 373 MET A N 1
ATOM 3089 C CA . MET A 1 373 ? 15.030 -1.702 26.352 1.00 77.81 373 MET A CA 1
ATOM 3090 C C . MET A 1 373 ? 16.064 -2.063 25.281 1.00 77.81 373 MET A C 1
ATOM 3092 O O . MET A 1 373 ? 15.691 -2.372 24.153 1.00 77.81 373 MET A O 1
ATOM 3096 N N . GLU A 1 374 ? 17.356 -2.062 25.612 1.00 83.50 374 GLU A N 1
ATOM 3097 C CA . GLU A 1 374 ? 18.418 -2.523 24.713 1.00 83.50 374 GLU A CA 1
ATOM 3098 C C . GLU A 1 374 ? 18.280 -4.017 24.391 1.00 83.50 374 GLU A C 1
ATOM 3100 O O . GLU A 1 374 ? 18.345 -4.393 23.220 1.00 83.50 374 GLU A O 1
ATOM 3105 N N . GLU A 1 375 ? 18.032 -4.864 25.395 1.00 84.62 375 GLU A N 1
ATOM 3106 C CA . GLU A 1 375 ? 17.788 -6.301 25.211 1.00 84.62 375 GLU A CA 1
ATOM 3107 C C . GLU A 1 375 ? 16.535 -6.555 24.348 1.00 84.62 375 GLU A C 1
ATOM 3109 O O . GLU A 1 375 ? 16.573 -7.353 23.406 1.00 84.62 375 GLU A O 1
ATOM 3114 N N . GLU A 1 376 ? 15.438 -5.831 24.590 1.00 80.81 376 GLU A N 1
ATOM 3115 C CA . GLU A 1 376 ? 14.223 -5.900 23.770 1.00 80.81 376 GLU A CA 1
ATOM 3116 C C . GLU A 1 376 ? 14.456 -5.417 22.338 1.00 80.81 376 GLU A C 1
ATOM 3118 O O . GLU A 1 376 ? 14.014 -6.072 21.391 1.00 80.81 376 GLU A O 1
ATOM 3123 N N . ASN A 1 377 ? 15.185 -4.316 22.153 1.00 84.12 377 ASN A N 1
ATOM 3124 C CA . ASN A 1 377 ? 15.531 -3.797 20.833 1.00 84.12 377 ASN A CA 1
ATOM 3125 C C . ASN A 1 377 ? 16.426 -4.768 20.058 1.00 84.12 377 ASN A C 1
ATOM 3127 O O . ASN A 1 377 ? 16.220 -4.950 18.858 1.00 84.12 377 ASN A O 1
ATOM 3131 N N . GLN A 1 378 ? 17.366 -5.450 20.717 1.00 86.62 378 GLN A N 1
ATOM 3132 C CA . GLN A 1 378 ? 18.180 -6.493 20.087 1.00 86.62 378 GLN A CA 1
ATOM 3133 C C . GLN A 1 378 ? 17.329 -7.696 19.653 1.00 86.62 378 GLN A C 1
ATOM 3135 O O . GLN A 1 378 ? 17.475 -8.184 18.527 1.00 86.62 378 GLN A O 1
ATOM 3140 N N . VAL A 1 379 ? 16.397 -8.150 20.499 1.00 84.31 379 VAL A N 1
ATOM 3141 C CA . VAL A 1 379 ? 15.464 -9.236 20.153 1.00 84.31 379 VAL A CA 1
ATOM 3142 C C . VAL A 1 379 ? 14.542 -8.821 19.003 1.00 84.31 379 VAL A C 1
ATOM 3144 O O . VAL A 1 379 ? 14.375 -9.580 18.047 1.00 84.31 379 VAL A O 1
ATOM 3147 N N . ASN A 1 380 ? 13.976 -7.614 19.051 1.00 83.69 380 ASN A N 1
ATOM 3148 C CA . ASN A 1 380 ? 13.102 -7.083 18.005 1.00 83.69 380 ASN A CA 1
ATOM 3149 C C . ASN A 1 380 ? 13.854 -6.895 16.685 1.00 83.69 380 ASN A C 1
ATOM 3151 O O . ASN A 1 380 ? 13.336 -7.266 15.633 1.00 83.69 380 ASN A O 1
ATOM 3155 N N . SER A 1 381 ? 15.095 -6.407 16.737 1.00 86.75 381 SER A N 1
ATOM 3156 C CA . SER A 1 381 ? 15.973 -6.301 15.573 1.00 86.75 381 SER A CA 1
ATOM 3157 C C . SER A 1 381 ? 16.179 -7.666 14.917 1.00 86.75 381 SER A C 1
ATOM 3159 O O . SER A 1 381 ? 15.950 -7.802 13.717 1.00 86.75 381 SER A O 1
ATOM 3161 N N . TYR A 1 382 ? 16.487 -8.716 15.687 1.00 85.38 382 TYR A N 1
ATOM 3162 C CA . TYR A 1 382 ? 16.599 -10.077 15.146 1.00 85.38 382 TYR A CA 1
ATOM 3163 C C . TYR A 1 382 ? 15.289 -10.582 14.515 1.00 85.38 382 TYR A C 1
ATOM 3165 O O . TYR A 1 382 ? 15.304 -11.169 13.428 1.00 85.38 382 TYR A O 1
ATOM 3173 N N . LEU A 1 383 ? 14.145 -10.347 15.166 1.00 83.62 383 LEU A N 1
ATOM 3174 C CA . LEU A 1 383 ? 12.844 -10.760 14.638 1.00 83.62 383 LEU A CA 1
ATOM 3175 C C . LEU A 1 383 ? 12.521 -10.066 13.306 1.00 83.62 383 LEU A C 1
ATOM 3177 O O . LEU A 1 383 ? 12.083 -10.735 12.371 1.00 83.62 383 LEU A O 1
ATOM 3181 N N . VAL A 1 384 ? 12.772 -8.758 13.199 1.00 86.75 384 VAL A N 1
ATOM 3182 C CA . VAL A 1 384 ? 12.466 -7.946 12.008 1.00 86.75 384 VAL A CA 1
ATOM 3183 C C . VAL A 1 384 ? 13.456 -8.180 10.869 1.00 86.75 384 VAL A C 1
ATOM 3185 O O . VAL A 1 384 ? 13.044 -8.211 9.714 1.00 86.75 384 VAL A O 1
ATOM 3188 N N . THR A 1 385 ? 14.744 -8.351 11.164 1.00 85.75 385 THR A N 1
ATOM 3189 C CA . THR A 1 385 ? 15.787 -8.478 10.131 1.00 85.75 385 THR A CA 1
ATOM 3190 C C . THR A 1 385 ? 15.940 -9.903 9.608 1.00 85.75 385 THR A C 1
ATOM 3192 O O . THR A 1 385 ? 16.141 -10.097 8.411 1.00 85.75 385 THR A O 1
ATOM 3195 N N . GLU A 1 386 ? 15.817 -10.915 10.471 1.00 82.81 386 GLU A N 1
ATOM 3196 C CA . GLU A 1 386 ? 16.095 -12.304 10.096 1.00 82.81 386 GLU A CA 1
ATOM 3197 C C . GLU A 1 386 ? 14.841 -13.187 10.086 1.00 82.81 386 GLU A C 1
ATOM 3199 O O . GLU A 1 386 ? 14.599 -13.870 9.089 1.00 82.81 386 GLU A O 1
ATOM 3204 N N . LYS A 1 387 ? 14.054 -13.221 11.173 1.00 84.25 387 LYS A N 1
ATOM 3205 C CA . LYS A 1 387 ? 12.986 -14.231 11.343 1.00 84.25 387 LYS A CA 1
ATOM 3206 C C . LYS A 1 387 ? 11.748 -13.942 10.487 1.00 84.25 387 LYS A C 1
ATOM 3208 O O . LYS A 1 387 ? 11.390 -14.756 9.635 1.00 84.25 387 LYS A O 1
ATOM 3213 N N . PHE A 1 388 ? 11.113 -12.784 10.670 1.00 86.00 388 PHE A N 1
ATOM 3214 C CA . PHE A 1 388 ? 9.871 -12.444 9.973 1.00 86.00 388 PHE A CA 1
ATOM 3215 C C . PHE A 1 388 ? 10.029 -12.348 8.453 1.00 86.00 388 PHE A C 1
ATOM 3217 O O . PHE A 1 388 ? 9.162 -12.874 7.760 1.00 86.00 388 PHE A O 1
ATOM 3224 N N . PRO A 1 389 ? 11.112 -11.782 7.883 1.00 90.38 389 PRO A N 1
ATOM 3225 C CA . PRO A 1 389 ? 11.298 -11.791 6.434 1.00 90.38 389 PRO A CA 1
ATOM 3226 C C . PRO A 1 389 ? 11.409 -13.206 5.858 1.00 90.38 389 PRO A C 1
ATOM 3228 O O . PRO A 1 389 ? 10.861 -13.474 4.788 1.00 90.38 389 PRO A O 1
ATOM 3231 N N . LYS A 1 390 ? 12.071 -14.135 6.568 1.00 86.81 390 LYS A N 1
ATOM 3232 C CA . LYS A 1 390 ? 12.155 -15.546 6.156 1.00 86.81 390 LYS A CA 1
ATOM 3233 C C . LYS A 1 390 ? 10.779 -16.209 6.163 1.00 86.81 390 LYS A C 1
ATOM 3235 O O . LYS A 1 390 ? 10.401 -16.806 5.157 1.00 86.81 390 LYS A O 1
ATOM 3240 N N . GLU A 1 391 ? 10.017 -16.073 7.247 1.00 86.44 391 GLU A N 1
ATOM 3241 C CA . GLU A 1 391 ? 8.661 -16.635 7.359 1.00 86.44 391 GLU A CA 1
ATOM 3242 C C . GLU A 1 391 ? 7.693 -16.018 6.336 1.00 86.44 391 GLU A C 1
ATOM 3244 O O . GLU A 1 391 ? 6.931 -16.728 5.678 1.00 86.44 391 GLU A O 1
ATOM 3249 N N . LEU A 1 392 ? 7.767 -14.701 6.137 1.00 87.06 392 LEU A N 1
ATOM 3250 C CA . LEU A 1 392 ? 6.935 -13.964 5.191 1.00 87.06 392 LEU A CA 1
ATOM 3251 C C . LEU A 1 392 ? 7.249 -14.351 3.745 1.00 87.06 392 LEU A C 1
ATOM 3253 O O . LEU A 1 392 ? 6.327 -14.565 2.961 1.00 87.06 392 LEU A O 1
ATOM 3257 N N . ASN A 1 393 ? 8.525 -14.512 3.387 1.00 91.12 393 ASN A N 1
ATOM 3258 C CA . ASN A 1 393 ? 8.908 -15.024 2.072 1.00 91.12 393 ASN A CA 1
ATOM 3259 C C . ASN A 1 393 ? 8.447 -16.472 1.871 1.00 91.12 393 ASN A C 1
ATOM 3261 O O . ASN A 1 393 ? 7.936 -16.795 0.802 1.00 91.12 393 ASN A O 1
ATOM 3265 N N . GLN A 1 394 ? 8.553 -17.335 2.886 1.00 89.00 394 GLN A N 1
ATOM 3266 C CA . GLN A 1 394 ? 8.021 -18.699 2.808 1.00 89.00 394 GLN A CA 1
ATOM 3267 C C . GLN A 1 394 ? 6.500 -18.711 2.600 1.00 89.00 394 GLN A C 1
ATOM 3269 O O . GLN A 1 394 ? 6.011 -19.470 1.763 1.00 89.00 394 GLN A O 1
ATOM 3274 N N . MET A 1 395 ? 5.750 -17.862 3.309 1.00 89.06 395 MET A N 1
ATOM 3275 C CA . MET A 1 395 ? 4.301 -17.748 3.119 1.00 89.06 395 MET A CA 1
ATOM 3276 C C . MET A 1 395 ? 3.934 -17.164 1.759 1.00 89.06 395 MET A C 1
ATOM 3278 O O . MET A 1 395 ? 3.050 -17.704 1.102 1.00 89.06 395 MET A O 1
ATOM 3282 N N . LYS A 1 396 ? 4.648 -16.137 1.284 1.00 89.69 396 LYS A N 1
ATOM 3283 C CA . LYS A 1 396 ? 4.477 -15.607 -0.077 1.00 89.69 396 LYS A CA 1
ATOM 3284 C C . LYS A 1 396 ? 4.722 -16.678 -1.135 1.00 89.69 396 LYS A C 1
ATOM 3286 O O . LYS A 1 396 ? 3.940 -16.785 -2.069 1.00 89.69 396 LYS A O 1
ATOM 3291 N N . MET A 1 397 ? 5.763 -17.497 -0.983 1.00 90.38 397 MET A N 1
ATOM 3292 C CA . MET A 1 397 ? 6.028 -18.600 -1.913 1.00 90.38 397 MET A CA 1
ATOM 3293 C C . MET A 1 397 ? 4.917 -19.652 -1.877 1.00 90.38 397 MET A C 1
ATOM 3295 O O . MET A 1 397 ? 4.452 -20.066 -2.933 1.00 90.38 397 MET A O 1
ATOM 3299 N N . LYS A 1 398 ? 4.427 -20.034 -0.688 1.00 90.19 398 LYS A N 1
ATOM 3300 C CA . LYS A 1 398 ? 3.264 -20.933 -0.564 1.00 90.19 398 LYS A CA 1
ATOM 3301 C C . LYS A 1 398 ? 2.017 -20.355 -1.230 1.00 90.19 398 LYS A C 1
ATOM 3303 O O . LYS A 1 398 ? 1.316 -21.085 -1.920 1.00 90.19 398 LYS A O 1
ATOM 3308 N N . LEU A 1 399 ? 1.761 -19.063 -1.043 1.00 86.50 399 LEU A N 1
ATOM 3309 C CA . LEU A 1 399 ? 0.625 -18.373 -1.641 1.00 86.50 399 LEU A CA 1
ATOM 3310 C C . LEU A 1 399 ? 0.735 -18.358 -3.169 1.00 86.50 399 LEU A C 1
ATOM 3312 O O . LEU A 1 399 ? -0.217 -18.762 -3.824 1.00 86.50 399 LEU A O 1
ATOM 3316 N N . ARG A 1 400 ? 1.914 -18.048 -3.728 1.00 88.19 400 ARG A N 1
ATOM 3317 C CA . ARG A 1 400 ? 2.168 -18.165 -5.175 1.00 88.19 400 ARG A CA 1
ATOM 3318 C C . ARG A 1 400 ? 1.929 -19.581 -5.693 1.00 88.19 400 ARG A C 1
ATOM 3320 O O . ARG A 1 400 ? 1.316 -19.732 -6.741 1.00 88.19 400 ARG A O 1
ATOM 3327 N N . TYR A 1 401 ? 2.358 -20.615 -4.963 1.00 82.94 401 TYR A N 1
ATOM 3328 C CA . TYR A 1 401 ? 2.074 -22.000 -5.353 1.00 82.94 401 TYR A CA 1
ATOM 3329 C C . TYR A 1 401 ? 0.575 -22.308 -5.334 1.00 82.94 401 TYR A C 1
ATOM 3331 O O . TYR A 1 401 ? 0.084 -22.985 -6.231 1.00 82.94 401 TYR A O 1
ATOM 3339 N N . TYR A 1 402 ? -0.171 -21.817 -4.342 1.00 82.31 402 TYR A N 1
ATOM 3340 C CA . TYR A 1 402 ? -1.622 -22.004 -4.303 1.00 82.31 402 TYR A CA 1
ATOM 3341 C C . TYR A 1 402 ? -2.343 -21.231 -5.405 1.00 82.31 402 TYR A C 1
ATOM 3343 O O . TYR A 1 402 ? -3.269 -21.773 -6.000 1.00 82.31 402 TYR A O 1
ATOM 3351 N N . GLU A 1 403 ? -1.908 -20.013 -5.722 1.00 82.31 403 GLU A N 1
ATOM 3352 C CA . GLU A 1 403 ? -2.418 -19.239 -6.857 1.00 82.31 403 GLU A CA 1
ATOM 3353 C C . GLU A 1 403 ? -2.135 -19.949 -8.184 1.00 82.31 403 GLU A C 1
ATOM 3355 O O . GLU A 1 403 ? -3.033 -20.101 -9.008 1.00 82.31 403 GLU A O 1
ATOM 3360 N N . GLU A 1 404 ? -0.914 -20.448 -8.379 1.00 80.50 404 GLU A N 1
ATOM 3361 C CA . GLU A 1 404 ? -0.526 -21.216 -9.564 1.00 80.50 404 GLU A CA 1
ATOM 3362 C C . GLU A 1 404 ? -1.350 -22.507 -9.691 1.00 80.50 404 GLU A C 1
ATOM 3364 O O . GLU A 1 404 ? -1.794 -22.860 -10.778 1.00 80.50 404 GLU A O 1
ATOM 3369 N N . VAL A 1 405 ? -1.637 -23.193 -8.582 1.00 77.69 405 VAL A N 1
ATOM 3370 C CA . VAL A 1 405 ? -2.510 -24.378 -8.574 1.00 77.69 405 VAL A CA 1
ATOM 3371 C C . VAL A 1 405 ? -3.983 -24.023 -8.814 1.00 77.69 405 VAL A C 1
ATOM 3373 O O . VAL A 1 405 ? -4.686 -24.803 -9.448 1.00 77.69 405 VAL A O 1
ATOM 3376 N N . ALA A 1 406 ? -4.465 -22.877 -8.327 1.00 76.06 406 ALA A N 1
ATOM 3377 C CA . ALA A 1 406 ? -5.850 -22.435 -8.509 1.00 76.06 406 ALA A CA 1
ATOM 3378 C C . ALA A 1 406 ? -6.127 -21.932 -9.936 1.00 76.06 406 ALA A C 1
ATOM 3380 O O . ALA A 1 406 ? -7.229 -22.109 -10.456 1.00 76.06 406 ALA A O 1
ATOM 3381 N N . THR A 1 407 ? -5.131 -21.295 -10.557 1.00 78.50 407 THR A N 1
ATOM 3382 C CA . THR A 1 407 ? -5.184 -20.779 -11.935 1.00 78.50 407 THR A CA 1
ATOM 3383 C C . THR A 1 407 ? -4.967 -21.874 -12.971 1.00 78.50 407 THR A C 1
ATOM 3385 O O . THR A 1 407 ? -5.616 -21.867 -14.021 1.00 78.50 407 THR A O 1
ATOM 3388 N N . ASN A 1 408 ? -4.107 -22.850 -12.676 1.00 74.19 408 ASN A N 1
ATOM 3389 C CA . ASN A 1 408 ? -3.952 -24.022 -13.519 1.00 74.19 408 ASN A CA 1
ATOM 3390 C C . ASN A 1 408 ? -5.172 -24.947 -13.401 1.00 74.19 408 ASN A C 1
ATOM 3392 O O . ASN A 1 408 ? -5.704 -25.220 -12.326 1.00 74.19 408 ASN A O 1
ATOM 3396 N N . LYS A 1 409 ? -5.626 -25.464 -14.545 1.00 62.19 409 LYS A N 1
ATOM 3397 C CA . LYS A 1 409 ? -6.703 -26.459 -14.619 1.00 62.19 409 LYS A CA 1
ATOM 3398 C C . LYS A 1 409 ? -6.313 -27.671 -13.762 1.00 62.19 409 LYS A C 1
ATOM 3400 O O . LYS A 1 409 ? -5.172 -28.108 -13.851 1.00 62.19 409 LYS A O 1
ATOM 3405 N N . ALA A 1 410 ? -7.242 -28.201 -12.958 1.00 62.19 410 ALA A N 1
ATOM 3406 C CA . ALA A 1 410 ? -6.983 -29.302 -12.022 1.00 62.19 410 ALA A CA 1
ATOM 3407 C C . ALA A 1 410 ? -6.095 -30.396 -12.650 1.00 62.19 410 ALA A C 1
ATOM 3409 O O . ALA A 1 410 ? -6.532 -31.076 -13.583 1.00 62.19 410 ALA A O 1
ATOM 3410 N N . LEU A 1 411 ? -4.852 -30.517 -12.159 1.00 66.56 411 LEU A N 1
ATOM 3411 C CA . LEU A 1 411 ? -3.860 -31.456 -12.687 1.00 66.56 411 LEU A CA 1
ATOM 3412 C C . LEU A 1 411 ? -4.421 -32.881 -12.659 1.00 66.56 411 LEU A C 1
ATOM 3414 O O . LEU A 1 411 ? -4.982 -33.329 -11.653 1.00 66.56 411 LEU A O 1
ATOM 3418 N N . GLY A 1 412 ? -4.241 -33.608 -13.760 1.00 73.88 412 GLY A N 1
ATOM 3419 C CA . GLY A 1 412 ? -4.657 -35.004 -13.850 1.00 73.88 412 GLY A CA 1
ATOM 3420 C C . GLY A 1 412 ? -3.871 -35.892 -12.878 1.00 73.88 412 GLY A C 1
ATOM 3421 O O . GLY A 1 412 ? -2.713 -35.625 -12.550 1.00 73.88 412 GLY A O 1
ATOM 3422 N N . GLN A 1 413 ? -4.463 -37.008 -12.445 1.00 76.81 413 GLN A N 1
ATOM 3423 C CA . GLN A 1 413 ? -3.797 -37.977 -11.558 1.00 76.81 413 GLN A CA 1
ATOM 3424 C C . GLN A 1 413 ? -2.490 -38.536 -12.163 1.00 76.81 413 GLN A C 1
ATOM 3426 O O . GLN A 1 413 ? -1.563 -38.881 -11.431 1.00 76.81 413 GLN A O 1
ATOM 3431 N N . THR A 1 414 ? -2.391 -38.560 -13.495 1.00 81.31 414 THR A N 1
ATOM 3432 C CA . THR A 1 414 ? -1.196 -38.917 -14.273 1.00 81.31 414 THR A CA 1
ATOM 3433 C C . THR A 1 414 ? -0.082 -37.870 -14.182 1.00 81.31 414 THR A C 1
ATOM 3435 O O . THR A 1 414 ? 1.078 -38.226 -13.992 1.00 81.31 414 THR A O 1
ATOM 3438 N N . GLU A 1 415 ? -0.405 -36.579 -14.247 1.00 79.50 415 GLU A N 1
ATOM 3439 C CA . GLU A 1 415 ? 0.576 -35.492 -14.120 1.00 79.50 415 GLU A CA 1
ATOM 3440 C C . GLU A 1 415 ? 1.132 -35.420 -12.695 1.00 79.50 415 GLU A C 1
ATOM 3442 O O . GLU A 1 415 ? 2.343 -35.316 -12.501 1.00 79.50 415 GLU A O 1
ATOM 3447 N N . LEU A 1 416 ? 0.271 -35.591 -11.686 1.00 81.62 416 LEU A N 1
ATOM 3448 C CA . LEU A 1 416 ? 0.695 -35.707 -10.287 1.00 81.62 416 LEU A CA 1
ATOM 3449 C C . LEU A 1 416 ? 1.611 -36.918 -10.057 1.00 81.62 416 LEU A C 1
ATOM 3451 O O . LEU A 1 416 ? 2.569 -36.819 -9.288 1.00 81.62 416 LEU A O 1
ATOM 3455 N N . ALA A 1 417 ? 1.353 -38.048 -10.722 1.00 86.38 417 ALA A N 1
ATOM 3456 C CA . ALA A 1 417 ? 2.237 -39.210 -10.671 1.00 86.38 417 ALA A CA 1
ATOM 3457 C C . ALA A 1 417 ? 3.613 -38.906 -11.291 1.00 86.38 417 ALA A C 1
ATOM 3459 O O . ALA A 1 417 ? 4.633 -39.250 -10.693 1.00 86.38 417 ALA A O 1
ATOM 3460 N N . ASN A 1 418 ? 3.655 -38.181 -12.414 1.00 88.00 418 ASN A N 1
ATOM 3461 C CA . ASN A 1 418 ? 4.903 -37.752 -13.053 1.00 88.00 418 ASN A CA 1
ATOM 3462 C C . ASN A 1 418 ? 5.709 -36.793 -12.162 1.00 88.00 418 ASN A C 1
ATOM 3464 O O . ASN A 1 418 ? 6.917 -36.971 -12.002 1.00 88.00 418 ASN A O 1
ATOM 3468 N N . TYR A 1 419 ? 5.060 -35.813 -11.523 1.00 85.00 419 TYR A N 1
ATOM 3469 C CA . TYR A 1 419 ? 5.736 -34.924 -10.573 1.00 85.00 419 TYR A CA 1
ATOM 3470 C C . TYR A 1 419 ? 6.261 -35.682 -9.352 1.00 85.00 419 TYR A C 1
ATOM 3472 O O . TYR A 1 419 ? 7.396 -35.454 -8.938 1.00 85.00 419 TYR A O 1
ATOM 3480 N N . ARG A 1 420 ? 5.493 -36.633 -8.803 1.00 89.06 420 ARG A N 1
ATOM 3481 C CA . ARG A 1 420 ? 5.959 -37.493 -7.701 1.00 89.06 420 ARG A CA 1
ATOM 3482 C C . ARG A 1 420 ? 7.164 -38.342 -8.105 1.00 89.06 420 ARG A C 1
ATOM 3484 O O . ARG A 1 420 ? 8.113 -38.432 -7.328 1.00 89.06 420 ARG A O 1
ATOM 3491 N N . ALA A 1 421 ? 7.161 -38.909 -9.312 1.00 92.31 421 ALA A N 1
ATOM 3492 C CA . ALA A 1 421 ? 8.299 -39.653 -9.845 1.00 92.31 421 ALA A CA 1
ATOM 3493 C C . ALA A 1 421 ? 9.541 -38.756 -9.974 1.00 92.31 421 ALA A C 1
ATOM 3495 O O . ALA A 1 421 ? 10.610 -39.118 -9.487 1.00 92.31 421 ALA A O 1
ATOM 3496 N N . LYS A 1 422 ? 9.380 -37.540 -10.514 1.00 91.69 422 LYS A N 1
ATOM 3497 C CA . LYS A 1 422 ? 10.469 -36.562 -10.650 1.00 91.69 422 LYS A CA 1
ATOM 3498 C C . LYS A 1 422 ? 11.024 -36.096 -9.300 1.00 91.69 422 LYS A C 1
ATOM 3500 O O . LYS A 1 422 ? 12.234 -35.960 -9.151 1.00 91.69 422 LYS A O 1
ATOM 3505 N N . ILE A 1 423 ? 10.167 -35.887 -8.298 1.00 91.38 423 ILE A N 1
ATOM 3506 C CA . ILE A 1 423 ? 10.591 -35.567 -6.923 1.00 91.38 423 ILE A CA 1
ATOM 3507 C C . ILE A 1 423 ? 11.373 -36.740 -6.319 1.00 91.38 423 ILE A C 1
ATOM 3509 O O . ILE A 1 423 ? 12.412 -36.526 -5.699 1.00 91.38 423 ILE A O 1
ATOM 3513 N N . SER A 1 424 ? 10.915 -37.978 -6.522 1.00 94.00 424 SER A N 1
ATOM 3514 C CA . SER A 1 424 ? 11.623 -39.175 -6.054 1.00 94.00 424 SER A CA 1
ATOM 3515 C C . SER A 1 424 ? 12.998 -39.326 -6.712 1.00 94.00 424 SER A C 1
ATOM 3517 O O . SER A 1 424 ? 13.973 -39.652 -6.035 1.00 94.00 424 SER A O 1
ATOM 3519 N N . GLU A 1 425 ? 13.096 -39.063 -8.015 1.00 94.69 425 GLU A N 1
ATOM 3520 C CA . GLU A 1 425 ? 14.357 -39.090 -8.756 1.00 94.69 425 GLU A CA 1
ATOM 3521 C C . GLU A 1 425 ? 15.322 -38.009 -8.256 1.00 94.69 425 GLU A C 1
ATOM 3523 O O . GLU A 1 425 ? 16.462 -38.314 -7.906 1.00 94.69 425 GLU A O 1
ATOM 3528 N N . LEU A 1 426 ? 14.854 -36.763 -8.131 1.00 92.88 426 LEU A N 1
ATOM 3529 C CA . LEU A 1 426 ? 15.651 -35.657 -7.598 1.00 92.88 426 LEU A CA 1
ATOM 3530 C C . LEU A 1 426 ? 16.126 -35.932 -6.169 1.00 92.88 426 LEU A C 1
ATOM 3532 O O . LEU A 1 426 ? 17.293 -35.699 -5.868 1.00 92.88 426 LEU A O 1
ATOM 3536 N N . ASN A 1 427 ? 15.275 -36.490 -5.307 1.00 92.38 427 ASN A N 1
ATOM 3537 C CA . ASN A 1 427 ? 15.672 -36.890 -3.957 1.00 92.38 427 ASN A CA 1
ATOM 3538 C C . ASN A 1 427 ? 16.738 -37.995 -3.977 1.00 92.38 427 ASN A C 1
ATOM 3540 O O . ASN A 1 427 ? 17.680 -37.944 -3.189 1.00 92.38 427 ASN A O 1
ATOM 3544 N N . SER A 1 428 ? 16.651 -38.960 -4.899 1.00 92.50 428 SER A N 1
ATOM 3545 C CA . SER A 1 428 ? 17.702 -39.970 -5.086 1.00 92.50 428 SER A CA 1
ATOM 3546 C C . SER A 1 428 ? 19.025 -39.335 -5.525 1.00 92.50 428 SER A C 1
ATOM 3548 O O . SER A 1 428 ? 20.082 -39.672 -4.993 1.00 92.50 428 SER A O 1
ATOM 3550 N N . VAL A 1 429 ? 18.977 -38.375 -6.452 1.00 92.50 429 VAL A N 1
ATOM 3551 C CA . VAL A 1 429 ? 20.153 -37.628 -6.917 1.00 92.50 429 VAL A CA 1
ATOM 3552 C C . VAL A 1 429 ? 20.766 -36.800 -5.784 1.00 92.50 429 VAL A C 1
ATOM 3554 O O . VAL A 1 429 ? 21.978 -36.857 -5.578 1.00 92.50 429 VAL A O 1
ATOM 3557 N N . ILE A 1 430 ? 19.948 -36.092 -5.003 1.00 86.88 430 ILE A N 1
ATOM 3558 C CA . ILE A 1 430 ? 20.384 -35.329 -3.826 1.00 86.88 430 ILE A CA 1
ATOM 3559 C C . ILE A 1 430 ? 21.036 -36.260 -2.800 1.00 86.88 430 ILE A C 1
ATOM 3561 O O . ILE A 1 430 ? 22.127 -35.955 -2.323 1.00 86.88 430 ILE A O 1
ATOM 3565 N N . ASN A 1 431 ? 20.441 -37.420 -2.514 1.00 86.56 431 ASN A N 1
ATOM 3566 C CA . ASN A 1 431 ? 21.020 -38.405 -1.598 1.00 86.56 431 ASN A CA 1
ATOM 3567 C C . ASN A 1 431 ? 22.371 -38.929 -2.102 1.00 86.56 431 ASN A C 1
ATOM 3569 O O . ASN A 1 431 ? 23.327 -38.963 -1.332 1.00 86.56 431 ASN A O 1
ATOM 3573 N N . LYS A 1 432 ? 22.506 -39.219 -3.403 1.00 87.12 432 LYS A N 1
ATOM 3574 C CA . LYS A 1 432 ? 23.794 -39.594 -4.014 1.00 87.12 432 LYS A CA 1
ATOM 3575 C C . LYS A 1 432 ? 24.839 -38.481 -3.897 1.00 87.12 432 LYS A C 1
ATOM 3577 O O . LYS A 1 432 ? 26.008 -38.761 -3.643 1.00 87.12 432 LYS A O 1
ATOM 3582 N N . PHE A 1 433 ? 24.450 -37.216 -4.073 1.00 81.38 433 PHE A N 1
ATOM 3583 C CA . PHE A 1 433 ? 25.352 -36.080 -3.853 1.00 81.38 433 PHE A CA 1
ATOM 3584 C C . PHE A 1 433 ? 25.727 -35.920 -2.377 1.00 81.38 433 PHE A C 1
ATOM 3586 O O . PHE A 1 433 ? 26.882 -35.623 -2.075 1.00 81.38 433 PHE A O 1
ATOM 3593 N N . HIS A 1 434 ? 24.793 -36.159 -1.456 1.00 76.25 434 HIS A N 1
ATOM 3594 C CA . HIS A 1 434 ? 25.065 -36.183 -0.022 1.00 76.25 434 HIS A CA 1
ATOM 3595 C C . HIS A 1 434 ? 26.050 -37.295 0.352 1.00 76.25 434 HIS A C 1
ATOM 3597 O O . HIS A 1 434 ? 27.013 -37.014 1.058 1.00 76.25 434 HIS A O 1
ATOM 3603 N N . GLU A 1 435 ? 25.866 -38.514 -0.157 1.00 76.69 435 GLU A N 1
ATOM 3604 C CA . GLU A 1 435 ? 26.785 -39.642 0.044 1.00 76.69 435 GLU A CA 1
ATOM 3605 C C . GLU A 1 435 ? 28.178 -39.337 -0.513 1.00 76.69 435 GLU A C 1
ATOM 3607 O O . GLU A 1 435 ? 29.166 -39.464 0.208 1.00 76.69 435 GLU A O 1
ATOM 3612 N N . LYS A 1 436 ? 28.270 -38.832 -1.753 1.00 76.50 436 LYS A N 1
ATOM 3613 C CA . LYS A 1 436 ? 29.544 -38.389 -2.344 1.00 76.50 436 LYS A CA 1
ATOM 3614 C C . LYS A 1 436 ? 30.223 -37.304 -1.509 1.00 76.50 436 LYS A C 1
ATOM 3616 O O . LYS A 1 436 ? 31.431 -37.358 -1.319 1.00 76.50 436 LYS A O 1
ATOM 3621 N N . ARG A 1 437 ? 29.461 -36.343 -0.978 1.00 68.19 437 ARG A N 1
ATOM 3622 C CA . ARG A 1 437 ? 29.987 -35.275 -0.113 1.00 68.19 437 ARG A CA 1
ATOM 3623 C C . ARG A 1 437 ? 30.465 -35.797 1.244 1.00 68.19 437 ARG A C 1
ATOM 3625 O O . ARG A 1 437 ? 31.412 -35.256 1.796 1.00 68.19 437 ARG A O 1
ATOM 3632 N N . VAL A 1 438 ? 29.816 -36.822 1.795 1.00 65.50 438 VAL A N 1
ATOM 3633 C CA . VAL A 1 438 ? 30.236 -37.464 3.052 1.00 65.50 438 VAL A CA 1
ATOM 3634 C C . VAL A 1 438 ? 31.495 -38.315 2.845 1.00 65.50 438 VAL A C 1
ATOM 3636 O O . VAL A 1 438 ? 32.359 -38.321 3.717 1.00 65.50 438 VAL A O 1
ATOM 3639 N N . LEU A 1 439 ? 31.621 -38.976 1.689 1.00 65.31 439 LEU A N 1
ATOM 3640 C CA . LEU A 1 439 ? 32.788 -39.780 1.305 1.00 65.31 439 LEU A CA 1
ATOM 3641 C C . LEU A 1 439 ? 34.011 -38.927 0.921 1.00 65.31 439 LEU A C 1
ATOM 3643 O O . LEU A 1 439 ? 35.133 -39.335 1.190 1.00 65.31 439 LEU A O 1
ATOM 3647 N N . ALA A 1 440 ? 33.808 -37.736 0.350 1.00 61.78 440 ALA A N 1
ATOM 3648 C CA . ALA A 1 440 ? 34.868 -36.802 -0.051 1.00 61.78 440 ALA A CA 1
ATOM 3649 C C . ALA A 1 440 ? 35.425 -35.933 1.100 1.00 61.78 440 ALA A C 1
ATOM 3651 O O . ALA A 1 440 ? 35.979 -34.863 0.852 1.00 61.78 440 ALA A O 1
ATOM 3652 N N . LYS A 1 441 ? 35.259 -36.345 2.365 1.00 55.91 441 LYS A N 1
ATOM 3653 C CA . LYS A 1 441 ? 35.859 -35.659 3.521 1.00 55.91 441 LYS A CA 1
ATOM 3654 C C . LYS A 1 441 ? 37.383 -35.852 3.524 1.00 55.91 441 LYS A C 1
ATOM 3656 O O . LYS A 1 441 ? 37.902 -36.682 4.266 1.00 55.91 441 LYS A O 1
ATOM 3661 N N . ASP A 1 442 ? 38.094 -35.051 2.736 1.00 53.78 442 ASP A N 1
ATOM 3662 C CA . ASP A 1 442 ? 39.528 -34.827 2.912 1.00 53.78 442 ASP A CA 1
ATOM 3663 C C . ASP A 1 442 ? 39.752 -34.008 4.200 1.00 53.78 442 ASP A C 1
ATOM 3665 O O . ASP A 1 442 ? 39.279 -32.869 4.292 1.00 53.78 442 ASP A O 1
ATOM 3669 N N . PRO A 1 443 ? 40.457 -34.540 5.219 1.00 55.22 443 PRO A N 1
ATOM 3670 C CA . PRO A 1 443 ? 40.601 -33.883 6.524 1.00 55.22 443 PRO A CA 1
ATOM 3671 C C . PRO A 1 443 ? 41.377 -32.558 6.501 1.00 55.22 443 PRO A C 1
ATOM 3673 O O . PRO A 1 443 ? 41.366 -31.833 7.491 1.00 55.22 443 PRO A O 1
ATOM 3676 N N . THR A 1 444 ? 42.070 -32.240 5.406 1.00 55.59 444 THR A N 1
ATOM 3677 C CA . THR A 1 444 ? 43.001 -31.104 5.316 1.00 55.59 444 THR A CA 1
ATOM 3678 C C . THR A 1 444 ? 42.459 -29.911 4.522 1.00 55.59 444 THR A C 1
ATOM 3680 O O . THR A 1 444 ? 42.997 -28.815 4.654 1.00 55.59 444 THR A O 1
ATOM 3683 N N . ALA A 1 445 ? 41.382 -30.078 3.743 1.00 57.16 445 ALA A N 1
ATOM 3684 C CA . ALA A 1 445 ? 40.829 -29.020 2.884 1.00 57.16 445 ALA A CA 1
ATOM 3685 C C . ALA A 1 445 ? 39.627 -28.267 3.494 1.00 57.16 445 ALA A C 1
ATOM 3687 O O . ALA A 1 445 ? 39.275 -27.185 3.024 1.00 57.16 445 ALA A O 1
ATOM 3688 N N . ASP A 1 446 ? 38.990 -28.800 4.543 1.00 62.69 446 ASP A N 1
ATOM 3689 C CA . ASP A 1 446 ? 37.670 -28.336 5.000 1.00 62.69 446 ASP A CA 1
ATOM 3690 C C . ASP A 1 446 ? 37.684 -27.732 6.418 1.00 62.69 446 ASP A C 1
ATOM 3692 O O . ASP A 1 446 ? 36.789 -27.971 7.230 1.00 62.69 446 ASP A O 1
ATOM 3696 N N . ASN A 1 447 ? 38.672 -26.880 6.725 1.00 65.62 447 ASN A N 1
ATOM 3697 C CA . ASN A 1 447 ? 38.662 -26.065 7.955 1.00 65.62 447 ASN A CA 1
ATOM 3698 C C . ASN A 1 447 ? 37.365 -25.231 8.075 1.00 65.62 447 ASN A C 1
ATOM 3700 O O . ASN A 1 447 ? 36.877 -24.974 9.174 1.00 65.62 447 ASN A O 1
ATOM 3704 N N . LEU A 1 448 ? 36.749 -24.871 6.941 1.00 65.81 448 LEU A N 1
ATOM 3705 C CA . LEU A 1 448 ? 35.463 -24.172 6.860 1.00 65.81 448 LEU A CA 1
ATOM 3706 C C . LEU A 1 448 ? 34.247 -25.052 7.200 1.00 65.81 448 LEU A C 1
ATOM 3708 O O . LEU A 1 448 ? 33.205 -24.506 7.566 1.00 65.81 448 LEU A O 1
ATOM 3712 N N . ALA A 1 449 ? 34.317 -26.385 7.118 1.00 69.75 449 ALA A N 1
ATOM 3713 C CA . ALA A 1 449 ? 33.206 -27.246 7.537 1.00 69.75 449 ALA A CA 1
ATOM 3714 C C . ALA A 1 449 ? 32.952 -27.187 9.040 1.00 69.75 449 ALA A C 1
ATOM 3716 O O . ALA A 1 449 ? 31.789 -27.185 9.444 1.00 69.75 449 ALA A O 1
ATOM 3717 N N . VAL A 1 450 ? 34.003 -27.077 9.857 1.00 74.50 450 VAL A N 1
ATOM 3718 C CA . VAL A 1 450 ? 33.857 -26.923 11.312 1.00 74.50 450 VAL A CA 1
ATOM 3719 C C . VAL A 1 450 ? 33.132 -25.614 11.624 1.00 74.50 450 VAL A C 1
ATOM 3721 O O . VAL A 1 450 ? 32.148 -25.624 12.362 1.00 74.50 450 VAL A O 1
ATOM 3724 N N . PHE A 1 451 ? 33.520 -24.511 10.975 1.00 78.12 451 PHE A N 1
ATOM 3725 C CA . PHE A 1 451 ? 32.843 -23.218 11.128 1.00 78.12 451 PHE A CA 1
ATOM 3726 C C . PHE A 1 451 ? 31.403 -23.237 10.602 1.00 78.12 451 PHE A C 1
ATOM 3728 O O . PHE A 1 451 ? 30.515 -22.689 11.249 1.00 78.12 451 PHE A O 1
ATOM 3735 N N . ARG A 1 452 ? 31.126 -23.917 9.480 1.00 77.31 452 ARG A N 1
ATOM 3736 C CA . ARG A 1 452 ? 29.757 -24.108 8.966 1.00 77.31 452 ARG A CA 1
ATOM 3737 C C . ARG A 1 452 ? 28.898 -24.926 9.928 1.00 77.31 452 ARG A C 1
ATOM 3739 O O . ARG A 1 452 ? 27.752 -24.565 10.181 1.00 77.31 452 ARG A O 1
ATOM 3746 N N . GLN A 1 453 ? 29.442 -25.998 10.498 1.00 81.25 453 GLN A N 1
ATOM 3747 C CA . GLN A 1 453 ? 28.747 -26.816 11.488 1.00 81.25 453 GLN A CA 1
ATOM 3748 C C . GLN A 1 453 ? 28.501 -26.031 12.781 1.00 81.25 453 GLN A C 1
ATOM 3750 O O . GLN A 1 453 ? 27.400 -26.082 13.327 1.00 81.25 453 GLN A O 1
ATOM 3755 N N . GLN A 1 454 ? 29.481 -25.253 13.238 1.00 82.50 454 GLN A N 1
ATOM 3756 C CA . GLN A 1 454 ? 29.342 -24.389 14.405 1.00 82.50 454 GLN A CA 1
ATOM 3757 C C . GLN A 1 454 ? 28.307 -23.281 14.165 1.00 82.50 454 GLN A C 1
ATOM 3759 O O . GLN A 1 454 ? 27.440 -23.076 15.010 1.00 82.50 454 GLN A O 1
ATOM 3764 N N . ALA A 1 455 ? 28.313 -22.645 12.990 1.00 80.88 455 ALA A N 1
ATOM 3765 C CA . ALA A 1 455 ? 27.303 -21.669 12.588 1.00 80.88 455 ALA A CA 1
ATOM 3766 C C . ALA A 1 455 ? 25.896 -22.285 12.525 1.00 80.88 455 ALA A C 1
ATOM 3768 O O . ALA A 1 455 ? 24.947 -21.674 13.006 1.00 80.88 455 ALA A O 1
ATOM 3769 N N . LEU A 1 456 ? 25.753 -23.516 12.016 1.00 82.06 456 LEU A N 1
ATOM 3770 C CA . LEU A 1 456 ? 24.477 -24.242 12.014 1.00 82.06 456 LEU A CA 1
ATOM 3771 C C . LEU A 1 456 ? 23.990 -24.573 13.430 1.00 82.06 456 LEU A C 1
ATOM 3773 O O . LEU A 1 456 ? 22.804 -24.429 13.718 1.00 82.06 456 LEU A O 1
ATOM 3777 N N . ILE A 1 457 ? 24.886 -24.988 14.330 1.00 86.88 457 ILE A N 1
ATOM 3778 C CA . ILE A 1 457 ? 24.543 -25.253 15.735 1.00 86.88 457 ILE A CA 1
ATOM 3779 C C . ILE A 1 457 ? 24.101 -23.960 16.429 1.00 86.88 457 ILE A C 1
ATOM 3781 O O . ILE A 1 457 ? 23.097 -23.964 17.142 1.00 86.88 457 ILE A O 1
ATOM 3785 N N . VAL A 1 458 ? 24.817 -22.853 16.210 1.00 84.94 458 VAL A N 1
ATOM 3786 C CA . VAL A 1 458 ? 24.465 -21.536 16.760 1.00 84.94 458 VAL A CA 1
ATOM 3787 C C . VAL A 1 458 ? 23.131 -21.050 16.193 1.00 84.94 458 VAL A C 1
ATOM 3789 O O . VAL A 1 458 ? 22.273 -20.637 16.967 1.00 84.94 458 VAL A O 1
ATOM 3792 N N . ALA A 1 459 ? 22.907 -21.171 14.882 1.00 82.50 459 ALA A N 1
ATOM 3793 C CA . ALA A 1 459 ? 21.642 -20.818 14.241 1.00 82.50 459 ALA A CA 1
ATOM 3794 C C . ALA A 1 459 ? 20.473 -21.636 14.810 1.00 82.50 459 ALA A C 1
ATOM 3796 O O . ALA A 1 459 ? 19.460 -21.063 15.200 1.00 82.50 459 ALA A O 1
ATOM 3797 N N . ARG A 1 460 ? 20.646 -22.956 14.963 1.00 86.19 460 ARG A N 1
ATOM 3798 C CA . ARG A 1 460 ? 19.630 -23.839 15.550 1.00 86.19 460 ARG A CA 1
ATOM 3799 C C . ARG A 1 460 ? 19.345 -23.500 17.013 1.00 86.19 460 ARG A C 1
ATOM 3801 O O . ARG A 1 460 ? 18.191 -23.513 17.421 1.00 86.19 460 ARG A O 1
ATOM 3808 N N . ARG A 1 461 ? 20.370 -23.166 17.806 1.00 87.81 461 ARG A N 1
ATOM 3809 C CA . ARG A 1 461 ? 20.179 -22.684 19.186 1.00 87.81 461 ARG A CA 1
ATOM 3810 C C . ARG A 1 461 ? 19.440 -21.345 19.220 1.00 87.81 461 ARG A C 1
ATOM 3812 O O . ARG A 1 461 ? 18.551 -21.184 20.046 1.00 87.81 461 ARG A O 1
ATOM 3819 N N . LYS A 1 462 ? 19.770 -20.407 18.325 1.00 83.56 462 LYS A N 1
ATOM 3820 C CA . LYS A 1 462 ? 19.092 -19.102 18.199 1.00 83.56 462 LYS A CA 1
ATOM 3821 C C . LYS A 1 462 ? 17.614 -19.286 17.839 1.00 83.56 462 LYS A C 1
ATOM 3823 O O . LYS A 1 462 ? 16.757 -18.639 18.432 1.00 83.56 462 LYS A O 1
ATOM 3828 N N . GLU A 1 463 ? 17.316 -20.206 16.924 1.00 82.94 463 GLU A N 1
ATOM 3829 C CA . GLU A 1 463 ? 15.955 -20.577 16.527 1.00 82.94 463 GLU A CA 1
ATOM 3830 C C . GLU A 1 463 ? 15.180 -21.227 17.680 1.00 82.94 463 GLU A C 1
ATOM 3832 O O . GLU A 1 463 ? 14.117 -20.733 18.041 1.00 82.94 463 GLU A O 1
ATOM 3837 N N . GLN A 1 464 ? 15.753 -22.233 18.349 1.00 88.25 464 GLN A N 1
ATOM 3838 C CA . GLN A 1 464 ? 15.141 -22.881 19.518 1.00 88.25 464 GLN A CA 1
ATOM 3839 C C . GLN A 1 464 ? 14.879 -21.902 20.671 1.00 88.25 464 GLN A C 1
ATOM 3841 O O . GLN A 1 464 ? 13.822 -21.948 21.298 1.00 88.25 464 GLN A O 1
ATOM 3846 N N . SER A 1 465 ? 15.815 -20.994 20.954 1.00 84.12 465 SER A N 1
ATOM 3847 C CA . SER A 1 465 ? 15.622 -19.947 21.962 1.00 84.12 465 SER A CA 1
ATOM 3848 C C . SER A 1 465 ? 14.516 -18.970 21.561 1.00 84.12 465 SER A C 1
ATOM 3850 O O . SER A 1 465 ? 13.716 -18.580 22.410 1.00 84.12 465 SER A O 1
ATOM 3852 N N . ALA A 1 466 ? 14.423 -18.603 20.279 1.00 82.25 466 ALA A N 1
ATOM 3853 C CA . ALA A 1 466 ? 13.352 -17.749 19.775 1.00 82.25 466 ALA A CA 1
ATOM 3854 C C . ALA A 1 466 ? 11.982 -18.443 19.836 1.00 82.25 466 ALA A C 1
ATOM 3856 O O . ALA A 1 466 ? 10.999 -17.805 20.202 1.00 82.25 466 ALA A O 1
ATOM 3857 N N . GLU A 1 467 ? 11.909 -19.738 19.518 1.00 85.06 467 GLU A N 1
ATOM 3858 C CA . GLU A 1 467 ? 10.700 -20.555 19.673 1.00 85.06 467 GLU A CA 1
ATOM 3859 C C . GLU A 1 467 ? 10.273 -20.648 21.139 1.00 85.06 467 GLU A C 1
ATOM 3861 O O . GLU A 1 467 ? 9.116 -20.382 21.467 1.00 85.06 467 GLU A O 1
ATOM 3866 N N . ARG A 1 468 ? 11.213 -20.937 22.043 1.00 88.94 468 ARG A N 1
ATOM 3867 C CA . ARG A 1 468 ? 10.947 -20.972 23.485 1.00 88.94 468 ARG A CA 1
ATOM 3868 C C . ARG A 1 468 ? 10.458 -19.621 24.004 1.00 88.94 468 ARG A C 1
ATOM 3870 O O . ARG A 1 468 ? 9.520 -19.578 24.790 1.00 88.94 468 ARG A O 1
ATOM 3877 N N . LEU A 1 469 ? 11.046 -18.520 23.540 1.00 81.44 469 LEU A N 1
ATOM 3878 C CA . LEU A 1 469 ? 10.603 -17.169 23.879 1.00 81.44 469 LEU A CA 1
ATOM 3879 C C . LEU A 1 469 ? 9.189 -16.893 23.351 1.00 81.44 469 LEU A C 1
ATOM 3881 O O . LEU A 1 469 ? 8.379 -16.321 24.073 1.00 81.44 469 LEU A O 1
ATOM 3885 N N . THR A 1 470 ? 8.846 -17.339 22.137 1.00 81.94 470 THR A N 1
ATOM 3886 C CA . THR A 1 470 ? 7.466 -17.229 21.633 1.00 81.94 470 THR A CA 1
ATOM 3887 C C . THR A 1 470 ? 6.476 -18.088 22.418 1.00 81.94 470 THR A C 1
ATOM 3889 O O . THR A 1 470 ? 5.370 -17.627 22.675 1.00 81.94 470 THR A O 1
ATOM 3892 N N . GLN A 1 471 ? 6.872 -19.290 22.851 1.00 88.12 471 GLN A N 1
ATOM 3893 C CA . GLN A 1 471 ? 6.042 -20.159 23.690 1.00 88.12 471 GLN A CA 1
ATOM 3894 C C . GLN A 1 471 ? 5.796 -19.536 25.064 1.00 88.12 471 GLN A C 1
ATOM 3896 O O . GLN A 1 471 ? 4.648 -19.430 25.472 1.00 88.12 471 GLN A O 1
ATOM 3901 N N . LEU A 1 472 ? 6.845 -19.049 25.735 1.00 84.38 472 LEU A N 1
ATOM 3902 C CA . LEU A 1 472 ? 6.722 -18.371 27.028 1.00 84.38 472 LEU A CA 1
ATOM 3903 C C . LEU A 1 472 ? 5.908 -17.078 26.924 1.00 84.38 472 LEU A C 1
ATOM 3905 O O . LEU A 1 472 ? 5.112 -16.790 27.809 1.00 84.38 472 LEU A O 1
ATOM 3909 N N . ARG A 1 473 ? 6.058 -16.307 25.835 1.00 79.69 473 ARG A N 1
ATOM 3910 C CA . ARG A 1 473 ? 5.195 -15.143 25.576 1.00 79.69 473 ARG A CA 1
ATOM 3911 C C . ARG A 1 473 ? 3.736 -15.561 25.408 1.00 79.69 473 ARG A C 1
ATOM 3913 O O . ARG A 1 473 ? 2.878 -14.932 26.004 1.00 79.69 473 ARG A O 1
ATOM 3920 N N . ALA A 1 474 ? 3.460 -16.623 24.653 1.00 81.19 474 ALA A N 1
ATOM 3921 C CA . ALA A 1 474 ? 2.101 -17.127 24.468 1.00 81.19 474 ALA A CA 1
ATOM 3922 C C . ALA A 1 474 ? 1.498 -17.692 25.767 1.00 81.19 474 ALA A C 1
ATOM 3924 O O . ALA A 1 474 ? 0.312 -17.504 26.019 1.00 81.19 474 ALA A O 1
ATOM 3925 N N . GLU A 1 475 ? 2.303 -18.361 26.594 1.00 86.62 475 GLU A N 1
ATOM 3926 C CA . GLU A 1 475 ? 1.899 -18.850 27.913 1.00 86.62 475 GLU A CA 1
ATOM 3927 C C . GLU A 1 475 ? 1.613 -17.687 28.867 1.00 86.62 475 GLU A C 1
ATOM 3929 O O . GLU A 1 475 ? 0.569 -17.685 29.512 1.00 86.62 475 GLU A O 1
ATOM 3934 N N . ASN A 1 476 ? 2.469 -16.660 28.891 1.00 78.38 476 ASN A N 1
ATOM 3935 C CA . ASN A 1 476 ? 2.226 -15.453 29.677 1.00 78.38 476 ASN A CA 1
ATOM 3936 C C . ASN A 1 476 ? 0.958 -14.726 29.208 1.00 78.38 476 ASN A C 1
ATOM 3938 O O . ASN A 1 476 ? 0.125 -14.374 30.030 1.00 78.38 476 ASN A O 1
ATOM 3942 N N . ASP A 1 477 ? 0.746 -14.595 27.895 1.00 74.50 477 ASP A N 1
ATOM 3943 C CA . ASP A 1 477 ? -0.477 -14.010 27.336 1.00 74.50 477 ASP A CA 1
ATOM 3944 C C . ASP A 1 477 ? -1.722 -14.850 27.686 1.00 74.50 477 ASP A C 1
ATOM 3946 O O . ASP A 1 477 ? -2.809 -14.312 27.905 1.00 74.50 477 ASP A O 1
ATOM 3950 N N . ALA A 1 478 ? -1.599 -16.180 27.727 1.00 81.19 478 ALA A N 1
ATOM 3951 C CA . ALA A 1 478 ? -2.687 -17.072 28.118 1.00 81.19 478 ALA A CA 1
ATOM 3952 C C . ALA A 1 478 ? -2.999 -16.963 29.617 1.00 81.19 478 ALA A C 1
ATOM 3954 O O . ALA A 1 478 ? -4.174 -16.909 29.987 1.00 81.19 478 ALA A O 1
ATOM 3955 N N . LEU A 1 479 ? -1.969 -16.894 30.462 1.00 80.00 479 LEU A N 1
ATOM 3956 C CA . LEU A 1 479 ? -2.096 -16.663 31.897 1.00 80.00 479 LEU A CA 1
ATOM 3957 C C . LEU A 1 479 ? -2.678 -15.277 32.174 1.00 80.00 479 LEU A C 1
ATOM 3959 O O . LEU A 1 479 ? -3.612 -15.181 32.954 1.00 80.00 479 LEU A O 1
ATOM 3963 N N . GLU A 1 480 ? -2.236 -14.225 31.489 1.00 68.06 480 GLU A N 1
ATOM 3964 C CA . GLU A 1 480 ? -2.812 -12.878 31.588 1.00 68.06 480 GLU A CA 1
ATOM 3965 C C . GLU A 1 480 ? -4.269 -12.844 31.130 1.00 68.06 480 GLU A C 1
ATOM 3967 O O . GLU A 1 480 ? -5.097 -12.222 31.787 1.00 68.06 480 GLU A O 1
ATOM 3972 N N . LYS A 1 481 ? -4.637 -13.567 30.064 1.00 72.06 481 LYS A N 1
ATOM 3973 C CA . LYS A 1 481 ? -6.050 -13.733 29.680 1.00 72.06 481 LYS A CA 1
ATOM 3974 C C . LYS A 1 481 ? -6.851 -14.480 30.739 1.00 72.06 481 LYS A C 1
ATOM 3976 O O . LYS A 1 481 ? -8.024 -14.165 30.934 1.00 72.06 481 LYS A O 1
ATOM 3981 N N . GLN A 1 482 ? -6.262 -15.467 31.411 1.00 74.75 482 GLN A N 1
ATOM 3982 C CA . GLN A 1 482 ? -6.903 -16.129 32.545 1.00 74.75 482 GLN A CA 1
ATOM 3983 C C . GLN A 1 482 ? -7.043 -15.167 33.725 1.00 74.75 482 GLN A C 1
ATOM 3985 O O . GLN A 1 482 ? -8.153 -15.037 34.224 1.00 74.75 482 GLN A O 1
ATOM 3990 N N . PHE A 1 483 ? -5.993 -14.424 34.084 1.00 63.81 483 PHE A N 1
ATOM 3991 C CA . PHE A 1 483 ? -6.003 -13.409 35.138 1.00 63.81 483 PHE A CA 1
ATOM 3992 C C . PHE A 1 483 ? -7.012 -12.294 34.856 1.00 63.81 483 PHE A C 1
ATOM 3994 O O . PHE A 1 483 ? -7.792 -11.953 35.736 1.00 63.81 483 PHE A O 1
ATOM 4001 N N . GLY A 1 484 ? -7.069 -11.787 33.625 1.00 60.03 484 GLY A N 1
ATOM 4002 C CA . GLY A 1 484 ? -8.040 -10.792 33.170 1.00 60.03 484 GLY A CA 1
ATOM 4003 C C . GLY A 1 484 ? -9.476 -11.320 33.108 1.00 60.03 484 GLY A C 1
ATOM 4004 O O . GLY A 1 484 ? -10.410 -10.544 33.263 1.00 60.03 484 GLY A O 1
ATOM 4005 N N . ARG A 1 485 ? -9.679 -12.636 32.941 1.00 56.69 485 ARG A N 1
ATOM 4006 C CA . ARG A 1 485 ? -10.999 -13.281 33.078 1.00 56.69 485 ARG A CA 1
ATOM 4007 C C . ARG A 1 485 ? -11.372 -13.562 34.535 1.00 56.69 485 ARG A C 1
ATOM 4009 O O . ARG A 1 485 ? -12.551 -13.506 34.868 1.00 56.69 485 ARG A O 1
ATOM 4016 N N . THR A 1 486 ? -10.400 -13.886 35.390 1.00 50.34 486 THR A N 1
ATOM 4017 C CA . THR A 1 486 ? -10.600 -14.109 36.832 1.00 50.34 486 THR A CA 1
ATOM 4018 C C . THR A 1 486 ? -10.634 -12.822 37.641 1.00 50.34 486 THR A C 1
ATOM 4020 O O . THR A 1 486 ? -11.077 -12.879 38.778 1.00 50.34 486 THR A O 1
ATOM 4023 N N . LEU A 1 487 ? -10.191 -11.692 37.080 1.00 45.38 487 LEU A N 1
ATOM 4024 C CA . LEU A 1 487 ? -10.509 -10.338 37.523 1.00 45.38 487 LEU A CA 1
ATOM 4025 C C . LEU A 1 487 ? -11.883 -9.993 36.937 1.00 45.38 487 LEU A C 1
ATOM 4027 O O . LEU A 1 487 ? -11.973 -9.504 35.810 1.00 45.38 487 LEU A O 1
ATOM 4031 N N . PRO A 1 488 ? -12.985 -10.258 37.650 1.00 40.69 488 PRO A N 1
ATOM 4032 C CA . PRO A 1 488 ? -14.288 -9.886 37.153 1.00 40.69 488 PRO A CA 1
ATOM 4033 C C . PRO A 1 488 ? -14.420 -8.387 37.392 1.00 40.69 488 PRO A C 1
ATOM 4035 O O . PRO A 1 488 ? -14.612 -7.999 38.537 1.00 40.69 488 PRO A O 1
ATOM 4038 N N . MET A 1 489 ? -14.314 -7.548 36.355 1.00 44.44 489 MET A N 1
ATOM 4039 C CA . MET A 1 489 ? -14.895 -6.191 36.362 1.00 44.44 489 MET A CA 1
ATOM 4040 C C . MET A 1 489 ? -14.719 -5.430 37.694 1.00 44.44 489 MET A C 1
ATOM 4042 O O . MET A 1 489 ? -15.660 -4.863 38.247 1.00 44.44 489 MET A O 1
ATOM 4046 N N . GLY A 1 490 ? -13.511 -5.468 38.248 1.00 43.41 490 GLY A N 1
ATOM 4047 C CA . GLY A 1 490 ? -13.257 -5.032 39.608 1.00 43.41 490 GLY A CA 1
ATOM 4048 C C . GLY A 1 490 ? -11.764 -4.864 39.818 1.00 43.41 490 GLY A C 1
ATOM 4049 O O . GLY A 1 490 ? -11.010 -5.819 39.690 1.00 43.41 490 GLY A O 1
ATOM 4050 N N . HIS A 1 491 ? -11.374 -3.644 40.176 1.00 46.06 491 HIS A N 1
ATOM 4051 C CA . HIS A 1 491 ? -10.096 -3.293 40.803 1.00 46.06 491 HIS A CA 1
ATOM 4052 C C . HIS A 1 491 ? -8.890 -2.821 39.978 1.00 46.06 491 HIS A C 1
ATOM 4054 O O . HIS A 1 491 ? -7.824 -2.657 40.564 1.00 46.06 491 HIS A O 1
ATOM 4060 N N . SER A 1 492 ? -9.026 -2.382 38.722 1.00 39.38 492 SER A N 1
ATOM 4061 C CA . SER A 1 492 ? -8.079 -1.363 38.220 1.00 39.38 492 SER A CA 1
ATOM 4062 C C . SER A 1 492 ? -8.593 -0.567 37.015 1.00 39.38 492 SER A C 1
ATOM 4064 O O . SER A 1 492 ? -8.634 -1.040 35.888 1.00 39.38 492 SER A O 1
ATOM 4066 N N . GLY A 1 493 ? -8.934 0.707 37.241 1.00 36.78 493 GLY A N 1
ATOM 4067 C CA . GLY A 1 493 ? -8.754 1.738 36.210 1.00 36.78 493 GLY A CA 1
ATOM 4068 C C . GLY A 1 493 ? -9.957 2.247 35.406 1.00 36.78 493 GLY A C 1
ATOM 4069 O O . GLY A 1 493 ? -9.718 2.958 34.436 1.00 36.78 493 GLY A O 1
ATOM 4070 N N . SER A 1 494 ? -11.217 1.995 35.785 1.00 33.06 494 SER A N 1
ATOM 4071 C CA . SER A 1 494 ? -12.364 2.705 35.178 1.00 33.06 494 SER A CA 1
ATOM 4072 C C . SER A 1 494 ? -13.237 3.396 36.222 1.00 33.06 494 SER A C 1
ATOM 4074 O O . SER A 1 494 ? -14.257 2.891 36.687 1.00 33.06 494 SER A O 1
ATOM 4076 N N . SER A 1 495 ? -12.829 4.609 36.576 1.00 35.16 495 SER A N 1
ATOM 4077 C CA . SER A 1 495 ? -13.537 5.520 37.474 1.00 35.16 495 SER A CA 1
ATOM 4078 C C . SER A 1 495 ? -14.710 6.243 36.796 1.00 35.16 495 SER A C 1
ATOM 4080 O O . SER A 1 495 ? -14.887 7.435 37.045 1.00 35.16 495 SER A O 1
ATOM 4082 N N . SER A 1 496 ? -15.498 5.616 35.903 1.00 36.75 496 SER A N 1
ATOM 4083 C CA . SER A 1 496 ? -16.589 6.390 35.273 1.00 36.75 496 SER A CA 1
ATOM 4084 C C . SER A 1 496 ? -17.869 5.705 34.779 1.00 36.75 496 SER A C 1
ATOM 4086 O O . SER A 1 496 ? -18.718 6.438 34.276 1.00 36.75 496 SER A O 1
ATOM 4088 N N . VAL A 1 497 ? -18.099 4.392 34.951 1.00 36.78 497 VAL A N 1
ATOM 4089 C CA . VAL A 1 497 ? -19.313 3.759 34.358 1.00 36.78 497 VAL A CA 1
ATOM 4090 C C . VAL A 1 497 ? -20.269 3.063 35.345 1.00 36.78 497 VAL A C 1
ATOM 4092 O O . VAL A 1 497 ? -21.366 2.685 34.956 1.00 36.78 497 VAL A O 1
ATOM 4095 N N . ALA A 1 498 ? -19.985 2.980 36.649 1.00 36.75 498 ALA A N 1
ATOM 4096 C CA . ALA A 1 498 ? -20.899 2.293 37.578 1.00 36.75 498 ALA A CA 1
ATOM 4097 C C . ALA A 1 498 ? -21.197 3.082 38.863 1.00 36.75 498 ALA A C 1
ATOM 4099 O O . ALA A 1 498 ? -20.840 2.672 39.961 1.00 36.75 498 ALA A O 1
ATOM 4100 N N . LYS A 1 499 ? -21.931 4.195 38.747 1.00 36.22 499 LYS A N 1
ATOM 4101 C CA . LYS A 1 499 ? -22.493 4.947 39.893 1.00 36.22 499 LYS A CA 1
ATOM 4102 C C . LYS A 1 499 ? -23.751 4.301 40.518 1.00 36.22 499 LYS A C 1
ATOM 4104 O O . LYS A 1 499 ? -24.540 4.992 41.152 1.00 36.22 499 LYS A O 1
ATOM 4109 N N . GLY A 1 500 ? -23.954 2.993 40.339 1.00 38.94 500 GLY A N 1
ATOM 4110 C CA . GLY A 1 500 ? -25.157 2.287 40.807 1.00 38.94 500 GLY A CA 1
ATOM 4111 C C . GLY A 1 500 ? -24.919 1.009 41.611 1.00 38.94 500 GLY A C 1
ATOM 4112 O O . GLY A 1 500 ? -25.856 0.515 42.228 1.00 38.94 500 GLY A O 1
ATOM 4113 N N . SER A 1 501 ? -23.696 0.473 41.647 1.00 40.91 501 SER A N 1
ATOM 4114 C CA . SER A 1 501 ? -23.404 -0.699 42.475 1.00 40.91 501 SER A CA 1
ATOM 4115 C C . SER A 1 501 ? -22.891 -0.243 43.832 1.00 40.91 501 SER A C 1
ATOM 4117 O O . SER A 1 501 ? -21.877 0.449 43.912 1.00 40.91 501 SER A O 1
ATOM 4119 N N . SER A 1 502 ? -23.616 -0.621 44.886 1.00 44.25 502 SER A N 1
ATOM 4120 C CA . SER A 1 502 ? -23.251 -0.424 46.289 1.00 44.25 502 SER A CA 1
ATOM 4121 C C . SER A 1 502 ? -21.775 -0.755 46.510 1.00 44.25 502 SER A C 1
ATOM 4123 O O . SER A 1 502 ? -21.379 -1.916 46.430 1.00 44.25 502 SER A O 1
ATOM 4125 N N . HIS A 1 503 ? -20.965 0.266 46.782 1.00 51.69 503 HIS A N 1
ATOM 4126 C CA . HIS A 1 503 ? -19.585 0.090 47.211 1.00 51.69 503 HIS A CA 1
ATOM 4127 C C . HIS A 1 503 ? -19.610 -0.610 48.573 1.00 51.69 503 HIS A C 1
ATOM 4129 O O . HIS A 1 503 ? -20.014 -0.012 49.569 1.00 51.69 503 HIS A O 1
ATOM 4135 N N . VAL A 1 504 ? -19.267 -1.898 48.592 1.00 58.53 504 VAL A N 1
ATOM 4136 C CA . VAL A 1 504 ? -19.080 -2.671 49.820 1.00 58.53 504 VAL A CA 1
ATOM 4137 C C . VAL A 1 504 ? -17.633 -2.435 50.251 1.00 58.53 504 VAL A C 1
ATOM 4139 O O . VAL A 1 504 ? -16.735 -2.874 49.535 1.00 58.53 504 VAL A O 1
ATOM 4142 N N . PRO A 1 505 ? -17.374 -1.714 51.357 1.00 63.31 505 PRO A N 1
ATOM 4143 C CA . PRO A 1 505 ? -16.011 -1.523 51.833 1.00 63.31 505 PRO A CA 1
ATOM 4144 C C . PRO A 1 505 ? -15.469 -2.876 52.299 1.00 63.31 505 PRO A C 1
ATOM 4146 O O . PRO A 1 505 ? -16.130 -3.550 53.090 1.00 63.31 505 PRO A O 1
ATOM 4149 N N . GLU A 1 506 ? -14.286 -3.272 51.835 1.00 71.88 506 GLU A N 1
ATOM 4150 C CA . GLU A 1 506 ? -13.590 -4.488 52.273 1.00 71.88 506 GLU A CA 1
ATOM 4151 C C . GLU A 1 506 ? -12.343 -4.136 53.104 1.00 71.88 506 GLU A C 1
ATOM 4153 O O . GLU A 1 506 ? -11.737 -3.074 52.954 1.00 71.88 506 GLU A O 1
ATOM 4158 N N . GLY A 1 507 ? -11.963 -5.022 54.030 1.00 79.12 507 GLY A N 1
ATOM 4159 C CA . GLY A 1 507 ? -10.737 -4.887 54.827 1.00 79.12 507 GLY A CA 1
ATOM 4160 C C . GLY A 1 507 ? -10.742 -3.722 55.829 1.00 79.12 507 GLY A C 1
ATOM 4161 O O . GLY A 1 507 ? -11.631 -3.611 56.678 1.00 79.12 507 GLY A O 1
ATOM 4162 N N . GLU A 1 508 ? -9.715 -2.864 55.774 1.00 75.75 508 GLU A N 1
ATOM 4163 C CA . GLU A 1 508 ? -9.536 -1.755 56.725 1.00 75.75 508 GLU A CA 1
ATOM 4164 C C . GLU A 1 508 ? -10.669 -0.726 56.674 1.00 75.75 508 GLU A C 1
ATOM 4166 O O . GLU A 1 508 ? -11.053 -0.180 57.712 1.00 75.75 508 GLU A O 1
ATOM 4171 N N . GLU A 1 509 ? -11.224 -0.458 55.493 1.00 72.94 509 GLU A N 1
ATOM 4172 C CA . GLU A 1 509 ? -12.315 0.506 55.345 1.00 72.94 509 GLU A CA 1
ATOM 4173 C C . GLU A 1 509 ? -13.604 -0.004 55.992 1.00 72.94 509 GLU A C 1
ATOM 4175 O O . GLU A 1 509 ? -14.299 0.766 56.661 1.00 72.94 509 GLU A O 1
ATOM 4180 N N . PHE A 1 510 ? -13.872 -1.312 55.913 1.00 77.56 510 PHE A N 1
ATOM 4181 C CA . PHE A 1 510 ? -14.971 -1.943 56.647 1.00 77.56 510 PHE A CA 1
ATOM 4182 C C . PHE A 1 510 ? -14.775 -1.815 58.156 1.00 77.56 510 PHE A C 1
ATOM 4184 O O . PHE A 1 510 ? -15.694 -1.429 58.878 1.00 77.56 510 PHE A O 1
ATOM 4191 N N . GLN A 1 511 ? -13.558 -2.065 58.642 1.00 80.31 511 GLN A N 1
ATOM 4192 C CA . GLN A 1 511 ? -13.238 -1.952 60.062 1.00 80.31 511 GLN A CA 1
ATOM 4193 C C . GLN A 1 511 ? -13.417 -0.510 60.565 1.00 80.31 511 GLN A C 1
ATOM 4195 O O . GLN A 1 511 ? -13.999 -0.285 61.630 1.00 80.31 511 GLN A O 1
ATOM 4200 N N . ARG A 1 512 ? -12.974 0.487 59.786 1.00 81.44 512 ARG A N 1
ATOM 4201 C CA . ARG A 1 512 ? -13.185 1.916 60.081 1.00 81.44 512 ARG A CA 1
ATOM 4202 C C . ARG A 1 512 ? -14.669 2.276 60.064 1.00 81.44 512 ARG A C 1
ATOM 4204 O O . ARG A 1 512 ? -15.126 2.973 60.969 1.00 81.44 512 ARG A O 1
ATOM 4211 N N . TYR A 1 513 ? -15.430 1.768 59.098 1.00 79.94 513 TYR A N 1
ATOM 4212 C CA . TYR A 1 513 ? -16.874 1.978 59.004 1.00 79.94 513 TYR A CA 1
ATOM 4213 C C . TYR A 1 513 ? -17.628 1.363 60.193 1.00 79.94 513 TYR A C 1
ATOM 4215 O O . TYR A 1 513 ? -18.436 2.038 60.834 1.00 79.94 513 TYR A O 1
ATOM 4223 N N . VAL A 1 514 ? -17.301 0.126 60.574 1.00 83.94 514 VAL A N 1
ATOM 4224 C CA . VAL A 1 514 ? -17.859 -0.553 61.755 1.00 83.94 514 VAL A CA 1
ATOM 4225 C C . VAL A 1 514 ? -17.499 0.193 63.040 1.00 83.94 514 VAL A C 1
ATOM 4227 O O . VAL A 1 514 ? -18.359 0.387 63.902 1.00 83.94 514 VAL A O 1
ATOM 4230 N N . ASN A 1 515 ? -16.262 0.672 63.173 1.00 85.19 515 ASN A N 1
ATOM 4231 C CA . ASN A 1 515 ? -15.847 1.475 64.323 1.00 85.19 515 ASN A CA 1
ATOM 4232 C C . ASN A 1 515 ? -16.583 2.822 64.378 1.00 85.19 515 ASN A C 1
ATOM 4234 O O . ASN A 1 515 ? -16.997 3.247 65.458 1.00 85.19 515 ASN A O 1
ATOM 4238 N N . MET A 1 516 ? -16.818 3.458 63.229 1.00 85.81 516 MET A N 1
ATOM 4239 C CA . MET A 1 516 ? -17.614 4.682 63.130 1.00 85.81 516 MET A CA 1
ATOM 4240 C C . MET A 1 516 ? -19.090 4.439 63.478 1.00 85.81 516 MET A C 1
ATOM 4242 O O . MET A 1 516 ? -19.722 5.264 64.136 1.00 85.81 516 MET A O 1
ATOM 4246 N N . LEU A 1 517 ? -19.654 3.293 63.095 1.00 87.12 517 LEU A N 1
ATOM 4247 C CA . LEU A 1 517 ? -21.006 2.903 63.497 1.00 87.12 517 LEU A CA 1
ATOM 4248 C C . LEU A 1 517 ? -21.096 2.633 65.000 1.00 87.12 517 LEU A C 1
ATOM 4250 O O . LEU A 1 517 ? -22.039 3.086 65.649 1.00 87.12 517 LEU A O 1
ATOM 4254 N N . ARG A 1 518 ? -20.103 1.951 65.584 1.00 88.50 518 ARG A N 1
ATOM 4255 C CA . ARG A 1 518 ? -20.036 1.730 67.037 1.00 88.50 518 ARG A CA 1
ATOM 4256 C C . ARG A 1 518 ? -19.909 3.045 67.799 1.00 88.50 518 ARG A C 1
ATOM 4258 O O . ARG A 1 518 ? -20.612 3.230 68.792 1.00 88.50 518 ARG A O 1
ATOM 4265 N N . SER A 1 519 ? -19.072 3.973 67.333 1.00 89.69 519 SER A N 1
ATOM 4266 C CA . SER A 1 519 ? -18.927 5.286 67.968 1.00 89.69 519 SER A CA 1
ATOM 4267 C C . SER A 1 519 ? -20.218 6.104 67.874 1.00 89.69 519 SER A C 1
ATOM 4269 O O . SER A 1 519 ? -20.664 6.634 68.893 1.00 89.69 519 SER A O 1
ATOM 4271 N N . LYS A 1 520 ? -20.891 6.119 66.713 1.00 90.00 520 LYS A N 1
ATOM 4272 C CA . LYS A 1 520 ? -22.206 6.761 66.541 1.00 90.00 520 LYS A CA 1
ATOM 4273 C C . LYS A 1 520 ? -23.294 6.123 67.408 1.00 90.00 520 LYS A C 1
ATOM 4275 O O . LYS A 1 520 ? -24.059 6.844 68.041 1.00 90.00 520 LYS A O 1
ATOM 4280 N N . SER A 1 521 ? -23.338 4.795 67.501 1.00 91.25 521 SER A N 1
ATOM 4281 C CA . SER A 1 521 ? -24.268 4.071 68.380 1.00 91.25 521 SER A CA 1
ATOM 4282 C C . SER A 1 521 ? -24.042 4.425 69.855 1.00 91.25 521 SER A C 1
ATOM 4284 O O . SER A 1 521 ? -24.993 4.684 70.593 1.00 91.25 521 SER A O 1
ATOM 4286 N N . ASN A 1 522 ? -22.784 4.500 70.291 1.00 91.81 522 ASN A N 1
ATOM 4287 C CA . ASN A 1 522 ? -22.450 4.905 71.655 1.00 91.81 522 ASN A CA 1
ATOM 4288 C C . ASN A 1 522 ? -22.807 6.374 71.923 1.00 91.81 522 ASN A C 1
ATOM 4290 O O . ASN A 1 522 ? -23.345 6.681 72.985 1.00 91.81 522 ASN A O 1
ATOM 4294 N N . ALA A 1 523 ? -22.567 7.271 70.962 1.00 90.31 523 ALA A N 1
ATOM 4295 C CA . ALA A 1 523 ? -22.963 8.674 71.061 1.00 90.31 523 ALA A CA 1
ATOM 4296 C C . ALA A 1 523 ? -24.489 8.830 71.164 1.00 90.31 523 ALA A C 1
ATOM 4298 O O . ALA A 1 523 ? -24.972 9.562 72.025 1.00 90.31 523 ALA A O 1
ATOM 4299 N N . TYR A 1 524 ? -25.250 8.084 70.356 1.00 92.31 524 TYR A N 1
ATOM 4300 C CA . TYR A 1 524 ? -26.710 8.056 70.433 1.00 92.31 524 TYR A CA 1
ATOM 4301 C C . TYR A 1 524 ? -27.202 7.587 71.809 1.00 92.31 524 TYR A C 1
ATOM 4303 O O . TYR A 1 524 ? -28.052 8.241 72.408 1.00 92.31 524 TYR A O 1
ATOM 4311 N N . LYS A 1 525 ? -26.640 6.495 72.348 1.00 92.38 525 LYS A N 1
ATOM 4312 C CA . LYS A 1 525 ? -27.009 5.991 73.683 1.00 92.38 525 LYS A CA 1
ATOM 4313 C C . LYS A 1 525 ? -26.741 7.019 74.785 1.00 92.38 525 LYS A C 1
ATOM 4315 O O . LYS A 1 525 ? -27.601 7.205 75.637 1.00 92.38 525 LYS A O 1
ATOM 4320 N N . ARG A 1 526 ? -25.598 7.718 74.742 1.00 93.06 526 ARG A N 1
ATOM 4321 C CA . ARG A 1 526 ? -25.280 8.796 75.699 1.00 93.06 526 ARG A CA 1
ATOM 4322 C C . ARG A 1 526 ? -26.264 9.956 75.597 1.00 93.06 526 ARG A C 1
ATOM 4324 O O . ARG A 1 526 ? -26.840 10.339 76.604 1.00 93.06 526 ARG A O 1
ATOM 4331 N N . LYS A 1 527 ? -26.517 10.463 74.386 1.00 91.94 527 LYS A N 1
ATOM 4332 C CA . LYS A 1 527 ? -27.472 11.564 74.176 1.00 91.94 527 LYS A CA 1
ATOM 4333 C C . LYS A 1 527 ? -28.892 11.200 74.587 1.00 91.94 527 LYS A C 1
ATOM 4335 O O . LYS A 1 527 ? -29.602 12.032 75.135 1.00 91.94 527 LYS A O 1
ATOM 4340 N N . ARG A 1 528 ? -29.296 9.949 74.382 1.00 92.50 528 ARG A N 1
ATOM 4341 C CA . ARG A 1 528 ? -30.584 9.453 74.865 1.00 92.50 528 ARG A CA 1
ATOM 4342 C C . ARG A 1 528 ? -30.651 9.395 76.393 1.00 92.50 528 ARG A C 1
ATOM 4344 O O . ARG A 1 528 ? -31.699 9.711 76.940 1.00 92.50 528 ARG A O 1
ATOM 4351 N N . GLN A 1 529 ? -29.559 9.026 77.064 1.00 92.88 529 GLN A N 1
ATOM 4352 C CA . GLN A 1 529 ? -29.491 9.063 78.525 1.00 92.88 529 GLN A CA 1
ATOM 4353 C C . GLN A 1 529 ? -29.556 10.502 79.054 1.00 92.88 529 GLN A C 1
ATOM 4355 O O . GLN A 1 529 ? -30.397 10.772 79.896 1.00 92.88 529 GLN A O 1
ATOM 4360 N N . GLU A 1 530 ? -28.782 11.434 78.484 1.00 92.69 530 GLU A N 1
ATOM 4361 C CA . GLU A 1 530 ? -28.834 12.864 78.848 1.00 92.69 530 GLU A CA 1
ATOM 4362 C C . GLU A 1 530 ? -30.258 13.436 78.720 1.00 92.69 530 GLU A C 1
ATOM 4364 O O . GLU A 1 530 ? -30.721 14.169 79.589 1.00 92.69 530 GLU A O 1
ATOM 4369 N N . ILE A 1 531 ? -30.988 13.072 77.658 1.00 91.31 531 ILE A N 1
ATOM 4370 C CA . ILE A 1 531 ? -32.388 13.487 77.477 1.00 91.31 531 ILE A CA 1
ATOM 4371 C C . ILE A 1 531 ? -33.293 12.895 78.564 1.00 91.31 531 ILE A C 1
ATOM 4373 O O . ILE A 1 531 ? -34.168 13.595 79.075 1.00 91.31 531 ILE A O 1
ATOM 4377 N N . ASN A 1 532 ? -33.105 11.624 78.923 1.00 91.50 532 ASN A N 1
ATOM 4378 C CA . ASN A 1 532 ? -33.887 10.992 79.985 1.00 91.50 532 ASN A CA 1
ATOM 4379 C C . ASN A 1 532 ? -33.620 11.652 81.344 1.00 91.50 532 ASN A C 1
ATOM 4381 O O . ASN A 1 532 ? -34.572 11.922 82.072 1.00 91.50 532 ASN A O 1
ATOM 4385 N N . ASP A 1 533 ? -32.357 11.953 81.646 1.00 91.94 533 ASP A N 1
ATOM 4386 C CA . ASP A 1 533 ? -31.951 12.593 82.898 1.00 91.94 533 ASP A CA 1
ATOM 4387 C C . ASP A 1 533 ? -32.552 14.005 82.996 1.00 91.94 533 ASP A C 1
ATOM 4389 O O . ASP A 1 533 ? -33.229 14.314 83.974 1.00 91.94 533 ASP A O 1
ATOM 4393 N N . MET A 1 534 ? -32.451 14.818 81.933 1.00 89.00 534 MET A N 1
ATOM 4394 C CA . MET A 1 534 ? -33.100 16.138 81.896 1.00 89.00 534 MET A CA 1
ATOM 4395 C C . MET A 1 534 ? -34.627 16.049 82.007 1.00 89.00 534 MET A C 1
ATOM 4397 O O . MET A 1 534 ? -35.260 16.908 82.614 1.00 89.00 534 MET A O 1
ATOM 4401 N N . THR A 1 535 ? -35.247 15.011 81.442 1.00 89.44 535 THR A N 1
ATOM 4402 C CA . THR A 1 535 ? -36.701 14.814 81.559 1.00 89.44 535 THR A CA 1
ATOM 4403 C C . THR A 1 535 ? -37.099 14.472 82.996 1.00 89.44 535 THR A C 1
ATOM 4405 O O . THR A 1 535 ? -38.116 14.969 83.482 1.00 89.44 535 THR A O 1
ATOM 4408 N N . ALA A 1 536 ? -36.298 13.658 83.689 1.00 90.75 536 ALA A N 1
ATOM 4409 C CA . ALA A 1 536 ? -36.506 13.327 85.094 1.00 90.75 536 ALA A CA 1
ATOM 4410 C C . ALA A 1 536 ? -36.304 14.553 85.998 1.00 90.75 536 ALA A C 1
ATOM 4412 O O . ALA A 1 536 ? -37.139 14.815 86.863 1.00 90.75 536 ALA A O 1
ATOM 4413 N N . GLU A 1 537 ? -35.261 15.351 85.756 1.00 92.12 537 GLU A N 1
ATOM 4414 C CA . GLU A 1 537 ? -35.042 16.615 86.467 1.00 92.12 537 GLU A CA 1
ATOM 4415 C C . GLU A 1 537 ? -36.204 17.586 86.266 1.00 92.12 537 GLU A C 1
ATOM 4417 O O . GLU A 1 537 ? -36.688 18.166 87.232 1.00 92.12 537 GLU A O 1
ATOM 4422 N N . LEU A 1 538 ? -36.723 17.710 85.043 1.00 90.25 538 LEU A N 1
ATOM 4423 C CA . LEU A 1 538 ? -37.861 18.581 84.745 1.00 90.25 538 LEU A CA 1
ATOM 4424 C C . LEU A 1 538 ? -39.132 18.121 85.479 1.00 90.25 538 LEU A C 1
ATOM 4426 O O . LEU A 1 538 ? -39.905 18.947 85.961 1.00 90.25 538 LEU A O 1
ATOM 4430 N N . GLN A 1 539 ? -39.345 16.809 85.618 1.00 89.88 539 GLN A N 1
ATOM 4431 C CA . GLN A 1 539 ? -40.449 16.268 86.418 1.00 89.88 539 GLN A CA 1
ATOM 4432 C C . GLN A 1 539 ? -40.279 16.552 87.915 1.00 89.88 539 GLN A C 1
ATOM 4434 O O . GLN A 1 539 ? -41.253 16.925 88.572 1.00 89.88 539 GLN A O 1
ATOM 4439 N N . LEU A 1 540 ? -39.061 16.418 88.447 1.00 91.88 540 LEU A N 1
ATOM 4440 C CA . LEU A 1 540 ? -38.757 16.786 89.832 1.00 91.88 540 LEU A CA 1
ATOM 4441 C C . LEU A 1 540 ? -38.985 18.283 90.062 1.00 91.88 540 LEU A C 1
ATOM 4443 O O . LEU A 1 540 ? -39.651 18.644 91.027 1.00 91.88 540 LEU A O 1
ATOM 4447 N N . LEU A 1 541 ? -38.519 19.131 89.142 1.00 91.31 541 LEU A N 1
ATOM 4448 C CA . LEU A 1 541 ? -38.683 20.583 89.200 1.00 91.31 541 LEU A CA 1
ATOM 4449 C C . LEU A 1 541 ? -40.153 20.999 89.186 1.00 91.31 541 LEU A C 1
ATOM 4451 O O . LEU A 1 541 ? -40.564 21.807 90.015 1.00 91.31 541 LEU A O 1
ATOM 4455 N N . LYS A 1 542 ? -40.966 20.400 88.308 1.00 89.25 542 LYS A N 1
ATOM 4456 C CA . LYS A 1 542 ? -42.418 20.632 88.289 1.00 89.25 542 LYS A CA 1
ATOM 4457 C C . LYS A 1 542 ? -43.072 20.255 89.612 1.00 89.25 542 LYS A C 1
ATOM 4459 O O . LYS A 1 542 ? -43.871 21.020 90.137 1.00 89.25 542 LYS A O 1
ATOM 4464 N N . ARG A 1 543 ? -42.684 19.117 90.192 1.00 91.75 543 ARG A N 1
ATOM 4465 C CA . ARG A 1 543 ? -43.199 18.694 91.497 1.00 91.75 543 ARG A CA 1
ATOM 4466 C C . ARG A 1 543 ? -42.773 19.647 92.615 1.00 91.75 543 ARG A C 1
ATOM 4468 O O . ARG A 1 543 ? -43.576 19.950 93.489 1.00 91.75 543 ARG A O 1
ATOM 4475 N N . THR A 1 544 ? -41.530 20.129 92.603 1.00 89.88 544 THR A N 1
ATOM 4476 C CA . THR A 1 544 ? -41.077 21.125 93.586 1.00 89.88 544 THR A CA 1
ATOM 4477 C C . THR A 1 544 ? -41.766 22.473 93.401 1.00 89.88 544 THR A C 1
ATOM 4479 O O . THR A 1 544 ? -42.092 23.116 94.391 1.00 89.88 544 THR A O 1
ATOM 4482 N N . GLU A 1 545 ? -42.038 22.886 92.161 1.00 89.19 545 GLU A N 1
ATOM 4483 C CA . GLU A 1 545 ? -42.786 24.109 91.862 1.00 89.19 545 GLU A CA 1
ATOM 4484 C C . GLU A 1 545 ? -44.227 24.015 92.380 1.00 89.19 545 GLU A C 1
ATOM 4486 O O . GLU A 1 545 ? -44.721 24.960 92.990 1.00 89.19 545 GLU A O 1
ATOM 4491 N N . GLU A 1 546 ? -44.888 22.872 92.187 1.00 88.81 546 GLU A N 1
ATOM 4492 C CA . GLU A 1 546 ? -46.230 22.615 92.719 1.00 88.81 546 GLU A CA 1
ATOM 4493 C C . GLU A 1 546 ? -46.251 22.662 94.253 1.00 88.81 546 GLU A C 1
ATOM 4495 O O . GLU A 1 546 ? -47.078 23.375 94.819 1.00 88.81 546 GLU A O 1
ATOM 4500 N N . LEU A 1 547 ? -45.299 21.998 94.923 1.00 90.06 547 LEU A N 1
ATOM 4501 C CA . LEU A 1 547 ? -45.181 22.028 96.388 1.00 90.06 547 LEU A CA 1
ATOM 4502 C C . LEU A 1 547 ? -44.923 23.444 96.923 1.00 90.06 547 LEU A C 1
ATOM 4504 O O . LEU A 1 547 ? -45.524 23.848 97.914 1.00 90.06 547 LEU A O 1
ATOM 4508 N N . LEU A 1 548 ? -44.057 24.219 96.263 1.00 87.19 548 LEU A N 1
ATOM 4509 C CA . LEU A 1 548 ? -43.772 25.600 96.658 1.00 87.19 548 LEU A CA 1
ATOM 4510 C C . LEU A 1 548 ? -44.976 26.520 96.443 1.00 87.19 548 LEU A C 1
ATOM 4512 O O . LEU A 1 548 ? -45.237 27.373 97.286 1.00 87.19 548 LEU A O 1
ATOM 4516 N N . LYS A 1 549 ? -45.731 26.357 95.350 1.00 87.25 549 LYS A N 1
ATOM 4517 C CA . LYS A 1 549 ? -46.979 27.110 95.141 1.00 87.25 549 LYS A CA 1
ATOM 4518 C C . LYS A 1 549 ? -48.009 26.786 96.216 1.00 87.25 549 LYS A C 1
ATOM 4520 O O . LYS A 1 549 ? -48.678 27.694 96.699 1.00 87.25 549 LYS A O 1
ATOM 4525 N N . GLU A 1 550 ? -48.106 25.521 96.611 1.00 88.12 550 GLU A N 1
ATOM 4526 C CA . GLU A 1 550 ? -49.002 25.095 97.683 1.00 88.12 550 GLU A CA 1
ATOM 4527 C C . GLU A 1 550 ? -48.591 25.697 99.037 1.00 88.12 550 GLU A C 1
ATOM 4529 O O . GLU A 1 550 ? -49.433 26.266 99.729 1.00 88.12 550 GLU A O 1
ATOM 4534 N N . GLU A 1 551 ? -47.300 25.677 99.381 1.00 86.38 551 GLU A N 1
ATOM 4535 C CA . GLU A 1 551 ? -46.753 26.342 100.576 1.00 86.38 551 GLU A CA 1
ATOM 4536 C C . GLU A 1 551 ? -46.993 27.861 100.555 1.00 86.38 551 GLU A C 1
ATOM 4538 O O . GLU A 1 551 ? -47.419 28.435 101.556 1.00 86.38 551 GLU A O 1
ATOM 4543 N N . VAL A 1 552 ? -46.788 28.531 99.415 1.00 83.31 552 VAL A N 1
ATOM 4544 C CA . VAL A 1 552 ? -47.030 29.977 99.277 1.00 83.31 552 VAL A CA 1
ATOM 4545 C C . VAL A 1 552 ? -48.508 30.316 99.460 1.00 83.31 552 VAL A C 1
ATOM 4547 O O . VAL A 1 552 ? -48.821 31.280 100.154 1.00 83.31 552 VAL A O 1
ATOM 4550 N N . GLU A 1 553 ? -49.430 29.532 98.900 1.00 80.94 553 GLU A N 1
ATOM 4551 C CA . GLU A 1 553 ? -50.869 29.732 99.123 1.00 80.94 553 GLU A CA 1
ATOM 4552 C C . GLU A 1 553 ? -51.275 29.427 100.575 1.00 80.94 553 GLU A C 1
ATOM 4554 O O . GLU A 1 553 ? -52.087 30.142 101.173 1.00 80.94 553 GLU A O 1
ATOM 4559 N N . GLN A 1 554 ? -50.654 28.432 101.213 1.00 82.38 554 GLN A N 1
ATOM 4560 C CA . GLN A 1 554 ? -50.840 28.181 102.644 1.00 82.38 554 GLN A CA 1
ATOM 4561 C C . GLN A 1 554 ? -50.323 29.343 103.504 1.00 82.38 554 GLN A C 1
ATOM 4563 O O . GLN A 1 554 ? -51.007 29.755 104.441 1.00 82.38 554 GLN A O 1
ATOM 4568 N N . ILE A 1 555 ? -49.164 29.920 103.188 1.00 79.88 555 ILE A N 1
ATOM 4569 C CA . ILE A 1 555 ? -48.628 31.090 103.895 1.00 79.88 555 ILE A CA 1
ATOM 4570 C C . ILE A 1 555 ? -49.517 32.311 103.654 1.00 79.88 555 ILE A C 1
ATOM 4572 O O . ILE A 1 555 ? -49.888 32.974 104.619 1.00 79.88 555 ILE A O 1
ATOM 4576 N N . LYS A 1 556 ? -49.938 32.579 102.411 1.00 77.50 556 LYS A N 1
ATOM 4577 C CA . LYS A 1 556 ? -50.857 33.684 102.090 1.00 77.50 556 LYS A CA 1
ATOM 4578 C C . LYS A 1 556 ? -52.188 33.551 102.823 1.00 77.50 556 LYS A C 1
ATOM 4580 O O . LYS A 1 556 ? -52.669 34.527 103.392 1.00 77.50 556 LYS A O 1
ATOM 4585 N N . SER A 1 557 ? -52.768 32.351 102.872 1.00 74.75 557 SER A N 1
ATOM 4586 C CA . SER A 1 557 ? -54.015 32.109 103.609 1.00 74.75 557 SER A CA 1
ATOM 4587 C C . SER A 1 557 ? -53.841 32.244 105.126 1.00 74.75 557 SER A C 1
ATOM 4589 O O . SER A 1 557 ? -54.699 32.837 105.778 1.00 74.75 557 SER A O 1
ATOM 4591 N N . ARG A 1 558 ? -52.720 31.775 105.699 1.00 77.44 558 ARG A N 1
ATOM 4592 C CA . ARG A 1 558 ? -52.392 31.989 107.122 1.00 77.44 558 ARG A CA 1
ATOM 4593 C C . ARG A 1 558 ? -52.203 33.470 107.437 1.00 77.44 558 ARG A C 1
ATOM 4595 O O . ARG A 1 558 ? -52.776 33.942 108.412 1.00 77.44 558 ARG A O 1
ATOM 4602 N N . MET A 1 559 ? -51.466 34.196 106.600 1.00 67.81 559 MET A N 1
ATOM 4603 C CA . MET A 1 559 ? -51.246 35.637 106.740 1.00 67.81 559 MET A CA 1
ATOM 4604 C C . MET A 1 559 ? -52.560 36.414 106.619 1.00 67.81 559 MET A C 1
ATOM 4606 O O . MET A 1 559 ? -52.834 37.252 107.465 1.00 67.81 559 MET A O 1
ATOM 4610 N N . SER A 1 560 ? -53.432 36.066 105.667 1.00 67.00 560 SER A N 1
ATOM 4611 C CA . SER A 1 560 ? -54.766 36.671 105.533 1.00 67.00 560 SER A CA 1
ATOM 4612 C C . SER A 1 560 ? -55.683 36.366 106.729 1.00 67.00 560 SER A C 1
ATOM 4614 O O . SER A 1 560 ? -56.452 37.224 107.167 1.00 67.00 560 SER A O 1
ATOM 4616 N N . MET A 1 561 ? -55.600 35.160 107.307 1.00 69.00 561 MET A N 1
ATOM 4617 C CA . MET A 1 561 ? -56.324 34.836 108.540 1.00 69.00 561 MET A CA 1
ATOM 4618 C C . MET A 1 561 ? -55.797 35.614 109.751 1.00 69.00 561 MET A C 1
ATOM 4620 O O . MET A 1 561 ? -56.595 36.031 110.589 1.00 69.00 561 MET A O 1
ATOM 4624 N N . GLU A 1 562 ? -54.486 35.830 109.847 1.00 65.25 562 GLU A N 1
ATOM 4625 C CA . GLU A 1 562 ? -53.881 36.598 110.939 1.00 65.25 562 GLU A CA 1
ATOM 4626 C C . GLU A 1 562 ? -54.150 38.108 110.789 1.00 65.25 562 GLU A C 1
ATOM 4628 O O . GLU A 1 562 ? -54.495 38.771 111.766 1.00 65.25 562 GLU A O 1
ATOM 4633 N N . GLU A 1 563 ? -54.141 38.630 109.559 1.00 66.12 563 GLU A N 1
ATOM 4634 C CA . GLU A 1 563 ? -54.603 39.983 109.208 1.00 66.12 563 GLU A CA 1
ATOM 4635 C C . GLU A 1 563 ? -56.073 40.204 109.617 1.00 66.12 563 GLU A C 1
ATOM 4637 O O . GLU A 1 563 ? -56.411 41.218 110.237 1.00 66.12 563 GLU A O 1
ATOM 4642 N N . ARG A 1 564 ? -56.948 39.211 109.387 1.00 63.91 564 ARG A N 1
ATOM 4643 C CA . ARG A 1 564 ? -58.352 39.249 109.840 1.00 63.91 564 ARG A CA 1
ATOM 4644 C C . ARG A 1 564 ? -58.516 39.185 111.354 1.00 63.91 564 ARG A C 1
ATOM 4646 O O . ARG A 1 564 ? -59.410 39.842 111.881 1.00 63.91 564 ARG A O 1
ATOM 4653 N N . LYS A 1 565 ? -57.675 38.431 112.067 1.00 65.50 565 LYS A N 1
ATOM 4654 C CA . LYS A 1 565 ? -57.694 38.404 113.542 1.00 65.50 565 LYS A CA 1
ATOM 4655 C C . LYS A 1 565 ? -57.234 39.723 114.156 1.00 65.50 565 LYS A C 1
ATOM 4657 O O . LYS A 1 565 ? -57.728 40.091 115.218 1.00 65.50 565 LYS A O 1
ATOM 4662 N N . HIS A 1 566 ? -56.323 40.430 113.492 1.00 59.03 566 HIS A N 1
ATOM 4663 C CA . HIS A 1 566 ? -55.830 41.732 113.936 1.00 59.03 566 HIS A CA 1
ATOM 4664 C C . HIS A 1 566 ? -56.625 42.929 113.385 1.00 59.03 566 HIS A C 1
ATOM 4666 O O . HIS A 1 566 ? -56.329 44.064 113.750 1.00 59.03 566 HIS A O 1
ATOM 4672 N N . GLY A 1 567 ? -57.674 42.696 112.586 1.00 59.53 567 GLY A N 1
ATOM 4673 C CA . GLY A 1 567 ? -58.616 43.729 112.139 1.00 59.53 567 GLY A CA 1
ATOM 4674 C C . GLY A 1 567 ? -58.072 44.688 111.074 1.00 59.53 567 GLY A C 1
ATOM 4675 O O . GLY A 1 567 ? -58.590 45.795 110.944 1.00 59.53 567 GLY A O 1
ATOM 4676 N N . ILE A 1 568 ? -57.040 44.287 110.324 1.00 56.94 568 ILE A N 1
ATOM 4677 C CA . ILE A 1 568 ? -56.382 45.114 109.302 1.00 56.94 568 ILE A CA 1
ATOM 4678 C C . ILE A 1 568 ? -56.354 44.318 107.990 1.00 56.94 568 ILE A C 1
ATOM 4680 O O . ILE A 1 568 ? -55.615 43.349 107.884 1.00 56.94 568 ILE A O 1
ATOM 4684 N N . GLU A 1 569 ? -57.141 44.709 106.983 1.00 55.47 569 GLU A N 1
ATOM 4685 C CA . GLU A 1 569 ? -57.063 44.137 105.625 1.00 55.47 569 GLU A CA 1
ATOM 4686 C C . GLU A 1 569 ? -56.116 44.977 104.745 1.00 55.47 569 GLU A C 1
ATOM 4688 O O . GLU A 1 569 ? -56.246 46.199 104.674 1.00 55.47 569 GLU A O 1
ATOM 4693 N N . GLY A 1 570 ? -55.175 44.323 104.048 1.00 63.97 570 GLY A N 1
ATOM 4694 C CA . GLY A 1 570 ? -54.388 44.932 102.963 1.00 63.97 570 GLY A CA 1
ATOM 4695 C C . GLY A 1 570 ? -52.958 45.386 103.294 1.00 63.97 570 GLY A C 1
ATOM 4696 O O . GLY A 1 570 ? -52.279 45.882 102.392 1.00 63.97 570 GLY A O 1
ATOM 4697 N N . TYR A 1 571 ? -52.470 45.176 104.523 1.00 64.44 571 TYR A N 1
ATOM 4698 C CA . TYR A 1 571 ? -51.139 45.614 104.975 1.00 64.44 571 TYR A CA 1
ATOM 4699 C C . TYR A 1 571 ? -49.986 44.904 104.237 1.00 64.44 571 TYR A C 1
ATOM 4701 O O . TYR A 1 571 ? -49.043 45.563 103.787 1.00 64.44 571 TYR A O 1
ATOM 4709 N N . PHE A 1 572 ? -50.081 43.586 104.015 1.00 61.72 572 PHE A N 1
ATOM 4710 C CA . PHE A 1 572 ? -49.036 42.815 103.327 1.00 61.72 572 PHE A CA 1
ATOM 4711 C C . PHE A 1 572 ? -48.794 43.279 101.877 1.00 61.72 572 PHE A C 1
ATOM 4713 O O . PHE A 1 572 ? -47.653 43.507 101.479 1.00 61.72 572 PHE A O 1
ATOM 4720 N N . SER A 1 573 ? -49.865 43.539 101.114 1.00 60.59 573 SER A N 1
ATOM 4721 C CA . SER A 1 573 ? -49.763 44.003 99.716 1.00 60.59 573 SER A CA 1
ATOM 4722 C C . SER A 1 573 ? -49.100 45.379 99.578 1.00 60.59 573 SER A C 1
ATOM 4724 O O . SER A 1 573 ? -48.449 45.679 98.576 1.00 60.59 573 SER A O 1
ATOM 4726 N N . THR A 1 574 ? -49.246 46.232 100.597 1.00 63.72 574 THR A N 1
ATOM 4727 C CA . THR A 1 574 ? -48.632 47.561 100.618 1.00 63.72 574 THR A CA 1
ATOM 4728 C C . THR A 1 574 ? -47.165 47.535 101.040 1.00 63.72 574 THR A C 1
ATOM 4730 O O . THR A 1 574 ? -46.422 48.421 100.624 1.00 63.72 574 THR A O 1
ATOM 4733 N N . GLN A 1 575 ? -46.731 46.520 101.798 1.00 65.00 575 GLN A N 1
ATOM 4734 C CA . GLN A 1 575 ? -45.338 46.356 102.224 1.00 65.00 575 GLN A CA 1
ATOM 4735 C C . GLN A 1 575 ? -44.466 45.694 101.144 1.00 65.00 575 GLN A C 1
ATOM 4737 O O . GLN A 1 575 ? -43.371 46.186 100.880 1.00 65.00 575 GLN A O 1
ATOM 4742 N N . GLU A 1 576 ? -44.985 44.687 100.434 1.00 64.06 576 GLU A N 1
ATOM 4743 C CA . GLU A 1 576 ? -44.317 44.060 99.276 1.00 64.06 576 GLU A CA 1
ATOM 4744 C C . GLU A 1 576 ? -43.978 45.106 98.195 1.00 64.06 576 GLU A C 1
ATOM 4746 O O . GLU A 1 576 ? -42.854 45.191 97.701 1.00 64.06 576 GLU A O 1
ATOM 4751 N N . ARG A 1 577 ? -44.913 46.028 97.933 1.00 63.75 577 ARG A N 1
ATOM 4752 C CA . ARG A 1 577 ? -44.723 47.121 96.967 1.00 63.75 577 ARG A CA 1
ATOM 4753 C C . ARG A 1 577 ? -43.732 48.201 97.426 1.00 63.75 577 ARG A C 1
ATOM 4755 O O . ARG A 1 577 ? -43.218 48.947 96.597 1.00 63.75 577 ARG A O 1
ATOM 4762 N N . LEU A 1 578 ? -43.488 48.323 98.733 1.00 63.88 578 LEU A N 1
ATOM 4763 C CA . LEU A 1 578 ? -42.553 49.289 99.326 1.00 63.88 578 LEU A CA 1
ATOM 4764 C C . LEU A 1 578 ? -41.117 48.740 99.369 1.00 63.88 578 LEU A C 1
ATOM 4766 O O . LEU A 1 578 ? -40.173 49.509 99.184 1.00 63.88 578 LEU A O 1
ATOM 4770 N N . GLU A 1 579 ? -40.950 47.426 99.537 1.00 65.88 579 GLU A N 1
ATOM 4771 C CA . GLU A 1 579 ? -39.651 46.745 99.455 1.00 65.88 579 GLU A CA 1
ATOM 4772 C C . GLU A 1 579 ? -39.123 46.681 98.013 1.00 65.88 579 GLU A C 1
ATOM 4774 O O . GLU A 1 579 ? -37.957 47.009 97.790 1.00 65.88 579 GLU A O 1
ATOM 4779 N N . GLU A 1 580 ? -39.979 46.414 97.018 1.00 66.94 580 GLU A N 1
ATOM 4780 C CA . GLU A 1 580 ? -39.601 46.481 95.593 1.00 66.94 580 GLU A CA 1
ATOM 4781 C C . GLU A 1 580 ? -39.170 47.895 95.150 1.00 66.94 580 GLU A C 1
ATOM 4783 O O . GLU A 1 580 ? -38.248 48.057 94.351 1.00 66.94 580 GLU A O 1
ATOM 4788 N N . LEU A 1 581 ? -39.793 48.949 95.693 1.00 57.03 581 LEU A N 1
ATOM 4789 C CA . LEU A 1 581 ? -39.424 50.342 95.396 1.00 57.03 581 LEU A CA 1
ATOM 4790 C C . LEU A 1 581 ? -38.134 50.798 96.107 1.00 57.03 581 LEU A C 1
ATOM 4792 O O . LEU A 1 581 ? -37.490 51.746 95.652 1.00 57.03 581 LEU A O 1
ATOM 4796 N N . SER A 1 582 ? -37.745 50.134 97.198 1.00 58.34 582 SER A N 1
ATOM 4797 C CA . SER A 1 582 ? -36.516 50.410 97.954 1.00 58.34 582 SER A CA 1
ATOM 4798 C C . SER A 1 582 ? -35.284 49.768 97.300 1.00 58.34 582 SER A C 1
ATOM 4800 O O . SER A 1 582 ? -34.249 50.424 97.151 1.00 58.34 582 SER A O 1
ATOM 4802 N N . THR A 1 583 ? -35.405 48.527 96.814 1.00 68.25 583 THR A N 1
ATOM 4803 C CA . THR A 1 583 ? -34.321 47.808 96.118 1.00 68.25 583 THR A CA 1
ATOM 4804 C C . THR A 1 583 ? -33.973 48.448 94.772 1.00 68.25 583 THR A C 1
ATOM 4806 O O . THR A 1 583 ? -32.797 48.671 94.482 1.00 68.25 583 THR A O 1
ATOM 4809 N N . LEU A 1 584 ? -34.982 48.883 94.009 1.00 60.91 584 LEU A N 1
ATOM 4810 C CA . LEU A 1 584 ? -34.794 49.571 92.725 1.00 60.91 584 LEU A CA 1
ATOM 4811 C C . LEU A 1 584 ? -34.096 50.937 92.847 1.00 60.91 584 LEU A C 1
ATOM 4813 O O . LEU A 1 584 ? -33.418 51.367 91.913 1.00 60.91 584 LEU A O 1
ATOM 4817 N N . LYS A 1 585 ? -34.239 51.636 93.981 1.00 61.31 585 LYS A N 1
ATOM 4818 C CA . LYS A 1 585 ? -33.612 52.951 94.199 1.00 61.31 585 LYS A CA 1
ATOM 4819 C C . LYS A 1 585 ? -32.151 52.830 94.649 1.00 61.31 585 LYS A C 1
ATOM 4821 O O . LYS A 1 585 ? -31.323 53.642 94.246 1.00 61.31 585 LYS A O 1
ATOM 4826 N N . MET A 1 586 ? -31.827 51.789 95.418 1.00 60.16 586 MET A N 1
ATOM 4827 C CA . MET A 1 586 ? -30.467 51.507 95.892 1.00 60.16 586 MET A CA 1
ATOM 4828 C C . MET A 1 586 ? -29.545 51.029 94.753 1.00 60.16 586 MET A C 1
ATOM 4830 O O . MET A 1 586 ? -28.403 51.475 94.663 1.00 60.16 586 MET A O 1
ATOM 4834 N N . GLU A 1 587 ? -30.061 50.223 93.815 1.00 61.47 587 GLU A N 1
ATOM 4835 C CA . GLU A 1 587 ? -29.322 49.813 92.606 1.00 61.47 587 GLU A CA 1
ATOM 4836 C C . GLU A 1 587 ? -29.039 50.990 91.650 1.00 61.47 587 GLU A C 1
ATOM 4838 O O . GLU A 1 587 ? -28.009 51.016 90.973 1.00 61.47 587 GLU A O 1
ATOM 4843 N N . GLN A 1 588 ? -29.909 52.008 91.609 1.00 57.00 588 GLN A N 1
ATOM 4844 C CA . GLN A 1 588 ? -29.772 53.131 90.674 1.00 57.00 588 GLN A CA 1
ATOM 4845 C C . GLN A 1 588 ? -28.752 54.202 91.110 1.00 57.00 588 GLN A C 1
ATOM 4847 O O . GLN A 1 588 ? -28.179 54.870 90.242 1.00 57.00 588 GLN A O 1
ATOM 4852 N N . ASP A 1 589 ? -28.505 54.357 92.416 1.00 56.97 589 ASP A N 1
ATOM 4853 C CA . ASP A 1 589 ? -27.535 55.319 92.967 1.00 56.97 589 ASP A CA 1
ATOM 4854 C C . ASP A 1 589 ? -26.099 54.745 93.025 1.00 56.97 589 ASP A C 1
ATOM 4856 O O . ASP A 1 589 ? -25.130 55.492 92.865 1.00 56.97 589 ASP A O 1
ATOM 4860 N N . GLU A 1 590 ? -25.933 53.418 93.119 1.00 61.00 590 GLU A N 1
ATOM 4861 C CA . GLU A 1 590 ? -24.619 52.751 93.051 1.00 61.00 590 GLU A CA 1
ATOM 4862 C C . GLU A 1 590 ? -24.062 52.667 91.612 1.00 61.00 590 GLU A C 1
ATOM 4864 O O . GLU A 1 590 ? -22.850 52.768 91.390 1.00 61.00 590 GLU A O 1
ATOM 4869 N N . LEU A 1 591 ? -24.947 52.564 90.612 1.00 58.34 591 LEU A N 1
ATOM 4870 C CA . LEU A 1 591 ? -24.578 52.512 89.193 1.00 58.34 591 LEU A CA 1
ATOM 4871 C C . LEU A 1 591 ? -24.134 53.871 88.627 1.00 58.34 591 LEU A C 1
ATOM 4873 O O . LEU A 1 591 ? -23.271 53.905 87.755 1.00 58.34 591 LEU A O 1
ATOM 4877 N N . LYS A 1 592 ? -24.656 55.003 89.120 1.00 57.34 592 LYS A N 1
ATOM 4878 C CA . LYS A 1 592 ? -24.332 56.336 88.565 1.00 57.34 592 LYS A CA 1
ATOM 4879 C C . LYS A 1 592 ? -22.989 56.901 89.051 1.00 57.34 592 LYS A C 1
ATOM 4881 O O . LYS A 1 592 ? -22.330 57.610 88.293 1.00 57.34 592 LYS A O 1
ATOM 4886 N N . GLY A 1 593 ? -22.552 56.554 90.266 1.00 58.78 593 GLY A N 1
ATOM 4887 C CA . GLY A 1 593 ? -21.279 57.014 90.844 1.00 58.78 593 GLY A CA 1
ATOM 4888 C C . GLY A 1 593 ? -20.036 56.288 90.313 1.00 58.78 593 GLY A C 1
ATOM 4889 O O . GLY A 1 593 ? -18.978 56.898 90.201 1.00 58.78 593 GLY A O 1
ATOM 4890 N N . LYS A 1 594 ? -20.160 55.011 89.921 1.00 59.97 594 LYS A N 1
ATOM 4891 C CA . LYS A 1 594 ? -19.046 54.209 89.376 1.00 59.97 594 LYS A CA 1
ATOM 4892 C C . LYS A 1 594 ? -18.831 54.431 87.871 1.00 59.97 594 LYS A C 1
ATOM 4894 O O . LYS A 1 594 ? -17.704 54.380 87.393 1.00 59.97 594 LYS A O 1
ATOM 4899 N N . THR A 1 595 ? -19.876 54.786 87.116 1.00 61.97 595 THR A N 1
ATOM 4900 C CA . THR A 1 595 ? -19.771 54.920 85.651 1.00 61.97 595 THR A CA 1
ATOM 4901 C C . THR A 1 595 ? -18.978 56.134 85.156 1.00 61.97 595 THR A C 1
ATOM 4903 O O . THR A 1 595 ? -18.338 56.037 84.114 1.00 61.97 595 THR A O 1
ATOM 4906 N N . LEU A 1 596 ? -18.982 57.282 85.842 1.00 60.28 596 LEU A N 1
ATOM 4907 C CA . LEU A 1 596 ? -18.438 58.515 85.243 1.00 60.28 596 LEU A CA 1
ATOM 4908 C C . LEU A 1 596 ? -16.896 58.604 85.303 1.00 60.28 596 LEU A C 1
ATOM 4910 O O . LEU A 1 596 ? -16.256 59.041 84.338 1.00 60.28 596 LEU A O 1
ATOM 4914 N N . ASP A 1 597 ? -16.294 58.121 86.391 1.00 62.47 597 ASP A N 1
ATOM 4915 C CA . ASP A 1 597 ? -14.836 58.102 86.575 1.00 62.47 597 ASP A CA 1
ATOM 4916 C C . ASP A 1 597 ? -14.179 56.913 85.853 1.00 62.47 597 ASP A C 1
ATOM 4918 O O . ASP A 1 597 ? -13.102 57.052 85.260 1.00 62.47 597 ASP A O 1
ATOM 4922 N N . GLU A 1 598 ? -14.867 55.767 85.787 1.00 64.69 598 GLU A N 1
ATOM 4923 C CA . GLU A 1 598 ? -14.415 54.602 85.022 1.00 64.69 598 GLU A CA 1
ATOM 4924 C C . GLU A 1 598 ? -14.437 54.865 83.514 1.00 64.69 598 GLU A C 1
ATOM 4926 O O . GLU A 1 598 ? -13.464 54.535 82.836 1.00 64.69 598 GLU A O 1
ATOM 4931 N N . ILE A 1 599 ? -15.474 55.524 82.976 1.00 67.31 599 ILE A N 1
ATOM 4932 C CA . ILE A 1 599 ? -15.561 55.845 81.539 1.00 67.31 599 ILE A CA 1
ATOM 4933 C C . ILE A 1 599 ? -14.438 56.804 81.118 1.00 67.31 599 ILE A C 1
ATOM 4935 O O . ILE A 1 599 ? -13.828 56.618 80.064 1.00 67.31 599 ILE A O 1
ATOM 4939 N N . THR A 1 600 ? -14.088 57.790 81.946 1.00 71.00 600 THR A N 1
ATOM 4940 C CA . THR A 1 600 ? -13.027 58.756 81.615 1.00 71.00 600 THR A CA 1
ATOM 4941 C C . THR A 1 600 ? -11.633 58.109 81.643 1.00 71.00 600 THR A C 1
ATOM 4943 O O . THR A 1 600 ? -10.807 58.356 80.755 1.00 71.00 600 THR A O 1
ATOM 4946 N N . ALA A 1 601 ? -11.373 57.213 82.602 1.00 72.62 601 ALA A N 1
ATOM 4947 C CA . ALA A 1 601 ? -10.143 56.420 82.650 1.00 72.62 601 ALA A CA 1
ATOM 4948 C C . ALA A 1 601 ? -10.067 55.381 81.511 1.00 72.62 601 ALA A C 1
ATOM 4950 O O . ALA A 1 601 ? -9.004 55.191 80.904 1.00 72.62 601 ALA A O 1
ATOM 4951 N N . LEU A 1 602 ? -11.198 54.760 81.156 1.00 74.44 602 LEU A N 1
ATOM 4952 C CA . LEU A 1 602 ? -11.316 53.853 80.014 1.00 74.44 602 LEU A CA 1
ATOM 4953 C C . LEU A 1 602 ? -11.049 54.567 78.696 1.00 74.44 602 LEU A C 1
ATOM 4955 O O . LEU A 1 602 ? -10.308 54.033 77.884 1.00 74.44 602 LEU A O 1
ATOM 4959 N N . ILE A 1 603 ? -11.557 55.782 78.484 1.00 75.88 603 ILE A N 1
ATOM 4960 C CA . ILE A 1 603 ? -11.308 56.537 77.245 1.00 75.88 603 ILE A CA 1
ATOM 4961 C C . ILE A 1 603 ? -9.825 56.911 77.114 1.00 75.88 603 ILE A C 1
ATOM 4963 O O . ILE A 1 603 ? -9.256 56.809 76.025 1.00 75.88 603 ILE A O 1
ATOM 4967 N N . LYS A 1 604 ? -9.155 57.289 78.211 1.00 76.44 604 LYS A N 1
ATOM 4968 C CA . LYS A 1 604 ? -7.713 57.599 78.194 1.00 76.44 604 LYS A CA 1
ATOM 4969 C C . LYS A 1 604 ? -6.859 56.360 77.912 1.00 76.44 604 LYS A C 1
ATOM 4971 O O . LYS A 1 604 ? -5.941 56.416 77.092 1.00 76.44 604 LYS A O 1
ATOM 4976 N N . THR A 1 605 ? -7.180 55.231 78.544 1.00 78.75 605 THR A N 1
ATOM 4977 C CA . THR A 1 605 ? -6.491 53.953 78.301 1.00 78.75 605 THR A CA 1
ATOM 4978 C C . THR A 1 605 ? -6.818 53.364 76.925 1.00 78.75 605 THR A C 1
ATOM 4980 O O . THR A 1 605 ? -5.921 52.824 76.279 1.00 78.75 605 THR A O 1
ATOM 4983 N N . LEU A 1 606 ? -8.045 53.532 76.420 1.00 79.31 606 LEU A N 1
ATOM 4984 C CA . LEU A 1 606 ? -8.446 53.167 75.058 1.00 79.31 606 LEU A CA 1
ATOM 4985 C C . LEU A 1 606 ? -7.702 53.998 74.024 1.00 79.31 606 LEU A C 1
ATOM 4987 O O . LEU A 1 606 ? -7.127 53.412 73.121 1.00 79.31 606 LEU A O 1
ATOM 4991 N N . ASN A 1 607 ? -7.632 55.322 74.161 1.00 80.75 607 ASN A N 1
ATOM 4992 C CA . ASN A 1 607 ? -6.901 56.157 73.205 1.00 80.75 607 ASN A CA 1
ATOM 4993 C C . ASN A 1 607 ? -5.393 55.858 73.207 1.00 80.75 607 ASN A C 1
ATOM 4995 O O . ASN A 1 607 ? -4.786 55.772 72.138 1.00 80.75 607 ASN A O 1
ATOM 4999 N N . GLY A 1 608 ? -4.796 55.598 74.377 1.00 82.50 608 GLY A N 1
ATOM 5000 C CA . GLY A 1 608 ? -3.411 55.125 74.474 1.00 82.50 608 GLY A CA 1
ATOM 5001 C C . GLY A 1 608 ? -3.199 53.763 73.801 1.00 82.50 608 GLY A C 1
ATOM 5002 O O . GLY A 1 608 ? -2.275 53.601 73.002 1.00 82.50 608 GLY A O 1
ATOM 5003 N N . ARG A 1 609 ? -4.094 52.794 74.047 1.00 81.81 609 ARG A N 1
ATOM 5004 C CA . ARG A 1 609 ? -4.060 51.470 73.401 1.00 81.81 609 ARG A CA 1
ATOM 5005 C C . ARG A 1 609 ? -4.319 51.539 71.902 1.00 81.81 609 ARG A C 1
ATOM 5007 O O . ARG A 1 609 ? -3.653 50.831 71.161 1.00 81.81 609 ARG A O 1
ATOM 5014 N N . ILE A 1 610 ? -5.233 52.389 71.442 1.00 78.81 610 ILE A N 1
ATOM 5015 C CA . ILE A 1 610 ? -5.511 52.615 70.020 1.00 78.81 610 ILE A CA 1
ATOM 5016 C C . ILE A 1 610 ? -4.268 53.195 69.351 1.00 78.81 610 ILE A C 1
ATOM 5018 O O . ILE A 1 610 ? -3.878 52.710 68.295 1.00 78.81 610 ILE A O 1
ATOM 5022 N N . SER A 1 611 ? -3.596 54.168 69.972 1.00 79.06 611 SER A N 1
ATOM 5023 C CA . SER A 1 611 ? -2.370 54.750 69.416 1.00 79.06 611 SER A CA 1
ATOM 5024 C C . SER A 1 611 ? -1.211 53.747 69.380 1.00 79.06 611 SER A C 1
ATOM 5026 O O . SER A 1 611 ? -0.521 53.651 68.367 1.00 79.06 611 SER A O 1
ATOM 5028 N N . SER A 1 612 ? -1.024 52.953 70.440 1.00 82.50 612 SER A N 1
ATOM 5029 C CA . SER A 1 612 ? -0.023 51.875 70.484 1.00 82.50 612 SER A CA 1
ATOM 5030 C C . SER A 1 612 ? -0.322 50.780 69.454 1.00 82.50 612 SER A C 1
ATOM 5032 O O . SER A 1 612 ? 0.558 50.418 68.677 1.00 82.50 612 SER A O 1
ATOM 5034 N N . LYS A 1 613 ? -1.577 50.324 69.348 1.00 80.19 613 LYS A N 1
ATOM 5035 C CA . LYS A 1 613 ? -1.987 49.341 68.336 1.00 80.19 613 LYS A CA 1
ATOM 5036 C C . LYS A 1 613 ? -1.880 49.882 66.919 1.00 80.19 613 LYS A C 1
ATOM 5038 O O . LYS A 1 613 ? -1.552 49.118 66.024 1.00 80.19 613 LYS A O 1
ATOM 5043 N N . LYS A 1 614 ? -2.104 51.179 66.698 1.00 80.25 614 LYS A N 1
ATOM 5044 C CA . LYS A 1 614 ? -1.915 51.822 65.391 1.00 80.25 614 LYS A CA 1
ATOM 5045 C C . LYS A 1 614 ? -0.433 51.870 64.996 1.00 80.25 614 LYS A C 1
ATOM 5047 O O . LYS A 1 614 ? -0.119 51.568 63.853 1.00 80.25 614 LYS A O 1
ATOM 5052 N N . ALA A 1 615 ? 0.466 52.144 65.945 1.00 79.19 615 ALA A N 1
ATOM 5053 C CA . ALA A 1 615 ? 1.914 52.083 65.725 1.00 79.19 615 ALA A CA 1
ATOM 5054 C C . ALA A 1 615 ? 2.425 50.648 65.479 1.00 79.19 615 ALA A C 1
ATOM 5056 O O . ALA A 1 615 ? 3.312 50.455 64.654 1.00 79.19 615 ALA A O 1
ATOM 5057 N N . GLU A 1 616 ? 1.843 49.641 66.140 1.00 80.19 616 GLU A N 1
ATOM 5058 C CA . GLU A 1 616 ? 2.106 48.218 65.855 1.00 80.19 616 GLU A CA 1
ATOM 5059 C C . GLU A 1 616 ? 1.507 47.764 64.509 1.00 80.19 616 GLU A C 1
ATOM 5061 O O . GLU A 1 616 ? 2.089 46.930 63.817 1.00 80.19 616 GLU A O 1
ATOM 5066 N N . LEU A 1 617 ? 0.350 48.307 64.116 1.00 79.44 617 LEU A N 1
ATOM 5067 C CA . LEU A 1 617 ? -0.338 47.963 62.870 1.00 79.44 617 LEU A CA 1
ATOM 5068 C C . LEU A 1 617 ? 0.311 48.589 61.638 1.00 79.44 617 LEU A C 1
ATOM 5070 O O . LEU A 1 617 ? 0.266 47.967 60.587 1.00 79.44 617 LEU A O 1
ATOM 5074 N N . ASP A 1 618 ? 0.910 49.776 61.728 1.00 79.44 618 ASP A N 1
ATOM 5075 C CA . ASP A 1 618 ? 1.545 50.452 60.588 1.00 79.44 618 ASP A CA 1
ATOM 5076 C C . ASP A 1 618 ? 2.623 49.615 59.858 1.00 79.44 618 ASP A C 1
ATOM 5078 O O . ASP A 1 618 ? 2.564 49.538 58.623 1.00 79.44 618 ASP A O 1
ATOM 5082 N N . PRO A 1 619 ? 3.585 48.947 60.534 1.00 81.44 619 PRO A N 1
ATOM 5083 C CA . PRO A 1 619 ? 4.528 48.049 59.862 1.00 81.44 619 PRO A CA 1
ATOM 5084 C C . PRO A 1 619 ? 3.833 46.813 59.274 1.00 81.44 619 PRO A C 1
ATOM 5086 O O . PRO A 1 619 ? 4.098 46.462 58.125 1.00 81.44 619 PRO A O 1
ATOM 5089 N N . ILE A 1 620 ? 2.859 46.225 59.980 1.00 80.44 620 ILE A N 1
ATOM 5090 C CA . ILE A 1 620 ? 2.054 45.106 59.460 1.00 80.44 620 ILE A CA 1
ATOM 5091 C C . ILE A 1 620 ? 1.269 45.547 58.214 1.00 80.44 620 ILE A C 1
ATOM 5093 O O . ILE A 1 620 ? 1.172 44.809 57.241 1.00 80.44 620 ILE A O 1
ATOM 5097 N N . LEU A 1 621 ? 0.747 46.774 58.178 1.00 79.88 621 LEU A N 1
ATOM 5098 C CA . LEU A 1 621 ? 0.026 47.320 57.030 1.00 79.88 621 LEU A CA 1
ATOM 5099 C C . LEU A 1 621 ? 0.959 47.536 55.828 1.00 79.88 621 LEU A C 1
ATOM 5101 O O . LEU A 1 621 ? 0.535 47.339 54.686 1.00 79.88 621 LEU A O 1
ATOM 5105 N N . LYS A 1 622 ? 2.222 47.921 56.075 1.00 80.12 622 LYS A N 1
ATOM 5106 C CA . LYS A 1 622 ? 3.268 48.021 55.043 1.00 80.12 622 LYS A CA 1
ATOM 5107 C C . LYS A 1 622 ? 3.637 46.657 54.457 1.00 80.12 622 LYS A C 1
ATOM 5109 O O . LYS A 1 622 ? 3.882 46.599 53.258 1.00 80.12 622 LYS A O 1
ATOM 5114 N N . GLU A 1 623 ? 3.602 45.580 55.240 1.00 81.62 623 GLU A N 1
ATOM 5115 C CA . GLU A 1 623 ? 3.800 44.204 54.749 1.00 81.62 623 GLU A CA 1
ATOM 5116 C C . GLU A 1 623 ? 2.543 43.616 54.080 1.00 81.62 623 GLU A C 1
ATOM 5118 O O . GLU A 1 623 ? 2.621 42.923 53.065 1.00 81.62 623 GLU A O 1
ATOM 5123 N N . VAL A 1 624 ? 1.350 43.934 54.587 1.00 83.25 624 VAL A N 1
ATOM 5124 C CA . VAL A 1 624 ? 0.075 43.410 54.073 1.00 83.25 624 VAL A CA 1
ATOM 5125 C C . VAL A 1 624 ? -0.304 44.032 52.727 1.00 83.25 624 VAL A C 1
ATOM 5127 O O . VAL A 1 624 ? -0.915 43.355 51.902 1.00 83.25 624 VAL A O 1
ATOM 5130 N N . LYS A 1 625 ? 0.050 45.296 52.457 1.00 85.31 625 LYS A N 1
ATOM 5131 C CA . LYS A 1 625 ? -0.221 45.942 51.158 1.00 85.31 625 LYS A CA 1
ATOM 5132 C C . LYS A 1 625 ? 0.379 45.186 49.954 1.00 85.31 625 LYS A C 1
ATOM 5134 O O . LYS A 1 625 ? -0.399 44.853 49.058 1.00 85.31 625 LYS A O 1
ATOM 5139 N N . PRO A 1 626 ? 1.687 44.862 49.904 1.00 86.75 626 PRO A N 1
ATOM 5140 C CA . PRO A 1 626 ? 2.256 44.084 48.804 1.00 86.75 626 PRO A CA 1
ATOM 5141 C C . PRO A 1 626 ? 1.742 42.639 48.783 1.00 86.75 626 PRO A C 1
ATOM 5143 O O . PRO A 1 626 ? 1.512 42.097 47.706 1.00 86.75 626 PRO A O 1
ATOM 5146 N N . LEU A 1 627 ? 1.468 42.024 49.941 1.00 85.81 627 LEU A N 1
ATOM 5147 C CA . LEU A 1 627 ? 0.849 40.693 49.986 1.00 85.81 627 LEU A CA 1
ATOM 5148 C C . LEU A 1 627 ? -0.568 40.690 49.394 1.00 85.81 627 LEU A C 1
ATOM 5150 O O . LEU A 1 627 ? -0.915 39.764 48.668 1.00 85.81 627 LEU A O 1
ATOM 5154 N N . ARG A 1 628 ? -1.376 41.733 49.632 1.00 88.62 628 ARG A N 1
ATOM 5155 C CA . ARG A 1 628 ? -2.696 41.892 48.996 1.00 88.62 628 ARG A CA 1
ATOM 5156 C C . ARG A 1 628 ? -2.583 42.058 47.484 1.00 88.62 628 ARG A C 1
ATOM 5158 O O . ARG A 1 628 ? -3.381 41.461 46.770 1.00 88.62 628 ARG A O 1
ATOM 5165 N N . ALA A 1 629 ? -1.590 42.809 47.004 1.00 87.31 629 ALA A N 1
ATOM 5166 C CA . ALA A 1 629 ? -1.315 42.921 45.572 1.00 87.31 629 ALA A CA 1
ATOM 5167 C C . ALA A 1 629 ? -0.935 41.556 44.972 1.00 87.31 629 ALA A C 1
ATOM 5169 O O . ALA A 1 629 ? -1.536 41.133 43.990 1.00 87.31 629 ALA A O 1
ATOM 5170 N N . LYS A 1 630 ? -0.048 40.803 45.636 1.00 90.12 630 LYS A N 1
ATOM 5171 C CA . LYS A 1 630 ? 0.352 39.454 45.209 1.00 90.12 630 LYS A CA 1
ATOM 5172 C C . LYS A 1 630 ? -0.807 38.453 45.227 1.00 90.12 630 LYS A C 1
ATOM 5174 O O . LYS A 1 630 ? -0.923 37.624 44.333 1.00 90.12 630 LYS A O 1
ATOM 5179 N N . VAL A 1 631 ? -1.695 38.529 46.221 1.00 89.88 631 VAL A N 1
ATOM 5180 C CA . VAL A 1 631 ? -2.926 37.719 46.264 1.00 89.88 631 VAL A CA 1
ATOM 5181 C C . VAL A 1 631 ? -3.863 38.088 45.115 1.00 89.88 631 VAL A C 1
ATOM 5183 O O . VAL A 1 631 ? -4.486 37.196 44.547 1.00 89.88 631 VAL A O 1
ATOM 5186 N N . GLN A 1 632 ? -3.961 39.370 44.753 1.00 91.25 632 GLN A N 1
ATOM 5187 C CA . GLN A 1 632 ? -4.770 39.799 43.615 1.00 91.25 632 GLN A CA 1
ATOM 5188 C C . GLN A 1 632 ? -4.185 39.306 42.284 1.00 91.25 632 GLN A C 1
ATOM 5190 O O . GLN A 1 632 ? -4.932 38.793 41.456 1.00 91.25 632 GLN A O 1
ATOM 5195 N N . GLU A 1 633 ? -2.866 39.382 42.096 1.00 91.94 633 GLU A N 1
ATOM 5196 C CA . GLU A 1 633 ? -2.184 38.812 40.924 1.00 91.94 633 GLU A CA 1
ATOM 5197 C C . GLU A 1 633 ? -2.399 37.297 40.829 1.00 91.94 633 GLU A C 1
ATOM 5199 O O . GLU A 1 633 ? -2.845 36.803 39.796 1.00 91.94 633 GLU A O 1
ATOM 5204 N N . LEU A 1 634 ? -2.191 36.563 41.928 1.00 91.81 634 LEU A N 1
ATOM 5205 C CA . LEU A 1 634 ? -2.429 35.117 41.980 1.00 91.81 634 LEU A CA 1
ATOM 5206 C C . LEU A 1 634 ? -3.897 34.752 41.733 1.00 91.81 634 LEU A C 1
ATOM 5208 O O . LEU A 1 634 ? -4.171 33.721 41.123 1.00 91.81 634 LEU A O 1
ATOM 5212 N N . ARG A 1 635 ? -4.851 35.577 42.184 1.00 93.44 635 ARG A N 1
ATOM 5213 C CA . ARG A 1 635 ? -6.276 35.398 41.864 1.00 93.44 635 ARG A CA 1
ATOM 5214 C C . ARG A 1 635 ? -6.538 35.577 40.379 1.00 93.44 635 ARG A C 1
ATOM 5216 O O . ARG A 1 635 ? -7.212 34.732 39.803 1.00 93.44 635 ARG A O 1
ATOM 5223 N N . ASN A 1 636 ? -5.976 36.612 39.763 1.00 92.88 636 ASN A N 1
ATOM 5224 C CA . ASN A 1 636 ? -6.126 36.843 38.329 1.00 92.88 636 ASN A CA 1
ATOM 5225 C C . ASN A 1 636 ? -5.502 35.690 37.517 1.00 92.88 636 ASN A C 1
ATOM 5227 O O . ASN A 1 636 ? -6.107 35.204 36.562 1.00 92.88 636 ASN A O 1
ATOM 5231 N N . GLU A 1 637 ? -4.328 35.189 37.920 1.00 93.69 637 GLU A N 1
ATOM 5232 C CA . GLU A 1 637 ? -3.715 34.002 37.307 1.00 93.69 637 GLU A CA 1
ATOM 5233 C C . GLU A 1 637 ? -4.560 32.739 37.501 1.00 93.69 637 GLU A C 1
ATOM 5235 O O . GLU A 1 637 ? -4.715 31.945 36.569 1.00 93.69 637 GLU A O 1
ATOM 5240 N N . TYR A 1 638 ? -5.111 32.541 38.701 1.00 93.44 638 TYR A N 1
ATOM 5241 C CA . TYR A 1 638 ? -6.008 31.431 38.998 1.00 93.44 638 TYR A CA 1
ATOM 5242 C C . TYR A 1 638 ? -7.276 31.503 38.147 1.00 93.44 638 TYR A C 1
ATOM 5244 O O . TYR A 1 638 ? -7.638 30.500 37.545 1.00 93.44 638 TYR A O 1
ATOM 5252 N N . GLU A 1 639 ? -7.918 32.666 38.035 1.00 93.12 639 GLU A N 1
ATOM 5253 C CA . GLU A 1 639 ? -9.103 32.860 37.193 1.00 93.12 639 GLU A CA 1
ATOM 5254 C C . GLU A 1 639 ? -8.792 32.620 35.713 1.00 93.12 639 GLU A C 1
ATOM 5256 O O . GLU A 1 639 ? -9.557 31.940 35.031 1.00 93.12 639 GLU A O 1
ATOM 5261 N N . ALA A 1 640 ? -7.634 33.074 35.222 1.00 92.88 640 ALA A N 1
ATOM 5262 C CA . ALA A 1 640 ? -7.200 32.806 33.854 1.00 92.88 640 ALA A CA 1
ATOM 5263 C C . ALA A 1 640 ? -6.947 31.307 33.604 1.00 92.88 640 ALA A C 1
ATOM 5265 O O . ALA A 1 640 ? -7.369 30.766 32.579 1.00 92.88 640 ALA A O 1
ATOM 5266 N N . LYS A 1 641 ? -6.279 30.609 34.534 1.00 93.00 641 LYS A N 1
ATOM 5267 C CA . LYS A 1 641 ? -6.058 29.154 34.440 1.00 93.00 641 LYS A CA 1
ATOM 5268 C C . LYS A 1 641 ? -7.359 28.370 34.584 1.00 93.00 641 LYS A C 1
ATOM 5270 O O . LYS A 1 641 ? -7.554 27.407 33.850 1.00 93.00 641 LYS A O 1
ATOM 5275 N N . LYS A 1 642 ? -8.252 28.799 35.476 1.00 95.56 642 LYS A N 1
ATOM 5276 C CA . LYS A 1 642 ? -9.577 28.211 35.673 1.00 95.56 642 LYS A CA 1
ATOM 5277 C C . LYS A 1 642 ? -10.429 28.363 34.418 1.00 95.56 642 LYS A C 1
ATOM 5279 O O . LYS A 1 642 ? -10.960 27.372 33.954 1.00 95.56 642 LYS A O 1
ATOM 5284 N N . SER A 1 643 ? -10.463 29.545 33.807 1.00 94.19 643 SER A N 1
ATOM 5285 C CA . SER A 1 643 ? -11.174 29.774 32.542 1.00 94.19 643 SER A CA 1
ATOM 5286 C C . SER A 1 643 ? -10.672 28.851 31.422 1.00 94.19 643 SER A C 1
ATOM 5288 O O . SER A 1 643 ? -11.466 28.219 30.728 1.00 94.19 643 SER A O 1
ATOM 5290 N N . LYS A 1 644 ? -9.346 28.674 31.297 1.00 92.62 644 LYS A N 1
ATOM 5291 C CA . LYS A 1 644 ? -8.760 27.707 30.350 1.00 92.62 644 LYS A CA 1
ATOM 5292 C C . LYS A 1 644 ? -9.139 26.260 30.674 1.00 92.62 644 LYS A C 1
ATOM 5294 O O . LYS A 1 644 ? -9.433 25.498 29.758 1.00 92.62 644 LYS A O 1
ATOM 5299 N N . TYR A 1 645 ? -9.115 25.883 31.951 1.00 93.31 645 TYR A N 1
ATOM 5300 C CA . TYR A 1 645 ? -9.516 24.552 32.401 1.00 93.31 645 TYR A CA 1
ATOM 5301 C C . TYR A 1 645 ? -11.000 24.290 32.131 1.00 93.31 645 TYR A C 1
ATOM 5303 O O . TYR A 1 645 ? -11.325 23.254 31.568 1.00 93.31 645 TYR A O 1
ATOM 5311 N N . ASP A 1 646 ? -11.879 25.238 32.453 1.00 93.00 646 ASP A N 1
ATOM 5312 C CA . ASP A 1 646 ? -13.324 25.136 32.247 1.00 93.00 646 ASP A CA 1
ATOM 5313 C C . ASP A 1 646 ? -13.654 25.025 30.748 1.00 93.00 646 ASP A C 1
ATOM 5315 O O . ASP A 1 646 ? -14.469 24.191 30.357 1.00 93.00 646 ASP A O 1
ATOM 5319 N N . ALA A 1 647 ? -12.960 25.780 29.887 1.00 92.31 647 ALA A N 1
ATOM 5320 C CA . ALA A 1 647 ? -13.093 25.662 28.433 1.00 92.31 647 ALA A CA 1
ATOM 5321 C C . ALA A 1 647 ? -12.634 24.288 27.908 1.00 92.31 647 ALA A C 1
ATOM 5323 O O . ALA A 1 647 ? -13.306 23.676 27.078 1.00 92.31 647 ALA A O 1
ATOM 5324 N N . LEU A 1 648 ? -11.502 23.779 28.404 1.00 91.81 648 LEU A N 1
ATOM 5325 C CA . LEU A 1 648 ? -11.001 22.451 28.048 1.00 91.81 648 LEU A CA 1
ATOM 5326 C C . LEU A 1 648 ? -11.949 21.346 28.544 1.00 91.81 648 LEU A C 1
ATOM 5328 O O . LEU A 1 648 ? -12.234 20.401 27.813 1.00 91.81 648 LEU A O 1
ATOM 5332 N N . ASN A 1 649 ? -12.468 21.482 29.766 1.00 91.62 649 ASN A N 1
ATOM 5333 C CA . ASN A 1 649 ? -13.402 20.540 30.367 1.00 91.62 649 ASN A CA 1
ATOM 5334 C C . ASN A 1 649 ? -14.730 20.510 29.603 1.00 91.62 649 ASN A C 1
ATOM 5336 O O . ASN A 1 649 ? -15.217 19.428 29.304 1.00 91.62 649 ASN A O 1
ATOM 5340 N N . ALA A 1 650 ? -15.263 21.665 29.191 1.00 92.00 650 ALA A N 1
ATOM 5341 C CA . ALA A 1 650 ? -16.463 21.733 28.355 1.00 92.00 650 ALA A CA 1
ATOM 5342 C C . ALA A 1 650 ? -16.274 21.021 27.001 1.00 92.00 650 ALA A C 1
ATOM 5344 O O . ALA A 1 650 ? -17.171 20.314 26.539 1.00 92.00 650 ALA A O 1
ATOM 5345 N N . ASN A 1 651 ? -15.091 21.146 26.386 1.00 91.75 651 ASN A N 1
ATOM 5346 C CA . ASN A 1 651 ? -14.755 20.422 25.154 1.00 91.75 651 ASN A CA 1
ATOM 5347 C C . ASN A 1 651 ? -14.648 18.904 25.372 1.00 91.75 651 ASN A C 1
ATOM 5349 O O . ASN A 1 651 ? -15.048 18.115 24.512 1.00 91.75 651 ASN A O 1
ATOM 5353 N N . PHE A 1 652 ? -14.114 18.469 26.515 1.00 91.69 652 PHE A N 1
ATOM 5354 C CA . PHE A 1 652 ? -14.069 17.047 26.849 1.00 91.69 652 PHE A CA 1
ATOM 5355 C C . PHE A 1 652 ? -15.443 16.489 27.221 1.00 91.69 652 PHE A C 1
ATOM 5357 O O . PHE A 1 652 ? -15.749 15.364 26.840 1.00 91.69 652 PHE A O 1
ATOM 5364 N N . GLU A 1 653 ? -16.288 17.255 27.908 1.00 93.00 653 GLU A N 1
ATOM 5365 C CA . GLU A 1 653 ? -17.664 16.865 28.228 1.00 93.00 653 GLU A CA 1
ATOM 5366 C C . GLU A 1 653 ? -18.516 16.722 26.966 1.00 93.00 653 GLU A C 1
ATOM 5368 O O . GLU A 1 653 ? -19.258 15.746 26.844 1.00 93.00 653 GLU A O 1
ATOM 5373 N N . SER A 1 654 ? -18.371 17.626 25.993 1.00 94.31 654 SER A N 1
ATOM 5374 C CA . SER A 1 654 ? -19.068 17.506 24.709 1.00 94.31 654 SER A CA 1
ATOM 5375 C C . SER A 1 654 ? -18.605 16.272 23.932 1.00 94.31 654 SER A C 1
ATOM 5377 O O . SER A 1 654 ? -19.442 15.470 23.519 1.00 94.31 654 SER A O 1
ATOM 5379 N N . SER A 1 655 ? -17.290 16.053 23.832 1.00 91.75 655 SER A N 1
ATOM 5380 C CA . SER A 1 655 ? -16.708 14.871 23.175 1.00 91.75 655 SER A CA 1
ATOM 5381 C C . SER A 1 655 ? -17.100 13.564 23.876 1.00 91.75 655 SER A C 1
ATOM 5383 O O . SER A 1 655 ? -17.371 12.550 23.236 1.00 91.75 655 SER A O 1
ATOM 5385 N N . ARG A 1 656 ? -17.159 13.571 25.212 1.00 91.44 656 ARG A N 1
ATOM 5386 C CA . ARG A 1 656 ? -17.630 12.433 26.006 1.00 91.44 656 ARG A CA 1
ATOM 5387 C C . ARG A 1 656 ? -19.108 12.159 25.738 1.00 91.44 656 ARG A C 1
ATOM 5389 O O . ARG A 1 656 ? -19.471 11.003 25.573 1.00 91.44 656 ARG A O 1
ATOM 5396 N N . SER A 1 657 ? -19.945 13.193 25.673 1.00 94.31 657 SER A N 1
ATOM 5397 C CA . SER A 1 657 ? -21.380 13.059 25.397 1.00 94.31 657 SER A CA 1
ATOM 5398 C C . SER A 1 657 ? -21.648 12.468 24.007 1.00 94.31 657 SER A C 1
ATOM 5400 O O . SER A 1 657 ? -22.488 11.575 23.869 1.00 94.31 657 SER A O 1
ATOM 5402 N N . THR A 1 658 ? -20.897 12.894 22.983 1.00 94.31 658 THR A N 1
ATOM 5403 C CA . THR A 1 658 ? -21.003 12.314 21.634 1.00 94.31 658 THR A CA 1
ATOM 5404 C C . THR A 1 658 ? -20.573 10.849 21.624 1.00 94.31 658 THR A C 1
ATOM 5406 O O . THR A 1 658 ? -21.327 10.008 21.143 1.00 94.31 658 THR A O 1
ATOM 5409 N N . LEU A 1 659 ? -19.438 10.518 22.252 1.00 92.31 659 LEU A N 1
ATOM 5410 C CA . LEU A 1 659 ? -18.967 9.134 22.395 1.00 92.31 659 LEU A CA 1
ATOM 5411 C C . LEU A 1 659 ? -19.964 8.254 23.166 1.00 92.31 659 LEU A C 1
ATOM 5413 O O . LEU A 1 659 ? -20.242 7.131 22.758 1.00 92.31 659 LEU A O 1
ATOM 5417 N N . GLU A 1 660 ? -20.550 8.750 24.258 1.00 93.06 660 GLU A N 1
ATOM 5418 C CA . GLU A 1 660 ? -21.585 8.028 25.012 1.00 93.06 660 GLU A CA 1
ATOM 5419 C C . GLU A 1 660 ? -22.856 7.803 24.175 1.00 93.06 660 GLU A C 1
ATOM 5421 O O . GLU A 1 660 ? -23.527 6.778 24.322 1.00 93.06 660 GLU A O 1
ATOM 5426 N N . SER A 1 661 ? -23.206 8.738 23.286 1.00 94.38 661 SER A N 1
ATOM 5427 C CA . SER A 1 661 ? -24.312 8.566 22.340 1.00 94.38 661 SER A CA 1
ATOM 5428 C C . SER A 1 661 ? -24.005 7.509 21.277 1.00 94.38 661 SER A C 1
ATOM 5430 O O . SER A 1 661 ? -24.856 6.665 21.009 1.00 94.38 661 SER A O 1
ATOM 5432 N N . GLU A 1 662 ? -22.801 7.518 20.707 1.00 94.38 662 GLU A N 1
ATOM 5433 C CA . GLU A 1 662 ? -22.359 6.520 19.723 1.00 94.38 662 GLU A CA 1
ATOM 5434 C C . GLU A 1 662 ? -22.305 5.116 20.333 1.00 94.38 662 GLU A C 1
ATOM 5436 O O . GLU A 1 662 ? -22.844 4.171 19.762 1.00 94.38 662 GLU A O 1
ATOM 5441 N N . VAL A 1 663 ? -21.743 4.982 21.539 1.00 92.81 663 VAL A N 1
ATOM 5442 C CA . VAL A 1 663 ? -21.695 3.708 22.271 1.00 92.81 663 VAL A CA 1
ATOM 5443 C C . VAL A 1 663 ? -23.101 3.176 22.548 1.00 92.81 663 VAL A C 1
ATOM 5445 O O . VAL A 1 663 ? -23.341 1.982 22.370 1.00 92.81 663 VAL A O 1
ATOM 5448 N N . ARG A 1 664 ? -24.051 4.037 22.940 1.00 94.38 664 ARG A N 1
ATOM 5449 C CA . ARG A 1 664 ? -25.461 3.632 23.075 1.00 94.38 664 ARG A CA 1
ATOM 5450 C C . ARG A 1 664 ? -26.045 3.146 21.751 1.00 94.38 664 ARG A C 1
ATOM 5452 O O . ARG A 1 664 ? -26.675 2.093 21.746 1.00 94.38 664 ARG A O 1
ATOM 5459 N N . GLY A 1 665 ? -25.777 3.848 20.650 1.00 94.38 665 GLY A N 1
ATOM 5460 C CA . GLY A 1 665 ? -26.177 3.416 19.310 1.00 94.38 665 GLY A CA 1
ATOM 5461 C C . GLY A 1 665 ? -25.632 2.029 18.958 1.00 94.38 665 GLY A C 1
ATOM 5462 O O . GLY A 1 665 ? -26.391 1.160 18.537 1.00 94.38 665 GLY A O 1
ATOM 5463 N N . PHE A 1 666 ? -24.350 1.769 19.232 1.00 92.25 666 PHE A N 1
ATOM 5464 C CA . PHE A 1 666 ? -23.754 0.450 19.001 1.00 92.25 666 PHE A CA 1
ATOM 5465 C C . PHE A 1 666 ? -24.379 -0.654 19.860 1.00 92.25 666 PHE A C 1
ATOM 5467 O O . PHE A 1 666 ? -24.585 -1.759 19.361 1.00 92.25 666 PHE A O 1
ATOM 5474 N N . TYR A 1 667 ? -24.729 -0.380 21.121 1.00 91.69 667 TYR A N 1
ATOM 5475 C CA . TYR A 1 667 ? -25.444 -1.353 21.957 1.00 91.69 667 TYR A CA 1
ATOM 5476 C C . TYR A 1 667 ? -26.852 -1.655 21.428 1.00 91.69 667 TYR A C 1
ATOM 5478 O O . TYR A 1 667 ? -27.273 -2.814 21.431 1.00 91.69 667 TYR A O 1
ATOM 5486 N N . GLU A 1 668 ? -27.580 -0.641 20.955 1.00 94.06 668 GLU A N 1
ATOM 5487 C CA . GLU A 1 668 ? -28.902 -0.822 20.345 1.00 94.06 668 GLU A CA 1
ATOM 5488 C C . GLU A 1 668 ? -28.815 -1.629 19.042 1.00 94.06 668 GLU A C 1
ATOM 5490 O O . GLU A 1 668 ? -29.601 -2.559 18.833 1.00 94.06 668 GLU A O 1
ATOM 5495 N N . GLU A 1 669 ? -27.822 -1.342 18.197 1.00 93.12 669 GLU A N 1
ATOM 5496 C CA . GLU A 1 669 ? -27.549 -2.114 16.984 1.00 93.12 669 GLU A CA 1
ATOM 5497 C C . GLU A 1 669 ? -27.170 -3.561 17.306 1.00 93.12 669 GLU A C 1
ATOM 5499 O O . GLU A 1 669 ? -27.727 -4.483 16.704 1.00 93.12 669 GLU A O 1
ATOM 5504 N N . GLN A 1 670 ? -26.280 -3.784 18.278 1.00 92.75 670 GLN A N 1
ATOM 5505 C CA . GLN A 1 670 ? -25.903 -5.125 18.723 1.00 92.75 670 GLN A CA 1
ATOM 5506 C C . GLN A 1 670 ? -27.138 -5.909 19.176 1.00 92.75 670 GLN A C 1
ATOM 5508 O O . GLN A 1 670 ? -27.364 -7.025 18.705 1.00 92.75 670 GLN A O 1
ATOM 5513 N N . TYR A 1 671 ? -27.970 -5.312 20.030 1.00 93.62 671 TYR A N 1
ATOM 5514 C CA . TYR A 1 671 ? -29.192 -5.943 20.518 1.00 93.62 671 TYR A CA 1
ATOM 5515 C C . TYR A 1 671 ? -30.161 -6.284 19.374 1.00 93.62 671 TYR A C 1
ATOM 5517 O O . TYR A 1 671 ? -30.722 -7.385 19.321 1.00 93.62 671 TYR A O 1
ATOM 5525 N N . ALA A 1 672 ? -30.330 -5.373 18.411 1.00 93.88 672 ALA A N 1
ATOM 5526 C CA . ALA A 1 672 ? -31.162 -5.610 17.237 1.00 93.88 672 ALA A CA 1
ATOM 5527 C C . ALA A 1 672 ? -30.627 -6.769 16.375 1.00 93.88 672 ALA A C 1
ATOM 5529 O O . ALA A 1 672 ? -31.408 -7.617 15.924 1.00 93.88 672 ALA A O 1
ATOM 5530 N N . GLN A 1 673 ? -29.307 -6.850 16.172 1.00 91.19 673 GLN A N 1
ATOM 5531 C CA . GLN A 1 673 ? -28.685 -7.945 15.424 1.00 91.19 673 GLN A CA 1
ATOM 5532 C C . GLN A 1 673 ? -28.772 -9.282 16.166 1.00 91.19 673 GLN A C 1
ATOM 5534 O O . GLN A 1 673 ? -29.080 -10.296 15.539 1.00 91.19 673 GLN A O 1
ATOM 5539 N N . GLU A 1 674 ? -28.572 -9.306 17.485 1.00 92.19 674 GLU A N 1
ATOM 5540 C CA . GLU A 1 674 ? -28.739 -10.510 18.308 1.00 92.19 674 GLU A CA 1
ATOM 5541 C C . GLU A 1 674 ? -30.182 -11.027 18.244 1.00 92.19 674 GLU A C 1
ATOM 5543 O O . GLU A 1 674 ? -30.416 -12.208 17.970 1.00 92.19 674 GLU A O 1
ATOM 5548 N N . SER A 1 675 ? -31.169 -10.140 18.391 1.00 92.19 675 SER A N 1
ATOM 5549 C CA . SER A 1 675 ? -32.590 -10.482 18.250 1.00 92.19 675 SER A CA 1
ATOM 5550 C C . SER A 1 675 ? -32.910 -11.064 16.865 1.00 92.19 675 SER A C 1
ATOM 5552 O O . SER A 1 675 ? -33.558 -12.116 16.737 1.00 92.19 675 SER A O 1
ATOM 5554 N N . ARG A 1 676 ? -32.382 -10.442 15.802 1.00 94.69 676 ARG A N 1
ATOM 5555 C CA . ARG A 1 676 ? -32.525 -10.936 14.426 1.00 94.69 676 ARG A CA 1
ATOM 5556 C C . ARG A 1 676 ? -31.860 -12.299 14.241 1.00 94.69 676 ARG A C 1
ATOM 5558 O O . ARG A 1 676 ? -32.455 -13.183 13.624 1.00 94.69 676 ARG A O 1
ATOM 5565 N N . PHE A 1 677 ? -30.666 -12.494 14.795 1.00 94.75 677 PHE A N 1
ATOM 5566 C CA . PHE A 1 677 ? -29.947 -13.765 14.766 1.00 94.75 677 PHE A CA 1
ATOM 5567 C C . PHE A 1 677 ? -30.747 -14.878 15.448 1.00 94.75 677 PHE A C 1
ATOM 5569 O O . PHE A 1 677 ? -30.923 -15.949 14.867 1.00 94.75 677 PHE A O 1
ATOM 5576 N N . HIS A 1 678 ? -31.287 -14.630 16.643 1.00 91.94 678 HIS A N 1
ATOM 5577 C CA . HIS A 1 678 ? -32.104 -15.611 17.357 1.00 91.94 678 HIS A CA 1
ATOM 5578 C C . HIS A 1 678 ? -33.387 -15.959 16.596 1.00 91.94 678 HIS A C 1
ATOM 5580 O O . HIS A 1 678 ? -33.735 -17.139 16.492 1.00 91.94 678 HIS A O 1
ATOM 5586 N N . THR A 1 679 ? -34.039 -14.965 15.992 1.00 93.06 679 THR A N 1
ATOM 5587 C CA . THR A 1 679 ? -35.229 -15.171 15.154 1.00 93.06 679 THR A CA 1
ATOM 5588 C C . THR A 1 679 ? -34.909 -16.032 13.930 1.00 93.06 679 THR A C 1
ATOM 5590 O O . THR A 1 679 ? -35.598 -17.018 13.663 1.00 93.06 679 THR A O 1
ATOM 5593 N N . LEU A 1 680 ? -33.824 -15.719 13.214 1.00 92.44 680 LEU A N 1
ATOM 5594 C CA . LEU A 1 680 ? -33.370 -16.498 12.058 1.00 92.44 680 LEU A CA 1
ATOM 5595 C C . LEU A 1 680 ? -32.960 -17.920 12.451 1.00 92.44 680 LEU A C 1
ATOM 5597 O O . LEU A 1 680 ? -33.300 -18.874 11.756 1.00 92.44 680 LEU A O 1
ATOM 5601 N N . LYS A 1 681 ? -32.284 -18.093 13.591 1.00 94.38 681 LYS A N 1
ATOM 5602 C CA . LYS A 1 681 ? -31.916 -19.413 14.114 1.00 94.38 681 LYS A CA 1
ATOM 5603 C C . LYS A 1 681 ? -33.152 -20.257 14.430 1.00 94.38 681 LYS A C 1
ATOM 5605 O O . LYS A 1 681 ? -33.176 -21.441 14.098 1.00 94.38 681 LYS A O 1
ATOM 5610 N N . ALA A 1 682 ? -34.188 -19.660 15.023 1.00 90.94 682 ALA A N 1
ATOM 5611 C CA . ALA A 1 682 ? -35.458 -20.341 15.264 1.00 90.94 682 ALA A CA 1
ATOM 5612 C C . ALA A 1 682 ? -36.139 -20.751 13.946 1.00 90.94 682 ALA A C 1
ATOM 5614 O O . ALA A 1 682 ? -36.555 -21.900 13.805 1.00 90.94 682 ALA A O 1
ATOM 5615 N N . GLN A 1 683 ? -36.178 -19.859 12.951 1.00 94.19 683 GLN A N 1
ATOM 5616 C CA . GLN A 1 683 ? -36.707 -20.172 11.618 1.00 94.19 683 GLN A CA 1
ATOM 5617 C C . GLN A 1 683 ? -35.921 -21.293 10.928 1.00 94.19 683 GLN A C 1
ATOM 5619 O O . GLN A 1 683 ? -36.518 -22.190 10.337 1.00 94.19 683 GLN A O 1
ATOM 5624 N N . MET A 1 684 ? -34.592 -21.290 11.042 1.00 92.75 684 MET A N 1
ATOM 5625 C CA . MET A 1 684 ? -33.734 -22.338 10.490 1.00 92.75 684 MET A CA 1
ATOM 5626 C C . MET A 1 684 ? -34.024 -23.700 11.131 1.00 92.75 684 MET A C 1
ATOM 5628 O O . MET A 1 684 ? -34.126 -24.696 10.420 1.00 92.75 684 MET A O 1
ATOM 5632 N N . LEU A 1 685 ? -34.214 -23.751 12.454 1.00 94.00 685 LEU A N 1
ATOM 5633 C CA . LEU A 1 685 ? -34.597 -24.981 13.154 1.00 94.00 685 LEU A CA 1
ATOM 5634 C C . LEU A 1 685 ? -35.977 -25.483 12.713 1.00 94.00 685 LEU A C 1
ATOM 5636 O O . LEU A 1 685 ? -36.130 -26.674 12.444 1.00 94.00 685 LEU A O 1
ATOM 5640 N N . ILE A 1 686 ? -36.961 -24.587 12.584 1.00 92.62 686 ILE A N 1
ATOM 5641 C CA . ILE A 1 686 ? -38.294 -24.935 12.072 1.00 92.62 686 ILE A CA 1
ATOM 5642 C C . ILE A 1 686 ? -38.176 -25.513 10.657 1.00 92.62 686 ILE A C 1
ATOM 5644 O O . ILE A 1 686 ? -38.704 -26.591 10.391 1.00 92.62 686 ILE A O 1
ATOM 5648 N N . ASN A 1 687 ? -37.430 -24.853 9.770 1.00 91.12 687 ASN A N 1
ATOM 5649 C CA . ASN A 1 687 ? -37.222 -25.320 8.401 1.00 91.12 687 ASN A CA 1
ATOM 5650 C C . ASN A 1 687 ? -36.480 -26.660 8.345 1.00 91.12 687 ASN A C 1
ATOM 5652 O O . ASN A 1 687 ? -36.845 -27.512 7.541 1.00 91.12 687 ASN A O 1
ATOM 5656 N N . ALA A 1 688 ? -35.500 -26.898 9.219 1.00 92.94 688 ALA A N 1
ATOM 5657 C CA . ALA A 1 688 ? -34.809 -28.183 9.306 1.00 92.94 688 ALA A CA 1
ATOM 5658 C C . ALA A 1 688 ? -35.758 -29.317 9.727 1.00 92.94 688 ALA A C 1
ATOM 5660 O O . ALA A 1 688 ? -35.718 -30.404 9.150 1.00 92.94 688 ALA A O 1
ATOM 5661 N N . VAL A 1 689 ? -36.652 -29.062 10.690 1.00 91.19 689 VAL A N 1
ATOM 5662 C CA . VAL A 1 689 ? -37.688 -30.026 11.096 1.00 91.19 689 VAL A CA 1
ATOM 5663 C C . VAL A 1 689 ? -38.685 -30.270 9.962 1.00 91.19 689 VAL A C 1
ATOM 5665 O O . VAL A 1 689 ? -39.031 -31.421 9.702 1.00 91.19 689 VAL A O 1
ATOM 5668 N N . LEU A 1 690 ? -39.122 -29.221 9.257 1.00 90.25 690 LEU A N 1
ATOM 5669 C CA . LEU A 1 690 ? -40.020 -29.347 8.104 1.00 90.25 690 LEU A CA 1
ATOM 5670 C C . LEU A 1 690 ? -39.375 -30.133 6.957 1.00 90.25 690 LEU A C 1
ATOM 5672 O O . LEU A 1 690 ? -40.027 -30.988 6.363 1.00 90.25 690 LEU A O 1
ATOM 5676 N N . LEU A 1 691 ? -38.094 -29.895 6.682 1.00 90.62 691 LEU A N 1
ATOM 5677 C CA . LEU A 1 691 ? -37.342 -30.594 5.644 1.00 90.62 691 LEU A CA 1
ATOM 5678 C C . LEU A 1 691 ? -37.114 -32.061 6.017 1.00 90.62 691 LEU A C 1
ATOM 5680 O O . LEU A 1 691 ? -37.325 -32.941 5.186 1.00 90.62 691 LEU A O 1
ATOM 5684 N N . LYS A 1 692 ? -36.776 -32.346 7.281 1.00 88.38 692 LYS A N 1
ATOM 5685 C CA . LYS A 1 692 ? -36.713 -33.721 7.787 1.00 88.38 692 LYS A CA 1
ATOM 5686 C C . LYS A 1 692 ? -38.067 -34.416 7.651 1.00 88.38 692 LYS A C 1
ATOM 5688 O O . LYS A 1 692 ? -38.125 -35.517 7.124 1.00 88.38 692 LYS A O 1
ATOM 5693 N N . ARG A 1 693 ? -39.161 -33.745 8.025 1.00 83.06 693 ARG A N 1
ATOM 5694 C CA . ARG A 1 693 ? -40.523 -34.275 7.870 1.00 83.06 693 ARG A CA 1
ATOM 5695 C C . ARG A 1 693 ? -40.861 -34.578 6.406 1.00 83.06 693 ARG A C 1
ATOM 5697 O O . ARG A 1 693 ? -41.434 -35.628 6.137 1.00 83.06 693 ARG A O 1
ATOM 5704 N N . ALA A 1 694 ? -40.496 -33.697 5.476 1.00 83.06 694 ALA A N 1
ATOM 5705 C CA . ALA A 1 694 ? -40.702 -33.914 4.044 1.00 83.06 694 ALA A CA 1
ATOM 5706 C C . ALA A 1 694 ? -39.866 -35.092 3.510 1.00 83.06 694 ALA A C 1
ATOM 5708 O O . ALA A 1 694 ? -40.363 -35.899 2.724 1.00 83.06 694 ALA A O 1
ATOM 5709 N N . ASN A 1 695 ? -38.620 -35.236 3.970 1.00 84.75 695 ASN A N 1
ATOM 5710 C CA . ASN A 1 695 ? -37.754 -36.361 3.615 1.00 84.75 695 ASN A CA 1
ATOM 5711 C C . ASN A 1 695 ? -38.265 -37.689 4.189 1.00 84.75 695 ASN A C 1
ATOM 5713 O O . ASN A 1 695 ? -38.276 -38.691 3.475 1.00 84.75 695 ASN A O 1
ATOM 5717 N N . ASP A 1 696 ? -38.725 -37.701 5.440 1.00 80.38 696 ASP A N 1
ATOM 5718 C CA . ASP A 1 696 ? -39.315 -38.875 6.091 1.00 80.38 696 ASP A CA 1
ATOM 5719 C C . ASP A 1 696 ? -40.617 -39.295 5.379 1.00 80.38 696 ASP A C 1
ATOM 5721 O O . ASP A 1 696 ? -40.857 -40.484 5.165 1.00 80.38 696 ASP A O 1
ATOM 5725 N N . GLU A 1 697 ? -41.440 -38.332 4.940 1.00 78.81 697 GLU A N 1
ATOM 5726 C CA . GLU A 1 697 ? -42.648 -38.588 4.144 1.00 78.81 697 GLU A CA 1
ATOM 5727 C C . GLU A 1 697 ? -42.317 -39.130 2.748 1.00 78.81 697 GLU A C 1
ATOM 5729 O O . GLU A 1 697 ? -42.933 -40.100 2.308 1.00 78.81 697 GLU A O 1
ATOM 5734 N N . THR A 1 698 ? -41.312 -38.559 2.080 1.00 77.12 698 THR A N 1
ATOM 5735 C CA . THR A 1 698 ? -40.822 -39.045 0.781 1.00 77.12 698 THR A CA 1
ATOM 5736 C C . THR A 1 698 ? -40.262 -40.463 0.910 1.00 77.12 698 THR A C 1
ATOM 5738 O O . THR A 1 698 ? -40.566 -41.326 0.092 1.00 77.12 698 THR A O 1
ATOM 5741 N N . SER A 1 699 ? -39.513 -40.740 1.978 1.00 75.50 699 SER A N 1
ATOM 5742 C CA . SER A 1 699 ? -38.961 -42.069 2.263 1.00 75.50 699 SER A CA 1
ATOM 5743 C C . SER A 1 699 ? -40.065 -43.085 2.556 1.00 75.50 699 SER A C 1
ATOM 5745 O O . SER A 1 699 ? -40.051 -44.173 1.988 1.00 75.50 699 SER A O 1
ATOM 5747 N N . SER A 1 700 ? -41.067 -42.708 3.357 1.00 70.81 700 SER A N 1
ATOM 5748 C CA . SER A 1 700 ? -42.232 -43.555 3.663 1.00 70.81 700 SER A CA 1
ATOM 5749 C C . SER A 1 700 ? -43.122 -43.805 2.441 1.00 70.81 700 SER A C 1
ATOM 5751 O O . SER A 1 700 ? -43.819 -44.811 2.384 1.00 70.81 700 SER A O 1
ATOM 5753 N N . TYR A 1 701 ? -43.118 -42.894 1.463 1.00 67.44 701 TYR A N 1
ATOM 5754 C CA . TYR A 1 701 ? -43.811 -43.073 0.185 1.00 67.44 701 TYR A CA 1
ATOM 5755 C C . TYR A 1 701 ? -43.070 -44.042 -0.751 1.00 67.44 701 TYR A C 1
ATOM 5757 O O . TYR A 1 701 ? -43.704 -44.749 -1.531 1.00 67.44 701 TYR A O 1
ATOM 5765 N N . ILE A 1 702 ? -41.735 -44.083 -0.677 1.00 69.62 702 ILE A N 1
ATOM 5766 C CA . ILE A 1 702 ? -40.882 -44.926 -1.529 1.00 69.62 702 ILE A CA 1
ATOM 5767 C C . ILE A 1 702 ? -40.690 -46.334 -0.934 1.00 69.62 702 ILE A C 1
ATOM 5769 O O . ILE A 1 702 ? -40.561 -47.300 -1.687 1.00 69.62 702 ILE A O 1
ATOM 5773 N N . SER A 1 703 ? -40.678 -46.493 0.394 1.00 63.25 703 SER A N 1
ATOM 5774 C CA . SER A 1 703 ? -40.510 -47.802 1.034 1.00 63.25 703 SER A CA 1
ATOM 5775 C C . SER A 1 703 ? -41.780 -48.654 0.920 1.00 63.25 703 SER A C 1
ATOM 5777 O O . SER A 1 703 ? -42.839 -48.265 1.402 1.00 63.25 703 SER A O 1
ATOM 5779 N N . ALA A 1 704 ? -41.663 -49.860 0.358 1.00 55.47 704 ALA A N 1
ATOM 5780 C CA . ALA A 1 704 ? -42.761 -50.827 0.218 1.00 55.47 704 ALA A CA 1
ATOM 5781 C C . ALA A 1 704 ? -43.264 -51.430 1.553 1.00 55.47 704 ALA A C 1
ATOM 5783 O O . ALA A 1 704 ? -44.209 -52.224 1.560 1.00 55.47 704 ALA A O 1
ATOM 5784 N N . ASP A 1 705 ? -42.633 -51.070 2.674 1.00 53.91 705 ASP A N 1
ATOM 5785 C CA . ASP A 1 705 ? -42.908 -51.617 3.996 1.00 53.91 705 ASP A CA 1
ATOM 5786 C C . ASP A 1 705 ? -44.052 -50.841 4.678 1.00 53.91 705 ASP A C 1
ATOM 5788 O O . ASP A 1 705 ? -43.921 -49.682 5.070 1.00 53.91 705 ASP A O 1
ATOM 5792 N N . LYS A 1 706 ? -45.225 -51.476 4.794 1.00 57.19 706 LYS A N 1
ATOM 5793 C CA . LYS A 1 706 ? -46.505 -50.862 5.225 1.00 57.19 706 LYS A CA 1
ATOM 5794 C C . LYS A 1 706 ? -46.576 -50.492 6.718 1.00 57.19 706 LYS A C 1
ATOM 5796 O O . LYS A 1 706 ? -47.665 -50.199 7.222 1.00 57.19 706 LYS A O 1
ATOM 5801 N N . ALA A 1 707 ? -45.463 -50.539 7.446 1.00 56.66 707 ALA A N 1
ATOM 5802 C CA . ALA A 1 707 ? -45.448 -50.354 8.895 1.00 56.66 707 ALA A CA 1
ATOM 5803 C C . ALA A 1 707 ? -45.675 -48.887 9.317 1.00 56.66 707 ALA A C 1
ATOM 5805 O O . ALA A 1 707 ? -46.326 -48.637 10.333 1.00 56.66 707 ALA A O 1
ATOM 5806 N N . THR A 1 708 ? -45.227 -47.908 8.524 1.00 57.44 708 THR A N 1
ATOM 5807 C CA . THR A 1 708 ? -45.371 -46.472 8.824 1.00 57.44 708 THR A CA 1
ATOM 5808 C C . THR A 1 708 ? -46.228 -45.768 7.774 1.00 57.44 708 THR A C 1
ATOM 5810 O O . THR A 1 708 ? -45.769 -45.441 6.685 1.00 57.44 708 THR A O 1
ATOM 5813 N N . LYS A 1 709 ? -47.503 -45.520 8.100 1.00 64.69 709 LYS A N 1
ATOM 5814 C CA . LYS A 1 709 ? -48.449 -44.825 7.206 1.00 64.69 709 LYS A CA 1
ATOM 5815 C C . LYS A 1 709 ? -48.060 -43.358 7.039 1.00 64.69 709 LYS A C 1
ATOM 5817 O O . LYS A 1 709 ? -47.975 -42.641 8.040 1.00 64.69 709 LYS A O 1
ATOM 5822 N N . SER A 1 710 ? -47.899 -42.918 5.790 1.00 71.69 710 SER A N 1
ATOM 5823 C CA . SER A 1 710 ? -47.601 -41.526 5.429 1.00 71.69 710 SER A CA 1
ATOM 5824 C C . SER A 1 710 ? -48.637 -40.553 6.019 1.00 71.69 710 SER A C 1
ATOM 5826 O O . SER A 1 710 ? -49.830 -40.865 6.105 1.00 71.69 710 SER A O 1
ATOM 5828 N N . TYR A 1 711 ? -48.197 -39.349 6.405 1.00 72.50 711 TYR A N 1
ATOM 5829 C CA . TYR A 1 711 ? -49.080 -38.284 6.899 1.00 72.50 711 TYR A CA 1
ATOM 5830 C C . TYR A 1 711 ? -50.215 -37.976 5.919 1.00 72.50 711 TYR A C 1
ATOM 5832 O O . TYR A 1 711 ? -51.346 -37.748 6.350 1.00 72.50 711 TYR A O 1
ATOM 5840 N N . ARG A 1 712 ? -49.956 -38.049 4.609 1.00 75.69 712 ARG A N 1
ATOM 5841 C CA . ARG A 1 712 ? -50.981 -37.921 3.570 1.00 75.69 712 ARG A CA 1
ATOM 5842 C C . ARG A 1 712 ? -52.099 -38.955 3.700 1.00 75.69 712 ARG A C 1
ATOM 5844 O O . ARG A 1 712 ? -53.267 -38.603 3.569 1.00 75.69 712 ARG A O 1
ATOM 5851 N N . GLU A 1 713 ? -51.778 -40.217 3.978 1.00 75.38 713 GLU A N 1
ATOM 5852 C CA . GLU A 1 713 ? -52.793 -41.261 4.174 1.00 75.38 713 GLU A CA 1
ATOM 5853 C C . GLU A 1 713 ? -53.598 -41.037 5.456 1.00 75.38 713 GLU A C 1
ATOM 5855 O O . GLU A 1 713 ? -54.815 -41.226 5.468 1.00 75.38 713 GLU A O 1
ATOM 5860 N N . GLN A 1 714 ? -52.936 -40.598 6.530 1.00 79.94 714 GLN A N 1
ATOM 5861 C CA . GLN A 1 714 ? -53.603 -40.277 7.793 1.00 79.94 714 GLN A CA 1
ATOM 5862 C C . GLN A 1 714 ? -54.570 -39.099 7.631 1.00 79.94 714 GLN A C 1
ATOM 5864 O O . GLN A 1 714 ? -55.722 -39.190 8.058 1.00 79.94 714 GLN A O 1
ATOM 5869 N N . LEU A 1 715 ? -54.129 -38.028 6.965 1.00 82.00 715 LEU A N 1
ATOM 5870 C CA . LEU A 1 715 ? -54.951 -36.856 6.677 1.00 82.00 715 LEU A CA 1
ATOM 5871 C C . LEU A 1 715 ? -56.095 -37.196 5.719 1.00 82.00 715 LEU A C 1
ATOM 5873 O O . LEU A 1 715 ? -57.229 -36.825 5.995 1.00 82.00 715 LEU A O 1
ATOM 5877 N N . ASN A 1 716 ? -55.858 -37.980 4.664 1.00 83.38 716 ASN A N 1
ATOM 5878 C CA . ASN A 1 716 ? -56.926 -38.433 3.765 1.00 83.38 716 ASN A CA 1
ATOM 5879 C C . ASN A 1 716 ? -57.960 -39.308 4.482 1.00 83.38 716 ASN A C 1
ATOM 5881 O O . ASN A 1 716 ? -59.158 -39.181 4.234 1.00 83.38 716 ASN A O 1
ATOM 5885 N N . LYS A 1 717 ? -57.531 -40.165 5.414 1.00 85.06 717 LYS A N 1
ATOM 5886 C CA . LYS A 1 717 ? -58.453 -40.942 6.248 1.00 85.06 717 LYS A CA 1
ATOM 5887 C C . LYS A 1 717 ? -59.271 -40.037 7.167 1.00 85.06 717 LYS A C 1
ATOM 5889 O O . LYS A 1 717 ? -60.470 -40.261 7.329 1.00 85.06 717 LYS A O 1
ATOM 5894 N N . GLN A 1 718 ? -58.644 -39.017 7.754 1.00 86.00 718 GLN A N 1
ATOM 5895 C CA . GLN A 1 718 ? -59.360 -38.025 8.550 1.00 86.00 718 GLN A CA 1
ATOM 5896 C C . GLN A 1 718 ? -60.369 -37.253 7.693 1.00 86.00 718 GLN A C 1
ATOM 5898 O O . GLN A 1 718 ? -61.525 -37.184 8.097 1.00 86.00 718 GLN A O 1
ATOM 5903 N N . ILE A 1 719 ? -59.985 -36.783 6.501 1.00 85.69 719 ILE A N 1
ATOM 5904 C CA . ILE A 1 719 ? -60.872 -36.102 5.543 1.00 85.69 719 ILE A CA 1
ATOM 5905 C C . ILE A 1 719 ? -62.053 -37.003 5.173 1.00 85.69 719 ILE A C 1
ATOM 5907 O O . ILE A 1 719 ? -63.202 -36.601 5.305 1.00 85.69 719 ILE A O 1
ATOM 5911 N N . SER A 1 720 ? -61.804 -38.263 4.825 1.00 87.38 720 SER A N 1
ATOM 5912 C CA . SER A 1 720 ? -62.879 -39.210 4.515 1.00 87.38 720 SER A CA 1
ATOM 5913 C C . SER A 1 720 ? -63.820 -39.432 5.710 1.00 87.38 720 SER A C 1
ATOM 5915 O O . SER A 1 720 ? -65.042 -39.472 5.555 1.00 87.38 720 SER A O 1
ATOM 5917 N N . SER A 1 721 ? -63.281 -39.506 6.934 1.00 85.88 721 SER A N 1
ATOM 5918 C CA . SER A 1 721 ? -64.102 -39.641 8.143 1.00 85.88 721 SER A CA 1
ATOM 5919 C C . SER A 1 721 ? -64.932 -38.387 8.449 1.00 85.88 721 SER A C 1
ATOM 5921 O O . SER A 1 721 ? -66.074 -38.495 8.908 1.00 85.88 721 SER A O 1
ATOM 5923 N N . THR A 1 722 ? -64.394 -37.191 8.186 1.00 86.12 722 THR A N 1
ATOM 5924 C CA . THR A 1 722 ? -65.112 -35.931 8.399 1.00 86.12 722 THR A CA 1
ATOM 5925 C C . THR A 1 722 ? -66.169 -35.720 7.325 1.00 86.12 722 THR A C 1
ATOM 5927 O O . THR A 1 722 ? -67.289 -35.351 7.665 1.00 86.12 722 THR A O 1
ATOM 5930 N N . GLU A 1 723 ? -65.888 -36.050 6.068 1.00 89.50 723 GLU A N 1
ATOM 5931 C CA . GLU A 1 723 ? -66.868 -36.067 4.979 1.00 89.50 723 GLU A CA 1
ATOM 5932 C C . GLU A 1 723 ? -68.023 -37.036 5.263 1.00 89.50 723 GLU A C 1
ATOM 5934 O O . GLU A 1 723 ? -69.191 -36.666 5.108 1.00 89.50 723 GLU A O 1
ATOM 5939 N N . ALA A 1 724 ? -67.733 -38.237 5.776 1.00 89.25 724 ALA A N 1
ATOM 5940 C CA . ALA A 1 724 ? -68.761 -39.184 6.207 1.00 89.25 724 ALA A CA 1
ATOM 5941 C C . ALA A 1 724 ? -69.636 -38.606 7.334 1.00 89.25 724 ALA A C 1
ATOM 5943 O O . ALA A 1 724 ? -70.866 -38.702 7.282 1.00 89.25 724 ALA A O 1
ATOM 5944 N N . ARG A 1 725 ? -69.028 -37.932 8.323 1.00 88.44 725 ARG A N 1
ATOM 5945 C CA . ARG A 1 725 ? -69.768 -37.215 9.379 1.00 88.44 725 ARG A CA 1
ATOM 5946 C C . ARG A 1 725 ? -70.615 -36.071 8.826 1.00 88.44 725 ARG A C 1
ATOM 5948 O O . ARG A 1 725 ? -71.742 -35.891 9.280 1.00 88.44 725 ARG A O 1
ATOM 5955 N N . ILE A 1 726 ? -70.106 -35.307 7.860 1.00 85.88 726 ILE A N 1
ATOM 5956 C CA . ILE A 1 726 ? -70.852 -34.224 7.205 1.00 85.88 726 ILE A CA 1
ATOM 5957 C C . ILE A 1 726 ? -72.070 -34.796 6.477 1.00 85.88 726 ILE A C 1
ATOM 5959 O O . ILE A 1 726 ? -73.168 -34.257 6.617 1.00 85.88 726 ILE A O 1
ATOM 5963 N N . LYS A 1 727 ? -71.907 -35.907 5.749 1.00 89.88 727 LYS A N 1
ATOM 5964 C CA . LYS A 1 727 ? -73.011 -36.585 5.060 1.00 89.88 727 LYS A CA 1
ATOM 5965 C C . LYS A 1 727 ? -74.079 -37.071 6.045 1.00 89.88 727 LYS A C 1
ATOM 5967 O O . LYS A 1 727 ? -75.248 -36.735 5.873 1.00 89.88 727 LYS A O 1
ATOM 5972 N N . ALA A 1 728 ? -73.672 -37.749 7.120 1.00 88.19 728 ALA A N 1
ATOM 5973 C CA . ALA A 1 728 ? -74.584 -38.207 8.169 1.00 88.19 728 ALA A CA 1
ATOM 5974 C C . ALA A 1 728 ? -75.324 -37.041 8.854 1.00 88.19 728 ALA A C 1
ATOM 5976 O O . ALA A 1 728 ? -76.517 -37.127 9.139 1.00 88.19 728 ALA A O 1
ATOM 5977 N N . ASN A 1 729 ? -74.642 -35.917 9.092 1.00 84.69 729 ASN A N 1
ATOM 5978 C CA . ASN A 1 729 ? -75.271 -34.728 9.667 1.00 84.69 729 ASN A CA 1
ATOM 5979 C C . ASN A 1 729 ? -76.249 -34.048 8.701 1.00 84.69 729 ASN A C 1
ATOM 5981 O O . ASN A 1 729 ? -77.276 -33.548 9.153 1.00 84.69 729 ASN A O 1
ATOM 5985 N N . ARG A 1 730 ? -75.983 -34.049 7.388 1.00 86.94 730 ARG A N 1
ATOM 5986 C CA . ARG A 1 730 ? -76.937 -33.550 6.381 1.00 86.94 730 ARG A CA 1
ATOM 5987 C C . ARG A 1 730 ? -78.201 -34.405 6.319 1.00 86.94 730 ARG A C 1
ATOM 5989 O O . ARG A 1 730 ? -79.292 -33.849 6.230 1.00 86.94 730 ARG A O 1
ATOM 5996 N N . GLU A 1 731 ? -78.072 -35.727 6.410 1.00 86.06 731 GLU A N 1
ATOM 5997 C CA . GLU A 1 731 ? -79.226 -36.633 6.513 1.00 86.06 731 GLU A CA 1
ATOM 5998 C C . GLU A 1 731 ? -80.040 -36.356 7.776 1.00 86.06 731 GLU A C 1
ATOM 6000 O O . GLU A 1 731 ? -81.249 -36.147 7.684 1.00 86.06 731 GLU A O 1
ATOM 6005 N N . LYS A 1 732 ? -79.382 -36.237 8.937 1.00 84.50 732 LYS A N 1
ATOM 6006 C CA . LYS A 1 732 ? -80.054 -35.843 10.185 1.00 84.50 732 LYS A CA 1
ATOM 6007 C C . LYS A 1 732 ? -80.760 -34.496 10.051 1.00 84.50 732 LYS A C 1
ATOM 6009 O O . LYS A 1 732 ? -81.908 -34.382 10.450 1.00 84.50 732 LYS A O 1
ATOM 6014 N N . GLN A 1 733 ? -80.121 -33.498 9.440 1.00 83.06 733 GLN A N 1
ATOM 6015 C CA . GLN A 1 733 ? -80.722 -32.180 9.225 1.00 83.06 733 GLN A CA 1
ATOM 6016 C C . GLN A 1 733 ? -81.968 -32.244 8.331 1.00 83.06 733 GLN A C 1
ATOM 6018 O O . GLN A 1 733 ? -82.919 -31.503 8.572 1.00 83.06 733 GLN A O 1
ATOM 6023 N N . LYS A 1 734 ? -81.977 -33.112 7.311 1.00 85.25 734 LYS A N 1
ATOM 6024 C CA . LYS A 1 734 ? -83.148 -33.320 6.451 1.00 85.25 734 LYS A CA 1
ATOM 6025 C C . LYS A 1 734 ? -84.312 -33.904 7.256 1.00 85.25 734 LYS A C 1
ATOM 6027 O O . LYS A 1 734 ? -85.385 -33.315 7.254 1.00 85.25 734 LYS A O 1
ATOM 6032 N N . VAL A 1 735 ? -84.053 -34.952 8.042 1.00 84.50 735 VAL A N 1
ATOM 6033 C CA . VAL A 1 735 ? -85.051 -35.552 8.945 1.00 84.50 735 VAL A CA 1
ATOM 6034 C C . VAL A 1 735 ? -85.575 -34.528 9.958 1.00 84.50 735 VAL A C 1
ATOM 6036 O O . VAL A 1 735 ? -86.780 -34.419 10.154 1.00 84.50 735 VAL A O 1
ATOM 6039 N N . THR A 1 736 ? -84.702 -33.720 10.568 1.00 79.50 736 THR A N 1
ATOM 6040 C CA . THR A 1 736 ? -85.126 -32.682 11.519 1.00 79.50 736 THR A CA 1
ATOM 6041 C C . THR A 1 736 ? -85.974 -31.597 10.854 1.00 79.50 736 THR A C 1
ATOM 6043 O O . THR A 1 736 ? -86.925 -31.124 11.469 1.00 79.50 736 THR A O 1
ATOM 6046 N N . LYS A 1 737 ? -85.668 -31.199 9.609 1.00 80.62 737 LYS A N 1
ATOM 6047 C CA . LYS A 1 737 ? -86.498 -30.240 8.860 1.00 80.62 737 LYS A CA 1
ATOM 6048 C C . LYS A 1 737 ? -87.888 -30.801 8.579 1.00 80.62 737 LYS A C 1
ATOM 6050 O O . LYS A 1 737 ? -88.857 -30.073 8.766 1.00 80.62 737 LYS A O 1
ATOM 6055 N N . ASP A 1 738 ? -87.986 -32.070 8.195 1.00 79.88 738 ASP A N 1
ATOM 6056 C CA . ASP A 1 738 ? -89.274 -32.724 7.948 1.00 79.88 738 ASP A CA 1
ATOM 6057 C C . ASP A 1 738 ? -90.107 -32.785 9.247 1.00 79.88 738 ASP A C 1
ATOM 6059 O O . ASP A 1 738 ? -91.248 -32.323 9.275 1.00 79.88 738 ASP A O 1
ATOM 6063 N N . VAL A 1 739 ? -89.495 -33.185 10.371 1.00 78.00 739 VAL A N 1
ATOM 6064 C CA . VAL A 1 739 ? -90.134 -33.165 11.705 1.00 78.00 739 VAL A CA 1
ATOM 6065 C C . VAL A 1 739 ? -90.533 -31.747 12.136 1.00 78.00 739 VAL A C 1
ATOM 6067 O O . VAL A 1 739 ? -91.582 -31.551 12.746 1.00 78.00 739 VAL A O 1
ATOM 6070 N N . GLN A 1 740 ? -89.725 -30.732 11.825 1.00 77.12 740 GLN A N 1
ATOM 6071 C CA . GLN A 1 740 ? -90.034 -29.338 12.147 1.00 77.12 740 GLN A CA 1
ATOM 6072 C C . GLN A 1 740 ? -91.214 -28.805 11.320 1.00 77.12 740 GLN A C 1
ATOM 6074 O O . GLN A 1 740 ? -92.018 -28.029 11.843 1.00 77.12 740 GLN A O 1
ATOM 6079 N N . ILE A 1 741 ? -91.351 -29.206 10.053 1.00 77.38 741 ILE A N 1
ATOM 6080 C CA . ILE A 1 741 ? -92.505 -28.849 9.213 1.00 77.38 741 ILE A CA 1
ATOM 6081 C C . ILE A 1 741 ? -93.787 -29.458 9.797 1.00 77.38 741 ILE A C 1
ATOM 6083 O O . ILE A 1 741 ? -94.790 -28.757 9.944 1.00 77.38 741 ILE A O 1
ATOM 6087 N N . ASP A 1 742 ? -93.745 -30.722 10.213 1.00 77.25 742 ASP A N 1
ATOM 6088 C CA . ASP A 1 742 ? -94.894 -31.379 10.843 1.00 77.25 742 ASP A CA 1
ATOM 6089 C C . ASP A 1 742 ? -95.224 -30.772 12.213 1.00 77.25 742 ASP A C 1
ATOM 6091 O O . ASP A 1 742 ? -96.382 -30.453 12.499 1.00 77.25 742 ASP A O 1
ATOM 6095 N N . GLY A 1 743 ? -94.201 -30.501 13.028 1.00 77.19 743 GLY A N 1
ATOM 6096 C CA . GLY A 1 743 ? -94.349 -29.837 14.320 1.00 77.19 743 GLY A CA 1
ATOM 6097 C C . GLY A 1 743 ? -94.916 -28.422 14.196 1.00 77.19 743 GLY A C 1
ATOM 6098 O O . GLY A 1 743 ? -95.791 -28.042 14.969 1.00 77.19 743 GLY A O 1
ATOM 6099 N N . THR A 1 744 ? -94.494 -27.640 13.196 1.00 78.06 744 THR A N 1
ATOM 6100 C CA . THR A 1 744 ? -95.039 -26.290 12.951 1.00 78.06 744 THR A CA 1
ATOM 6101 C C . THR A 1 744 ? -96.478 -26.320 12.440 1.00 78.06 744 THR A C 1
ATOM 6103 O O . THR A 1 744 ? -97.272 -25.466 12.845 1.00 78.06 744 THR A O 1
ATOM 6106 N N . ARG A 1 745 ? -96.863 -27.319 11.631 1.00 81.38 745 ARG A N 1
ATOM 6107 C CA . ARG A 1 745 ? -98.272 -27.555 11.266 1.00 81.38 745 ARG A CA 1
ATOM 6108 C C . ARG A 1 745 ? -99.116 -27.905 12.490 1.00 81.38 745 ARG A C 1
ATOM 6110 O O . ARG A 1 745 ? -100.155 -27.281 12.690 1.00 81.38 745 ARG A O 1
ATOM 6117 N N . GLN A 1 746 ? -98.649 -28.817 13.346 1.00 79.69 746 GLN A N 1
ATOM 6118 C CA . GLN A 1 746 ? -99.321 -29.134 14.612 1.00 79.69 746 GLN A CA 1
ATOM 6119 C C . GLN A 1 746 ? -99.463 -27.904 15.513 1.00 79.69 746 GLN A C 1
ATOM 6121 O O . GLN A 1 746 ? -100.544 -27.652 16.036 1.00 79.69 746 GLN A O 1
ATOM 6126 N N . LEU A 1 747 ? -98.410 -27.099 15.663 1.00 82.88 747 LEU A N 1
ATOM 6127 C CA . LEU A 1 747 ? -98.440 -25.873 16.468 1.00 82.88 747 LEU A CA 1
ATOM 6128 C C . LEU A 1 747 ? -99.456 -24.859 15.928 1.00 82.88 747 LEU A C 1
ATOM 6130 O O . LEU A 1 747 ? -100.133 -24.193 16.711 1.00 82.88 747 LEU A O 1
ATOM 6134 N N . LYS A 1 748 ? -99.595 -24.761 14.599 1.00 85.69 748 LYS A N 1
ATOM 6135 C CA . LYS A 1 748 ? -100.636 -23.946 13.967 1.00 85.69 748 LYS A CA 1
ATOM 6136 C C . LYS A 1 748 ? -102.031 -24.477 14.305 1.00 85.69 748 LYS A C 1
ATOM 6138 O O . LYS A 1 748 ? -102.851 -23.696 14.770 1.00 85.69 748 LYS A O 1
ATOM 6143 N N . TYR A 1 749 ? -102.268 -25.785 14.178 1.00 86.81 749 TYR A N 1
ATOM 6144 C CA . TYR A 1 749 ? -103.550 -26.389 14.560 1.00 86.81 749 TYR A CA 1
ATOM 6145 C C . TYR A 1 749 ? -103.892 -26.163 16.037 1.00 86.81 749 TYR A C 1
ATOM 6147 O O . TYR A 1 749 ? -105.027 -25.815 16.352 1.00 86.81 749 TYR A O 1
ATOM 6155 N N . TRP A 1 750 ? -102.917 -26.277 16.943 1.00 85.81 750 TRP A N 1
ATOM 6156 C CA . TRP A 1 750 ? -103.118 -25.989 18.366 1.00 85.81 750 TRP A CA 1
ATOM 6157 C C . TRP A 1 750 ? -103.421 -24.516 18.641 1.00 85.81 750 TRP A C 1
ATOM 6159 O O . TRP A 1 750 ? -104.281 -24.224 19.469 1.00 85.81 750 TRP A O 1
ATOM 6169 N N . ARG A 1 751 ? -102.763 -23.581 17.943 1.00 86.19 751 ARG A N 1
ATOM 6170 C CA . ARG A 1 751 ? -103.077 -22.146 18.046 1.00 86.19 751 ARG A CA 1
ATOM 6171 C C . ARG A 1 751 ? -104.458 -21.820 17.499 1.00 86.19 751 ARG A C 1
ATOM 6173 O O . ARG A 1 751 ? -105.173 -21.048 18.126 1.00 86.19 751 ARG A O 1
ATOM 6180 N N . ASP A 1 752 ? -104.837 -22.408 16.369 1.00 86.44 752 ASP A N 1
ATOM 6181 C CA . ASP A 1 752 ? -106.162 -22.218 15.783 1.00 86.44 752 ASP A CA 1
ATOM 6182 C C . ASP A 1 752 ? -107.245 -22.781 16.717 1.00 86.44 752 ASP A C 1
ATOM 6184 O O . ASP A 1 752 ? -108.257 -22.121 16.945 1.00 86.44 752 ASP A O 1
ATOM 6188 N N . LEU A 1 753 ? -106.999 -23.937 17.347 1.00 86.19 753 LEU A N 1
ATOM 6189 C CA . LEU A 1 753 ? -107.875 -24.514 18.369 1.00 86.19 753 LEU A CA 1
ATOM 6190 C C . LEU A 1 753 ? -107.977 -23.620 19.613 1.00 86.19 753 LEU A C 1
ATOM 6192 O O . LEU A 1 753 ? -109.084 -23.356 20.076 1.00 86.19 753 LEU A O 1
ATOM 6196 N N . LEU A 1 754 ? -106.852 -23.112 20.127 1.00 85.50 754 LEU A N 1
ATOM 6197 C CA . LEU A 1 754 ? -106.819 -22.145 21.232 1.00 85.50 754 LEU A CA 1
ATOM 6198 C C . LEU A 1 754 ? -107.612 -20.883 20.897 1.00 85.50 754 LEU A C 1
ATOM 6200 O O . LEU A 1 754 ? -108.425 -20.445 21.703 1.00 85.50 754 LEU A O 1
ATOM 6204 N N . ARG A 1 755 ? -107.441 -20.342 19.689 1.00 84.44 755 ARG A N 1
ATOM 6205 C CA . ARG A 1 755 ? -108.181 -19.169 19.215 1.00 84.44 755 ARG A CA 1
ATOM 6206 C C . ARG A 1 755 ? -109.676 -19.457 19.107 1.00 84.44 755 ARG A C 1
ATOM 6208 O O . ARG A 1 755 ? -110.488 -18.614 19.473 1.00 84.44 755 ARG A O 1
ATOM 6215 N N . MET A 1 756 ? -110.051 -20.655 18.661 1.00 84.06 756 MET A N 1
ATOM 6216 C CA . MET A 1 756 ? -111.443 -21.111 18.649 1.00 84.06 756 MET A CA 1
ATOM 6217 C C . MET A 1 756 ? -112.017 -21.225 20.067 1.00 84.06 756 MET A C 1
ATOM 6219 O O . MET A 1 756 ? -113.145 -20.800 20.307 1.00 84.06 756 MET A O 1
ATOM 6223 N N . MET A 1 757 ? -111.242 -21.753 21.017 1.00 85.31 757 MET A N 1
ATOM 6224 C CA . MET A 1 757 ? -111.638 -21.846 22.425 1.00 85.31 757 MET A CA 1
ATOM 6225 C C . MET A 1 757 ? -111.743 -20.467 23.082 1.00 85.31 757 MET A C 1
ATOM 6227 O O . MET A 1 757 ? -112.680 -20.233 23.836 1.00 85.31 757 MET A O 1
ATOM 6231 N N . GLU A 1 758 ? -110.848 -19.531 22.766 1.00 82.62 758 GLU A N 1
ATOM 6232 C CA . GLU A 1 758 ? -110.937 -18.139 23.217 1.00 82.62 758 GLU A CA 1
ATOM 6233 C C . GLU A 1 758 ? -112.148 -17.419 22.627 1.00 82.62 758 GLU A C 1
ATOM 6235 O O . GLU A 1 758 ? -112.824 -16.699 23.354 1.00 82.62 758 GLU A O 1
ATOM 6240 N N . LEU A 1 759 ? -112.459 -17.624 21.344 1.00 82.75 759 LEU A N 1
ATOM 6241 C CA . LEU A 1 759 ? -113.675 -17.087 20.728 1.00 82.75 759 LEU A CA 1
ATOM 6242 C C . LEU A 1 759 ? -114.931 -17.677 21.378 1.00 82.75 759 LEU A C 1
ATOM 6244 O O . LEU A 1 759 ? -115.842 -16.930 21.721 1.00 82.75 759 LEU A O 1
ATOM 6248 N N . LYS A 1 760 ? -114.961 -18.993 21.632 1.00 81.62 760 LYS A N 1
ATOM 6249 C CA . LYS A 1 760 ? -116.043 -19.630 22.400 1.00 81.62 760 LYS A CA 1
ATOM 6250 C C . LYS A 1 760 ? -116.145 -19.072 23.819 1.00 81.62 760 LYS A C 1
ATOM 6252 O O . LYS A 1 760 ? -117.252 -18.835 24.290 1.00 81.62 760 LYS A O 1
ATOM 6257 N N . ARG A 1 761 ? -115.012 -18.832 24.488 1.00 81.00 761 ARG A N 1
ATOM 6258 C CA . ARG A 1 761 ? -114.971 -18.215 25.819 1.00 81.00 761 ARG A CA 1
ATOM 6259 C C . ARG A 1 761 ? -115.547 -16.802 25.780 1.00 81.00 761 ARG A C 1
ATOM 6261 O O . ARG A 1 761 ? -116.406 -16.510 26.594 1.00 81.00 761 ARG A O 1
ATOM 6268 N N . LYS A 1 762 ? -115.130 -15.969 24.822 1.00 79.38 762 LYS A N 1
ATOM 6269 C CA . LYS A 1 762 ? -115.641 -14.599 24.644 1.00 79.38 762 LYS A CA 1
ATOM 6270 C C . LYS A 1 762 ? -117.140 -14.564 24.328 1.00 79.38 762 LYS A C 1
ATOM 6272 O O . LYS A 1 762 ? -117.844 -13.717 24.861 1.00 79.38 762 LYS A O 1
ATOM 6277 N N . LEU A 1 763 ? -117.641 -15.514 23.529 1.00 78.56 763 LEU A N 1
ATOM 6278 C CA . LEU A 1 763 ? -119.080 -15.692 23.278 1.00 78.56 763 LEU A CA 1
ATOM 6279 C C . LEU A 1 763 ? -119.838 -16.046 24.562 1.00 78.56 763 LEU A C 1
ATOM 6281 O O . LEU A 1 763 ? -120.933 -15.544 24.784 1.00 78.56 763 LEU A O 1
ATOM 6285 N N . ALA A 1 764 ? -119.258 -16.896 25.412 1.00 75.06 764 ALA A N 1
ATOM 6286 C CA . ALA A 1 764 ? -119.865 -17.298 26.678 1.00 75.06 764 ALA A CA 1
ATOM 6287 C C . ALA A 1 764 ? -119.809 -16.199 27.757 1.00 75.06 764 ALA A C 1
ATOM 6289 O O . ALA A 1 764 ? -120.699 -16.143 28.600 1.00 75.06 764 ALA A O 1
ATOM 6290 N N . THR A 1 765 ? -118.790 -15.332 27.742 1.00 73.88 765 THR A N 1
ATOM 6291 C CA . THR A 1 765 ? -118.642 -14.213 28.692 1.00 73.88 765 THR A CA 1
ATOM 6292 C C . THR A 1 765 ? -119.325 -12.921 28.236 1.00 73.88 765 THR A C 1
ATOM 6294 O O . THR A 1 765 ? -119.320 -11.950 28.986 1.00 73.88 765 THR A O 1
ATOM 6297 N N . GLY A 1 766 ? -119.936 -12.896 27.044 1.00 66.00 766 GLY A N 1
ATOM 6298 C CA . GLY A 1 766 ? -120.605 -11.708 26.497 1.00 66.00 766 GLY A CA 1
ATOM 6299 C C . GLY A 1 766 ? -119.647 -10.581 26.084 1.00 66.00 766 GLY A C 1
ATOM 6300 O O . GLY A 1 766 ? -120.081 -9.448 25.918 1.00 66.00 766 GLY A O 1
ATOM 6301 N N . GLU A 1 767 ? -118.354 -10.880 25.926 1.00 59.41 767 GLU A N 1
ATOM 6302 C CA . GLU A 1 767 ? -117.283 -9.926 25.580 1.00 59.41 767 GLU A CA 1
ATOM 6303 C C . GLU A 1 767 ? -116.916 -9.967 24.081 1.00 59.41 767 GLU A C 1
ATOM 6305 O O . GLU A 1 767 ? -115.756 -9.747 23.708 1.00 59.41 767 GLU A O 1
ATOM 6310 N N . LEU A 1 768 ? -117.876 -10.319 23.219 1.00 54.75 768 LEU A N 1
ATOM 6311 C CA . LEU A 1 768 ? -117.694 -10.427 21.768 1.00 54.75 768 LEU A CA 1
ATOM 6312 C C . LEU A 1 768 ? -118.566 -9.432 21.007 1.00 54.75 768 LEU A C 1
ATOM 6314 O O . LEU A 1 768 ? -119.779 -9.377 21.306 1.00 54.75 768 LEU A O 1
#